Protein AF-A0A7R8XAL0-F1 (afdb_monomer)

Secondary structure (DSSP, 8-state):
------SSS--S-TT---------SS---S--EEEEE----SSGGGSSEEEEEEEEE-TTT--EEEEEEEEEESSSSTT--SEEEEEPPPHHHHT-HHHHHHHHHHHIIIII-HHHHHHS--TT-SS-HHHHHHHHHHHHHHHHHHHHHHTTTS-SS--TT-EEETTEEE-HHHHHHHHHHHHHHHHHHHHHHHHHHHBPPSSPBPPHHHHHHHHTT----------PPP------PPP-B-TTHHHHHHHHHHHHHHHHHHHHHHHHHHHHHHHHHHHHHHHHHHHHHIIIIIHHHHHHHHHHIIIIII-------TTSTTBPPP---TT---------------PPPHHHHHHHHHHHHHHHHHHHHHHHHHHHHHHHHHHHHHHHHT--THHHHHHHHHIIIII--S-TTT-GGG--SHHHHHHHIIIIIHHHHSPPPPTTS---TTTTTB-TTSSEEEEEEEEEEEEESS--SS-PBPHHHHTPPPEE-SS-EEPS-BEEEEE-S-HHHHHHHHHHHHHTT-S-TTEEEEEEEEEEEETTTTEEEEEEEEEEEPTTS-EEEEEEEEEE-S-GGGSHHHHHHHHHHHHHHHHHHHHHHHHHHHHHHHTTGGGG-HHHHHHHHHHHHHHHHHHHHHHHHHHHHHHHHHHHHTTT-S----HHHHHHHHHHHHHHHHHHHHHHHHHHHHHTTSHHHHHHHHHHHHHHHHHHHHHHHHHHHHHHHHHHHHHHHTTT-GGGSSHHHHHHHHHHHHTT---HHHHHHH-HHHHHHHHHHHHIIIIIIHHHHHHHHHHHHHHHHHHTTTS--STHHHHHHHHHHHHHTT--------------S---S------HHHHHHHHHHHHHHHHHHHHHHHHSTT-S-TT-GGGGTTS--PPP----------

pLDDT: mean 76.75, std 17.16, range [25.2, 95.88]

Solvent-accessible surface area (backbone atoms only — not comparable to full-atom values): 52637 Å² total; per-residue (Å²): 141,87,83,96,79,60,97,90,55,96,71,86,49,90,80,49,87,82,87,83,84,83,89,61,95,58,88,80,72,86,78,58,70,48,75,53,67,66,89,62,64,70,65,74,84,61,31,48,41,74,44,56,66,47,78,50,64,45,82,87,82,64,49,77,48,43,31,69,61,73,43,52,34,16,71,86,39,88,86,38,44,44,62,49,78,39,53,57,56,50,78,65,66,70,65,31,46,67,62,43,26,54,53,44,36,52,49,42,46,26,69,63,35,64,74,54,20,47,81,52,49,44,83,69,54,78,59,44,56,68,58,38,49,49,49,52,50,28,50,51,34,44,49,52,32,45,50,59,72,49,60,81,76,54,65,95,69,70,64,88,73,34,41,41,60,80,82,30,62,51,30,68,66,56,52,51,48,41,52,52,37,52,60,66,48,41,61,63,52,49,49,42,50,49,33,44,58,37,32,41,73,90,65,67,39,77,17,68,60,50,54,52,48,57,72,68,71,62,83,82,82,83,70,93,70,81,94,76,80,63,81,77,79,90,70,89,82,77,92,63,41,61,46,67,42,44,57,55,29,52,51,50,42,52,50,46,35,53,54,20,51,53,51,43,52,55,49,57,70,72,48,43,73,71,51,46,55,46,50,53,31,44,47,52,53,40,50,52,49,41,66,72,47,53,53,54,51,52,47,53,51,51,21,48,48,42,21,74,72,64,63,62,72,86,70,79,64,77,56,64,76,46,34,41,80,62,89,57,76,97,77,75,82,69,76,74,78,81,74,87,70,88,73,67,95,67,77,78,54,69,68,60,53,46,55,51,42,53,57,47,53,50,54,51,53,50,49,54,51,51,50,52,51,53,51,50,52,52,52,49,52,44,48,53,49,50,60,51,70,76,51,66,77,62,32,58,57,54,33,51,51,50,44,38,63,71,35,50,72,82,48,84,93,59,24,43,86,69,33,40,46,70,66,48,47,53,50,28,46,68,48,48,47,57,52,43,67,26,38,54,60,42,98,86,67,46,74,47,80,94,35,70,55,12,20,48,82,70,59,40,30,46,36,30,45,39,34,42,36,34,36,58,76,70,85,83,88,64,78,72,45,54,24,79,81,67,65,44,65,68,44,80,58,97,88,53,75,42,69,40,36,30,39,71,45,74,57,64,81,53,72,68,58,40,52,53,50,51,53,49,39,61,75,65,49,70,80,46,94,54,42,40,35,41,35,42,40,38,34,31,37,28,78,92,79,56,35,36,37,44,39,38,39,35,36,36,43,46,96,89,65,42,42,48,61,50,76,49,65,46,57,42,66,88,68,64,65,81,45,38,48,24,57,53,50,49,53,43,53,53,50,50,52,52,47,53,51,51,51,50,51,52,50,51,54,47,38,71,72,45,50,75,65,42,76,74,41,71,70,50,52,57,53,50,52,49,48,53,46,50,54,50,40,53,52,46,50,55,50,48,52,53,58,49,51,60,51,47,50,54,38,62,77,47,74,32,61,51,78,67,82,56,66,64,59,52,52,50,52,49,51,43,50,51,44,49,50,51,48,48,49,52,48,57,58,51,49,54,66,67,44,51,47,37,63,72,48,40,50,55,53,49,25,52,63,68,29,41,66,60,50,52,57,48,46,53,56,49,50,56,56,50,49,52,51,33,52,51,50,22,73,69,32,38,89,83,36,78,62,20,55,42,74,68,46,16,44,52,46,52,53,37,40,76,75,69,54,70,68,61,68,64,44,41,73,75,33,59,67,56,44,54,48,47,54,54,49,52,48,47,49,60,64,48,52,50,48,53,54,49,50,52,52,52,53,30,42,53,56,48,62,64,50,61,80,73,60,80,79,76,42,51,56,52,56,49,50,51,55,47,50,33,53,73,74,65,71,55,75,88,73,75,91,76,76,85,77,86,77,76,99,81,77,94,75,89,79,91,78,90,53,81,66,52,57,56,52,48,53,49,50,52,51,49,52,50,48,52,53,49,46,28,49,72,76,48,73,58,73,65,76,80,85,68,67,67,81,73,70,72,66,82,80,82,75,90,86,81,88,82,79,92,80,88,86,134

Mean predicted aligned error: 17.05 Å

Radius of gyration: 42.06 Å; Cα contacts (8 Å, |Δi|>4): 896; chains: 1; bounding box: 100×104×112 Å

Sequence (906 aa):
MRTFGKPKRPIFRKGAVDAFVMTTSRSLGPLNYMRIWHDNSGIGTRQSWFLNFVIVKDIQTGEKYEFIANRWFAVEEDDGQVDRLLPVAGLEQKKDPNFLFNTHSQRNLYDEHLWFSVFMRPPRSRFTRVQRVSCCMAFLYLSMLTNAMWYGTVPQHPTSNALRFGPFILSTAQIGVGMMANLIIFPPSFLIVFLFRKSRPRKLRPSRIDRALDLDGRPQYISSGGVEQSKKMRRKKRFSLPWWFVVLAWLLVIVCIAVSVFFVWAYGIQFGNEKTCKWATSLVTSFFSSVLIVEPLKILLMALLFSCIFKVEPSDDDADEDEEDPRLRYDQEWIPERRNEGVGYRPMNQTALQAIREKRLQEVRMWEIIKEIALYIFYLWVILILSYGNRNPNAFYLKDAFDNAFLRIGNPDVDFTKVVTTSDYWSWLNGVVMDQLRAQNWYNGDAPWGFKGFLDDRVNRLLGYGTLRQVRVRPQTCLYTDASEMGTLPIVGNLDVYSGGGYVVELKGLESEIRDRLVTLQGLDWIDRYTRAVFLEFFTYNAQVNLFGVCRVMVEMIPGGGMVPSSRFDGITLLPYQTTFGVFILICELLFLLFILYFTYQCFRACCREKRQYFHQYWNYVDMTTLLLGWTAVGLYAYRYVVTRDILEKIFESYGNEYVNLQHVALIDEIFGYMIAFLTFIGMVSFIRLLRFNRRMGVLAATMRQCWNDLLGFGFVFFTFFIAFCLMFNLFFYTDLEEWRNFVTAFETCFSMLLGKFKFDSMRQTNIVGAVFFFFFALSMSLVMINILMTIIIRAFEVIKTDLFKQPNEYEVMEFLWARAKSYFGLSGRRGRVAPTSQDPQNHDKGNGKNQGDDKAWEVNQKVDMLIHHINTVYFHGNLDLSNKDWMKEIPQRRNITGRNRNQFH

Structure (mmCIF, N/CA/C/O backbone):
data_AF-A0A7R8XAL0-F1
#
_entry.id   A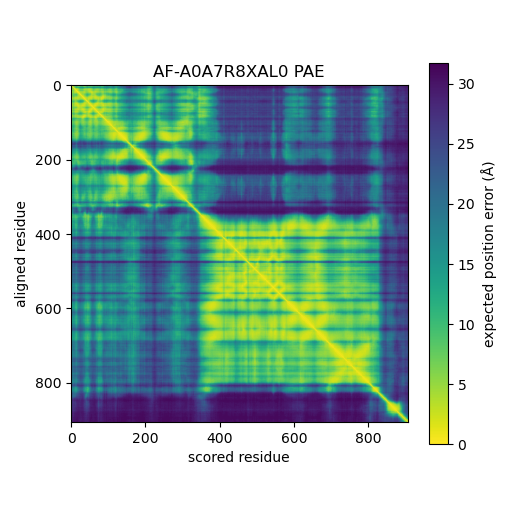F-A0A7R8XAL0-F1
#
loop_
_atom_site.group_PDB
_atom_site.id
_atom_site.type_symbol
_atom_site.label_atom_id
_atom_site.label_alt_id
_atom_site.label_comp_id
_atom_site.label_asym_id
_atom_site.label_entity_id
_atom_site.label_seq_id
_atom_site.pdbx_PDB_ins_code
_atom_site.Cartn_x
_atom_site.Cartn_y
_atom_site.Cartn_z
_atom_site.occupancy
_atom_site.B_iso_or_equiv
_atom_site.auth_seq_id
_atom_site.auth_comp_id
_atom_site.auth_asym_id
_atom_site.auth_atom_id
_atom_site.pdbx_PDB_model_num
ATOM 1 N N . MET A 1 1 ? -26.974 -7.050 57.999 1.00 53.53 1 MET A N 1
ATOM 2 C CA . MET A 1 1 ? -26.797 -7.059 56.532 1.00 53.53 1 MET A CA 1
ATOM 3 C C . MET A 1 1 ? -27.945 -6.289 55.895 1.00 53.53 1 MET A C 1
ATOM 5 O O . MET A 1 1 ? -29.070 -6.446 56.351 1.00 53.53 1 MET A O 1
ATOM 9 N N . ARG A 1 2 ? -27.680 -5.421 54.915 1.00 62.03 2 ARG A N 1
ATOM 10 C CA . ARG A 1 2 ? -28.708 -4.635 54.213 1.00 62.03 2 ARG A CA 1
ATOM 11 C C . ARG A 1 2 ? -28.473 -4.744 52.708 1.00 62.03 2 ARG A C 1
ATOM 13 O O . ARG A 1 2 ? -27.325 -4.715 52.278 1.00 62.03 2 ARG A O 1
ATOM 20 N N . THR A 1 3 ? -29.542 -4.892 51.934 1.00 63.28 3 THR A N 1
ATOM 21 C CA . THR A 1 3 ? -29.501 -4.993 50.472 1.00 63.28 3 THR A CA 1
ATOM 22 C C . THR A 1 3 ? -29.882 -3.652 49.848 1.00 63.28 3 THR A C 1
ATOM 24 O O . THR A 1 3 ? -30.868 -3.021 50.227 1.00 63.28 3 THR A O 1
ATOM 27 N N . PHE A 1 4 ? -29.094 -3.195 48.876 1.00 68.19 4 PHE A N 1
ATOM 28 C CA . PHE A 1 4 ? -29.346 -1.944 48.161 1.00 68.19 4 PHE A CA 1
ATOM 29 C C . PHE A 1 4 ? -29.999 -2.242 46.808 1.00 68.19 4 PHE A C 1
ATOM 31 O O . PHE A 1 4 ? -29.346 -2.233 45.770 1.00 68.19 4 PHE A O 1
ATOM 38 N N . GLY A 1 5 ? -31.305 -2.522 46.815 1.00 58.16 5 GLY A N 1
ATOM 39 C CA . GLY A 1 5 ? -32.085 -2.777 45.603 1.00 58.16 5 GLY A CA 1
ATOM 40 C C . GLY A 1 5 ? -33.452 -2.106 45.674 1.00 58.16 5 GLY A C 1
ATOM 41 O O . GLY A 1 5 ? -34.299 -2.516 46.455 1.00 58.16 5 GLY A O 1
ATOM 42 N N . LYS A 1 6 ? -33.698 -1.072 44.856 1.00 54.75 6 LYS A N 1
ATOM 43 C CA . LYS A 1 6 ? -35.042 -0.480 44.708 1.00 54.75 6 LYS A CA 1
ATOM 44 C C . LYS A 1 6 ? -35.529 -0.611 43.255 1.00 54.75 6 LYS A C 1
ATOM 46 O O . LYS A 1 6 ? -34.797 -0.240 42.334 1.00 54.75 6 LYS A O 1
ATOM 51 N N . PRO A 1 7 ? -36.765 -1.085 43.001 1.00 52.53 7 PRO A N 1
ATOM 52 C CA . PRO A 1 7 ? -37.294 -1.227 41.642 1.00 52.53 7 PRO A CA 1
ATOM 53 C C . PRO A 1 7 ? -37.566 0.121 40.954 1.00 52.53 7 PRO A C 1
ATOM 55 O O . PRO A 1 7 ? -37.443 0.216 39.737 1.00 52.53 7 PRO A O 1
ATOM 58 N N . LYS A 1 8 ? -37.868 1.177 41.723 1.00 53.81 8 LYS A N 1
ATOM 59 C CA . LYS A 1 8 ? -38.293 2.487 41.195 1.00 53.81 8 LYS A CA 1
ATOM 60 C C . LYS A 1 8 ? -37.148 3.470 40.887 1.00 53.81 8 LYS A C 1
ATOM 62 O O . LYS A 1 8 ? -37.382 4.452 40.188 1.00 53.81 8 LYS A O 1
ATOM 67 N N . ARG A 1 9 ? -35.915 3.234 41.371 1.00 61.31 9 ARG A N 1
ATOM 68 C CA . ARG A 1 9 ? -34.755 4.128 41.156 1.00 61.31 9 ARG A CA 1
ATOM 69 C C . ARG A 1 9 ? -33.622 3.401 40.419 1.00 61.31 9 ARG A C 1
ATOM 71 O O . ARG A 1 9 ? -33.176 2.359 40.890 1.00 61.31 9 ARG A O 1
ATOM 78 N N . PRO A 1 10 ? -33.102 3.953 39.309 1.00 64.25 10 PRO A N 1
ATOM 79 C CA . PRO A 1 10 ? -31.871 3.458 38.711 1.00 64.25 10 PRO A CA 1
ATOM 80 C C . PRO A 1 10 ? -30.681 3.853 39.600 1.00 64.25 10 PRO A C 1
ATOM 82 O O . PRO A 1 10 ? -30.380 5.039 39.729 1.00 64.25 10 PRO A O 1
ATOM 85 N N . ILE A 1 11 ? -30.050 2.855 40.213 1.00 74.44 11 ILE A N 1
ATOM 86 C CA . ILE A 1 11 ? -28.896 2.955 41.125 1.00 74.44 11 ILE A CA 1
ATOM 87 C C . ILE A 1 11 ? -27.643 2.355 40.465 1.00 74.44 11 ILE A C 1
ATOM 89 O O . ILE A 1 11 ? -27.770 1.611 39.492 1.00 74.44 11 ILE A O 1
ATOM 93 N N . PHE A 1 12 ? -26.459 2.704 40.968 1.00 75.94 12 PHE A N 1
ATOM 94 C CA . PHE A 1 12 ? -25.138 2.212 40.559 1.00 75.94 12 PHE A CA 1
ATOM 95 C C . PHE A 1 12 ? -24.848 2.375 39.059 1.00 75.94 12 PHE A C 1
ATOM 97 O O . PHE A 1 12 ? -24.367 1.474 38.374 1.00 75.94 12 PHE A O 1
ATOM 104 N N . ARG A 1 13 ? -25.166 3.552 38.503 1.00 72.88 13 ARG A N 1
ATOM 105 C CA . ARG A 1 13 ? -24.788 3.888 37.118 1.00 72.88 13 ARG A CA 1
ATOM 106 C C . ARG A 1 13 ? -23.278 4.149 37.024 1.00 72.88 13 ARG A C 1
ATOM 108 O O . ARG A 1 13 ? -22.670 4.627 37.975 1.00 72.88 13 ARG A O 1
ATOM 115 N N . LYS A 1 14 ? -22.683 3.922 35.847 1.00 70.12 14 LYS A N 1
ATOM 116 C CA . LYS A 1 14 ? -21.265 4.240 35.592 1.00 70.12 14 LYS A CA 1
ATOM 117 C C . LYS A 1 14 ? -20.970 5.710 35.931 1.00 70.12 14 LYS A C 1
ATOM 119 O O . LYS A 1 14 ? -21.678 6.595 35.452 1.00 70.12 14 LYS A O 1
ATOM 124 N N . GLY A 1 15 ? -19.945 5.943 36.755 1.00 69.00 15 GLY A N 1
ATOM 125 C CA . GLY A 1 15 ? -19.544 7.281 37.212 1.00 69.00 15 GLY A CA 1
ATOM 126 C C . GLY A 1 15 ? -20.545 7.966 38.152 1.00 69.00 15 GLY A C 1
ATOM 127 O O . GLY A 1 15 ? -20.461 9.175 38.355 1.00 69.00 15 GLY A O 1
ATOM 128 N N . ALA A 1 16 ? -21.531 7.237 38.686 1.00 71.38 16 ALA A N 1
ATOM 129 C CA . ALA A 1 16 ? -22.498 7.771 39.636 1.00 71.38 16 ALA A CA 1
ATOM 130 C C . ALA A 1 16 ? -22.042 7.564 41.080 1.00 71.38 16 ALA A C 1
ATOM 132 O O . ALA A 1 16 ? -21.505 6.519 41.429 1.00 71.38 16 ALA A O 1
ATOM 133 N N . VAL A 1 17 ? -22.366 8.539 41.927 1.00 74.62 17 VAL A N 1
ATOM 134 C CA . VAL A 1 17 ? -22.347 8.387 43.381 1.00 74.62 17 VAL A CA 1
ATOM 135 C C . VAL A 1 17 ? -23.796 8.244 43.831 1.00 74.62 17 VAL A C 1
ATOM 137 O O . VAL A 1 17 ? -24.629 9.118 43.569 1.00 74.62 17 VAL A O 1
ATOM 140 N N . ASP A 1 18 ? -24.123 7.147 44.503 1.00 74.38 18 ASP A N 1
ATOM 141 C CA . ASP A 1 18 ? -25.440 6.926 45.094 1.00 74.38 18 ASP A CA 1
ATOM 142 C C . ASP A 1 18 ? -25.357 7.040 46.614 1.00 74.38 18 ASP A C 1
ATOM 144 O O . ASP A 1 18 ? -24.425 6.555 47.242 1.00 74.38 18 ASP A O 1
ATOM 148 N N . ALA A 1 19 ? -26.324 7.751 47.191 1.00 71.81 19 ALA A N 1
ATOM 149 C CA . ALA A 1 19 ? -26.443 7.941 48.628 1.00 71.81 19 ALA A CA 1
ATOM 150 C C . ALA A 1 19 ? -27.658 7.162 49.128 1.00 71.81 19 ALA A C 1
ATOM 152 O O . ALA A 1 19 ? -28.730 7.215 48.507 1.00 71.81 19 ALA A O 1
ATOM 153 N N . PHE A 1 20 ? -27.472 6.475 50.250 1.00 72.62 20 PHE A N 1
ATOM 154 C CA . PHE A 1 20 ? -28.484 5.677 50.924 1.00 72.62 20 PHE A CA 1
ATOM 155 C C . PHE A 1 20 ? -28.547 6.112 52.386 1.00 72.62 20 PHE A C 1
ATOM 157 O O . PHE A 1 20 ? -27.509 6.342 53.003 1.00 72.62 20 PHE A O 1
ATOM 164 N N . VAL A 1 21 ? -29.758 6.228 52.928 1.00 69.75 21 VAL A N 1
ATOM 165 C CA . VAL A 1 21 ? -29.972 6.412 54.367 1.00 69.75 21 VAL A CA 1
ATOM 166 C C . VAL A 1 21 ? -30.295 5.049 54.948 1.00 69.75 21 VAL A C 1
ATOM 168 O O . VAL A 1 21 ? -31.127 4.327 54.401 1.00 69.75 21 VAL A O 1
ATOM 171 N N . MET A 1 22 ? -29.611 4.686 56.026 1.00 70.56 22 MET A N 1
ATOM 172 C CA . MET A 1 22 ? -29.836 3.428 56.723 1.00 70.56 22 MET A CA 1
ATOM 173 C C . MET A 1 22 ? -30.087 3.692 58.200 1.00 70.56 22 MET A C 1
ATOM 175 O O . MET A 1 22 ? -29.383 4.483 58.817 1.00 70.56 22 MET A O 1
ATOM 179 N N . THR A 1 23 ? -31.080 3.003 58.756 1.00 68.19 23 THR A N 1
ATOM 180 C CA . THR A 1 23 ? -31.334 2.969 60.195 1.00 68.19 23 THR A CA 1
ATOM 181 C C . THR A 1 23 ? -30.838 1.646 60.772 1.00 68.19 23 THR A C 1
ATOM 183 O O . THR A 1 23 ? -31.053 0.558 60.207 1.00 68.19 23 THR A O 1
ATOM 186 N N . THR A 1 24 ? -30.142 1.738 61.900 1.00 66.81 24 THR A N 1
ATOM 187 C CA . THR A 1 24 ? -29.660 0.597 62.678 1.00 66.81 24 THR A CA 1
ATOM 188 C C . THR A 1 24 ? -30.470 0.478 63.960 1.00 66.81 24 THR A C 1
ATOM 190 O O . THR A 1 24 ? -30.911 1.471 64.522 1.00 66.81 24 THR A O 1
ATOM 193 N N . SER A 1 25 ? -30.696 -0.751 64.424 1.00 65.25 25 SER A N 1
ATOM 194 C CA . SER A 1 25 ? -31.458 -1.011 65.655 1.00 65.25 25 SER A CA 1
ATOM 195 C C . SER A 1 25 ? -30.701 -0.630 66.932 1.00 65.25 25 SER A C 1
ATOM 197 O O . SER A 1 25 ? -31.288 -0.618 68.005 1.00 65.25 25 SER A O 1
ATOM 199 N N . ARG A 1 26 ? -29.387 -0.401 66.828 1.00 71.31 26 ARG A N 1
ATOM 200 C CA . ARG A 1 26 ? -28.481 0.053 67.890 1.00 71.31 26 ARG A CA 1
ATOM 201 C C . ARG A 1 26 ? -27.432 0.978 67.270 1.00 71.31 26 ARG A C 1
ATOM 203 O O . ARG A 1 26 ? -27.160 0.858 66.068 1.00 71.31 26 ARG A O 1
ATOM 210 N N . SER A 1 27 ? -26.842 1.865 68.069 1.00 71.88 27 SER A N 1
ATOM 211 C CA . SER A 1 27 ? -25.686 2.659 67.634 1.00 71.88 27 SER A CA 1
ATOM 212 C C . SER A 1 27 ? -24.515 1.732 67.288 1.00 71.88 27 SER A C 1
ATOM 214 O O . SER A 1 27 ? -24.250 0.773 68.013 1.00 71.88 27 SER A O 1
ATOM 216 N N . LEU A 1 28 ? -23.854 1.986 66.155 1.00 76.31 28 LEU A N 1
ATOM 217 C CA . LEU A 1 28 ? -22.719 1.186 65.679 1.00 76.31 28 LEU A CA 1
ATOM 218 C C . LEU A 1 28 ? -21.387 1.582 66.340 1.00 76.31 28 LEU A C 1
ATOM 220 O O . LEU A 1 28 ? -20.415 0.845 66.196 1.00 76.31 28 LEU A O 1
ATOM 224 N N . GLY A 1 29 ? -21.341 2.713 67.056 1.00 82.38 29 GLY A N 1
ATOM 225 C CA . GLY A 1 29 ? -20.095 3.273 67.585 1.00 82.38 29 GLY A CA 1
ATOM 226 C C . GLY A 1 29 ? -19.107 3.691 66.479 1.00 82.38 29 GLY A C 1
ATOM 227 O O . GLY A 1 29 ? -19.518 3.854 65.324 1.00 82.38 29 GLY A O 1
ATOM 228 N N . PRO A 1 30 ? -17.811 3.870 66.807 1.00 82.69 30 PRO A N 1
ATOM 229 C CA . PRO A 1 30 ? -16.791 4.193 65.817 1.00 82.69 30 PRO A CA 1
ATOM 230 C C . PRO A 1 30 ? -16.577 3.019 64.857 1.00 82.69 30 PRO A C 1
ATOM 232 O O . PRO A 1 30 ? -16.333 1.881 65.265 1.00 82.69 30 PRO A O 1
ATOM 235 N N . LEU A 1 31 ? -16.686 3.293 63.558 1.00 86.50 31 LEU A N 1
ATOM 236 C CA . LEU A 1 31 ? -16.550 2.274 62.522 1.00 86.50 31 LEU A CA 1
ATOM 237 C C . LEU A 1 31 ? -15.071 1.944 62.294 1.00 86.50 31 LEU A C 1
ATOM 239 O O . LEU A 1 31 ? -14.259 2.848 62.150 1.00 86.50 31 LEU A O 1
ATOM 243 N N . ASN A 1 32 ? -14.743 0.652 62.189 1.00 87.00 32 ASN A N 1
ATOM 244 C CA . ASN A 1 32 ? -13.382 0.184 61.883 1.00 87.00 32 ASN A CA 1
ATOM 245 C C . ASN A 1 32 ? -13.279 -0.458 60.492 1.00 87.00 32 ASN A C 1
ATOM 247 O O . ASN A 1 32 ? -12.336 -0.194 59.751 1.00 87.00 32 ASN A O 1
ATOM 251 N N . TYR A 1 33 ? -14.265 -1.282 60.121 1.00 87.62 33 TYR A N 1
ATOM 252 C CA . TYR A 1 33 ? -14.289 -2.020 58.858 1.00 87.62 33 TYR A CA 1
ATOM 253 C C . TYR A 1 33 ? -15.679 -1.996 58.224 1.00 87.62 33 TYR A C 1
ATOM 255 O O . TYR A 1 33 ? -16.697 -1.986 58.916 1.00 87.62 33 TYR A O 1
ATOM 263 N N . MET A 1 34 ? -15.720 -2.064 56.897 1.00 87.69 34 MET A N 1
ATOM 264 C CA . MET A 1 34 ? -16.936 -2.185 56.105 1.00 87.69 34 MET A CA 1
ATOM 265 C C . MET A 1 34 ? -16.778 -3.317 55.090 1.00 87.69 34 MET A C 1
ATOM 267 O O . MET A 1 34 ? -15.880 -3.284 54.254 1.00 87.69 34 MET A O 1
ATOM 271 N N . ARG A 1 35 ? -17.672 -4.310 55.128 1.00 87.19 35 ARG A N 1
ATOM 272 C CA . ARG A 1 35 ? -17.748 -5.359 54.101 1.00 87.19 35 ARG A CA 1
ATOM 273 C C . ARG A 1 35 ? -18.743 -4.966 53.014 1.00 87.19 35 ARG A C 1
ATOM 275 O O . ARG A 1 35 ? -19.883 -4.630 53.337 1.00 87.19 35 ARG A O 1
ATOM 282 N N . ILE A 1 36 ? -18.342 -5.036 51.750 1.00 86.94 36 ILE A N 1
ATOM 283 C CA . ILE A 1 36 ? -19.185 -4.704 50.598 1.00 86.94 36 ILE A CA 1
ATOM 284 C C . ILE A 1 36 ? -19.054 -5.774 49.513 1.00 86.94 36 ILE A C 1
ATOM 286 O O . ILE A 1 36 ? -17.956 -6.242 49.225 1.00 86.94 36 ILE A O 1
ATOM 290 N N . TRP A 1 37 ? -20.185 -6.153 48.917 1.00 83.06 37 TRP A N 1
ATOM 291 C CA . TRP A 1 37 ? -20.256 -7.143 47.845 1.00 83.06 37 TRP A CA 1
ATOM 292 C C . TRP A 1 37 ? -21.391 -6.818 46.865 1.00 83.06 37 TRP A C 1
ATOM 294 O O . TRP A 1 37 ? -22.297 -6.049 47.204 1.00 83.06 37 TRP A O 1
ATOM 304 N N . HIS A 1 38 ? -21.353 -7.399 45.663 1.00 80.31 38 HIS A N 1
ATOM 305 C CA . HIS A 1 38 ? -22.419 -7.271 44.662 1.00 80.31 38 HIS A CA 1
ATOM 306 C C . HIS A 1 38 ? -22.787 -8.619 44.025 1.00 80.31 38 HIS A C 1
ATOM 308 O O . HIS A 1 38 ? -22.015 -9.574 44.033 1.00 80.31 38 HIS A O 1
ATOM 314 N N . ASP A 1 39 ? -23.987 -8.693 43.454 1.00 75.44 39 ASP A N 1
ATOM 315 C CA . ASP A 1 39 ? -24.572 -9.896 42.843 1.00 75.44 39 ASP A CA 1
ATOM 316 C C . ASP A 1 39 ? -24.115 -10.145 41.391 1.00 75.44 39 ASP A C 1
ATOM 318 O O . ASP A 1 39 ? -24.672 -10.997 40.700 1.00 75.44 39 ASP A O 1
ATOM 322 N N . ASN A 1 40 ? -23.131 -9.373 40.910 1.00 72.44 40 ASN A N 1
ATOM 323 C CA . ASN A 1 40 ? -22.648 -9.359 39.524 1.00 72.44 40 ASN A CA 1
ATOM 324 C C . ASN A 1 40 ? -23.764 -9.194 38.465 1.00 72.44 40 ASN A C 1
ATOM 326 O O . ASN A 1 40 ? -23.620 -9.605 37.310 1.00 72.44 40 ASN A O 1
ATOM 330 N N . SER A 1 41 ? -24.894 -8.586 38.842 1.00 69.25 41 SER A N 1
ATOM 331 C CA . SER A 1 41 ? -26.012 -8.353 37.930 1.00 69.25 41 SER A CA 1
ATOM 332 C C . SER A 1 41 ? -25.700 -7.237 36.922 1.00 69.25 41 SER A C 1
ATOM 334 O O . SER A 1 41 ? -25.074 -6.225 37.233 1.00 69.25 41 SER A O 1
ATOM 336 N N . GLY A 1 42 ? -26.131 -7.407 35.667 1.00 64.88 42 GLY A N 1
ATOM 337 C CA . GLY A 1 42 ? -25.885 -6.437 34.591 1.00 64.88 42 GLY A CA 1
ATOM 338 C C . GLY A 1 42 ? -25.541 -7.087 33.251 1.00 64.88 42 GLY A C 1
ATOM 339 O O . GLY A 1 42 ? -25.634 -8.300 33.097 1.00 64.88 42 GLY A O 1
ATOM 340 N N . ILE A 1 43 ? -25.148 -6.280 32.260 1.00 62.81 43 ILE A N 1
ATOM 341 C CA . ILE A 1 43 ? -24.778 -6.736 30.906 1.00 62.81 43 ILE A CA 1
ATOM 342 C C . ILE A 1 43 ? -23.380 -6.217 30.572 1.00 62.81 43 ILE A C 1
ATOM 344 O O . ILE A 1 43 ? -23.147 -5.005 30.658 1.00 62.81 43 ILE A O 1
ATOM 348 N N . GLY A 1 44 ? -22.478 -7.093 30.122 1.00 66.69 44 GLY A N 1
ATOM 349 C CA . GLY A 1 44 ? -21.148 -6.685 29.673 1.00 66.69 44 GLY A CA 1
ATOM 350 C C . GLY A 1 44 ? -20.346 -6.019 30.798 1.00 66.69 44 GLY A C 1
ATOM 351 O O . GLY A 1 44 ? -20.555 -6.282 31.978 1.00 66.69 44 GLY A O 1
ATOM 352 N N . THR A 1 45 ? -19.499 -5.048 30.463 1.00 62.78 45 THR A N 1
ATOM 353 C CA . THR A 1 45 ? -18.691 -4.252 31.418 1.00 62.78 45 THR A CA 1
ATOM 354 C C . THR A 1 45 ? -19.484 -3.442 32.463 1.00 62.78 45 THR A C 1
ATOM 356 O O . THR A 1 45 ? -18.906 -2.645 33.192 1.00 62.78 45 THR A O 1
ATOM 359 N N . ARG A 1 46 ? -20.818 -3.576 32.524 1.00 66.25 46 ARG A N 1
ATOM 360 C CA . ARG A 1 46 ? -21.678 -2.950 33.545 1.00 66.25 46 ARG A CA 1
ATOM 361 C C . ARG A 1 46 ? -21.890 -3.822 34.789 1.00 66.25 46 ARG A C 1
ATOM 363 O O . ARG A 1 46 ? -22.520 -3.341 35.722 1.00 66.25 46 ARG A O 1
ATOM 370 N N . GLN A 1 47 ? -21.443 -5.079 34.772 1.00 72.38 47 GLN A N 1
ATOM 371 C CA . GLN A 1 47 ? -21.491 -5.968 35.943 1.00 72.38 47 GLN A CA 1
ATOM 372 C C . GLN A 1 47 ? -20.334 -5.683 36.915 1.00 72.38 47 GLN A C 1
ATOM 374 O O . GLN A 1 47 ? -20.509 -5.743 38.126 1.00 72.38 47 GLN A O 1
ATOM 379 N N . SER A 1 48 ? -19.181 -5.322 36.354 1.00 78.56 48 SER A N 1
ATOM 380 C CA . SER A 1 48 ? -17.910 -5.048 37.020 1.00 78.56 48 SER A CA 1
ATOM 381 C C . SER A 1 48 ? -17.937 -3.667 37.672 1.00 78.56 48 SER A C 1
ATOM 383 O O . SER A 1 48 ? -18.282 -2.672 37.023 1.00 78.56 48 SER A O 1
ATOM 385 N N . TRP A 1 49 ? -17.602 -3.586 38.958 1.00 82.88 49 TRP A N 1
ATOM 386 C CA . TRP A 1 49 ? -17.631 -2.333 39.709 1.00 82.88 49 TRP A CA 1
ATOM 387 C C . TRP A 1 49 ? -16.212 -1.880 40.016 1.00 82.88 49 TRP A C 1
ATOM 389 O O . TRP A 1 49 ? -15.480 -2.559 40.721 1.00 82.88 49 TRP A O 1
ATOM 399 N N . PHE A 1 50 ? -15.827 -0.695 39.548 1.00 83.75 50 PHE A N 1
ATOM 400 C CA . PHE A 1 50 ? -14.682 -0.009 40.136 1.00 83.75 50 PHE A CA 1
ATOM 401 C C . PHE A 1 50 ? -15.171 0.813 41.323 1.00 83.75 50 PHE A C 1
ATOM 403 O O . PHE A 1 50 ? -15.859 1.823 41.140 1.00 83.75 50 PHE A O 1
ATOM 410 N N . LEU A 1 51 ? -14.853 0.371 42.538 1.00 85.50 51 LEU A N 1
ATOM 411 C CA . LEU A 1 51 ? -15.222 1.095 43.746 1.00 85.50 51 LEU A CA 1
ATOM 412 C C . LEU A 1 51 ? -14.093 2.063 44.097 1.00 85.50 51 LEU A C 1
ATOM 414 O O . LEU A 1 51 ? -13.013 1.640 44.499 1.00 85.50 51 LEU A O 1
ATOM 418 N N . ASN A 1 52 ? -14.343 3.366 43.945 1.00 78.81 52 ASN A N 1
ATOM 419 C CA . ASN A 1 52 ? -13.347 4.382 44.284 1.00 78.81 52 ASN A CA 1
ATOM 420 C C . ASN A 1 52 ? -13.263 4.567 45.812 1.00 78.81 52 ASN A C 1
ATOM 422 O O . ASN A 1 52 ? -12.261 4.226 46.438 1.00 78.81 52 ASN A O 1
ATOM 426 N N . PHE A 1 53 ? -14.357 5.015 46.433 1.00 84.12 53 PHE A N 1
ATOM 427 C CA . PHE A 1 53 ? -14.466 5.181 47.883 1.00 84.12 53 PHE A CA 1
ATOM 428 C C . PHE A 1 53 ? -15.927 5.082 48.347 1.00 84.12 53 PHE A C 1
ATOM 430 O O . PHE A 1 53 ? -16.857 5.231 47.551 1.00 84.12 53 PHE A O 1
ATOM 437 N N . VAL A 1 54 ? -16.131 4.871 49.647 1.00 85.94 54 VAL A N 1
ATOM 438 C CA . VAL A 1 54 ? -17.436 4.932 50.319 1.00 85.94 54 VAL A CA 1
ATOM 439 C C . VAL A 1 54 ? -17.340 5.868 51.514 1.00 85.94 54 VAL A C 1
ATOM 441 O O . VAL A 1 54 ? -16.373 5.830 52.267 1.00 85.94 54 VAL A O 1
ATOM 444 N N . ILE A 1 55 ? -18.355 6.709 51.692 1.00 82.94 55 ILE A N 1
ATOM 445 C CA . ILE A 1 55 ? -18.447 7.639 52.815 1.00 82.94 55 ILE A CA 1
ATOM 446 C C . ILE A 1 55 ? -19.643 7.232 53.663 1.00 82.94 55 ILE A C 1
ATOM 448 O O . ILE A 1 55 ? -20.774 7.219 53.174 1.00 82.94 55 ILE A O 1
ATOM 452 N N . VAL A 1 56 ? -19.396 6.945 54.936 1.00 84.12 56 VAL A N 1
ATOM 453 C CA . VAL A 1 56 ? -20.434 6.752 55.944 1.00 84.12 56 VAL A CA 1
ATOM 454 C C . VAL A 1 56 ? -20.436 7.978 56.838 1.00 84.12 56 VAL A C 1
ATOM 456 O O . VAL A 1 56 ? -19.452 8.273 57.509 1.00 84.12 56 VAL A O 1
ATOM 459 N N . LYS A 1 57 ? -21.538 8.722 56.814 1.00 79.00 57 LYS A N 1
ATOM 460 C CA . LYS A 1 57 ? -21.733 9.881 57.677 1.00 79.00 57 LYS A CA 1
ATOM 461 C C . LYS A 1 57 ? -22.802 9.549 58.702 1.00 79.00 57 LYS A C 1
ATOM 463 O O . LYS A 1 57 ? -23.923 9.220 58.315 1.00 79.00 57 LYS A O 1
ATOM 468 N N . ASP A 1 58 ? -22.457 9.657 59.975 1.00 77.62 58 ASP A N 1
ATOM 469 C CA . ASP A 1 58 ? -23.448 9.612 61.036 1.00 77.62 58 ASP A CA 1
ATOM 470 C C . ASP A 1 58 ? -24.226 10.934 61.031 1.00 77.62 58 ASP A C 1
ATOM 472 O O . ASP A 1 58 ? -23.669 12.034 61.058 1.00 77.62 58 ASP A O 1
ATOM 476 N N . ILE A 1 59 ? -25.542 10.817 60.900 1.00 69.62 59 ILE A N 1
ATOM 477 C CA . ILE A 1 59 ? -26.452 11.949 60.776 1.00 69.62 59 ILE A CA 1
ATOM 478 C C . ILE A 1 59 ? -26.667 12.619 62.144 1.00 69.62 59 ILE A C 1
ATOM 480 O O . ILE A 1 59 ? -26.886 13.829 62.185 1.00 69.62 59 ILE A O 1
ATOM 484 N N . GLN A 1 60 ? -26.578 11.863 63.245 1.00 68.56 60 GLN A N 1
ATOM 485 C CA . GLN A 1 60 ? -26.812 12.356 64.606 1.00 68.56 60 GLN A CA 1
ATOM 486 C C . GLN A 1 60 ? -25.578 13.072 65.167 1.00 68.56 60 GLN A C 1
ATOM 488 O O . GLN A 1 60 ? -25.687 14.188 65.673 1.00 68.56 60 GLN A O 1
ATOM 493 N N . THR A 1 61 ? -24.400 12.456 65.038 1.00 72.06 61 THR A N 1
ATOM 494 C CA . THR A 1 61 ? -23.131 13.010 65.549 1.00 72.06 61 THR A CA 1
ATOM 495 C C . THR A 1 61 ? -22.425 13.917 64.537 1.00 72.06 61 THR A C 1
ATOM 497 O O . THR A 1 61 ? -21.641 14.786 64.912 1.00 72.06 61 THR A O 1
ATOM 500 N N . GLY A 1 62 ? -22.717 13.760 63.242 1.00 70.12 62 GLY A N 1
ATOM 501 C CA . GLY A 1 62 ? -22.061 14.491 62.160 1.00 70.12 62 GLY A CA 1
ATOM 502 C C . GLY A 1 62 ? -20.697 13.926 61.751 1.00 70.12 62 GLY A C 1
ATOM 503 O O . GLY A 1 62 ? -20.100 14.462 60.812 1.00 70.12 62 GLY A O 1
ATOM 504 N N . GLU A 1 63 ? -20.218 12.863 62.404 1.00 76.00 63 GLU A N 1
ATOM 505 C CA . GLU A 1 63 ? -18.936 12.222 62.103 1.00 76.00 63 GLU A CA 1
ATOM 506 C C . GLU A 1 63 ? -18.928 11.558 60.720 1.00 76.00 63 GLU A C 1
ATOM 508 O O . GLU A 1 63 ? -19.928 10.996 60.263 1.00 76.00 63 GLU A O 1
ATOM 513 N N . LYS A 1 64 ? -17.782 11.626 60.032 1.00 80.38 64 LYS A N 1
ATOM 514 C CA . LYS A 1 64 ? -17.599 11.131 58.662 1.00 80.38 64 LYS A CA 1
ATOM 515 C C . LYS A 1 64 ? -16.481 10.089 58.625 1.00 80.38 64 LYS A C 1
ATOM 517 O O . LYS A 1 64 ? -15.310 10.420 58.793 1.00 80.38 64 LYS A O 1
ATOM 522 N N . TYR A 1 65 ? -16.850 8.851 58.329 1.00 85.50 65 TYR A N 1
ATOM 523 C CA . TYR A 1 65 ? -15.947 7.726 58.120 1.00 85.50 65 TYR A CA 1
ATOM 524 C C . TYR A 1 65 ? -15.793 7.488 56.618 1.00 85.50 65 TYR A C 1
ATOM 526 O O . TYR A 1 65 ? -16.779 7.333 55.896 1.00 85.50 65 TYR A O 1
ATOM 534 N N . GLU A 1 66 ? -14.559 7.483 56.124 1.00 84.56 66 GLU A N 1
ATOM 535 C CA . GLU A 1 66 ? -14.262 7.302 54.701 1.00 84.56 66 GLU A CA 1
ATOM 536 C C . GLU A 1 66 ? -13.521 5.983 54.506 1.00 84.56 66 GLU A C 1
ATOM 538 O O . GLU A 1 66 ? -12.565 5.696 55.217 1.00 84.56 66 GLU A O 1
ATOM 543 N N . PHE A 1 67 ? -13.962 5.184 53.542 1.00 88.38 67 PHE A N 1
ATOM 544 C CA . PHE A 1 67 ? -13.371 3.904 53.169 1.00 88.38 67 PHE A CA 1
ATOM 545 C C . PHE A 1 67 ? -12.853 4.032 51.738 1.00 88.38 67 PHE A C 1
ATOM 547 O O . PHE A 1 67 ? -13.648 4.117 50.799 1.00 88.38 67 PHE A O 1
ATOM 554 N N . ILE A 1 68 ? -11.533 4.084 51.560 1.00 84.81 68 ILE A N 1
ATOM 555 C CA . ILE A 1 68 ? -10.901 4.171 50.237 1.00 84.81 68 ILE A CA 1
ATOM 556 C C . ILE A 1 68 ? -10.672 2.745 49.731 1.00 84.81 68 ILE A C 1
ATOM 558 O O . ILE A 1 68 ? -10.018 1.949 50.399 1.00 84.81 68 ILE A O 1
ATOM 562 N N . ALA A 1 69 ? -11.228 2.416 48.564 1.00 83.56 69 ALA A N 1
ATOM 563 C CA . ALA A 1 69 ? -11.081 1.098 47.948 1.00 83.56 69 ALA A CA 1
ATOM 564 C C . ALA A 1 69 ? -10.111 1.143 46.760 1.00 83.56 69 ALA A C 1
ATOM 566 O O . ALA A 1 69 ? -9.146 0.385 46.746 1.00 83.56 69 ALA A O 1
ATOM 567 N N . ASN A 1 70 ? -10.356 2.041 45.795 1.00 80.69 70 ASN A N 1
ATOM 568 C CA . ASN A 1 70 ? -9.584 2.244 44.559 1.00 80.69 70 ASN A CA 1
ATOM 569 C C . ASN A 1 70 ? -9.239 0.934 43.813 1.00 80.69 70 ASN A C 1
ATOM 571 O O . ASN A 1 70 ? -8.122 0.764 43.323 1.00 80.69 70 ASN A O 1
ATOM 575 N N . ARG A 1 71 ? -10.184 -0.015 43.767 1.00 82.38 71 ARG A N 1
ATOM 576 C CA . ARG A 1 71 ? -9.990 -1.367 43.210 1.00 82.38 71 ARG A CA 1
ATOM 577 C C . ARG A 1 71 ? -11.221 -1.874 42.465 1.00 82.38 71 ARG A C 1
ATOM 579 O O . ARG A 1 71 ? -12.337 -1.383 42.665 1.00 82.38 71 ARG A O 1
ATOM 586 N N . TRP A 1 72 ? -11.007 -2.880 41.619 1.00 84.06 72 TRP A N 1
ATOM 587 C CA . TRP A 1 72 ? -12.064 -3.562 40.876 1.00 84.06 72 TRP A CA 1
ATOM 588 C C . TRP A 1 72 ? -12.707 -4.674 41.705 1.00 84.06 72 TRP A C 1
ATOM 590 O O . TRP A 1 72 ? -12.042 -5.510 42.305 1.00 84.06 72 TRP A O 1
ATOM 600 N N . PHE A 1 73 ? -14.031 -4.662 41.737 1.00 85.44 73 PHE A N 1
ATOM 601 C CA . PHE A 1 73 ? -14.899 -5.686 42.294 1.00 85.44 73 PHE A CA 1
ATOM 602 C C . PHE A 1 73 ? -15.525 -6.351 41.071 1.00 85.44 73 PHE A C 1
ATOM 604 O O . PHE A 1 73 ? -16.518 -5.877 40.514 1.00 85.44 73 PHE A O 1
ATOM 611 N N . ALA A 1 74 ? -14.813 -7.336 40.535 1.00 78.94 74 ALA A N 1
ATOM 612 C CA . ALA A 1 74 ? -15.091 -7.940 39.242 1.00 78.94 74 ALA A CA 1
ATOM 613 C C . ALA A 1 74 ? -14.565 -9.373 39.234 1.00 78.94 74 ALA A C 1
ATOM 615 O O . ALA A 1 74 ? -13.618 -9.687 39.944 1.00 78.94 74 ALA A O 1
ATOM 616 N N . VAL A 1 75 ? -15.162 -10.243 38.422 1.00 74.31 75 VAL A N 1
ATOM 617 C CA . VAL A 1 75 ? -14.735 -11.650 38.302 1.00 74.31 75 VAL A CA 1
ATOM 618 C C . VAL A 1 75 ? -13.511 -11.778 37.377 1.00 74.31 75 VAL A C 1
ATOM 620 O O . VAL A 1 75 ? -12.764 -12.757 37.430 1.00 74.31 75 VAL A O 1
ATOM 623 N N . GLU A 1 76 ? -13.319 -10.782 36.514 1.00 65.75 76 GLU A N 1
ATOM 624 C CA . GLU A 1 76 ? -12.360 -10.751 35.413 1.00 65.75 76 GLU A CA 1
ATOM 625 C C . GLU A 1 76 ? -11.168 -9.801 35.615 1.00 65.75 76 GLU A C 1
ATOM 627 O O . GLU A 1 76 ? -10.156 -9.972 34.941 1.00 65.75 76 GLU A O 1
ATOM 632 N N . GLU A 1 77 ? -11.272 -8.819 36.515 1.00 70.00 77 GLU A N 1
ATOM 633 C CA . GLU A 1 77 ? -10.251 -7.786 36.746 1.00 70.00 77 GLU A CA 1
ATOM 634 C C . GLU A 1 77 ? -9.740 -7.818 38.198 1.00 70.00 77 GLU A C 1
ATOM 636 O O . GLU A 1 77 ? -10.470 -8.191 39.116 1.00 70.00 77 GLU A O 1
ATOM 641 N N . ASP A 1 78 ? -8.484 -7.401 38.395 1.00 76.81 78 ASP A N 1
ATOM 642 C CA . ASP A 1 78 ? -7.758 -7.425 39.677 1.00 76.81 78 ASP A CA 1
ATOM 643 C C . ASP A 1 78 ? -7.627 -8.847 40.271 1.00 76.81 78 ASP A C 1
ATOM 645 O O . ASP A 1 78 ? -7.022 -9.717 39.644 1.00 76.81 78 ASP A O 1
ATOM 649 N N . ASP A 1 79 ? -8.181 -9.113 41.456 1.00 77.12 79 ASP A N 1
ATOM 650 C CA . ASP A 1 79 ? -8.088 -10.404 42.157 1.00 77.12 79 ASP A CA 1
ATOM 651 C C . ASP A 1 79 ? -9.296 -11.331 41.920 1.00 77.12 79 ASP A C 1
ATOM 653 O O . ASP A 1 79 ? -9.367 -12.429 42.482 1.00 77.12 79 ASP A O 1
ATOM 657 N N . GLY A 1 80 ? -10.245 -10.923 41.070 1.00 73.31 80 GLY A N 1
ATOM 658 C CA . GLY A 1 80 ? -11.422 -11.723 40.732 1.00 73.31 80 GLY A CA 1
ATOM 659 C C . GLY A 1 80 ? -12.482 -11.796 41.839 1.00 73.31 80 GLY A C 1
ATOM 660 O O . GLY A 1 80 ? -13.405 -12.613 41.738 1.00 73.31 80 GLY A O 1
ATOM 661 N N . GLN A 1 81 ? -12.355 -11.002 42.910 1.00 79.06 81 GLN A N 1
ATOM 662 C CA . GLN A 1 81 ? -13.278 -11.020 44.044 1.00 79.06 81 GLN A CA 1
ATOM 663 C C . GLN A 1 81 ? -14.357 -9.935 43.926 1.00 79.06 81 GLN A C 1
ATOM 665 O O . GLN A 1 81 ? -14.083 -8.757 43.699 1.00 79.06 81 GLN A O 1
ATOM 670 N N . VAL A 1 82 ? -15.611 -10.336 44.153 1.00 80.19 82 VAL A N 1
ATOM 671 C CA . VAL A 1 82 ? -16.794 -9.451 44.157 1.00 80.19 82 VAL A CA 1
ATOM 672 C C . VAL A 1 82 ? -17.263 -9.069 45.568 1.00 80.19 82 VAL A C 1
ATOM 674 O O . VAL A 1 82 ? -18.247 -8.346 45.710 1.00 80.19 82 VAL A O 1
ATOM 677 N N . ASP A 1 83 ? -16.571 -9.544 46.608 1.00 85.19 83 ASP A N 1
ATOM 678 C CA . ASP A 1 83 ? -16.854 -9.330 48.034 1.00 85.19 83 ASP A CA 1
ATOM 679 C C . ASP A 1 83 ? -15.557 -8.977 48.767 1.00 85.19 83 ASP A C 1
ATOM 681 O O . ASP A 1 83 ? -14.581 -9.718 48.668 1.00 85.19 83 ASP A O 1
ATOM 685 N N . ARG A 1 84 ? -15.528 -7.844 49.481 1.00 83.69 84 ARG A N 1
ATOM 686 C CA . ARG A 1 84 ? -14.325 -7.362 50.176 1.00 83.69 84 ARG A CA 1
ATOM 687 C C . ARG A 1 84 ? -14.628 -6.695 51.511 1.00 83.69 84 ARG A C 1
ATOM 689 O O . ARG A 1 84 ? -15.675 -6.075 51.691 1.00 83.69 84 ARG A O 1
ATOM 696 N N . LEU A 1 85 ? -13.649 -6.753 52.416 1.00 88.06 85 LEU A N 1
ATOM 697 C CA . LEU A 1 85 ? -13.605 -6.021 53.684 1.00 88.06 85 LEU A CA 1
ATOM 698 C C . LEU A 1 85 ? -12.654 -4.816 53.553 1.00 88.06 85 LEU A C 1
ATOM 700 O O . LEU A 1 85 ? -11.479 -4.992 53.249 1.00 88.06 85 LEU A O 1
ATOM 704 N N . LEU A 1 86 ? -13.156 -3.603 53.782 1.00 87.81 86 LEU A N 1
ATOM 705 C CA . LEU A 1 86 ? -12.413 -2.344 53.678 1.00 87.81 86 LEU A CA 1
ATOM 706 C C . LEU A 1 86 ? -12.208 -1.722 55.071 1.00 87.81 86 LEU A C 1
ATOM 708 O O . LEU A 1 86 ? -13.199 -1.557 55.785 1.00 87.81 86 LEU A O 1
ATOM 712 N N . PRO A 1 87 ? -10.979 -1.356 55.475 1.00 88.56 87 PRO A N 1
ATOM 713 C CA . PRO A 1 87 ? -10.732 -0.594 56.702 1.00 88.56 87 PRO A CA 1
ATOM 714 C C . PRO A 1 87 ? -11.071 0.897 56.535 1.00 88.56 87 PRO A C 1
ATOM 716 O O . PRO A 1 87 ? -11.088 1.415 55.415 1.00 88.56 87 PRO A O 1
ATOM 719 N N . VAL A 1 88 ? -11.319 1.603 57.643 1.00 87.31 88 VAL A N 1
ATOM 720 C CA . VAL A 1 88 ? -11.444 3.072 57.637 1.00 87.31 88 VAL A CA 1
ATOM 721 C C . VAL A 1 88 ? -10.120 3.718 57.221 1.00 87.31 88 VAL A C 1
ATOM 723 O O . VAL A 1 88 ? -9.057 3.366 57.728 1.00 87.31 88 VAL A O 1
ATOM 726 N N . ALA A 1 89 ? -10.191 4.678 56.298 1.00 83.31 89 ALA A N 1
ATOM 727 C CA . ALA A 1 89 ? -9.031 5.367 55.754 1.00 83.31 89 ALA A CA 1
ATOM 728 C C . ALA A 1 89 ? -8.414 6.343 56.768 1.00 83.31 89 ALA A C 1
ATOM 730 O O . ALA A 1 89 ? -9.085 7.250 57.272 1.00 83.31 89 ALA A O 1
ATOM 731 N N . GLY A 1 90 ? -7.109 6.193 57.009 1.00 80.25 90 GLY A N 1
ATOM 732 C CA . GLY A 1 90 ? -6.316 7.124 57.817 1.00 80.25 90 GLY A CA 1
ATOM 733 C C . GLY A 1 90 ? -6.046 8.457 57.104 1.00 80.25 90 GLY A C 1
ATOM 734 O O . GLY A 1 90 ? -6.177 8.563 55.884 1.00 80.25 90 GLY A O 1
ATOM 735 N N . LEU A 1 91 ? -5.626 9.487 57.851 1.00 73.69 91 LEU A N 1
ATOM 736 C CA . LEU A 1 91 ? -5.329 10.825 57.304 1.00 73.69 91 LEU A CA 1
ATOM 737 C C . LEU A 1 91 ? -4.243 10.816 56.212 1.00 73.69 91 LEU A C 1
ATOM 739 O O . LEU A 1 91 ? -4.299 11.631 55.293 1.00 73.69 91 LEU A O 1
ATOM 743 N N . GLU A 1 92 ? -3.283 9.892 56.282 1.00 72.69 92 GLU A N 1
ATOM 744 C CA . GLU A 1 92 ? -2.227 9.744 55.271 1.00 72.69 92 GLU A CA 1
ATOM 745 C C . GLU A 1 92 ? -2.757 9.173 53.952 1.00 72.69 92 GLU A C 1
ATOM 747 O O . GLU A 1 92 ? -2.462 9.713 52.889 1.00 72.69 92 GLU A O 1
ATOM 752 N N . GLN A 1 93 ? -3.621 8.154 54.011 1.00 75.00 93 GLN A N 1
ATOM 753 C CA . GLN A 1 93 ? -4.249 7.561 52.822 1.00 75.00 93 GLN A CA 1
ATOM 754 C C . GLN A 1 93 ? -5.161 8.557 52.094 1.00 75.00 93 GLN A C 1
ATOM 756 O O . GLN A 1 93 ? -5.257 8.529 50.871 1.00 75.00 93 GLN A O 1
ATOM 761 N N . LYS A 1 94 ? -5.796 9.481 52.826 1.00 71.12 94 LYS A N 1
ATOM 762 C CA . LYS A 1 94 ? -6.612 10.556 52.235 1.00 71.12 94 LYS A CA 1
ATOM 763 C C . LYS A 1 94 ? -5.787 11.578 51.449 1.00 71.12 94 LYS A C 1
ATOM 765 O O . LYS A 1 94 ? -6.303 12.180 50.510 1.00 71.12 94 LYS A O 1
ATOM 770 N N . LYS A 1 95 ? -4.520 11.773 51.827 1.00 76.31 95 LYS A N 1
ATOM 771 C CA . LYS A 1 95 ? -3.585 12.721 51.198 1.00 76.31 95 LYS A CA 1
ATOM 772 C C . LYS A 1 95 ? -2.633 12.058 50.201 1.00 76.31 95 LYS A C 1
ATOM 774 O O . LYS A 1 95 ? -1.707 12.720 49.729 1.00 76.31 95 LYS A O 1
ATOM 779 N N . ASP A 1 96 ? -2.849 10.782 49.884 1.00 81.44 96 ASP A N 1
ATOM 780 C CA . ASP A 1 96 ? -2.035 10.054 48.917 1.00 81.44 96 ASP A CA 1
ATOM 781 C C . ASP A 1 96 ? -2.133 10.729 47.530 1.00 81.44 96 ASP A C 1
ATOM 783 O O . ASP A 1 96 ? -3.234 10.836 46.971 1.00 81.44 96 ASP A O 1
ATOM 787 N N . PRO A 1 97 ? -1.009 11.199 46.953 1.00 76.69 97 PRO A N 1
ATOM 788 C CA . PRO A 1 97 ? -1.003 11.870 45.656 1.00 76.69 97 PRO A CA 1
ATOM 789 C C . PRO A 1 97 ? -1.519 10.981 44.520 1.00 76.69 97 PRO A C 1
ATOM 791 O O . PRO A 1 97 ? -2.096 11.500 43.567 1.00 76.69 97 PRO A O 1
ATOM 794 N N . ASN A 1 98 ? -1.381 9.654 44.596 1.00 79.50 98 ASN A N 1
ATOM 795 C CA . ASN A 1 98 ? -1.893 8.765 43.548 1.00 79.50 98 ASN A CA 1
ATOM 796 C C . ASN A 1 98 ? -3.424 8.697 43.568 1.00 79.50 98 ASN A C 1
ATOM 798 O O . ASN A 1 98 ? -4.079 8.791 42.524 1.00 79.50 98 ASN A O 1
ATOM 802 N N . PHE A 1 99 ? -4.002 8.588 44.765 1.00 78.00 99 PHE A N 1
ATOM 803 C CA . PHE A 1 99 ? -5.448 8.617 44.972 1.00 78.00 99 PHE A CA 1
ATOM 804 C C . PHE A 1 99 ? -6.051 9.969 44.568 1.00 78.00 99 PHE A C 1
ATOM 806 O O . PHE A 1 99 ? -7.043 10.016 43.828 1.00 78.00 99 PHE A O 1
ATOM 813 N N . LEU A 1 100 ? -5.425 11.068 45.003 1.00 77.69 100 LEU A N 1
ATOM 814 C CA . LEU A 1 100 ? -5.843 12.424 44.652 1.00 77.69 100 LEU A CA 1
ATOM 815 C C . LEU A 1 100 ? -5.726 12.670 43.143 1.00 77.69 100 LEU A C 1
ATOM 817 O O . LEU A 1 100 ? -6.670 13.183 42.544 1.00 77.69 100 LEU A O 1
ATOM 821 N N . PHE A 1 101 ? -4.631 12.247 42.507 1.00 80.94 101 PHE A N 1
ATOM 822 C CA . PHE A 1 101 ? -4.420 12.411 41.068 1.00 80.94 101 PHE A CA 1
ATOM 823 C C . PHE A 1 101 ? -5.472 11.661 40.252 1.00 80.94 101 PHE A C 1
ATOM 825 O O . PHE A 1 101 ? -6.101 12.259 39.381 1.00 80.94 101 PHE A O 1
ATOM 832 N N . ASN A 1 102 ? -5.713 10.379 40.551 1.00 78.31 102 ASN A N 1
ATOM 833 C CA . ASN A 1 102 ? -6.703 9.579 39.826 1.00 78.31 102 ASN A CA 1
ATOM 834 C C . ASN A 1 102 ? -8.118 10.160 39.998 1.00 78.31 102 ASN A C 1
ATOM 836 O O . ASN A 1 102 ? -8.860 10.310 39.027 1.00 78.31 102 ASN A O 1
ATOM 840 N N . THR A 1 103 ? -8.475 10.564 41.220 1.00 74.50 103 THR A N 1
ATOM 841 C CA . THR A 1 103 ? -9.800 11.125 41.521 1.00 74.50 103 THR A CA 1
ATOM 842 C C . THR A 1 103 ? -10.019 12.487 40.851 1.00 74.50 103 THR A C 1
ATOM 844 O O . THR A 1 103 ? -11.065 12.698 40.232 1.00 74.50 103 THR A O 1
ATOM 847 N N . HIS A 1 104 ? -9.038 13.396 40.915 1.00 75.94 104 HIS A N 1
ATOM 848 C CA . HIS A 1 104 ? -9.105 14.708 40.255 1.00 75.94 104 HIS A CA 1
ATOM 849 C C . HIS A 1 104 ? -9.066 14.586 38.731 1.00 75.94 104 HIS A C 1
ATOM 851 O O . HIS A 1 104 ? -9.879 15.209 38.055 1.00 75.94 104 HIS A O 1
ATOM 857 N N . SER A 1 105 ? -8.193 13.739 38.178 1.00 77.25 105 SER A N 1
ATOM 858 C CA . SER A 1 105 ? -8.100 13.493 36.734 1.00 77.25 105 SER A CA 1
ATOM 859 C C . SER A 1 105 ? -9.416 12.951 36.171 1.00 77.25 105 SER A C 1
ATOM 861 O O . SER A 1 105 ? -9.957 13.510 35.217 1.00 77.25 105 SER A O 1
ATOM 863 N N . GLN A 1 106 ? -10.013 11.938 36.812 1.00 74.50 106 GLN A N 1
ATOM 864 C CA . GLN A 1 106 ? -11.314 11.412 36.392 1.00 74.50 106 GLN A CA 1
ATOM 865 C C . GLN A 1 106 ? -12.424 12.464 36.507 1.00 74.50 106 GLN A C 1
ATOM 867 O O . GLN A 1 106 ? -13.195 12.639 35.563 1.00 74.50 106 GLN A O 1
ATOM 872 N N . ARG A 1 107 ? -12.508 13.198 37.625 1.00 74.06 107 ARG A N 1
ATOM 873 C CA . ARG A 1 107 ? -13.512 14.262 37.806 1.00 74.06 107 ARG A CA 1
ATOM 874 C C . ARG A 1 107 ? -13.370 15.355 36.742 1.00 74.06 107 ARG A C 1
ATOM 876 O O . ARG A 1 107 ? -14.377 15.741 36.145 1.00 74.06 107 ARG A O 1
ATOM 883 N N . ASN A 1 108 ? -12.148 15.797 36.454 1.00 74.00 108 ASN A N 1
ATOM 884 C CA . ASN A 1 108 ? -11.872 16.840 35.467 1.00 74.00 108 ASN A CA 1
ATOM 885 C C . ASN A 1 108 ? -12.126 16.345 34.032 1.00 74.00 108 ASN A C 1
ATOM 887 O O . ASN A 1 108 ? -12.718 17.059 33.226 1.00 74.00 108 ASN A O 1
ATOM 891 N N . LEU A 1 109 ? -11.816 15.090 33.706 1.00 73.06 109 LEU A N 1
ATOM 892 C CA . LEU A 1 109 ? -12.183 14.507 32.410 1.00 73.06 109 LEU A CA 1
ATOM 893 C C . LEU A 1 109 ? -13.706 14.399 32.226 1.00 73.06 109 LEU A C 1
ATOM 895 O O . LEU A 1 109 ? -14.224 14.707 31.152 1.00 73.06 109 LEU A O 1
ATOM 899 N N . TYR A 1 110 ? -14.442 13.979 33.259 1.00 70.75 110 TYR A N 1
ATOM 900 C CA . TYR A 1 110 ? -15.889 13.766 33.164 1.00 70.75 110 TYR A CA 1
ATOM 901 C C . TYR A 1 110 ? -16.720 15.047 33.229 1.00 70.75 110 TYR A C 1
ATOM 903 O O . TYR A 1 110 ? -17.772 15.119 32.589 1.00 70.75 110 TYR A O 1
ATOM 911 N N . ASP A 1 111 ? -16.295 16.043 34.006 1.00 71.00 111 ASP A N 1
ATOM 912 C CA . ASP A 1 111 ? -17.069 17.263 34.242 1.00 71.00 111 ASP A CA 1
ATOM 913 C C . ASP A 1 111 ? -16.455 18.495 33.561 1.00 71.00 111 ASP A C 1
ATOM 915 O O . ASP A 1 111 ? -17.214 19.340 33.063 1.00 71.00 111 ASP A O 1
ATOM 919 N N . GLU A 1 112 ? -15.117 18.577 33.475 1.00 71.88 112 GLU A N 1
ATOM 920 C CA . GLU A 1 112 ? -14.383 19.730 32.936 1.00 71.88 112 GLU A CA 1
ATOM 921 C C . GLU A 1 112 ? -14.118 19.674 31.430 1.00 71.88 112 G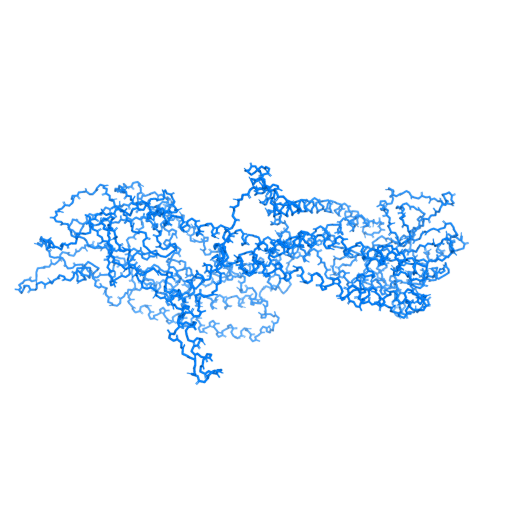LU A C 1
ATOM 923 O O . GLU A 1 112 ? -14.289 20.707 30.779 1.00 71.88 112 GLU A O 1
ATOM 928 N N . HIS A 1 113 ? -13.798 18.502 30.867 1.00 80.31 113 HIS A N 1
ATOM 929 C CA . HIS A 1 113 ? -13.579 18.337 29.426 1.00 80.31 113 HIS A CA 1
ATOM 930 C C . HIS A 1 113 ? -14.883 18.508 28.645 1.00 80.31 113 HIS A C 1
ATOM 932 O O . HIS A 1 113 ? -15.775 17.659 28.703 1.00 80.31 113 HIS A O 1
ATOM 938 N N . LEU A 1 114 ? -15.003 19.581 27.862 1.00 76.56 114 LEU A N 1
ATOM 939 C CA . LEU A 1 114 ? -16.272 19.955 27.234 1.00 76.56 114 LEU A CA 1
ATOM 940 C C . LEU A 1 114 ? -16.845 18.823 26.359 1.00 76.56 114 LEU A C 1
ATOM 942 O O . LEU A 1 114 ? -17.979 18.402 26.585 1.00 76.56 114 LEU A O 1
ATOM 946 N N . TRP A 1 115 ? -16.027 18.245 25.476 1.00 78.94 115 TRP A N 1
ATOM 947 C CA . TRP A 1 115 ? -16.424 17.163 24.565 1.00 78.94 115 TRP A CA 1
ATOM 948 C C . TRP A 1 115 ? -16.726 15.821 25.251 1.00 78.94 115 TRP A C 1
ATOM 950 O O . TRP A 1 115 ? -17.826 15.287 25.085 1.00 78.94 115 TRP A O 1
ATOM 960 N N . PHE A 1 116 ? -15.817 15.275 26.072 1.00 76.00 116 PHE A N 1
ATOM 961 C CA . PHE A 1 116 ? -16.068 13.997 26.764 1.00 76.00 116 PHE A CA 1
ATOM 962 C C . PHE A 1 116 ? -17.207 14.083 27.783 1.00 76.00 116 PHE A C 1
ATOM 964 O O . PHE A 1 116 ? -17.957 13.116 27.969 1.00 76.00 116 PHE A O 1
ATOM 971 N N . SER A 1 117 ? -17.400 15.250 28.396 1.00 78.69 117 SER A N 1
ATOM 972 C CA . SER A 1 117 ? -18.453 15.451 29.384 1.00 78.69 117 SER A CA 1
ATOM 973 C C . SER A 1 117 ? -19.876 15.388 28.818 1.00 78.69 117 SER A C 1
ATOM 975 O O . SER A 1 117 ? -20.828 15.190 29.577 1.00 78.69 117 SER A O 1
ATOM 977 N N . VAL A 1 118 ? -20.058 15.496 27.495 1.00 81.88 118 VAL A N 1
ATOM 978 C CA . VAL A 1 118 ? -21.354 15.255 26.836 1.00 81.88 118 VAL A CA 1
ATOM 979 C C . VAL A 1 118 ? -21.784 13.798 27.026 1.00 81.88 118 VAL A C 1
ATOM 981 O O . VAL A 1 118 ? -22.915 13.519 27.445 1.00 81.88 118 VAL A O 1
ATOM 984 N N . PHE A 1 119 ? -20.864 12.867 26.767 1.00 77.00 119 PHE A N 1
ATOM 985 C CA . PHE A 1 119 ? -21.121 11.428 26.812 1.00 77.00 119 PHE A CA 1
ATOM 986 C C . PHE A 1 119 ? -21.073 10.883 28.238 1.00 77.00 119 PHE A C 1
ATOM 988 O O . PHE A 1 119 ? -21.944 10.106 28.643 1.00 77.00 119 PHE A O 1
ATOM 995 N N . MET A 1 120 ? -20.095 11.339 29.019 1.00 72.31 120 MET A N 1
ATOM 996 C CA . MET A 1 120 ? -19.778 10.791 30.337 1.00 72.31 120 MET A CA 1
ATOM 997 C C . MET A 1 120 ? -20.189 11.712 31.497 1.00 72.31 120 MET A C 1
ATOM 999 O O . MET A 1 120 ? -19.615 11.649 32.580 1.00 72.31 120 MET A O 1
ATOM 1003 N N . ARG A 1 121 ? -21.210 12.557 31.284 1.00 78.31 121 ARG A N 1
ATOM 1004 C CA . ARG A 1 121 ? -21.737 13.487 32.297 1.00 78.31 121 ARG A CA 1
ATOM 1005 C C . ARG A 1 121 ? -21.981 12.788 33.649 1.00 78.31 121 ARG A C 1
ATOM 1007 O O . ARG A 1 121 ? -22.810 11.866 33.684 1.00 78.31 121 ARG A O 1
ATOM 1014 N N . PRO A 1 122 ? -21.428 13.305 34.765 1.00 70.25 122 PRO A N 1
ATOM 1015 C CA . PRO A 1 122 ? -21.776 12.821 36.092 1.00 70.25 122 PRO A CA 1
ATOM 1016 C C . PRO A 1 122 ? -23.266 13.086 36.373 1.00 70.25 122 PRO A C 1
ATOM 1018 O O . PRO A 1 122 ? -23.739 14.209 36.158 1.00 70.25 122 PRO A O 1
ATOM 1021 N N . PRO A 1 123 ? -24.044 12.109 36.878 1.00 67.81 123 PRO A N 1
ATOM 1022 C CA . PRO A 1 123 ? -25.492 12.260 37.071 1.00 67.81 123 PRO A CA 1
ATOM 1023 C C . PRO A 1 123 ? -25.902 13.4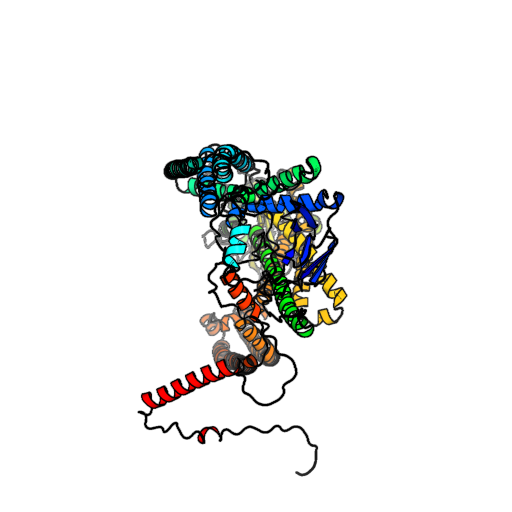54 37.943 1.00 67.81 123 PRO A C 1
ATOM 1025 O O . PRO A 1 123 ? -27.016 13.961 37.802 1.00 67.81 123 PRO A O 1
ATOM 1028 N N . ARG A 1 124 ? -25.002 13.893 38.831 1.00 68.12 124 ARG A N 1
ATOM 1029 C CA . ARG A 1 124 ? -25.218 14.964 39.809 1.00 68.12 124 ARG A CA 1
ATOM 1030 C C . ARG A 1 124 ? -24.808 16.364 39.338 1.00 68.12 124 ARG A C 1
ATOM 1032 O O . ARG A 1 124 ? -25.183 17.328 39.993 1.00 68.12 124 ARG A O 1
ATOM 1039 N N . SER A 1 125 ? -24.118 16.498 38.203 1.00 75.62 125 SER A N 1
ATOM 1040 C CA . SER A 1 125 ? -23.624 17.797 37.715 1.00 75.62 125 SER A CA 1
ATOM 1041 C C . SER A 1 125 ? -24.767 18.764 37.361 1.00 75.62 125 SER A C 1
ATOM 1043 O O . SER A 1 125 ? -25.724 18.370 36.685 1.00 75.62 125 SER A O 1
ATOM 1045 N N . ARG A 1 126 ? -24.669 20.040 37.769 1.00 74.38 126 ARG A N 1
ATOM 1046 C CA . ARG A 1 126 ? -25.637 21.111 37.422 1.00 74.38 126 ARG A CA 1
ATOM 1047 C C . ARG A 1 126 ? -25.669 21.395 35.916 1.00 74.38 126 ARG A C 1
ATOM 1049 O O . ARG A 1 126 ? -26.721 21.704 35.365 1.00 74.38 126 ARG A O 1
ATOM 1056 N N . PHE A 1 127 ? -24.535 21.200 35.245 1.00 81.12 127 PHE A N 1
ATOM 1057 C CA . PHE A 1 127 ? -24.359 21.440 33.817 1.00 81.12 127 PHE A CA 1
ATOM 1058 C C . PHE A 1 127 ? -24.935 20.269 32.999 1.00 81.12 127 PHE A C 1
ATOM 1060 O O . PHE A 1 127 ? -24.412 19.143 32.994 1.00 81.12 127 PHE A O 1
ATOM 1067 N N . THR A 1 128 ? -26.086 20.511 32.368 1.00 84.69 128 THR A N 1
ATOM 1068 C CA . THR A 1 128 ? -26.895 19.506 31.657 1.00 84.69 128 THR A CA 1
ATOM 1069 C C . THR A 1 128 ? -26.260 19.073 30.333 1.00 84.69 128 THR A C 1
ATOM 1071 O O . THR A 1 128 ? -25.411 19.766 29.780 1.00 84.69 128 THR A O 1
ATOM 1074 N N . ARG A 1 129 ? -26.685 17.921 29.784 1.00 84.31 129 ARG A N 1
ATOM 1075 C CA . ARG A 1 129 ? -26.193 17.453 28.473 1.00 84.31 129 ARG A CA 1
ATOM 1076 C C . ARG A 1 129 ? -26.543 18.422 27.346 1.00 84.31 129 ARG A C 1
ATOM 1078 O O . ARG A 1 129 ? -25.700 18.662 26.497 1.00 84.31 129 ARG A O 1
ATOM 1085 N N . VAL A 1 130 ? -27.743 19.004 27.372 1.00 88.31 130 VAL A N 1
ATOM 1086 C CA . VAL A 1 130 ? -28.183 19.969 26.351 1.00 88.31 130 VAL A CA 1
ATOM 1087 C C . VAL A 1 130 ? -27.319 21.229 26.399 1.00 88.31 130 VAL A C 1
ATOM 1089 O O . VAL A 1 130 ? -26.843 21.675 25.361 1.00 88.31 130 VAL A O 1
ATOM 1092 N N . GLN A 1 131 ? -27.030 21.751 27.597 1.00 89.88 131 GLN A N 1
ATOM 1093 C CA . GLN A 1 131 ? -26.127 22.897 27.754 1.00 89.88 131 GLN A CA 1
ATOM 1094 C C . GLN A 1 131 ? -24.706 22.566 27.270 1.00 89.88 131 GLN A C 1
ATOM 1096 O O . GLN A 1 131 ? -24.127 23.352 26.535 1.00 89.88 131 GLN A O 1
ATOM 1101 N N . ARG A 1 132 ? -24.166 21.379 27.592 1.00 88.44 132 ARG A N 1
ATOM 1102 C CA . ARG A 1 132 ? -22.846 20.932 27.102 1.00 88.44 132 ARG A CA 1
ATOM 1103 C C . ARG A 1 132 ? -22.786 20.834 25.584 1.00 88.44 132 ARG A C 1
ATOM 1105 O O . ARG A 1 132 ? -21.863 21.373 24.994 1.00 88.44 132 ARG A O 1
ATOM 1112 N N . VAL A 1 133 ? -23.780 20.196 24.962 1.00 89.38 133 VAL A N 1
ATOM 1113 C CA . VAL A 1 133 ? -23.879 20.091 23.497 1.00 89.38 133 VAL A CA 1
ATOM 1114 C C . VAL A 1 133 ? -23.956 21.478 22.866 1.00 89.38 133 VAL A C 1
ATOM 1116 O O . VAL A 1 133 ? -23.260 21.739 21.892 1.00 89.38 133 VAL A O 1
ATOM 1119 N N . SER A 1 134 ? -24.731 22.386 23.459 1.00 90.38 134 SER A N 1
ATOM 1120 C CA . SER A 1 134 ? -24.858 23.761 22.966 1.00 90.38 134 SER A CA 1
ATOM 1121 C C . SER A 1 134 ? -23.537 24.532 23.086 1.00 90.38 134 SER A C 1
ATOM 1123 O O . SER A 1 134 ? -23.158 25.245 22.163 1.00 90.38 134 SER A O 1
ATOM 1125 N N . CYS A 1 135 ? -22.780 24.331 24.170 1.00 88.88 135 CYS A N 1
ATOM 1126 C CA . CYS A 1 135 ? -21.430 24.878 24.315 1.00 88.88 135 CYS A CA 1
ATOM 1127 C C . CYS A 1 135 ? -20.435 24.270 23.314 1.00 88.88 135 CYS A C 1
ATOM 1129 O O . CYS A 1 135 ? -19.637 25.012 22.752 1.00 88.88 135 CYS A O 1
ATOM 1131 N N . CYS A 1 136 ? -20.479 22.954 23.066 1.00 87.94 136 CYS A N 1
ATOM 1132 C CA . CYS A 1 136 ? -19.655 22.312 22.034 1.00 87.94 136 CYS A CA 1
ATOM 1133 C C . CYS A 1 136 ? -19.967 22.885 20.650 1.00 87.94 136 CYS A C 1
ATOM 1135 O O . CYS A 1 136 ? -19.058 23.149 19.872 1.00 87.94 136 CYS A O 1
ATOM 1137 N N . MET A 1 137 ? -21.250 23.103 20.358 1.00 88.12 137 MET A N 1
ATOM 1138 C CA . MET A 1 137 ? -21.704 23.683 19.098 1.00 88.12 137 MET A CA 1
ATOM 1139 C C . MET A 1 137 ? -21.219 25.129 18.952 1.00 88.12 137 MET A C 1
ATOM 1141 O O . MET A 1 137 ? -20.638 25.468 17.926 1.00 88.12 137 MET A O 1
ATOM 1145 N N . ALA A 1 138 ? -21.353 25.955 19.995 1.00 89.50 138 ALA A N 1
ATOM 1146 C CA . ALA A 1 138 ? -20.806 27.312 20.009 1.00 89.50 138 ALA A CA 1
ATOM 1147 C C . ALA A 1 138 ? -19.276 27.329 19.831 1.00 89.50 138 ALA A C 1
ATOM 1149 O O . ALA A 1 138 ? -18.764 28.122 19.046 1.00 89.50 138 ALA A O 1
ATOM 1150 N N . PHE A 1 139 ? -18.547 26.429 20.502 1.00 86.94 139 PHE A N 1
ATOM 1151 C CA . PHE A 1 139 ? -17.095 26.290 20.348 1.00 86.94 139 PHE A CA 1
ATOM 1152 C C . PHE A 1 139 ? -16.708 25.888 18.919 1.00 86.94 139 PHE A C 1
ATOM 1154 O O . PHE A 1 139 ? -15.789 26.472 18.353 1.00 86.94 139 PHE A O 1
ATOM 1161 N N . LEU A 1 140 ? -17.425 24.933 18.316 1.00 86.81 140 LEU A N 1
ATOM 1162 C CA . LEU A 1 140 ? -17.185 24.484 16.945 1.00 86.81 140 LEU A CA 1
ATOM 1163 C C . LEU A 1 140 ? -17.388 25.635 15.954 1.00 86.81 140 LEU A C 1
ATOM 1165 O O . LEU A 1 140 ? -16.499 25.903 15.153 1.00 86.81 140 LEU A O 1
ATOM 1169 N N . TYR A 1 141 ? -18.503 26.363 16.037 1.00 88.69 141 TYR A N 1
ATOM 1170 C CA . TYR A 1 141 ? -18.761 27.484 15.128 1.00 88.69 141 TYR A CA 1
ATOM 1171 C C . TYR A 1 141 ? -17.782 28.652 15.319 1.00 88.69 141 TYR A C 1
ATOM 1173 O O . TYR A 1 141 ? -17.323 29.227 14.333 1.00 88.69 141 TYR A O 1
ATOM 1181 N N . LEU A 1 142 ? -17.393 28.968 16.558 1.00 87.69 142 LEU A N 1
ATOM 1182 C CA . LEU A 1 142 ? -16.350 29.965 16.831 1.00 87.69 142 LEU A CA 1
ATOM 1183 C C . LEU A 1 142 ? -14.976 29.514 16.313 1.00 87.69 142 LEU A C 1
ATOM 1185 O O . LEU A 1 142 ? -14.213 30.332 15.800 1.00 87.69 142 LEU A O 1
ATOM 1189 N N . SER A 1 143 ? -14.670 28.218 16.395 1.00 83.56 143 SER A N 1
ATOM 1190 C CA . SER A 1 143 ? -13.471 27.621 15.798 1.00 83.56 143 SER A CA 1
ATOM 1191 C C . SER A 1 143 ? -13.491 27.707 14.273 1.00 83.56 143 SER A C 1
ATOM 1193 O O . SER A 1 143 ? -12.491 28.094 13.674 1.00 83.56 143 SER A O 1
ATOM 1195 N N . MET A 1 144 ? -14.642 27.459 13.644 1.00 84.69 144 MET A N 1
ATOM 1196 C CA . MET A 1 144 ? -14.810 27.634 12.199 1.00 84.69 144 MET A CA 1
ATOM 1197 C C . MET A 1 144 ? -14.587 29.077 11.763 1.00 84.69 144 MET A C 1
ATOM 1199 O O . MET A 1 144 ? -13.857 29.321 10.804 1.00 84.69 144 MET A O 1
ATOM 1203 N N . LEU A 1 145 ? -15.178 30.026 12.488 1.00 86.31 145 LEU A N 1
ATOM 1204 C CA . LEU A 1 145 ? -15.031 31.448 12.206 1.00 86.31 145 LEU A CA 1
ATOM 1205 C C . LEU A 1 145 ? -13.577 31.917 12.358 1.00 86.31 145 LEU A C 1
ATOM 1207 O O . LEU A 1 145 ? -13.032 32.535 11.449 1.00 86.31 145 LEU A O 1
ATOM 1211 N N . THR A 1 146 ? -12.936 31.620 13.488 1.00 83.19 146 THR A N 1
ATOM 1212 C CA . THR A 1 146 ? -11.554 32.058 13.757 1.00 83.19 146 THR A CA 1
ATOM 1213 C C . THR A 1 146 ? -10.549 31.416 12.799 1.00 83.19 146 THR A C 1
ATOM 1215 O O . THR A 1 146 ? -9.623 32.089 12.350 1.00 83.19 146 THR A O 1
ATOM 1218 N N . ASN A 1 147 ? -10.760 30.153 12.406 1.00 79.56 147 ASN A N 1
ATOM 1219 C CA . ASN A 1 147 ? -9.952 29.494 11.377 1.00 79.56 147 ASN A CA 1
ATOM 1220 C C . ASN A 1 147 ? -10.129 30.171 10.003 1.00 79.56 147 ASN A C 1
ATOM 1222 O O . ASN A 1 147 ? -9.144 30.419 9.312 1.00 79.56 147 ASN A O 1
ATOM 1226 N N . ALA A 1 148 ? -11.364 30.546 9.638 1.00 79.06 148 ALA A N 1
ATOM 1227 C CA . ALA A 1 148 ? -11.647 31.276 8.399 1.00 79.06 148 ALA A CA 1
ATOM 1228 C C . ALA A 1 148 ? -10.994 32.669 8.365 1.00 79.06 148 ALA A C 1
ATOM 1230 O O . ALA A 1 148 ? -10.434 33.047 7.338 1.00 79.06 148 ALA A O 1
ATOM 1231 N N . MET A 1 149 ? -10.987 33.403 9.487 1.00 80.25 149 MET A N 1
ATOM 1232 C CA . MET A 1 149 ? -10.347 34.726 9.579 1.00 80.25 149 MET A CA 1
ATOM 1233 C C . MET A 1 149 ? -8.851 34.692 9.249 1.00 80.25 149 MET A C 1
ATOM 1235 O O . MET A 1 149 ? -8.325 35.636 8.666 1.00 80.25 149 MET A O 1
ATOM 1239 N N . TRP A 1 150 ? -8.158 33.612 9.611 1.00 73.50 150 TRP A N 1
ATOM 1240 C CA . TRP A 1 150 ? -6.709 33.509 9.434 1.00 73.50 150 TRP A CA 1
ATOM 1241 C C . TRP A 1 150 ? -6.297 32.813 8.131 1.00 73.50 150 TRP A C 1
ATOM 1243 O O . TRP A 1 150 ? -5.115 32.805 7.788 1.00 73.50 150 TRP A O 1
ATOM 1253 N N . TYR A 1 151 ? -7.249 32.265 7.374 1.00 66.06 151 TYR A N 1
ATOM 1254 C CA . TYR A 1 151 ? -6.979 31.455 6.187 1.00 66.06 151 TYR A CA 1
ATOM 1255 C C . TYR A 1 151 ? -6.239 32.225 5.070 1.00 66.06 151 TYR A C 1
ATOM 1257 O O . TYR A 1 151 ? -5.458 31.640 4.325 1.00 66.06 151 TYR A O 1
ATOM 1265 N N . GLY A 1 152 ? -6.406 33.552 4.996 1.00 62.81 152 GLY A N 1
ATOM 1266 C CA . GLY A 1 152 ? -5.692 34.423 4.050 1.00 62.81 152 GLY A CA 1
ATOM 1267 C C . GLY A 1 152 ? -4.291 34.879 4.485 1.00 62.81 152 GLY A C 1
ATOM 1268 O O . GLY A 1 152 ? -3.569 35.444 3.671 1.00 62.81 152 GLY A O 1
ATOM 1269 N N . THR A 1 153 ? -3.896 34.654 5.743 1.00 62.38 153 THR A N 1
ATOM 1270 C CA . THR A 1 153 ? -2.584 35.089 6.276 1.00 62.38 153 THR A CA 1
ATOM 1271 C C . THR A 1 153 ? -1.485 34.036 6.132 1.00 62.38 153 THR A C 1
ATOM 1273 O O . THR A 1 153 ? -0.311 34.333 6.347 1.00 62.38 153 THR A O 1
ATOM 1276 N N . VAL A 1 154 ? -1.846 32.806 5.754 1.00 56.31 154 VAL A N 1
ATOM 1277 C CA . VAL A 1 154 ? -0.888 31.735 5.470 1.00 56.31 154 VAL A CA 1
ATOM 1278 C C . VAL A 1 154 ? -0.539 31.794 3.975 1.00 56.31 154 VAL A C 1
ATOM 1280 O O . VAL A 1 154 ? -1.456 31.788 3.150 1.00 56.31 154 VAL A O 1
ATOM 1283 N N . PRO A 1 155 ? 0.748 31.871 3.586 1.00 55.06 155 PRO A N 1
ATOM 1284 C CA . PRO A 1 155 ? 1.139 31.983 2.181 1.00 55.06 155 PRO A CA 1
ATOM 1285 C C . PRO A 1 155 ? 0.609 30.804 1.348 1.00 55.06 155 PRO A C 1
ATOM 1287 O O . PRO A 1 155 ? 0.674 29.651 1.774 1.00 55.06 155 PRO A O 1
ATOM 1290 N N . GLN A 1 156 ? 0.097 31.092 0.141 1.00 51.31 156 GLN A N 1
ATOM 1291 C CA . GLN A 1 156 ? -0.496 30.089 -0.766 1.00 51.31 156 GLN A CA 1
ATOM 1292 C C . GLN A 1 156 ? 0.500 28.997 -1.191 1.00 51.31 156 GLN A C 1
ATOM 1294 O O . GLN A 1 156 ? 0.103 27.869 -1.493 1.00 51.31 156 GLN A O 1
ATOM 1299 N N . HIS A 1 157 ? 1.793 29.321 -1.158 1.00 54.09 157 HIS A N 1
ATOM 1300 C CA . HIS A 1 157 ? 2.890 28.380 -1.305 1.00 54.09 157 HIS A CA 1
ATOM 1301 C C . HIS A 1 157 ? 3.505 28.148 0.079 1.00 54.09 157 HIS A C 1
ATOM 1303 O O . HIS A 1 157 ? 4.227 29.018 0.571 1.00 54.09 157 HIS A O 1
ATOM 1309 N N . PRO A 1 158 ? 3.204 27.024 0.754 1.00 49.94 158 PRO A N 1
ATOM 1310 C CA . PRO A 1 158 ? 3.876 26.715 2.001 1.00 49.94 158 PRO A CA 1
ATOM 1311 C C . PRO A 1 158 ? 5.378 26.589 1.731 1.00 49.94 158 PRO A C 1
ATOM 1313 O O . PRO A 1 158 ? 5.787 25.928 0.776 1.00 49.94 158 PRO A O 1
ATOM 1316 N N . THR A 1 159 ? 6.193 27.204 2.585 1.00 49.84 159 THR A N 1
ATOM 1317 C CA . THR A 1 159 ? 7.622 26.894 2.683 1.00 49.84 159 THR A CA 1
ATOM 1318 C C . THR A 1 159 ? 7.811 25.385 2.888 1.00 49.84 159 THR A C 1
ATOM 1320 O O . THR A 1 159 ? 6.901 24.698 3.361 1.00 49.84 159 THR A O 1
ATOM 1323 N N . SER A 1 160 ? 8.983 24.865 2.519 1.00 51.81 160 SER A N 1
ATOM 1324 C CA . SER A 1 160 ? 9.355 23.440 2.380 1.00 51.81 160 SER A CA 1
ATOM 1325 C C . SER A 1 160 ? 8.979 22.473 3.527 1.00 51.81 160 SER A C 1
ATOM 1327 O O . SER A 1 160 ? 9.062 21.262 3.340 1.00 51.81 160 SER A O 1
ATOM 1329 N N . ASN A 1 161 ? 8.488 22.959 4.672 1.00 52.09 161 ASN A N 1
ATOM 1330 C CA . ASN A 1 161 ? 8.233 22.196 5.900 1.00 52.09 161 ASN A CA 1
ATOM 1331 C C . ASN A 1 161 ? 6.739 21.903 6.208 1.00 52.09 161 ASN A C 1
ATOM 1333 O O . ASN A 1 161 ? 6.406 21.601 7.354 1.00 52.09 161 ASN A O 1
ATOM 1337 N N . ALA A 1 162 ? 5.805 22.006 5.251 1.00 53.22 162 ALA A N 1
ATOM 1338 C CA . ALA A 1 162 ? 4.374 21.722 5.493 1.00 53.22 162 ALA A CA 1
ATOM 1339 C C . ALA A 1 162 ? 3.941 20.279 5.148 1.00 53.22 162 ALA A C 1
ATOM 1341 O O . ALA A 1 162 ? 3.724 19.964 3.979 1.00 53.22 162 ALA A O 1
ATOM 1342 N N . LEU A 1 163 ? 3.768 19.412 6.154 1.00 50.59 163 LEU A N 1
ATOM 1343 C CA . LEU A 1 163 ? 3.343 18.006 6.017 1.00 50.59 163 LEU A CA 1
ATOM 1344 C C . LEU A 1 163 ? 2.025 17.879 5.233 1.00 50.59 163 LEU A C 1
ATOM 1346 O O . LEU A 1 163 ? 0.968 18.249 5.733 1.00 50.59 163 LEU A O 1
ATOM 1350 N N . ARG A 1 164 ? 2.055 17.349 4.004 1.00 51.22 164 ARG A N 1
ATOM 1351 C CA . ARG A 1 164 ? 0.843 17.114 3.196 1.00 51.22 164 ARG A CA 1
ATOM 1352 C C . ARG A 1 164 ? 0.361 15.668 3.351 1.00 51.22 164 ARG A C 1
ATOM 1354 O O . ARG A 1 164 ? 1.013 14.745 2.881 1.00 51.22 164 ARG A O 1
ATOM 1361 N N . PHE A 1 165 ? -0.797 15.483 3.972 1.00 46.66 165 PHE A N 1
ATOM 1362 C CA . PHE A 1 165 ? -1.537 14.229 4.101 1.00 46.66 165 PHE A CA 1
ATOM 1363 C C . PHE A 1 165 ? -2.723 14.226 3.119 1.00 46.66 165 PHE A C 1
ATOM 1365 O O . PHE A 1 165 ? -3.843 14.594 3.474 1.00 46.66 165 PHE A O 1
ATOM 1372 N N . GLY A 1 166 ? -2.507 13.844 1.858 1.00 52.25 166 GLY A N 1
ATOM 1373 C CA . GLY A 1 166 ? -3.568 13.911 0.841 1.00 52.25 166 GLY A CA 1
ATOM 1374 C C . GLY A 1 166 ? -4.116 15.345 0.685 1.00 52.25 166 GLY A C 1
ATOM 1375 O O . GLY A 1 166 ? -3.314 16.271 0.562 1.00 52.25 166 GLY A O 1
ATOM 1376 N N . PRO A 1 167 ? -5.443 15.585 0.712 1.00 44.75 167 PRO A N 1
ATOM 1377 C CA . PRO A 1 167 ? -5.990 16.944 0.659 1.00 44.75 167 PRO A CA 1
ATOM 1378 C C . PRO A 1 167 ? -5.680 17.778 1.918 1.00 44.75 167 PRO A C 1
ATOM 1380 O O . PRO A 1 167 ? -5.893 18.986 1.909 1.00 44.75 167 PRO A O 1
ATOM 1383 N N . PHE A 1 168 ? -5.175 17.167 2.996 1.00 49.53 168 PHE A N 1
ATOM 1384 C CA . PHE A 1 168 ? -4.859 17.846 4.248 1.00 49.53 168 PHE A CA 1
ATOM 1385 C C . PHE A 1 168 ? -3.413 18.346 4.247 1.00 49.53 168 PHE A C 1
ATOM 1387 O O . PHE A 1 168 ? -2.482 17.589 4.005 1.00 49.53 168 PHE A O 1
ATOM 1394 N N . ILE A 1 169 ? -3.200 19.620 4.558 1.00 53.84 169 ILE A N 1
ATOM 1395 C CA . ILE A 1 169 ? -1.865 20.203 4.744 1.00 53.84 169 ILE A CA 1
ATOM 1396 C C . ILE A 1 169 ? -1.727 20.529 6.237 1.00 53.84 169 ILE A C 1
ATOM 1398 O O . ILE A 1 169 ? -2.670 21.038 6.839 1.00 53.84 169 ILE A O 1
ATOM 1402 N N . LEU A 1 170 ? -0.591 20.171 6.833 1.00 54.81 170 LEU A N 1
ATOM 1403 C CA . LEU A 1 170 ? -0.183 20.399 8.219 1.00 54.81 170 LEU A CA 1
ATOM 1404 C C . LEU A 1 170 ? 1.123 21.208 8.203 1.00 54.81 170 LEU A C 1
ATOM 1406 O O . LEU A 1 170 ? 2.230 20.680 8.253 1.00 54.81 170 LEU A O 1
ATOM 1410 N N . SER A 1 171 ? 0.988 22.524 8.081 1.00 61.91 171 SER A N 1
ATOM 1411 C CA . SER A 1 171 ? 2.083 23.485 8.225 1.00 61.91 171 SER A CA 1
ATOM 1412 C C . SER A 1 171 ? 2.269 23.887 9.691 1.00 61.91 171 SER A C 1
ATOM 1414 O O . SER A 1 171 ? 1.294 24.021 10.432 1.00 61.91 171 SER A O 1
ATOM 1416 N N . THR A 1 172 ? 3.505 24.177 10.103 1.00 63.44 172 THR A N 1
ATOM 1417 C CA . THR A 1 172 ? 3.793 24.830 11.395 1.00 63.44 172 THR A CA 1
ATOM 1418 C C . THR A 1 172 ? 3.021 26.143 11.549 1.00 63.44 172 THR A C 1
ATOM 1420 O O . THR A 1 172 ? 2.518 26.438 12.632 1.00 63.44 172 THR A O 1
ATOM 1423 N N . ALA A 1 173 ? 2.822 26.878 10.450 1.00 61.94 173 ALA A N 1
ATOM 1424 C CA . ALA A 1 173 ? 1.980 28.068 10.424 1.00 61.94 173 ALA A CA 1
ATOM 1425 C C . ALA A 1 173 ? 0.514 27.733 10.748 1.00 61.94 173 ALA A C 1
ATOM 1427 O O . ALA A 1 173 ? -0.101 28.434 11.542 1.00 61.94 173 ALA A O 1
ATOM 1428 N N . GLN A 1 174 ? -0.032 26.631 10.216 1.00 65.00 174 GLN A N 1
ATOM 1429 C CA . GLN A 1 174 ? -1.408 26.187 10.493 1.00 65.00 174 GLN A CA 1
ATOM 1430 C C . GLN A 1 174 ? -1.597 25.697 11.934 1.00 65.00 174 GLN A C 1
ATOM 1432 O O . GLN A 1 174 ? -2.655 25.926 12.518 1.00 65.00 174 GLN A O 1
ATOM 1437 N N . ILE A 1 175 ? -0.576 25.078 12.537 1.00 65.69 175 ILE A N 1
ATOM 1438 C CA . ILE A 1 175 ? -0.584 24.753 13.971 1.00 65.69 175 ILE A CA 1
ATOM 1439 C C . ILE A 1 175 ? -0.591 26.048 14.796 1.00 65.69 175 ILE A C 1
ATOM 1441 O O . ILE A 1 175 ? -1.389 26.174 15.723 1.00 65.69 175 ILE A O 1
ATOM 1445 N N . GLY A 1 176 ? 0.216 27.044 14.412 1.00 67.69 176 GLY A N 1
ATOM 1446 C CA . GLY A 1 176 ? 0.205 28.382 15.014 1.00 67.69 176 GLY A CA 1
ATOM 1447 C C . GLY A 1 176 ? -1.156 29.080 14.905 1.00 67.69 176 GLY A C 1
ATOM 1448 O O . GLY A 1 176 ? -1.648 29.617 15.898 1.00 67.69 176 GLY A O 1
ATOM 1449 N N . VAL A 1 177 ? -1.820 28.993 13.745 1.00 69.44 177 VAL A N 1
ATOM 1450 C CA . VAL A 1 177 ? -3.208 29.455 13.561 1.00 69.44 177 VAL A CA 1
ATOM 1451 C C . VAL A 1 177 ? -4.159 28.726 14.509 1.00 69.44 177 VAL A C 1
ATOM 1453 O O . VAL A 1 177 ? -4.966 29.369 15.174 1.00 69.44 177 VAL A O 1
ATOM 1456 N N . GLY A 1 178 ? -4.055 27.397 14.615 1.00 69.31 178 GLY A N 1
ATOM 1457 C CA . GLY A 1 178 ? -4.879 26.593 15.521 1.00 69.31 178 GLY A CA 1
ATOM 1458 C C . GLY A 1 178 ? -4.686 26.961 16.997 1.00 69.31 178 GLY A C 1
ATOM 1459 O O . GLY A 1 178 ? -5.657 27.027 17.752 1.00 69.31 178 GLY A O 1
ATOM 1460 N N . MET A 1 179 ? -3.453 27.268 17.411 1.00 70.44 179 MET A N 1
ATOM 1461 C CA . MET A 1 179 ? -3.147 27.740 18.766 1.00 70.44 179 MET A CA 1
ATOM 1462 C C . MET A 1 179 ? -3.719 29.137 19.034 1.00 70.44 179 MET A C 1
ATOM 1464 O O . MET A 1 179 ? -4.349 29.341 20.072 1.00 70.44 179 MET A O 1
ATOM 1468 N N . MET A 1 180 ? -3.561 30.077 18.097 1.00 74.69 180 MET A N 1
ATOM 1469 C CA . MET A 1 180 ? -4.126 31.426 18.218 1.00 74.69 180 MET A CA 1
ATOM 1470 C C . MET A 1 180 ? -5.657 31.409 18.212 1.00 74.69 180 MET A C 1
ATOM 1472 O O . MET A 1 180 ? -6.283 32.074 19.036 1.00 74.69 180 MET A O 1
ATOM 1476 N N . ALA A 1 181 ? -6.272 30.589 17.357 1.00 77.00 181 ALA A N 1
ATOM 1477 C CA . ALA A 1 181 ? -7.716 30.379 17.341 1.00 77.00 181 ALA A CA 1
ATOM 1478 C C . ALA A 1 181 ? -8.210 29.864 18.701 1.00 77.00 181 ALA A C 1
ATOM 1480 O O . ALA A 1 181 ? -9.130 30.438 19.279 1.00 77.00 181 ALA A O 1
ATOM 1481 N N . ASN A 1 182 ? -7.550 28.854 19.278 1.00 74.81 182 ASN A N 1
ATOM 1482 C CA . ASN A 1 182 ? -7.886 28.351 20.613 1.00 74.81 182 ASN A CA 1
ATOM 1483 C C . ASN A 1 182 ? -7.755 29.424 21.711 1.00 74.81 182 ASN A C 1
ATOM 1485 O O . ASN A 1 182 ? -8.590 29.467 22.616 1.00 74.81 182 ASN A O 1
ATOM 1489 N N . LEU A 1 183 ? -6.755 30.309 21.631 1.00 80.38 183 LEU A N 1
ATOM 1490 C CA . LEU A 1 183 ? -6.584 31.418 22.575 1.00 80.38 183 LEU A CA 1
ATOM 1491 C C . LEU A 1 183 ? -7.735 32.436 22.480 1.00 80.38 183 LEU A C 1
ATOM 1493 O O . LEU A 1 183 ? -8.240 32.880 23.507 1.00 80.38 183 LEU A O 1
ATOM 1497 N N . ILE A 1 184 ? -8.188 32.759 21.264 1.00 82.69 184 ILE A N 1
ATOM 1498 C CA . ILE A 1 184 ? -9.303 33.691 21.012 1.00 82.69 184 ILE A CA 1
ATOM 1499 C C . ILE A 1 184 ? -10.648 33.089 21.444 1.00 82.69 184 ILE A C 1
ATOM 1501 O O . ILE A 1 184 ? -11.506 33.788 21.982 1.00 82.69 184 ILE A O 1
ATOM 1505 N N . ILE A 1 185 ? -10.842 31.783 21.243 1.00 83.50 185 ILE A N 1
ATOM 1506 C CA . ILE A 1 185 ? -12.081 31.079 21.614 1.00 83.50 185 ILE A CA 1
ATOM 1507 C C . ILE A 1 185 ? -12.161 30.847 23.131 1.00 83.50 185 ILE A C 1
ATOM 1509 O O . ILE A 1 185 ? -13.257 30.689 23.683 1.00 83.50 185 ILE A O 1
ATOM 1513 N N . PHE A 1 186 ? -11.027 30.827 23.836 1.00 82.31 186 PHE A N 1
ATOM 1514 C CA . PHE A 1 186 ? -10.984 30.500 25.259 1.00 82.31 186 PHE A CA 1
ATOM 1515 C C . PHE A 1 186 ? -11.833 31.440 26.142 1.00 82.31 186 PHE A C 1
ATOM 1517 O O . PHE A 1 186 ? -12.669 30.916 26.875 1.00 82.31 186 PHE A O 1
ATOM 1524 N N . PRO A 1 187 ? -11.730 32.784 26.076 1.00 85.44 187 PRO A N 1
ATOM 1525 C CA . PRO A 1 187 ? -12.544 33.677 26.905 1.00 85.44 187 PRO A CA 1
ATOM 1526 C C . PRO A 1 187 ? -14.068 33.512 26.738 1.00 85.44 187 PRO A C 1
ATOM 1528 O O . PRO A 1 187 ? -14.739 33.321 27.757 1.00 85.44 187 PRO A O 1
ATOM 1531 N N . PRO A 1 188 ? -14.652 33.527 25.515 1.00 86.44 188 PRO A N 1
ATOM 1532 C CA . PRO A 1 188 ? -16.097 33.361 25.360 1.00 86.44 188 PRO A CA 1
ATOM 1533 C C . PRO A 1 188 ? -16.560 31.954 25.753 1.00 86.44 188 PRO A C 1
ATOM 1535 O O . PRO A 1 188 ? -17.571 31.812 26.441 1.00 86.44 188 PRO A O 1
ATOM 1538 N N . SER A 1 189 ? -15.810 30.904 25.399 1.00 83.31 189 SER A N 1
ATOM 1539 C CA . SER A 1 189 ? -16.171 29.528 25.770 1.00 83.31 189 SER A CA 1
ATOM 1540 C C . SER A 1 189 ? -16.080 29.285 27.282 1.00 83.31 189 SER A C 1
ATOM 1542 O O . SER A 1 189 ? -16.986 28.685 27.867 1.00 83.31 189 SER A O 1
ATOM 1544 N N . PHE A 1 190 ? -15.043 29.810 27.941 1.00 84.94 190 PHE A N 1
ATOM 1545 C CA . PHE A 1 190 ? -14.897 29.765 29.392 1.00 84.94 190 PHE A CA 1
ATOM 1546 C C . PHE A 1 190 ? -16.034 30.509 30.088 1.00 84.94 190 PHE A C 1
ATOM 1548 O O . PHE A 1 190 ? -16.620 29.969 31.024 1.00 84.94 190 PHE A O 1
ATOM 1555 N N . LEU A 1 191 ? -16.392 31.706 29.613 1.00 86.50 191 LEU A N 1
ATOM 1556 C CA . LEU A 1 191 ? -17.475 32.501 30.185 1.00 86.50 191 LEU A CA 1
ATOM 1557 C C . LEU A 1 191 ? -18.818 31.760 30.112 1.00 86.50 191 LEU A C 1
ATOM 1559 O O . LEU A 1 191 ? -19.507 31.650 31.125 1.00 86.50 191 LEU A O 1
ATOM 1563 N N . ILE A 1 192 ? -19.163 31.180 28.957 1.00 87.06 192 ILE A N 1
ATOM 1564 C CA . ILE A 1 192 ? -20.398 30.396 28.790 1.00 87.06 192 ILE A CA 1
ATOM 1565 C C . ILE A 1 192 ? -20.425 29.212 29.769 1.00 87.06 192 ILE A C 1
ATOM 1567 O O . ILE A 1 192 ? -21.417 28.993 30.472 1.00 87.06 192 ILE A O 1
ATOM 1571 N N . VAL A 1 193 ? -19.330 28.448 29.844 1.00 85.50 193 VAL A N 1
ATOM 1572 C CA . VAL A 1 193 ? -19.226 27.285 30.740 1.00 85.50 193 VAL A CA 1
ATOM 1573 C C . VAL A 1 193 ? -19.282 27.711 32.209 1.00 85.50 193 VAL A C 1
ATOM 1575 O O . VAL A 1 193 ? -19.961 27.066 33.010 1.00 85.50 193 VAL A O 1
ATOM 1578 N N . PHE A 1 194 ? -18.616 28.806 32.571 1.00 84.94 194 PHE A N 1
ATOM 1579 C CA . PHE A 1 194 ? -18.616 29.363 33.920 1.00 84.94 194 PHE A CA 1
ATOM 1580 C C . PHE A 1 194 ? -20.027 29.761 34.362 1.00 84.94 194 PHE A C 1
ATOM 1582 O O . PHE A 1 194 ? -20.465 29.360 35.445 1.00 84.94 194 PHE A O 1
ATOM 1589 N N . LEU A 1 195 ? -20.766 30.473 33.505 1.00 88.25 195 LEU A N 1
ATOM 1590 C CA . LEU A 1 195 ? -22.138 30.892 33.780 1.00 88.25 195 LEU A CA 1
ATOM 1591 C C . LEU A 1 195 ? -23.067 29.690 34.006 1.00 88.25 195 LEU A C 1
ATOM 1593 O O . LEU A 1 195 ? -23.761 29.647 35.023 1.00 88.25 195 LEU A O 1
ATOM 1597 N N . PHE A 1 196 ? -23.032 28.680 33.126 1.00 88.00 196 PHE A N 1
ATOM 1598 C CA . PHE A 1 196 ? -23.858 27.475 33.284 1.00 88.00 196 PHE A CA 1
ATOM 1599 C C . PHE A 1 196 ? -23.475 26.618 34.497 1.00 88.00 196 PHE A C 1
ATOM 1601 O O . PHE A 1 196 ? -24.346 25.995 35.106 1.00 88.00 196 PHE A O 1
ATOM 1608 N N . ARG A 1 197 ? -22.187 26.549 34.860 1.00 80.69 197 ARG A N 1
ATOM 1609 C CA . ARG A 1 197 ? -21.734 25.756 36.016 1.00 80.69 197 ARG A CA 1
ATOM 1610 C C . ARG A 1 197 ? -22.054 26.428 37.347 1.00 80.69 197 ARG A C 1
ATOM 1612 O O . ARG A 1 197 ? -22.425 25.739 38.296 1.00 80.69 197 ARG A O 1
ATOM 1619 N N . LYS A 1 198 ? -21.891 27.752 37.445 1.00 82.38 198 LYS A N 1
ATOM 1620 C CA . LYS A 1 198 ? -22.028 28.487 38.713 1.00 82.38 198 LYS A CA 1
ATOM 1621 C C . LYS A 1 198 ? -23.434 29.010 38.989 1.00 82.38 198 LYS A C 1
ATOM 1623 O O . LYS A 1 198 ? -23.687 29.403 40.126 1.00 82.38 198 LYS A O 1
ATOM 1628 N N . SER A 1 199 ? -24.352 28.988 38.025 1.00 84.69 199 SER A N 1
ATOM 1629 C CA . SER A 1 199 ? -25.752 29.369 38.242 1.00 84.69 199 SER A CA 1
ATOM 1630 C C . SER A 1 199 ? -26.490 28.424 39.200 1.00 84.69 199 SER A C 1
ATOM 1632 O O . SER A 1 199 ? -26.463 27.205 39.012 1.00 84.69 199 SER A O 1
ATOM 1634 N N . ARG A 1 200 ? -27.183 28.975 40.206 1.00 79.44 200 ARG A N 1
ATOM 1635 C CA . ARG A 1 200 ? -28.016 28.204 41.147 1.00 79.44 200 ARG A CA 1
ATOM 1636 C C . ARG A 1 200 ? -29.369 27.792 40.545 1.00 79.44 200 ARG A C 1
ATOM 1638 O O . ARG A 1 200 ? -29.942 28.547 39.759 1.00 79.44 200 ARG A O 1
ATOM 1645 N N . PRO A 1 201 ? -29.937 26.643 40.955 1.00 73.88 201 PRO A N 1
ATOM 1646 C CA . PRO A 1 201 ? -31.310 26.288 40.611 1.00 73.88 201 PRO A CA 1
ATOM 1647 C C . PRO A 1 201 ? -32.318 27.237 41.287 1.00 73.88 201 PRO A C 1
ATOM 1649 O O . PRO A 1 201 ? -32.121 27.671 42.418 1.00 73.88 201 PRO A O 1
ATOM 1652 N N . ARG A 1 202 ? -33.427 27.547 40.598 1.00 77.38 202 ARG A N 1
ATOM 1653 C CA . ARG A 1 202 ? -34.486 28.450 41.103 1.00 77.38 202 ARG A CA 1
ATOM 1654 C C . ARG A 1 202 ? -35.210 27.903 42.342 1.00 77.38 202 ARG A C 1
ATOM 1656 O O . ARG A 1 202 ? -35.708 28.680 43.148 1.00 77.38 202 ARG A O 1
ATOM 1663 N N . LYS A 1 203 ? -35.290 26.579 42.475 1.00 78.50 203 LYS A N 1
ATOM 1664 C CA . LYS A 1 203 ? -35.822 25.873 43.646 1.00 78.50 203 LYS A CA 1
ATOM 1665 C C . LYS A 1 203 ? -34.795 24.835 44.084 1.00 78.50 203 LYS A C 1
ATOM 1667 O O . LYS A 1 203 ? -34.263 24.122 43.228 1.00 78.50 203 LYS A O 1
ATOM 1672 N N . LEU A 1 204 ? -34.523 24.773 45.387 1.00 75.94 204 LEU A N 1
ATOM 1673 C CA . LEU A 1 204 ? -33.724 23.701 45.976 1.00 75.94 204 LEU A CA 1
ATOM 1674 C C . LEU A 1 204 ? -34.449 22.368 45.768 1.00 75.94 204 LEU A C 1
ATOM 1676 O O . LEU A 1 204 ? -35.676 22.309 45.653 1.00 75.94 204 LEU A O 1
ATOM 1680 N N . ARG A 1 205 ? -33.681 21.292 45.645 1.00 71.94 205 ARG A N 1
ATOM 1681 C CA . ARG A 1 205 ? -34.227 19.939 45.588 1.00 71.94 205 ARG A CA 1
ATOM 1682 C C . ARG A 1 205 ? -34.623 19.521 47.008 1.00 71.94 205 ARG A C 1
ATOM 1684 O O . ARG A 1 205 ? -33.904 19.871 47.940 1.00 71.94 205 ARG A O 1
ATOM 1691 N N . PRO A 1 206 ? -35.706 18.748 47.190 1.00 70.69 206 PRO A N 1
ATOM 1692 C CA . PRO A 1 206 ? -36.005 18.175 48.499 1.00 70.69 206 PRO A CA 1
ATOM 1693 C C . PRO A 1 206 ? -34.817 17.330 48.975 1.00 70.69 206 PRO A C 1
ATOM 1695 O O . PRO A 1 206 ? -34.163 16.676 48.149 1.00 70.69 206 PRO A O 1
ATOM 1698 N N . SER A 1 207 ? -34.549 17.352 50.284 1.00 69.50 207 SER A N 1
ATOM 1699 C CA . SER A 1 207 ? -33.451 16.602 50.897 1.00 69.50 207 SER A CA 1
ATOM 1700 C C . SER A 1 207 ? -33.478 15.143 50.447 1.00 69.50 207 SER A C 1
ATOM 1702 O O . SER A 1 207 ? -34.521 14.483 50.469 1.00 69.50 207 SER A O 1
ATOM 1704 N N . ARG A 1 208 ? -32.326 14.600 50.036 1.00 67.06 208 ARG A N 1
ATOM 1705 C CA . ARG A 1 208 ? -32.210 13.167 49.714 1.00 67.06 208 ARG A CA 1
ATOM 1706 C C . ARG A 1 208 ? -32.573 12.276 50.887 1.00 67.06 208 ARG A C 1
ATOM 1708 O O . ARG A 1 208 ? -33.014 11.158 50.644 1.00 67.06 208 ARG A O 1
ATOM 1715 N N . ILE A 1 209 ? -32.339 12.750 52.108 1.00 64.75 209 ILE A N 1
ATOM 1716 C CA . ILE A 1 209 ? -32.654 12.015 53.328 1.00 64.75 209 ILE A CA 1
ATOM 1717 C C . ILE A 1 209 ? -34.171 11.919 53.449 1.00 64.75 209 ILE A C 1
ATOM 1719 O O . ILE A 1 209 ? -34.694 10.811 53.467 1.00 64.75 209 ILE A O 1
ATOM 1723 N N . ASP A 1 210 ? -34.872 13.048 53.353 1.00 63.94 210 ASP A N 1
ATOM 1724 C CA . ASP A 1 210 ? -36.338 13.098 53.407 1.00 63.94 210 ASP A CA 1
ATOM 1725 C C . ASP A 1 210 ? -36.962 12.281 52.266 1.00 63.94 210 ASP A C 1
ATOM 1727 O O . ASP A 1 210 ? -37.817 11.431 52.485 1.00 63.94 210 ASP A O 1
ATOM 1731 N N . ARG A 1 211 ? -36.439 12.413 51.042 1.00 64.31 211 ARG A N 1
ATOM 1732 C CA . ARG A 1 211 ? -36.920 11.643 49.887 1.00 64.31 211 ARG A CA 1
ATOM 1733 C C . ARG A 1 211 ? -36.614 10.144 49.991 1.00 64.31 211 ARG A C 1
ATOM 1735 O O . ARG A 1 211 ? -37.358 9.330 49.444 1.00 64.31 211 ARG A O 1
ATOM 1742 N N . ALA A 1 212 ? -35.499 9.758 50.613 1.00 60.00 212 ALA A N 1
ATOM 1743 C CA . ALA A 1 212 ? -35.183 8.354 50.869 1.00 60.00 212 ALA A CA 1
ATOM 1744 C C . ALA A 1 212 ? -36.154 7.753 51.893 1.00 60.00 212 ALA A C 1
ATOM 1746 O O . ALA A 1 212 ? -36.593 6.624 51.677 1.00 60.00 212 ALA A O 1
ATOM 1747 N N . LEU A 1 213 ? -36.519 8.531 52.919 1.00 60.38 213 LEU A N 1
ATOM 1748 C CA . LEU A 1 213 ? -37.498 8.174 53.946 1.00 60.38 213 LEU A CA 1
ATOM 1749 C C . LEU A 1 213 ? -38.917 8.064 53.358 1.00 60.38 213 LEU A C 1
ATOM 1751 O O . LEU A 1 213 ? -39.574 7.045 53.562 1.00 60.38 213 LEU A O 1
ATOM 1755 N N . ASP A 1 214 ? -39.344 9.028 52.533 1.00 60.31 214 ASP A N 1
ATOM 1756 C CA . ASP A 1 214 ? -40.650 9.014 51.847 1.00 60.31 214 ASP A CA 1
ATOM 1757 C C . ASP A 1 214 ? -40.810 7.791 50.928 1.00 60.31 214 ASP A C 1
ATOM 1759 O O . ASP A 1 214 ? -41.862 7.154 50.859 1.00 60.31 214 ASP A O 1
ATOM 1763 N N . LEU A 1 215 ? -39.743 7.427 50.208 1.00 53.25 215 LEU A N 1
ATOM 1764 C CA . LEU A 1 215 ? -39.736 6.285 49.289 1.00 53.25 215 LEU A CA 1
ATOM 1765 C C . LEU A 1 215 ? -39.730 4.922 49.996 1.00 53.25 215 LEU A C 1
ATOM 1767 O O . LEU A 1 215 ? -40.004 3.920 49.333 1.00 53.25 215 LEU A O 1
ATOM 1771 N N . ASP A 1 216 ? -39.396 4.865 51.288 1.00 52.62 216 ASP A N 1
ATOM 1772 C CA . ASP A 1 216 ? -39.505 3.652 52.112 1.00 52.62 216 ASP A CA 1
ATOM 1773 C C . ASP A 1 216 ? -40.926 3.426 52.662 1.00 52.62 216 ASP A C 1
ATOM 1775 O O . ASP A 1 216 ? -41.176 2.403 53.301 1.00 52.62 216 ASP A O 1
ATOM 1779 N N . GLY A 1 217 ? -41.883 4.309 52.338 1.00 47.06 217 GLY A N 1
ATOM 1780 C CA . GLY A 1 217 ? -43.317 4.078 52.540 1.00 47.06 217 GLY A CA 1
ATOM 1781 C C . GLY A 1 217 ? -43.778 4.116 53.997 1.00 47.06 217 GLY A C 1
ATOM 1782 O O . GLY A 1 217 ? -44.789 3.497 54.320 1.00 47.06 217 GLY A O 1
ATOM 1783 N N . ARG A 1 218 ? -43.053 4.805 54.886 1.00 47.50 218 ARG A N 1
ATOM 1784 C CA . ARG A 1 218 ? -43.415 4.912 56.307 1.00 47.50 218 ARG A CA 1
ATOM 1785 C C . ARG A 1 218 ? -44.123 6.247 56.574 1.00 47.50 218 ARG A C 1
ATOM 1787 O O . ARG A 1 218 ? -43.554 7.283 56.236 1.00 47.50 218 ARG A O 1
ATOM 1794 N N . PRO A 1 219 ? -45.346 6.254 57.137 1.00 38.09 219 PRO A N 1
ATOM 1795 C CA . PRO A 1 219 ? -46.117 7.480 57.308 1.00 38.09 219 PRO A CA 1
ATOM 1796 C C . PRO A 1 219 ? -45.465 8.419 58.331 1.00 38.09 219 PRO A C 1
ATOM 1798 O O . PRO A 1 219 ? -45.144 8.017 59.448 1.00 38.09 219 PRO A O 1
ATOM 1801 N N . GLN A 1 220 ? -45.321 9.695 57.962 1.00 42.94 220 GLN A N 1
ATOM 1802 C CA . GLN A 1 220 ? -45.140 10.782 58.923 1.00 42.94 220 GLN A CA 1
ATOM 1803 C C . GLN A 1 220 ? -46.463 10.973 59.676 1.00 42.94 220 GLN A C 1
ATOM 1805 O O . GLN A 1 220 ? -47.402 11.556 59.137 1.00 42.94 220 GLN A O 1
ATOM 1810 N N . TYR A 1 221 ? -46.560 10.489 60.915 1.00 38.53 221 TYR A N 1
ATOM 1811 C CA . TYR A 1 221 ? -47.654 10.894 61.798 1.00 38.53 221 TYR A CA 1
ATOM 1812 C C . TYR A 1 221 ? -47.458 12.364 62.185 1.00 38.53 221 TYR A C 1
ATOM 1814 O O . TYR A 1 221 ? -46.558 12.716 62.949 1.00 38.53 221 TYR A O 1
ATOM 1822 N N . ILE A 1 222 ? -48.303 13.231 61.626 1.00 38.22 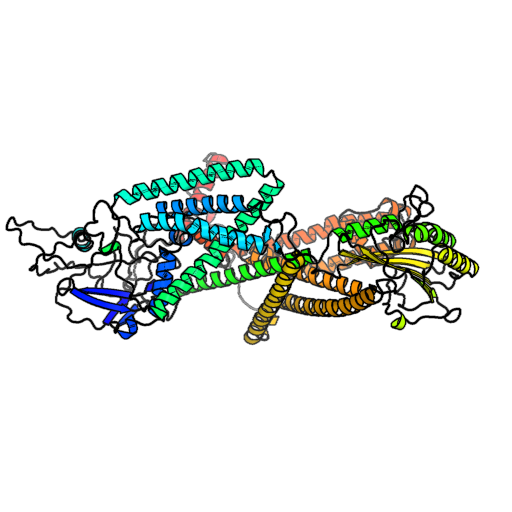222 ILE A N 1
ATOM 1823 C CA . ILE A 1 222 ? -48.429 14.630 62.029 1.00 38.22 222 ILE A CA 1
ATOM 1824 C C . ILE A 1 222 ? -49.225 14.645 63.338 1.00 38.22 222 ILE A C 1
ATOM 1826 O O . ILE A 1 222 ? -50.450 14.609 63.328 1.00 38.22 222 ILE A O 1
ATOM 1830 N N . SER A 1 223 ? -48.526 14.681 64.472 1.00 34.97 223 SER A N 1
ATOM 1831 C CA . SER A 1 223 ? -49.114 15.124 65.737 1.00 34.97 223 SER A CA 1
ATOM 1832 C C . SER A 1 223 ? -49.093 16.649 65.753 1.00 34.97 223 SER A C 1
ATOM 1834 O O . SER A 1 223 ? -48.024 17.263 65.788 1.00 34.97 223 SER A O 1
ATOM 1836 N N . SER A 1 224 ? -50.275 17.254 65.710 1.00 36.22 224 SER A N 1
ATOM 1837 C CA . SER A 1 224 ? -50.520 18.672 65.958 1.00 36.22 224 SER A CA 1
ATOM 1838 C C . SER A 1 224 ? -49.980 19.073 67.334 1.00 36.22 224 SER A C 1
ATOM 1840 O O . SER A 1 224 ? -50.564 18.747 68.360 1.00 36.22 224 SER A O 1
ATOM 1842 N N . GLY A 1 225 ? -48.841 19.765 67.343 1.00 33.53 225 GLY A N 1
ATOM 1843 C CA . GLY A 1 225 ? -48.231 20.336 68.541 1.00 33.53 225 GLY A CA 1
ATOM 1844 C C . GLY A 1 225 ? -46.821 20.859 68.263 1.00 33.53 225 GLY A C 1
ATOM 1845 O O . GLY A 1 225 ? -45.962 20.094 67.830 1.00 33.53 225 GLY A O 1
ATOM 1846 N N . GLY A 1 226 ? -46.623 22.164 68.492 1.00 36.19 226 GLY A N 1
ATOM 1847 C CA . GLY A 1 226 ? -45.332 22.832 68.719 1.00 36.19 226 GLY A CA 1
ATOM 1848 C C . GLY A 1 226 ? -44.263 22.710 67.625 1.00 36.19 226 GLY A C 1
ATOM 1849 O O . GLY A 1 226 ? -43.611 21.680 67.465 1.00 36.19 226 GLY A O 1
ATOM 1850 N N . VAL A 1 227 ? -44.010 23.804 66.903 1.00 37.00 227 VAL A N 1
ATOM 1851 C CA . VAL A 1 227 ? -42.856 23.936 65.999 1.00 37.00 227 VAL A CA 1
ATOM 1852 C C . VAL A 1 227 ? -41.590 24.153 66.836 1.00 37.00 227 VAL A C 1
ATOM 1854 O O . VAL A 1 227 ? -41.187 25.289 67.066 1.00 37.00 227 VAL A O 1
ATOM 1857 N N . GLU A 1 228 ? -40.947 23.076 67.284 1.00 41.06 228 GLU A N 1
ATOM 1858 C CA . GLU A 1 228 ? -39.551 23.145 67.730 1.00 41.06 228 GLU A CA 1
ATOM 1859 C C . GLU A 1 228 ? -38.598 23.016 66.536 1.00 41.06 228 GLU A C 1
ATOM 1861 O O . GLU A 1 228 ? -38.741 22.159 65.657 1.00 41.06 228 GLU A O 1
ATOM 1866 N N . GLN A 1 229 ? -37.662 23.963 66.471 1.00 41.56 229 GLN A N 1
ATOM 1867 C CA . GLN A 1 229 ? -36.801 24.221 65.326 1.00 41.56 229 GLN A CA 1
ATOM 1868 C C . GLN A 1 229 ? -35.759 23.109 65.133 1.00 41.56 229 GLN A C 1
ATOM 1870 O O . GLN A 1 229 ? -34.891 22.891 65.974 1.00 41.56 229 GLN A O 1
ATOM 1875 N N . SER A 1 230 ? -35.791 22.470 63.961 1.00 45.03 230 SER A N 1
ATOM 1876 C CA . SER A 1 230 ? -34.712 21.617 63.444 1.00 45.03 230 SER A CA 1
ATOM 1877 C C . SER A 1 230 ? -33.360 22.341 63.520 1.00 45.03 230 SER A C 1
ATOM 1879 O O . SER A 1 230 ? -33.204 23.437 62.972 1.00 45.03 230 SER A O 1
ATOM 1881 N N . LYS A 1 231 ? -32.355 21.718 64.149 1.00 43.81 231 LYS A N 1
ATOM 1882 C CA . LYS A 1 231 ? -30.980 22.240 64.207 1.00 43.81 231 LYS A CA 1
ATOM 1883 C C . LYS A 1 231 ? -30.419 22.309 62.778 1.00 43.81 231 LYS A C 1
ATOM 1885 O O . LYS A 1 231 ? -30.196 21.281 62.144 1.00 43.81 231 LYS A O 1
ATOM 1890 N N . LYS A 1 232 ? -30.199 23.517 62.243 1.00 48.94 232 LYS A N 1
ATOM 1891 C CA . LYS A 1 232 ? -29.565 23.701 60.924 1.00 48.94 232 LYS A CA 1
ATOM 1892 C C . LYS A 1 232 ? -28.127 23.194 60.977 1.00 48.94 232 LYS A C 1
ATOM 1894 O O . LYS A 1 232 ? -27.315 23.709 61.747 1.00 48.94 232 LYS A O 1
ATOM 1899 N N . MET A 1 233 ? -27.787 22.227 60.130 1.00 52.81 233 MET A N 1
ATOM 1900 C CA . MET A 1 233 ? -26.400 21.804 59.959 1.00 52.81 233 MET A CA 1
ATOM 1901 C C . MET A 1 233 ? -25.620 22.973 59.329 1.00 52.81 233 MET A C 1
ATOM 1903 O O . MET A 1 233 ? -25.938 23.416 58.226 1.00 52.81 233 MET A O 1
ATOM 1907 N N . ARG A 1 234 ? -24.618 23.534 60.023 1.00 49.81 234 ARG A N 1
ATOM 1908 C CA . ARG A 1 234 ? -23.807 24.638 59.470 1.00 49.81 234 ARG A CA 1
ATOM 1909 C C . ARG A 1 234 ? -22.977 24.114 58.293 1.00 49.81 234 ARG A C 1
ATOM 1911 O O . ARG A 1 234 ? -21.969 23.447 58.495 1.00 49.81 234 ARG A O 1
ATOM 1918 N N . ARG A 1 235 ? -23.386 24.433 57.062 1.00 57.66 235 ARG A N 1
ATOM 1919 C CA . ARG A 1 235 ? -22.614 24.177 55.834 1.00 57.66 235 ARG A CA 1
ATOM 1920 C C . ARG A 1 235 ? -21.871 25.435 55.381 1.00 57.66 235 ARG A C 1
ATOM 1922 O O . ARG A 1 235 ? -22.396 26.547 55.457 1.00 57.66 235 ARG A O 1
ATOM 1929 N N . LYS A 1 236 ? -20.647 25.258 54.879 1.00 55.50 236 LYS A N 1
ATOM 1930 C CA . LYS A 1 236 ? -19.828 26.329 54.293 1.00 55.50 236 LYS A CA 1
ATOM 1931 C C . LYS A 1 236 ? -20.416 26.678 52.917 1.00 55.50 236 LYS A C 1
ATOM 1933 O O . LYS A 1 236 ? -20.341 25.863 52.009 1.00 55.50 236 LYS A O 1
ATOM 1938 N N . LYS A 1 237 ? -21.052 27.847 52.767 1.00 56.16 237 LYS A N 1
ATOM 1939 C CA . LYS A 1 237 ? -21.669 28.266 51.492 1.00 56.16 237 LYS A CA 1
ATOM 1940 C C . LYS A 1 237 ? -20.592 28.653 50.477 1.00 56.16 237 LYS A C 1
ATOM 1942 O O . LYS A 1 237 ? -19.809 29.561 50.755 1.00 56.16 237 LYS A O 1
ATOM 1947 N N . ARG A 1 238 ? -20.576 28.029 49.295 1.00 63.28 238 ARG A N 1
ATOM 1948 C CA . ARG A 1 238 ? -19.714 28.461 48.183 1.00 63.28 238 ARG A CA 1
ATOM 1949 C C . ARG A 1 238 ? -20.286 29.641 47.404 1.00 63.28 238 ARG A C 1
ATOM 1951 O O . ARG A 1 238 ? -21.489 29.924 47.407 1.00 63.28 238 ARG A O 1
ATOM 1958 N N . PHE A 1 239 ? -19.380 30.296 46.682 1.00 72.06 239 PHE A N 1
ATOM 1959 C CA . PHE A 1 239 ? -19.696 31.307 45.683 1.00 72.06 239 PHE A CA 1
ATOM 1960 C C . PHE A 1 239 ? -20.442 30.691 44.489 1.00 72.06 239 PHE A C 1
ATOM 1962 O O . PHE A 1 239 ? -19.991 29.712 43.886 1.00 72.06 239 PHE A O 1
ATOM 1969 N N . SER A 1 240 ? -21.580 31.279 44.132 1.00 73.62 240 SER A N 1
ATOM 1970 C CA . SER A 1 240 ? -22.446 30.815 43.042 1.00 73.62 240 SER A CA 1
ATOM 1971 C C . SER A 1 240 ? -23.400 31.927 42.619 1.00 73.62 240 SER A C 1
ATOM 1973 O O . SER A 1 240 ? -23.827 32.722 43.457 1.00 73.62 240 SER A O 1
ATOM 1975 N N . LEU A 1 241 ? -23.755 31.938 41.342 1.00 83.88 241 LEU A N 1
ATOM 1976 C CA . LEU A 1 241 ? -24.504 33.005 40.696 1.00 83.88 241 LEU A CA 1
ATOM 1977 C C . LEU A 1 241 ? -26.026 32.837 40.876 1.00 83.88 241 LEU A C 1
ATOM 1979 O O . LEU A 1 241 ? -26.515 31.705 40.995 1.00 83.88 241 LEU A O 1
ATOM 1983 N N . PRO A 1 242 ? -26.796 33.940 40.860 1.00 87.50 242 PRO A N 1
ATOM 1984 C CA . PRO A 1 242 ? -28.255 33.908 40.803 1.00 87.50 242 PRO A CA 1
ATOM 1985 C C . PRO A 1 242 ? -28.808 33.071 39.637 1.00 87.50 242 PRO A C 1
ATOM 1987 O O . PRO A 1 242 ? -28.187 32.955 38.582 1.00 87.50 242 PRO A O 1
ATOM 1990 N N . TRP A 1 243 ? -30.016 32.525 39.801 1.00 85.00 243 TRP A N 1
ATOM 1991 C CA . TRP A 1 243 ? -30.639 31.611 38.829 1.00 85.00 243 TRP A CA 1
ATOM 1992 C C . TRP A 1 243 ? -30.873 32.222 37.434 1.00 85.00 243 TRP A C 1
ATOM 1994 O O . TRP A 1 243 ? -30.880 31.499 36.440 1.00 85.00 243 TRP A O 1
ATOM 2004 N N . TRP A 1 244 ? -31.035 33.546 37.339 1.00 86.50 244 TRP A N 1
ATOM 2005 C CA . TRP A 1 244 ? -31.286 34.244 36.075 1.00 86.50 244 TRP A CA 1
ATOM 2006 C C . TRP A 1 244 ? -30.057 34.302 35.149 1.00 86.50 244 TRP A C 1
ATOM 2008 O O . TRP A 1 244 ? -30.224 34.441 33.940 1.00 86.50 244 TRP A O 1
ATOM 2018 N N . PHE A 1 245 ? -28.835 34.091 35.661 1.00 88.00 245 PHE A N 1
ATOM 2019 C CA . PHE A 1 245 ? -27.617 34.019 34.836 1.00 88.00 245 PHE A CA 1
ATOM 2020 C C . PHE A 1 245 ? -27.635 32.861 33.821 1.00 88.00 245 PHE A C 1
ATOM 2022 O O . PHE A 1 245 ? -26.910 32.905 32.830 1.00 88.00 245 PHE A O 1
ATOM 2029 N N . VAL A 1 246 ? -28.497 31.851 34.010 1.00 86.56 246 VAL A N 1
ATOM 2030 C CA . VAL A 1 246 ? -28.732 30.798 33.004 1.00 86.56 246 VAL A CA 1
ATOM 2031 C C . VAL A 1 246 ? -29.306 31.380 31.711 1.00 86.56 246 VAL A C 1
ATOM 2033 O O . VAL A 1 246 ? -28.950 30.922 30.629 1.00 86.56 246 VAL A O 1
ATOM 2036 N N . VAL A 1 247 ? -30.180 32.388 31.807 1.00 89.12 247 VAL A N 1
ATOM 2037 C CA . VAL A 1 247 ? -30.782 33.051 30.639 1.00 89.12 247 VAL A CA 1
ATOM 2038 C C . VAL A 1 247 ? -29.714 33.823 29.869 1.00 89.12 247 VAL A C 1
ATOM 2040 O O . VAL A 1 247 ? -29.635 33.705 28.649 1.00 89.12 247 VAL A O 1
ATOM 2043 N N . LEU A 1 248 ? -28.838 34.532 30.588 1.00 89.88 248 LEU A N 1
ATOM 2044 C CA . LEU A 1 248 ? -27.697 35.234 30.000 1.00 89.88 248 LEU A CA 1
ATOM 2045 C C . LEU A 1 248 ? -26.758 34.267 29.261 1.00 89.88 248 LEU A C 1
ATOM 2047 O O . LEU A 1 248 ? -26.329 34.559 28.150 1.00 89.88 248 LEU A O 1
ATOM 2051 N N . ALA A 1 249 ? -26.483 33.096 29.844 1.00 89.19 249 ALA A N 1
ATOM 2052 C CA . ALA A 1 249 ? -25.654 32.072 29.212 1.00 89.19 249 ALA A CA 1
ATOM 2053 C C . ALA A 1 249 ? -26.268 31.542 27.905 1.00 89.19 249 ALA A C 1
ATOM 2055 O O . ALA A 1 249 ? -25.563 31.401 26.909 1.00 89.19 249 ALA A O 1
ATOM 2056 N N . TRP A 1 250 ? -27.582 31.288 27.883 1.00 93.00 250 TRP A N 1
ATOM 2057 C CA . TRP A 1 250 ? -28.289 30.875 26.666 1.00 93.00 250 TRP A CA 1
ATOM 2058 C C . TRP A 1 250 ? -28.287 31.953 25.584 1.00 93.00 250 TRP A C 1
ATOM 2060 O O . TRP A 1 250 ? -28.062 31.633 24.418 1.00 93.00 250 TRP A O 1
ATOM 2070 N N . LEU A 1 251 ? -28.485 33.217 25.963 1.00 92.69 251 LEU A N 1
ATOM 2071 C CA . LEU A 1 251 ? -28.404 34.341 25.034 1.00 92.69 251 LEU A CA 1
ATOM 2072 C C . LEU A 1 251 ? -27.008 34.425 24.404 1.00 92.69 251 LEU A C 1
ATOM 2074 O O . LEU A 1 251 ? -26.895 34.540 23.187 1.00 92.69 251 LEU A O 1
ATOM 2078 N N . LEU A 1 252 ? -25.951 34.274 25.207 1.00 91.75 252 LEU A N 1
ATOM 2079 C CA . LEU A 1 252 ? -24.565 34.296 24.730 1.00 91.75 252 LEU A CA 1
ATOM 2080 C C . LEU A 1 252 ? -24.281 33.144 23.751 1.00 91.75 252 LEU A C 1
ATOM 2082 O O . LEU A 1 252 ? -23.693 33.368 22.697 1.00 91.75 252 LEU A O 1
ATOM 2086 N N . VAL A 1 253 ? -24.763 31.930 24.042 1.00 93.62 253 VAL A N 1
ATOM 2087 C CA . VAL A 1 253 ? -24.657 30.780 23.123 1.00 93.62 253 VAL A CA 1
ATOM 2088 C C . VAL A 1 253 ? -25.315 31.075 21.776 1.00 93.62 253 VAL A C 1
ATOM 2090 O O . VAL A 1 253 ? -24.698 30.844 20.737 1.00 93.62 253 VAL A O 1
ATOM 2093 N N . ILE A 1 254 ? -26.549 31.588 21.784 1.00 93.75 254 ILE A N 1
ATOM 2094 C CA . ILE A 1 254 ? -27.297 31.889 20.555 1.00 93.75 254 ILE A CA 1
ATOM 2095 C C . ILE A 1 254 ? -26.574 32.964 19.742 1.00 93.75 254 ILE A C 1
ATOM 2097 O O . ILE A 1 254 ? -26.396 32.791 18.538 1.00 93.75 254 ILE A O 1
ATOM 2101 N N . VAL A 1 255 ? -26.109 34.034 20.394 1.00 93.25 255 VAL A N 1
ATOM 2102 C CA . VAL A 1 255 ? -25.370 35.120 19.736 1.00 93.25 255 VAL A CA 1
ATOM 2103 C C . VAL A 1 255 ? -24.073 34.602 19.116 1.00 93.25 255 VAL A C 1
ATOM 2105 O O . VAL A 1 255 ? -23.825 34.865 17.943 1.00 93.25 255 VAL A O 1
ATOM 2108 N N . CYS A 1 256 ? -23.273 33.819 19.849 1.00 91.81 256 CYS A N 1
ATOM 2109 C CA . CYS A 1 256 ? -22.039 33.244 19.309 1.00 91.81 256 CYS A CA 1
ATOM 2110 C C . CYS A 1 256 ? -22.305 32.366 18.082 1.00 91.81 256 CYS A C 1
ATOM 2112 O O . CYS A 1 256 ? -21.616 32.509 17.077 1.00 91.81 256 CYS A O 1
ATOM 2114 N N . ILE A 1 257 ? -23.317 31.494 18.135 1.00 94.00 257 ILE A N 1
ATOM 2115 C CA . ILE A 1 257 ? -23.656 30.621 17.004 1.00 94.00 257 ILE A CA 1
ATOM 2116 C C . ILE A 1 257 ? -24.145 31.449 15.810 1.00 94.00 257 ILE A C 1
ATOM 2118 O O . ILE A 1 257 ? -23.652 31.252 14.704 1.00 94.00 257 ILE A O 1
ATOM 2122 N N . ALA A 1 258 ? -25.073 32.387 16.015 1.00 93.06 258 ALA A N 1
ATOM 2123 C CA . ALA A 1 258 ? -25.647 33.190 14.936 1.00 93.06 258 ALA A CA 1
ATOM 2124 C C . ALA A 1 258 ? -24.588 34.046 14.222 1.00 93.06 258 ALA A C 1
ATOM 2126 O O . ALA A 1 258 ? -24.521 34.040 12.992 1.00 93.06 258 ALA A O 1
ATOM 2127 N N . VAL A 1 259 ? -23.721 34.721 14.988 1.00 92.12 259 VAL A N 1
ATOM 2128 C CA . VAL A 1 259 ? -22.613 35.521 14.445 1.00 92.12 259 VAL A CA 1
ATOM 2129 C C . VAL A 1 259 ? -21.654 34.630 13.658 1.00 92.12 259 VAL A C 1
ATOM 2131 O O . VAL A 1 259 ? -21.334 34.928 12.509 1.00 92.12 259 VAL A O 1
ATOM 2134 N N . SER A 1 260 ? -21.229 33.503 14.229 1.00 91.56 260 SER A N 1
ATOM 2135 C CA . SER A 1 260 ? -20.310 32.594 13.546 1.00 91.56 260 SER A CA 1
ATOM 2136 C C . SER A 1 260 ? -20.893 31.989 12.271 1.00 91.56 260 SER A C 1
ATOM 2138 O O . SER A 1 260 ? -20.190 31.941 11.267 1.00 91.56 260 SER A O 1
ATOM 2140 N N . VAL A 1 261 ? -22.163 31.576 12.268 1.00 92.06 261 VAL A N 1
ATOM 2141 C CA . VAL A 1 261 ? -22.826 31.032 11.071 1.00 92.06 261 VAL A CA 1
ATOM 2142 C C . VAL A 1 261 ? -22.891 32.076 9.957 1.00 92.06 261 VAL A C 1
ATOM 2144 O O . VAL A 1 261 ? -22.539 31.763 8.821 1.00 92.06 261 VAL A O 1
ATOM 2147 N N . PHE A 1 262 ? -23.280 33.312 10.279 1.00 92.06 262 PHE A N 1
ATOM 2148 C CA . PHE A 1 262 ? -23.358 34.399 9.303 1.00 92.06 262 PHE A CA 1
ATOM 2149 C C . PHE A 1 262 ? -22.002 34.672 8.636 1.00 92.06 262 PHE A C 1
ATOM 2151 O O . PHE A 1 262 ? -21.905 34.691 7.409 1.00 92.06 262 PHE A O 1
ATOM 2158 N N . PHE A 1 263 ? -20.939 34.824 9.429 1.00 89.31 263 PHE A N 1
ATOM 2159 C CA . PHE A 1 263 ? -19.614 35.124 8.886 1.00 89.31 263 PHE A CA 1
ATOM 2160 C C . PHE A 1 263 ? -18.978 33.933 8.163 1.00 89.31 263 PHE A C 1
ATOM 2162 O O . PHE A 1 263 ? -18.345 34.131 7.132 1.00 89.31 263 PHE A O 1
ATOM 2169 N N . VAL A 1 264 ? -19.158 32.696 8.641 1.00 87.31 264 VAL A N 1
ATOM 2170 C CA . VAL A 1 264 ? -18.671 31.500 7.927 1.00 87.31 264 VAL A CA 1
ATOM 2171 C C . VAL A 1 264 ? -19.349 31.367 6.563 1.00 87.31 264 VAL A C 1
ATOM 2173 O O . VAL A 1 264 ? -18.679 31.071 5.576 1.00 87.31 264 VAL A O 1
ATOM 2176 N N . TRP A 1 265 ? -20.655 31.631 6.485 1.00 87.50 265 TRP A N 1
ATOM 2177 C CA . TRP A 1 265 ? -21.377 31.670 5.215 1.00 87.50 265 TRP A CA 1
ATOM 2178 C C . TRP A 1 265 ? -20.839 32.769 4.283 1.00 87.50 265 TRP A C 1
ATOM 2180 O O . TRP A 1 265 ? -20.549 32.489 3.120 1.00 87.50 265 TRP A O 1
ATOM 2190 N N . ALA A 1 266 ? -20.618 33.982 4.801 1.00 87.06 266 ALA A N 1
ATOM 2191 C CA . ALA A 1 266 ? -20.061 35.093 4.027 1.00 87.06 266 ALA A CA 1
ATOM 2192 C C . ALA A 1 266 ? -18.650 34.789 3.481 1.00 87.06 266 ALA A C 1
ATOM 2194 O O . ALA A 1 266 ? -18.391 34.981 2.292 1.00 87.06 266 ALA A O 1
ATOM 2195 N N . TYR A 1 267 ? -17.754 34.244 4.314 1.00 84.88 267 TYR A N 1
ATOM 2196 C CA . TYR A 1 267 ? -16.421 33.809 3.879 1.00 84.88 267 TYR A CA 1
ATOM 2197 C C . TYR A 1 267 ? -16.487 32.661 2.864 1.00 84.88 267 TYR A C 1
ATOM 2199 O O . TYR A 1 267 ? -15.713 32.640 1.907 1.00 84.88 267 TYR A O 1
ATOM 2207 N N . GLY A 1 268 ? -17.439 31.736 3.024 1.00 80.44 268 GLY A N 1
ATOM 2208 C CA . GLY A 1 268 ? -17.656 30.632 2.088 1.00 80.44 268 GLY A CA 1
ATOM 2209 C C . GLY A 1 268 ? -17.988 31.098 0.667 1.00 80.44 268 GLY A C 1
ATOM 2210 O O . GLY A 1 268 ? -17.487 30.513 -0.292 1.00 80.44 268 GLY A O 1
ATOM 2211 N N . ILE A 1 269 ? -18.762 32.181 0.524 1.00 83.44 269 ILE A N 1
ATOM 2212 C CA . ILE A 1 269 ? -19.052 32.796 -0.782 1.00 83.44 269 ILE A CA 1
ATOM 2213 C C . ILE A 1 269 ? -17.792 33.443 -1.379 1.00 83.44 269 ILE A C 1
ATOM 2215 O O . ILE A 1 269 ? -17.563 33.354 -2.583 1.00 83.44 269 ILE A O 1
ATOM 2219 N N . GLN A 1 270 ? -16.948 34.060 -0.549 1.00 82.88 270 GLN A N 1
ATOM 2220 C CA . GLN A 1 270 ? -15.753 34.776 -1.003 1.00 82.88 270 GLN A CA 1
ATOM 2221 C C . GLN A 1 270 ? -14.603 33.849 -1.445 1.00 82.88 270 GLN A C 1
ATOM 2223 O O . GLN A 1 270 ? -13.797 34.224 -2.298 1.00 82.88 270 GLN A O 1
ATOM 2228 N N . PHE A 1 271 ? -14.475 32.656 -0.855 1.00 78.25 271 PHE A N 1
ATOM 2229 C CA . PHE A 1 271 ? -13.299 31.798 -1.043 1.00 78.25 271 PHE A CA 1
ATOM 2230 C C . PHE A 1 271 ? -13.280 31.027 -2.376 1.00 78.25 271 PHE A C 1
ATOM 2232 O O . PHE A 1 271 ? -12.199 30.803 -2.924 1.00 78.25 271 PHE A O 1
ATOM 2239 N N . GLY A 1 272 ? -14.428 30.677 -2.959 1.00 75.69 272 GLY A N 1
ATOM 2240 C CA . GLY A 1 272 ? -14.478 29.822 -4.154 1.00 75.69 272 GLY A CA 1
ATOM 2241 C C . GLY A 1 272 ? -14.011 28.376 -3.887 1.00 75.69 272 GLY A C 1
ATOM 2242 O O . GLY A 1 272 ? -13.467 28.064 -2.830 1.00 75.69 272 GLY A O 1
ATOM 2243 N N . ASN A 1 273 ? -14.228 27.457 -4.836 1.00 71.44 273 ASN A N 1
ATOM 2244 C CA . ASN A 1 273 ? -14.145 26.006 -4.579 1.00 71.44 273 ASN A CA 1
ATOM 2245 C C . ASN A 1 273 ? -12.782 25.522 -4.050 1.00 71.44 273 ASN A C 1
ATOM 2247 O O . ASN A 1 273 ? -12.728 24.795 -3.058 1.00 71.44 273 ASN A O 1
ATOM 2251 N N . GLU A 1 274 ? -11.673 25.935 -4.666 1.00 65.44 274 GLU A N 1
ATOM 2252 C CA . GLU A 1 274 ? -10.348 25.416 -4.303 1.00 65.44 274 GLU A CA 1
ATOM 2253 C C . GLU A 1 274 ? -9.892 25.887 -2.911 1.00 65.44 274 GLU A C 1
ATOM 2255 O O . GLU A 1 274 ? -9.354 25.107 -2.119 1.00 65.44 274 GLU A O 1
ATOM 2260 N N . LYS A 1 275 ? -10.143 27.160 -2.574 1.00 69.38 275 LYS A N 1
ATOM 2261 C CA . LYS A 1 275 ? -9.806 27.711 -1.255 1.00 69.38 275 LYS A CA 1
ATOM 2262 C C . LYS A 1 275 ? -10.741 27.171 -0.178 1.00 69.38 275 LYS A C 1
ATOM 2264 O O . LYS A 1 275 ? -10.263 26.877 0.911 1.00 69.38 275 LYS A O 1
ATOM 2269 N N . THR A 1 276 ? -12.024 26.974 -0.483 1.00 72.31 276 THR A N 1
ATOM 2270 C CA . THR A 1 276 ? -12.992 26.376 0.447 1.00 72.31 276 THR A CA 1
ATOM 2271 C C . THR A 1 276 ? -12.630 24.931 0.789 1.00 72.31 276 THR A C 1
ATOM 2273 O O . THR A 1 276 ? -12.650 24.575 1.966 1.00 72.31 276 THR A O 1
ATOM 2276 N N . CYS A 1 277 ? -12.220 24.110 -0.187 1.00 63.94 277 CYS A N 1
ATOM 2277 C CA . CYS A 1 277 ? -11.742 22.748 0.083 1.00 63.94 277 CYS A CA 1
ATOM 2278 C C . CYS A 1 277 ? -10.509 22.746 0.997 1.00 63.94 277 CYS A C 1
ATOM 2280 O O . CYS A 1 277 ? -10.477 22.031 1.998 1.00 63.94 277 CYS A O 1
ATOM 2282 N N . LYS A 1 278 ? -9.514 23.586 0.701 1.00 65.56 278 LYS A N 1
ATOM 2283 C CA . LYS A 1 278 ? -8.296 23.694 1.513 1.00 65.56 278 LYS A CA 1
ATOM 2284 C C . LYS A 1 278 ? -8.584 24.250 2.924 1.00 65.56 278 LYS A C 1
ATOM 2286 O O . LYS A 1 278 ? -8.077 23.702 3.901 1.00 65.56 278 LYS A O 1
ATOM 2291 N N . TRP A 1 279 ? -9.466 25.238 3.072 1.00 76.06 279 TRP A N 1
ATOM 2292 C CA . TRP A 1 279 ? -9.925 25.735 4.378 1.00 76.06 279 TRP A CA 1
ATOM 2293 C C . TRP A 1 279 ? -10.669 24.665 5.189 1.00 76.06 279 TRP A C 1
ATOM 2295 O O . TRP A 1 279 ? -10.392 24.469 6.373 1.00 76.06 279 TRP A O 1
ATOM 2305 N N . ALA A 1 280 ? -11.564 23.904 4.554 1.00 71.81 280 ALA A N 1
ATOM 2306 C CA . ALA A 1 280 ? -12.268 22.808 5.213 1.00 71.81 280 ALA A CA 1
ATOM 2307 C C . ALA A 1 280 ? -11.290 21.733 5.719 1.00 71.81 280 ALA A C 1
ATOM 2309 O O . ALA A 1 280 ? -11.456 21.201 6.817 1.00 71.81 280 ALA A O 1
ATOM 2310 N N . THR A 1 281 ? -10.222 21.453 4.967 1.00 65.38 281 THR A N 1
ATOM 2311 C CA . THR A 1 281 ? -9.187 20.508 5.409 1.00 65.38 281 THR A CA 1
ATOM 2312 C C . THR A 1 281 ? -8.379 21.036 6.600 1.00 65.38 281 THR A C 1
ATOM 2314 O O . THR A 1 281 ? -8.147 20.276 7.540 1.00 65.38 281 THR A O 1
ATOM 2317 N N . SER A 1 282 ? -8.022 22.330 6.635 1.00 69.94 282 SER A N 1
ATOM 2318 C CA . SER A 1 282 ? -7.321 22.939 7.781 1.00 69.94 282 SER A CA 1
ATOM 2319 C C . SER A 1 282 ? -8.200 23.062 9.027 1.00 69.94 282 SER A C 1
ATOM 2321 O O . SER A 1 282 ? -7.716 22.995 10.160 1.00 69.94 282 SER A O 1
ATOM 2323 N N . LEU A 1 283 ? -9.509 23.223 8.837 1.00 74.81 283 LEU A N 1
ATOM 2324 C CA . LEU A 1 283 ? -10.482 23.186 9.920 1.00 74.81 283 LEU A CA 1
ATOM 2325 C C . LEU A 1 283 ? -10.495 21.811 10.592 1.00 74.81 283 LEU A C 1
ATOM 2327 O O . LEU A 1 283 ? -10.352 21.720 11.810 1.00 74.81 283 LEU A O 1
ATOM 2331 N N . VAL A 1 284 ? -10.641 20.747 9.800 1.00 72.44 284 VAL A N 1
ATOM 2332 C CA . VAL A 1 284 ? -10.733 19.375 10.311 1.00 72.44 284 VAL A CA 1
ATOM 2333 C C . VAL A 1 284 ? -9.461 19.001 11.077 1.00 72.44 284 VAL A C 1
ATOM 2335 O O . VAL A 1 284 ? -9.548 18.498 12.198 1.00 72.44 284 VAL A O 1
ATOM 2338 N N . THR A 1 285 ? -8.279 19.308 10.538 1.00 67.62 285 THR A N 1
ATOM 2339 C CA . THR A 1 285 ? -7.004 19.000 11.207 1.00 67.62 285 THR A CA 1
ATOM 2340 C C . THR A 1 285 ? -6.818 19.780 12.511 1.00 67.62 285 THR A C 1
ATOM 2342 O O . THR A 1 285 ? -6.463 19.184 13.531 1.00 67.62 285 THR A O 1
ATOM 2345 N N . SER A 1 286 ? -7.109 21.087 12.520 1.00 70.50 286 SER A N 1
ATOM 2346 C CA . SER A 1 286 ? -7.002 21.919 13.731 1.00 70.50 286 SER A CA 1
ATOM 2347 C C . SER A 1 286 ? -7.987 21.494 14.827 1.00 70.50 286 SER A C 1
ATOM 2349 O O . SER A 1 286 ? -7.613 21.434 16.001 1.00 70.50 286 SER A O 1
ATOM 2351 N N . PHE A 1 287 ? -9.210 21.104 14.453 1.00 74.75 287 PHE A N 1
ATOM 2352 C CA . PHE A 1 287 ? -10.221 20.599 15.378 1.00 74.75 287 PHE A CA 1
ATOM 2353 C C . PHE A 1 287 ? -9.766 19.308 16.071 1.00 74.75 287 PHE A C 1
ATOM 2355 O O . PHE A 1 287 ? -9.742 19.240 17.302 1.00 74.75 287 PHE A O 1
ATOM 2362 N N . PHE A 1 288 ? -9.352 18.296 15.300 1.00 71.56 288 PHE A N 1
ATOM 2363 C CA . PHE A 1 288 ? -8.935 17.012 15.871 1.00 71.56 288 PHE A CA 1
ATOM 2364 C C . PHE A 1 288 ? -7.646 17.125 16.689 1.00 71.56 288 PHE A C 1
ATOM 2366 O O . PHE A 1 288 ? -7.545 16.496 17.741 1.00 71.56 288 PHE A O 1
ATOM 2373 N N . SER A 1 289 ? -6.698 17.972 16.274 1.00 66.69 289 SER A N 1
ATOM 2374 C CA . SER A 1 289 ? -5.502 18.260 17.074 1.00 66.69 289 SER A CA 1
ATOM 2375 C C . SER A 1 289 ? -5.855 18.901 18.422 1.00 66.69 289 SER A C 1
ATOM 2377 O O . SER A 1 289 ? -5.247 18.575 19.440 1.00 66.69 289 SER A O 1
ATOM 2379 N N . SER A 1 290 ? -6.839 19.804 18.453 1.00 71.25 290 SER A N 1
ATOM 2380 C CA . SER A 1 290 ? -7.278 20.462 19.688 1.00 71.25 290 SER A CA 1
ATOM 2381 C C . SER A 1 290 ? -7.923 19.464 20.660 1.00 71.25 290 SER A C 1
ATOM 2383 O O . SER A 1 290 ? -7.515 19.371 21.819 1.00 71.25 290 SER A O 1
ATOM 2385 N N . VAL A 1 291 ? -8.863 18.653 20.162 1.00 74.44 291 VAL A N 1
ATOM 2386 C CA . VAL A 1 291 ? -9.645 17.701 20.971 1.00 74.44 291 VAL A CA 1
ATOM 2387 C C . VAL A 1 291 ? -8.808 16.516 21.464 1.00 74.44 291 VAL A C 1
ATOM 2389 O O . VAL A 1 291 ? -8.982 16.073 22.595 1.00 74.44 291 VAL A O 1
ATOM 2392 N N . LEU A 1 292 ? -7.912 15.971 20.632 1.00 68.56 292 LEU A N 1
ATOM 2393 C CA . LEU A 1 292 ? -7.165 14.751 20.972 1.00 68.56 292 LEU A CA 1
ATOM 2394 C C . LEU A 1 292 ? -5.842 15.019 21.697 1.00 68.56 292 LEU A C 1
ATOM 2396 O O . LEU A 1 292 ? -5.378 14.140 22.420 1.00 68.56 292 LEU A O 1
ATOM 2400 N N . ILE A 1 293 ? -5.231 16.195 21.512 1.00 67.62 293 ILE A N 1
ATOM 2401 C CA . ILE A 1 293 ? -3.892 16.494 22.048 1.00 67.62 293 ILE A CA 1
ATOM 2402 C C . ILE A 1 293 ? -3.954 17.609 23.096 1.00 67.62 293 ILE A C 1
ATOM 2404 O O . ILE A 1 293 ? -3.559 17.399 24.243 1.00 67.62 293 ILE A O 1
ATOM 2408 N N . VAL A 1 294 ? -4.462 18.791 22.730 1.00 69.75 294 VAL A N 1
ATOM 2409 C CA . VAL A 1 294 ? -4.359 20.000 23.571 1.00 69.75 294 VAL A CA 1
ATOM 2410 C C . VAL A 1 294 ? -5.245 19.914 24.818 1.00 69.75 294 VAL A C 1
ATOM 2412 O O . VAL A 1 294 ? -4.787 20.212 25.925 1.00 69.75 294 VAL A O 1
ATOM 2415 N N . GLU A 1 295 ? -6.503 19.489 24.674 1.00 74.75 295 GLU A N 1
ATOM 2416 C CA . GLU A 1 295 ? -7.436 19.390 25.804 1.00 74.75 295 GLU A CA 1
ATOM 2417 C C . GLU A 1 295 ? -7.039 18.311 26.836 1.00 74.75 295 GLU A C 1
ATOM 2419 O O . GLU A 1 295 ? -7.017 18.632 28.032 1.00 74.75 295 GLU A O 1
ATOM 2424 N N . PRO A 1 296 ? -6.648 17.076 26.447 1.00 75.12 296 PRO A N 1
ATOM 2425 C CA . PRO A 1 296 ? -6.175 16.071 27.401 1.00 75.12 296 PRO A CA 1
ATOM 2426 C C . PRO A 1 296 ? -4.885 16.479 28.116 1.00 75.12 296 PRO A C 1
ATOM 2428 O O . PRO A 1 296 ? -4.779 16.289 29.329 1.00 75.12 296 PRO A O 1
ATOM 2431 N N . LEU A 1 297 ? -3.934 17.096 27.402 1.00 74.31 297 LEU A N 1
ATOM 2432 C CA . LEU A 1 297 ? -2.683 17.585 27.989 1.00 74.31 297 LEU A CA 1
ATOM 2433 C C . LEU A 1 297 ? -2.950 18.637 29.074 1.00 74.31 297 LEU A C 1
ATOM 2435 O O . LEU A 1 297 ? -2.395 18.555 30.169 1.00 74.31 297 LEU A O 1
ATOM 2439 N N . LYS A 1 298 ? -3.854 19.589 28.812 1.00 75.19 298 LYS A N 1
ATOM 2440 C CA . LYS A 1 298 ? -4.269 20.605 29.791 1.00 75.19 298 LYS A CA 1
ATOM 2441 C C . LYS A 1 298 ? -4.854 19.978 31.057 1.00 75.19 298 LYS A C 1
ATOM 2443 O O . LYS A 1 298 ? -4.554 20.428 32.161 1.00 75.19 298 LYS A O 1
ATOM 2448 N N . ILE A 1 299 ? -5.700 18.961 30.908 1.00 75.88 299 ILE A N 1
ATOM 2449 C CA . ILE A 1 299 ? -6.355 18.302 32.046 1.00 75.88 299 ILE A CA 1
ATOM 2450 C C . ILE A 1 299 ? -5.346 17.510 32.869 1.00 75.88 299 ILE A C 1
ATOM 2452 O O . ILE A 1 299 ? -5.389 17.572 34.096 1.00 75.88 299 ILE A O 1
ATOM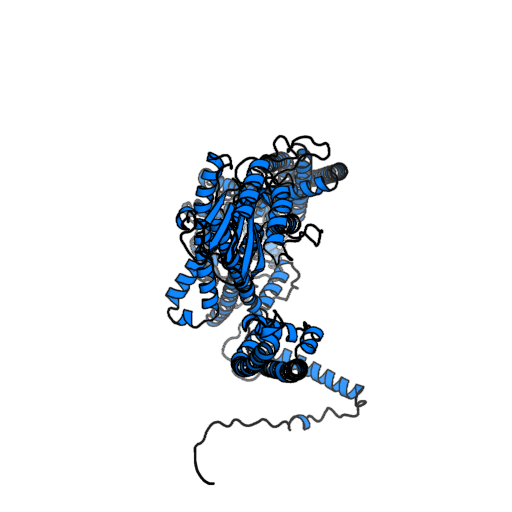 2456 N N . LEU A 1 300 ? -4.416 16.821 32.208 1.00 74.94 300 LEU A N 1
ATOM 2457 C CA . LEU A 1 300 ? -3.347 16.085 32.872 1.00 74.94 300 LEU A CA 1
ATOM 2458 C C . LEU A 1 300 ? -2.414 17.031 33.642 1.00 74.94 300 LEU A C 1
ATOM 2460 O O . LEU A 1 300 ? -2.097 16.756 34.798 1.00 74.94 300 LEU A O 1
ATOM 2464 N N . LEU A 1 301 ? -2.062 18.183 33.059 1.00 76.00 301 LEU A N 1
ATOM 2465 C CA . LEU A 1 301 ? -1.289 19.232 33.732 1.00 76.00 301 LEU A CA 1
ATOM 2466 C C . LEU A 1 301 ? -2.034 19.813 34.941 1.00 76.00 301 LEU A C 1
ATOM 2468 O O . LEU A 1 301 ? -1.457 19.908 36.019 1.00 76.00 301 LEU A O 1
ATOM 2472 N N . MET A 1 302 ? -3.323 20.144 34.813 1.00 71.19 302 MET A N 1
ATOM 2473 C CA . MET A 1 302 ? -4.120 20.645 35.943 1.00 71.19 302 MET A CA 1
ATOM 2474 C C . MET A 1 302 ? -4.261 19.596 37.054 1.00 71.19 302 MET A C 1
ATOM 2476 O O . MET A 1 302 ? -4.095 19.921 38.227 1.00 71.19 302 MET A O 1
ATOM 2480 N N . ALA A 1 303 ? -4.514 18.331 36.708 1.00 71.75 303 ALA A N 1
ATOM 2481 C CA . ALA A 1 303 ? -4.601 17.242 37.679 1.00 71.75 303 ALA A CA 1
ATOM 2482 C C . ALA A 1 303 ? -3.262 16.998 38.401 1.00 71.75 303 ALA A C 1
ATOM 2484 O O . ALA A 1 303 ? -3.261 16.785 39.614 1.00 71.75 303 ALA A O 1
ATOM 2485 N N . LEU A 1 304 ? -2.128 17.089 37.691 1.00 77.75 304 LEU A N 1
ATOM 2486 C CA . LEU A 1 304 ? -0.787 17.032 38.285 1.00 77.75 304 LEU A CA 1
ATOM 2487 C C . LEU A 1 304 ? -0.539 18.208 39.237 1.00 77.75 304 LEU A C 1
ATOM 2489 O O . LEU A 1 304 ? -0.081 17.994 40.355 1.00 77.75 304 LEU A O 1
ATOM 2493 N N . LEU A 1 305 ? -0.885 19.437 38.837 1.00 77.19 305 LEU A N 1
ATOM 2494 C CA . LEU A 1 305 ? -0.730 20.627 39.680 1.00 77.19 305 LEU A CA 1
ATOM 2495 C C . LEU A 1 305 ? -1.543 20.508 40.979 1.00 77.19 305 LEU A C 1
ATOM 2497 O O . LEU A 1 305 ? -1.011 20.722 42.067 1.00 77.19 305 LEU A O 1
ATOM 2501 N N . PHE A 1 306 ? -2.819 20.120 40.899 1.00 72.12 306 PHE A N 1
ATOM 2502 C CA . PHE A 1 306 ? -3.663 19.987 42.091 1.00 72.12 306 PHE A CA 1
ATOM 2503 C C . PHE A 1 306 ? -3.279 18.803 42.983 1.00 72.12 306 PHE A C 1
ATOM 2505 O O . PHE A 1 306 ? -3.362 18.928 44.207 1.00 72.12 306 PHE A O 1
ATOM 2512 N N . SER A 1 307 ? -2.832 17.687 42.398 1.00 73.31 307 SER A N 1
ATOM 2513 C CA . SER A 1 307 ? -2.436 16.506 43.167 1.00 73.31 307 SER A CA 1
ATOM 2514 C C . SER A 1 307 ? -1.062 16.650 43.830 1.00 73.31 307 SER A C 1
ATOM 2516 O O . SER A 1 307 ? -0.914 16.354 45.015 1.00 73.31 307 SER A O 1
ATOM 2518 N N . CYS A 1 308 ? -0.058 17.147 43.100 1.00 74.88 308 CYS A N 1
ATOM 2519 C CA . CYS A 1 308 ? 1.318 17.216 43.595 1.00 74.88 308 CYS A CA 1
ATOM 2520 C C . CYS A 1 308 ? 1.588 18.468 44.440 1.00 74.88 308 CYS A C 1
ATOM 2522 O O . CYS A 1 308 ? 2.289 18.374 45.447 1.00 74.88 308 CYS A O 1
ATOM 2524 N N . ILE A 1 309 ? 1.045 19.629 44.044 1.00 74.44 309 ILE A N 1
ATOM 2525 C CA . ILE A 1 309 ? 1.397 20.926 44.648 1.00 74.44 309 ILE A CA 1
ATOM 2526 C C . ILE A 1 309 ? 0.387 21.327 45.718 1.00 74.44 309 ILE A C 1
ATOM 2528 O O . ILE A 1 309 ? 0.761 21.594 46.857 1.00 74.44 309 ILE A O 1
ATOM 2532 N N . PHE A 1 310 ? -0.899 21.368 45.370 1.00 71.75 310 PHE A N 1
ATOM 2533 C CA . PHE A 1 310 ? -1.908 21.917 46.275 1.00 71.75 310 PHE A CA 1
ATOM 2534 C C . PHE A 1 310 ? -2.421 20.899 47.305 1.00 71.75 310 PHE A C 1
ATOM 2536 O O . PHE A 1 310 ? -2.921 21.319 48.347 1.00 71.75 310 PHE A O 1
ATOM 2543 N N . LYS A 1 311 ? -2.303 19.584 47.036 1.00 70.25 311 LYS A N 1
ATOM 2544 C CA . LYS A 1 311 ? -2.822 18.479 47.879 1.00 70.25 311 LYS A CA 1
ATOM 2545 C C . LYS A 1 311 ? -4.227 18.769 48.427 1.00 70.25 311 LYS A C 1
ATOM 2547 O O . LYS A 1 311 ? -4.549 18.461 49.575 1.00 70.25 311 LYS A O 1
ATOM 2552 N N . VAL A 1 312 ? -5.054 19.421 47.609 1.00 65.00 312 VAL A N 1
ATOM 2553 C CA . VAL A 1 312 ? -6.396 19.853 48.003 1.00 65.00 312 VAL A CA 1
ATOM 2554 C C . VAL A 1 312 ? -7.301 18.633 47.984 1.00 65.00 312 VAL A C 1
ATOM 2556 O O . VAL A 1 312 ? -7.463 17.979 46.948 1.00 65.00 312 VAL A O 1
ATOM 2559 N N . GLU A 1 313 ? -7.897 18.344 49.139 1.00 59.62 313 GLU A N 1
ATOM 2560 C CA . GLU A 1 313 ? -8.895 17.290 49.274 1.00 59.62 313 GLU A CA 1
ATOM 2561 C C . GLU A 1 313 ? -10.034 17.516 48.264 1.00 59.62 313 GLU A C 1
ATOM 2563 O O . GLU A 1 313 ? -10.469 18.661 48.067 1.00 59.62 313 GLU A O 1
ATOM 2568 N N . PRO A 1 314 ? -10.534 16.456 47.598 1.00 57.22 314 PRO A N 1
ATOM 2569 C CA . PRO A 1 314 ? -11.641 16.576 46.667 1.00 57.22 314 PRO A CA 1
ATOM 2570 C C . PRO A 1 314 ? -12.852 17.102 47.435 1.00 57.22 314 PRO A C 1
ATOM 2572 O O . PRO A 1 314 ? -13.476 16.407 48.229 1.00 57.22 314 PRO A O 1
ATOM 2575 N N . SER A 1 315 ? -13.145 18.378 47.225 1.00 53.66 315 SER A N 1
ATOM 2576 C CA . SER A 1 315 ? -14.171 19.073 47.986 1.00 53.66 315 SER A CA 1
ATOM 2577 C C . SER A 1 315 ? -15.562 18.462 47.731 1.00 53.66 315 SER A C 1
ATOM 2579 O O . SER A 1 315 ? -15.844 18.064 46.591 1.00 53.66 315 SER A O 1
ATOM 2581 N N . ASP A 1 316 ? -16.401 18.422 48.779 1.00 54.16 316 ASP A N 1
ATOM 2582 C CA . ASP A 1 316 ? -17.751 17.829 48.787 1.00 54.16 316 ASP A CA 1
ATOM 2583 C C . ASP A 1 316 ? -18.582 18.195 47.535 1.00 54.16 316 ASP A C 1
ATOM 2585 O O . ASP A 1 316 ? -18.452 19.291 46.976 1.00 54.16 316 ASP A O 1
ATOM 2589 N N . ASP A 1 317 ? -19.412 17.241 47.093 1.00 58.34 317 ASP A N 1
ATOM 2590 C CA . ASP A 1 317 ? -20.264 17.286 45.895 1.00 58.34 317 ASP A CA 1
ATOM 2591 C C . ASP A 1 317 ? -21.072 18.605 45.843 1.00 58.34 317 ASP A C 1
ATOM 2593 O O . ASP A 1 317 ? -21.842 18.898 46.756 1.00 58.34 317 ASP A O 1
ATOM 2597 N N . ASP A 1 318 ? -20.998 19.370 44.739 1.00 57.56 318 ASP A N 1
ATOM 2598 C CA . ASP A 1 318 ? -21.794 20.607 44.546 1.00 57.56 318 ASP A CA 1
ATOM 2599 C C . ASP A 1 318 ? -23.315 20.355 44.677 1.00 57.56 318 ASP A C 1
ATOM 2601 O O . ASP A 1 318 ? -24.115 21.275 44.846 1.00 57.56 318 ASP A O 1
ATOM 2605 N N . ALA A 1 319 ? -23.727 19.091 44.600 1.00 56.91 319 ALA A N 1
ATOM 2606 C CA . ALA A 1 319 ? -25.101 18.646 44.730 1.00 56.91 319 ALA A CA 1
ATOM 2607 C C . ALA A 1 319 ? -25.640 18.671 46.172 1.00 56.91 319 ALA A C 1
ATOM 2609 O O . ALA A 1 319 ? -26.854 18.610 46.338 1.00 56.91 319 ALA A O 1
ATOM 2610 N N . ASP A 1 320 ? -24.778 18.754 47.188 1.00 61.56 320 ASP A N 1
ATOM 2611 C CA . ASP A 1 320 ? -25.205 18.852 48.587 1.00 61.56 320 ASP A CA 1
ATOM 2612 C C . ASP A 1 320 ? -25.705 20.265 48.931 1.00 61.56 320 ASP A C 1
ATOM 2614 O O . ASP A 1 320 ? -26.565 20.417 49.795 1.00 61.56 320 ASP A O 1
ATOM 2618 N N . GLU A 1 321 ? -25.216 21.296 48.231 1.00 62.78 321 GLU A N 1
ATOM 2619 C CA . GLU A 1 321 ? -25.659 22.693 48.381 1.00 62.78 321 GLU A CA 1
ATOM 2620 C C . GLU A 1 321 ? -27.009 22.986 47.707 1.00 62.78 321 GLU A C 1
ATOM 2622 O O . GLU A 1 321 ? -27.675 23.959 48.059 1.00 62.78 321 GLU A O 1
ATOM 2627 N N . ASP A 1 322 ? -27.392 22.171 46.722 1.00 67.56 322 ASP A N 1
ATOM 2628 C CA . ASP A 1 322 ? -28.629 22.328 45.946 1.00 67.56 322 ASP A CA 1
ATOM 2629 C C . ASP A 1 322 ? -29.834 21.634 46.604 1.00 67.56 322 ASP A C 1
ATOM 2631 O O . ASP A 1 322 ? -30.908 21.561 45.999 1.00 67.56 322 ASP A O 1
ATOM 2635 N N . GLU A 1 323 ? -29.656 21.088 47.806 1.00 71.06 323 GLU A N 1
ATOM 2636 C CA . GLU A 1 323 ? -30.666 20.344 48.557 1.00 71.06 323 GLU A CA 1
ATOM 2637 C C . GLU A 1 323 ? -31.134 21.123 49.783 1.00 71.06 323 GLU A C 1
ATOM 2639 O O . GLU A 1 323 ? -30.354 21.816 50.435 1.00 71.06 323 GLU A O 1
ATOM 2644 N N . GLU A 1 324 ? -32.426 21.012 50.085 1.00 72.12 324 GLU A N 1
ATOM 2645 C CA . GLU A 1 324 ? -32.977 21.457 51.361 1.00 72.12 324 GLU A CA 1
ATOM 2646 C C . GLU A 1 324 ? -32.313 20.690 52.513 1.00 72.12 324 GLU A C 1
ATOM 2648 O O . GLU A 1 324 ? -31.931 19.524 52.367 1.00 72.12 324 GLU A O 1
ATOM 2653 N N . ASP A 1 325 ? -32.174 21.344 53.667 1.00 66.88 325 ASP A N 1
ATOM 2654 C CA . ASP A 1 325 ? -31.686 20.671 54.868 1.00 66.88 325 ASP A CA 1
ATOM 2655 C C . ASP A 1 325 ? -32.684 19.565 55.278 1.00 66.88 325 ASP A C 1
ATOM 2657 O O . ASP A 1 325 ? -33.896 19.792 55.220 1.00 66.88 325 ASP A O 1
ATOM 2661 N N . PRO A 1 326 ? -32.208 18.370 55.680 1.00 63.66 326 PRO A N 1
ATOM 2662 C CA . PRO A 1 326 ? -33.080 17.286 56.128 1.00 63.66 326 PRO A CA 1
ATOM 2663 C C . PRO A 1 326 ? -33.900 17.706 57.352 1.00 63.66 326 PRO A C 1
ATOM 2665 O O . PRO A 1 326 ? -33.360 18.292 58.293 1.00 63.66 326 PRO A O 1
ATOM 2668 N N . ARG A 1 327 ? -35.195 17.374 57.368 1.00 61.66 327 ARG A N 1
ATOM 2669 C CA . ARG A 1 327 ? -36.084 17.658 58.505 1.00 61.66 327 ARG A CA 1
ATOM 2670 C C . ARG A 1 327 ? -35.989 16.535 59.537 1.00 61.66 327 ARG A C 1
ATOM 2672 O O . ARG A 1 327 ? -36.782 15.599 59.516 1.00 61.66 327 ARG A O 1
ATOM 2679 N N . LEU A 1 328 ? -35.024 16.620 60.450 1.00 55.06 328 LEU A N 1
ATOM 2680 C CA . LEU A 1 328 ? -34.834 15.622 61.511 1.00 55.06 328 LEU A CA 1
ATOM 2681 C C . LEU A 1 328 ? -35.236 16.211 62.874 1.00 55.06 328 LEU A C 1
ATOM 2683 O O . LEU A 1 328 ? -34.716 17.254 63.268 1.00 55.06 328 LEU A O 1
ATOM 2687 N N . ARG A 1 329 ? -36.169 15.561 63.591 1.00 52.84 329 ARG A N 1
ATOM 2688 C CA . ARG A 1 329 ? -36.468 15.848 65.014 1.00 52.84 329 ARG A CA 1
ATOM 2689 C C . ARG A 1 329 ? -35.480 15.099 65.917 1.00 52.84 329 ARG A C 1
ATOM 2691 O O . ARG A 1 329 ? -34.979 14.048 65.524 1.00 52.84 329 ARG A O 1
ATOM 2698 N N . TYR A 1 330 ? -35.210 15.650 67.102 1.00 46.81 330 TYR A N 1
ATOM 2699 C CA . TYR A 1 330 ? -34.119 15.226 67.989 1.00 46.81 330 TYR A CA 1
ATOM 2700 C C . TYR A 1 330 ? -34.361 13.844 68.652 1.00 46.81 330 TYR A C 1
ATOM 2702 O O . TYR A 1 330 ? -33.395 13.189 69.028 1.00 46.81 330 TYR A O 1
ATOM 2710 N N . ASP A 1 331 ? -35.608 13.336 68.678 1.00 44.62 331 ASP A N 1
ATOM 2711 C CA . ASP A 1 331 ? -35.992 12.308 69.673 1.00 44.62 331 ASP A CA 1
ATOM 2712 C C . ASP A 1 331 ? -36.725 11.059 69.142 1.00 44.62 331 ASP A C 1
ATOM 2714 O O . ASP A 1 331 ? -37.345 10.337 69.918 1.00 44.62 331 ASP A O 1
ATOM 2718 N N . GLN A 1 332 ? -36.700 10.749 67.842 1.00 45.34 332 GLN A N 1
ATOM 2719 C CA . GLN A 1 332 ? -37.275 9.469 67.395 1.00 45.34 332 GLN A CA 1
ATOM 2720 C C . GLN A 1 332 ? -36.226 8.351 67.405 1.00 45.34 332 GLN A C 1
ATOM 2722 O O . GLN A 1 332 ? -35.440 8.216 66.466 1.00 45.34 332 GLN A O 1
ATOM 2727 N N . GLU A 1 333 ? -36.273 7.489 68.424 1.00 43.31 333 GLU A N 1
ATOM 2728 C CA . GLU A 1 333 ? -35.778 6.115 68.311 1.00 43.31 333 GLU A CA 1
ATOM 2729 C C . GLU A 1 333 ? -36.596 5.395 67.229 1.00 43.31 333 GLU A C 1
ATOM 2731 O O . GLU A 1 333 ? -37.737 4.976 67.423 1.00 43.31 333 GLU A O 1
ATOM 2736 N N . TRP A 1 334 ? -36.023 5.295 66.031 1.00 48.62 334 TRP A N 1
ATOM 2737 C CA . TRP A 1 334 ? -36.616 4.563 64.918 1.00 48.62 334 TRP A CA 1
ATOM 2738 C C . TRP A 1 334 ? -36.534 3.057 65.188 1.00 48.62 334 TRP A C 1
ATOM 2740 O O . TRP A 1 334 ? -35.586 2.397 64.764 1.00 48.62 334 TRP A O 1
ATOM 2750 N N . ILE A 1 335 ? -37.539 2.487 65.854 1.00 40.91 335 ILE A N 1
ATOM 2751 C CA . ILE A 1 335 ? -37.699 1.032 65.948 1.00 40.91 335 ILE A CA 1
ATOM 2752 C C . ILE A 1 335 ? -38.154 0.530 64.568 1.00 40.91 335 ILE A C 1
ATOM 2754 O O . ILE A 1 335 ? -39.237 0.891 64.099 1.00 40.91 335 ILE A O 1
ATOM 2758 N N . PRO A 1 336 ? -37.359 -0.276 63.842 1.00 43.06 336 PRO A N 1
ATOM 2759 C CA . PRO A 1 336 ? -37.842 -0.863 62.609 1.00 43.06 336 PRO A CA 1
ATOM 2760 C C . PRO A 1 336 ? -38.869 -1.946 62.951 1.00 43.06 336 PRO A C 1
ATOM 2762 O O . PRO A 1 336 ? -38.514 -2.957 63.552 1.00 43.06 336 PRO A O 1
ATOM 2765 N N . GLU A 1 337 ? -40.116 -1.787 62.500 1.00 41.44 337 GLU A N 1
ATOM 2766 C CA . GLU A 1 337 ? -41.004 -2.941 62.342 1.00 41.44 337 GLU A CA 1
ATOM 2767 C C . GLU A 1 337 ? -40.282 -3.984 61.482 1.00 41.44 337 GLU A C 1
ATOM 2769 O O . GLU A 1 337 ? -39.771 -3.680 60.392 1.00 41.44 337 GLU A O 1
ATOM 2774 N N . ARG A 1 338 ? -40.178 -5.204 62.022 1.00 41.91 338 ARG A N 1
ATOM 2775 C CA . ARG A 1 338 ? -39.593 -6.362 61.347 1.00 41.91 338 ARG A CA 1
ATOM 2776 C C . ARG A 1 338 ? -40.372 -6.614 60.059 1.00 41.91 338 ARG A C 1
ATOM 2778 O O . ARG A 1 338 ? -41.376 -7.317 60.059 1.00 41.91 338 ARG A O 1
ATOM 2785 N N . ARG A 1 339 ? -39.859 -6.130 58.929 1.00 41.31 339 ARG A N 1
ATOM 2786 C CA . ARG A 1 339 ? -40.116 -6.818 57.667 1.00 41.31 339 ARG A CA 1
ATOM 2787 C C . ARG A 1 339 ? -39.330 -8.119 57.715 1.00 41.31 339 ARG A C 1
ATOM 2789 O O . ARG A 1 339 ? -38.101 -8.102 57.653 1.00 41.31 339 ARG A O 1
ATOM 2796 N N . ASN A 1 340 ? -40.052 -9.225 57.867 1.00 43.97 340 ASN A N 1
ATOM 2797 C CA . ASN A 1 340 ? -39.564 -10.554 57.527 1.00 43.97 340 ASN A CA 1
ATOM 2798 C C . ASN A 1 340 ? -39.213 -10.565 56.031 1.00 43.97 340 ASN A C 1
ATOM 2800 O O . ASN A 1 340 ? -40.008 -10.976 55.197 1.00 43.97 340 ASN A O 1
ATOM 2804 N N . GLU A 1 341 ? -38.025 -10.089 55.679 1.00 43.53 341 GLU A N 1
ATOM 2805 C CA . GLU A 1 341 ? -37.387 -10.412 54.409 1.00 43.53 341 GLU A CA 1
ATOM 2806 C C . GLU A 1 341 ? -36.242 -11.365 54.740 1.00 43.53 341 GLU A C 1
ATOM 2808 O O . GLU A 1 341 ? -35.101 -10.971 54.976 1.00 43.53 341 GLU A O 1
ATOM 2813 N N . GLY A 1 342 ? -36.591 -12.649 54.827 1.00 42.12 342 GLY A N 1
ATOM 2814 C CA . GLY A 1 342 ? -35.661 -13.764 54.947 1.00 42.12 342 GLY A CA 1
ATOM 2815 C C . GLY A 1 342 ? -34.854 -13.979 53.667 1.00 42.12 342 GLY A C 1
ATOM 2816 O O . GLY A 1 342 ? -34.850 -15.075 53.123 1.00 42.12 342 GLY A O 1
ATOM 2817 N N . VAL A 1 343 ? -34.159 -12.953 53.174 1.00 47.19 343 VAL A N 1
ATOM 2818 C CA . VAL A 1 343 ? -33.088 -13.141 52.191 1.00 47.19 343 VAL A CA 1
ATOM 2819 C C . VAL A 1 343 ? -31.782 -13.109 52.968 1.00 47.19 343 VAL A C 1
ATOM 2821 O O . VAL A 1 343 ? -31.141 -12.071 53.134 1.00 47.19 343 VAL A O 1
ATOM 2824 N N . GLY A 1 344 ? -31.446 -14.266 53.536 1.00 50.44 344 GLY A N 1
ATOM 2825 C CA . GLY A 1 344 ? -30.155 -14.487 54.168 1.00 50.44 344 GLY A CA 1
ATOM 2826 C C . GLY A 1 344 ? -29.012 -14.197 53.194 1.00 50.44 344 GLY A C 1
ATOM 2827 O O . GLY A 1 344 ? -29.153 -14.337 51.979 1.00 50.44 344 GLY A O 1
ATOM 2828 N N . TYR A 1 345 ? -27.869 -13.803 53.752 1.00 51.94 345 TYR A N 1
ATOM 2829 C CA . TYR A 1 345 ? -26.589 -13.774 53.056 1.00 51.94 345 TYR A CA 1
ATOM 2830 C C . TYR A 1 345 ? -26.368 -15.104 52.325 1.00 51.94 345 TYR A C 1
ATOM 2832 O O . TYR A 1 345 ? -26.064 -16.111 52.960 1.00 51.94 345 TYR A O 1
ATOM 2840 N N . ARG A 1 346 ? -26.531 -15.126 51.001 1.00 56.59 346 ARG A N 1
ATOM 2841 C CA . ARG A 1 346 ? -26.032 -16.216 50.164 1.00 56.59 346 ARG A CA 1
ATOM 2842 C C . ARG A 1 346 ? -25.006 -15.610 49.212 1.00 56.59 346 ARG A C 1
ATOM 2844 O O . ARG A 1 346 ? -25.413 -14.977 48.236 1.00 56.59 346 ARG A O 1
ATOM 2851 N N . PRO A 1 347 ? -23.696 -15.734 49.495 1.00 58.88 347 PRO A N 1
ATOM 2852 C CA . PRO A 1 347 ? -22.701 -15.451 48.474 1.00 58.88 347 PRO A CA 1
ATOM 2853 C C . PRO A 1 347 ? -23.030 -16.336 47.267 1.00 58.88 347 PRO A C 1
ATOM 2855 O O . PRO A 1 347 ? -23.501 -17.466 47.430 1.00 58.88 347 PRO A O 1
ATOM 2858 N N . MET A 1 348 ? -22.880 -15.791 46.060 1.00 63.72 348 MET A N 1
ATOM 2859 C CA . MET A 1 348 ? -23.249 -16.499 44.835 1.00 63.72 348 MET A CA 1
ATOM 2860 C C . MET A 1 348 ? -22.555 -17.870 44.804 1.00 63.72 348 MET A C 1
ATOM 2862 O O . MET A 1 348 ? -21.374 -17.971 45.135 1.00 63.72 348 MET A O 1
ATOM 2866 N N . ASN A 1 349 ? -23.303 -18.924 44.459 1.00 68.81 349 ASN A N 1
ATOM 2867 C CA . ASN A 1 349 ? -22.785 -20.292 44.459 1.00 68.81 349 ASN A CA 1
ATOM 2868 C C . ASN A 1 349 ? -21.518 -20.372 43.585 1.00 68.81 349 ASN A C 1
ATOM 2870 O O . ASN A 1 349 ? -21.504 -19.823 42.480 1.00 68.81 349 ASN A O 1
ATOM 2874 N N . GLN A 1 350 ? -20.461 -21.035 44.062 1.00 71.50 350 GLN A N 1
ATOM 2875 C CA . GLN A 1 350 ? -19.152 -21.040 43.393 1.00 71.50 350 GLN A CA 1
ATOM 2876 C C . GLN A 1 350 ? -19.237 -21.570 41.953 1.00 71.50 350 GLN A C 1
ATOM 2878 O O . GLN A 1 350 ? -18.563 -21.049 41.068 1.00 71.50 350 GLN A O 1
ATOM 2883 N N . THR A 1 351 ? -20.126 -22.531 41.692 1.00 73.94 351 THR A N 1
ATOM 2884 C CA . THR A 1 351 ? -20.374 -23.093 40.354 1.00 73.94 351 THR A CA 1
ATOM 2885 C C . THR A 1 351 ? -21.030 -22.090 39.400 1.00 73.94 351 THR A C 1
ATOM 2887 O O . THR A 1 351 ? -20.645 -21.986 38.238 1.00 73.94 351 THR A O 1
ATOM 2890 N N . ALA A 1 352 ? -21.974 -21.281 39.888 1.00 71.44 352 ALA A N 1
ATOM 2891 C CA . ALA A 1 352 ? -22.579 -20.204 39.108 1.00 71.44 352 ALA A CA 1
ATOM 2892 C C . ALA A 1 352 ? -21.563 -19.088 38.818 1.00 71.44 352 ALA A C 1
ATOM 2894 O O . ALA A 1 352 ? -21.527 -18.555 37.709 1.00 71.44 352 ALA A O 1
ATOM 2895 N N . LEU A 1 353 ? -20.696 -18.773 39.788 1.00 71.19 353 LEU A N 1
ATOM 2896 C CA . LEU A 1 353 ? -19.615 -17.804 39.612 1.00 71.19 353 LEU A CA 1
ATOM 2897 C C . LEU A 1 353 ? -18.604 -18.280 38.553 1.00 71.19 353 LEU A C 1
ATOM 2899 O O . LEU A 1 353 ? -18.164 -17.480 37.730 1.00 71.19 353 LEU A O 1
ATOM 2903 N N . GLN A 1 354 ? -18.288 -19.580 38.528 1.00 74.62 354 GLN A N 1
ATOM 2904 C CA . GLN A 1 354 ? -17.439 -20.204 37.507 1.00 74.62 354 GLN A CA 1
ATOM 2905 C C . GLN A 1 354 ? -18.077 -20.155 36.113 1.00 74.62 354 GLN A C 1
ATOM 2907 O O . GLN A 1 354 ? -17.424 -19.706 35.177 1.00 74.62 354 GLN A O 1
ATOM 2912 N N . ALA A 1 355 ? -19.360 -20.496 35.971 1.00 74.19 355 ALA A N 1
ATOM 2913 C CA . ALA A 1 355 ? -20.057 -20.408 34.683 1.00 74.19 355 ALA A CA 1
ATOM 2914 C C . ALA A 1 355 ? -20.118 -18.962 34.146 1.00 74.19 355 ALA A C 1
ATOM 2916 O O . ALA A 1 355 ? -19.920 -18.708 32.955 1.00 74.19 355 ALA A O 1
ATOM 2917 N N . ILE A 1 356 ? -20.340 -17.980 35.031 1.00 70.06 356 ILE A N 1
ATOM 2918 C CA . ILE A 1 356 ? -20.267 -16.557 34.671 1.00 70.06 356 ILE A CA 1
ATOM 2919 C C . ILE A 1 356 ? -18.837 -16.195 34.250 1.00 70.06 356 ILE A C 1
ATOM 2921 O O . ILE A 1 356 ? -18.655 -15.523 33.234 1.00 70.06 356 ILE A O 1
ATOM 2925 N N . ARG A 1 357 ? -17.822 -16.674 34.980 1.00 75.25 357 ARG A N 1
ATOM 2926 C CA . ARG A 1 357 ? -16.405 -16.454 34.665 1.00 75.25 357 ARG A CA 1
ATOM 2927 C C . ARG A 1 357 ? -16.026 -17.010 33.299 1.00 75.25 357 ARG A C 1
ATOM 2929 O O . ARG A 1 357 ? -15.357 -16.318 32.542 1.00 75.25 357 ARG A O 1
ATOM 2936 N N . GLU A 1 358 ? -16.478 -18.209 32.953 1.00 74.44 358 GLU A N 1
ATOM 2937 C CA . GLU A 1 358 ? -16.229 -18.830 31.648 1.00 74.44 358 GLU A CA 1
ATOM 2938 C C . GLU A 1 358 ? -16.818 -18.005 30.505 1.00 74.44 358 GLU A C 1
ATOM 2940 O O . GLU A 1 358 ? -16.119 -17.699 29.536 1.00 74.44 358 GLU A O 1
ATOM 2945 N N . LYS A 1 359 ? -18.069 -17.554 30.654 1.00 71.94 359 LYS A N 1
ATOM 2946 C CA . LYS A 1 359 ? -18.717 -16.673 29.677 1.00 71.94 359 LYS A CA 1
ATOM 2947 C C . LYS A 1 359 ? -17.980 -15.341 29.533 1.00 71.94 359 LYS A C 1
ATOM 2949 O O . LYS A 1 359 ? -17.813 -14.832 28.428 1.00 71.94 359 LYS A O 1
ATOM 2954 N N . ARG A 1 360 ? -17.485 -14.775 30.636 1.00 70.62 360 ARG A N 1
ATOM 2955 C CA . ARG A 1 360 ? -16.678 -13.547 30.595 1.00 70.62 360 ARG A CA 1
ATOM 2956 C C . ARG A 1 360 ? -15.306 -13.754 29.970 1.00 70.62 360 ARG A C 1
ATOM 2958 O O . ARG A 1 360 ? -14.885 -12.926 29.171 1.00 70.62 360 ARG A O 1
ATOM 2965 N N . LEU A 1 361 ? -14.634 -14.864 30.257 1.00 74.50 361 LEU A N 1
ATOM 2966 C CA . LEU A 1 361 ? -13.373 -15.241 29.614 1.00 74.50 361 LEU A CA 1
ATOM 2967 C C . LEU A 1 361 ? -13.533 -15.409 28.099 1.00 74.50 361 LEU A C 1
ATOM 2969 O O . LEU A 1 361 ? -12.595 -15.137 27.354 1.00 74.50 361 LEU A O 1
ATOM 2973 N N . GLN A 1 362 ? -14.703 -15.844 27.623 1.00 73.56 362 GLN A N 1
ATOM 2974 C CA . GLN A 1 362 ? -15.021 -15.819 26.193 1.00 73.56 362 GLN A CA 1
ATOM 2975 C C . GLN A 1 362 ? -15.103 -14.377 25.668 1.00 73.56 362 GLN A C 1
ATOM 2977 O O . GLN A 1 362 ? -14.470 -14.072 24.663 1.00 73.56 362 GLN A O 1
ATOM 2982 N N . GLU A 1 363 ? -15.787 -13.461 26.365 1.00 73.38 363 GLU A N 1
ATOM 2983 C CA . GLU A 1 363 ? -15.843 -12.039 25.976 1.00 73.38 363 GLU A CA 1
ATOM 2984 C C . GLU A 1 363 ? -14.467 -11.359 25.945 1.00 73.38 363 GLU A C 1
ATOM 2986 O O . GLU A 1 363 ? -14.183 -10.592 25.024 1.00 73.38 363 GLU A O 1
ATOM 2991 N N . VAL A 1 364 ? -13.600 -11.649 26.919 1.00 72.94 364 VAL A N 1
ATOM 2992 C CA . VAL A 1 364 ? -12.228 -11.120 26.957 1.00 72.94 364 VAL A CA 1
ATOM 2993 C C . VAL A 1 364 ? -11.416 -11.650 25.776 1.00 72.94 364 VAL A C 1
ATOM 2995 O O . VAL A 1 364 ? -10.818 -10.853 25.054 1.00 72.94 364 VAL A O 1
ATOM 2998 N N . ARG A 1 365 ? -11.479 -12.961 25.504 1.00 77.31 365 ARG A N 1
ATOM 2999 C CA . ARG A 1 365 ? -10.841 -13.566 24.322 1.00 77.31 365 ARG A CA 1
ATOM 3000 C C . ARG A 1 365 ? -11.342 -12.946 23.017 1.00 77.31 365 ARG A C 1
ATOM 3002 O O . ARG A 1 365 ? -10.545 -12.661 22.129 1.00 77.31 365 ARG A O 1
ATOM 3009 N N . MET A 1 366 ? -12.642 -12.667 22.905 1.00 74.75 366 MET A N 1
ATOM 3010 C CA . MET A 1 366 ? -13.192 -11.964 21.740 1.00 74.75 366 MET A CA 1
ATOM 3011 C C . MET A 1 366 ? -12.597 -10.557 21.582 1.00 74.75 366 MET A C 1
ATOM 3013 O O . MET A 1 366 ? -12.291 -10.148 20.465 1.00 74.75 366 MET A O 1
ATOM 3017 N N . TRP A 1 367 ? -12.389 -9.816 22.673 1.00 77.38 367 TRP A N 1
ATOM 3018 C CA . TRP A 1 367 ? -11.746 -8.498 22.627 1.00 77.38 367 TRP A CA 1
ATOM 3019 C C . TRP A 1 367 ? -10.264 -8.548 22.263 1.00 77.38 367 TRP A C 1
ATOM 3021 O O . TRP A 1 367 ? -9.797 -7.660 21.552 1.00 77.38 367 TRP A O 1
ATOM 3031 N N . GLU A 1 368 ? -9.527 -9.552 22.732 1.00 79.06 368 GLU A N 1
ATOM 3032 C CA . GLU A 1 368 ? -8.139 -9.784 22.314 1.00 79.06 368 GLU A CA 1
ATOM 3033 C C . GLU A 1 368 ? -8.066 -10.016 20.804 1.00 79.06 368 GLU A C 1
ATOM 3035 O O . GLU A 1 368 ? -7.323 -9.323 20.113 1.00 79.06 368 GLU A O 1
ATOM 3040 N N . ILE A 1 369 ? -8.946 -10.871 20.278 1.00 79.44 369 ILE A N 1
ATOM 3041 C CA . ILE A 1 369 ? -9.087 -11.111 18.840 1.00 79.44 369 ILE A CA 1
ATOM 3042 C C . ILE A 1 369 ? -9.410 -9.812 18.084 1.00 79.44 369 ILE A C 1
ATOM 3044 O O . ILE A 1 369 ? -8.801 -9.527 17.057 1.00 79.44 369 ILE A O 1
ATOM 3048 N N . ILE A 1 370 ? -10.338 -8.986 18.579 1.00 79.19 370 ILE A N 1
ATOM 3049 C CA . ILE A 1 370 ? -10.684 -7.704 17.939 1.00 79.19 370 ILE A CA 1
ATOM 3050 C C . ILE A 1 370 ? -9.483 -6.749 17.908 1.00 79.19 370 ILE A C 1
ATOM 3052 O O . ILE A 1 370 ? -9.278 -6.062 16.907 1.00 79.19 370 ILE A O 1
ATOM 3056 N N . LYS A 1 371 ? -8.681 -6.700 18.979 1.00 82.44 371 LYS A N 1
ATOM 3057 C CA . LYS A 1 371 ? -7.457 -5.886 19.019 1.00 82.44 371 LYS A CA 1
ATOM 3058 C C . LYS A 1 371 ? -6.430 -6.375 18.002 1.00 82.44 371 LYS A C 1
ATOM 3060 O O . LYS A 1 371 ? -5.857 -5.545 17.303 1.00 82.44 371 LYS A O 1
ATOM 3065 N N . GLU A 1 372 ? -6.239 -7.689 17.880 1.00 83.12 372 GLU A N 1
ATOM 3066 C CA . GLU A 1 372 ? -5.378 -8.269 16.842 1.00 83.12 372 GLU A CA 1
ATOM 3067 C C . GLU A 1 372 ? -5.870 -7.885 15.442 1.00 83.12 372 GLU A C 1
ATOM 3069 O O . GLU A 1 372 ? -5.084 -7.398 14.635 1.00 83.12 372 GLU A O 1
ATOM 3074 N N . ILE A 1 373 ? -7.174 -8.011 15.166 1.00 83.44 373 ILE A N 1
ATOM 3075 C CA . ILE A 1 373 ? -7.768 -7.610 13.880 1.00 83.44 373 ILE A CA 1
ATOM 3076 C C . ILE A 1 373 ? -7.498 -6.130 13.587 1.00 83.44 373 ILE A C 1
ATOM 3078 O O . ILE A 1 373 ? -7.074 -5.789 12.485 1.00 83.44 373 ILE A O 1
ATOM 3082 N N . ALA A 1 374 ? -7.726 -5.249 14.563 1.00 85.19 374 ALA A N 1
ATOM 3083 C CA . ALA A 1 374 ? -7.490 -3.817 14.403 1.00 85.19 374 ALA A CA 1
ATOM 3084 C C . ALA A 1 374 ? -6.010 -3.505 14.118 1.00 85.19 374 ALA A C 1
ATOM 3086 O O . ALA A 1 374 ? -5.716 -2.679 13.255 1.00 85.19 374 ALA A O 1
ATOM 3087 N N . LEU A 1 375 ? -5.088 -4.197 14.796 1.00 88.88 375 LEU A N 1
ATOM 3088 C CA . LEU A 1 375 ? -3.648 -4.062 14.578 1.00 88.88 375 LEU A CA 1
ATOM 3089 C C . LEU A 1 375 ? -3.244 -4.531 13.173 1.00 88.88 375 LEU A C 1
ATOM 3091 O O . LEU A 1 375 ? -2.510 -3.822 12.489 1.00 88.88 375 LEU A O 1
ATOM 3095 N N . TYR A 1 376 ? -3.772 -5.665 12.706 1.00 88.00 376 TYR A N 1
ATOM 3096 C CA . TYR A 1 376 ? -3.530 -6.159 11.347 1.00 88.00 376 TYR A CA 1
ATOM 3097 C C . TYR A 1 376 ? -4.089 -5.229 10.266 1.00 88.00 376 TYR A C 1
ATOM 3099 O O . TYR A 1 376 ? -3.419 -5.003 9.262 1.00 88.00 376 TYR A O 1
ATOM 3107 N N . ILE A 1 377 ? -5.285 -4.660 10.459 1.00 88.88 377 ILE A N 1
ATOM 3108 C CA . ILE A 1 377 ? -5.855 -3.673 9.526 1.00 88.88 377 ILE A CA 1
ATOM 3109 C C . ILE A 1 377 ? -4.962 -2.432 9.454 1.00 88.88 377 ILE A C 1
ATOM 3111 O O . ILE A 1 377 ? -4.722 -1.912 8.367 1.00 88.88 377 ILE A O 1
ATOM 3115 N N . PHE A 1 378 ? -4.444 -1.971 10.594 1.00 91.38 378 PHE A N 1
ATOM 3116 C CA . PHE A 1 378 ? -3.551 -0.819 10.628 1.00 91.38 378 PHE A CA 1
ATOM 3117 C C . PHE A 1 378 ? -2.197 -1.116 9.960 1.00 91.38 378 PHE A C 1
ATOM 3119 O O . PHE A 1 378 ? -1.728 -0.312 9.160 1.00 91.38 378 PHE A O 1
ATOM 3126 N N . TYR A 1 379 ? -1.618 -2.297 10.187 1.00 92.06 379 TYR A N 1
ATOM 3127 C CA . TYR A 1 379 ? -0.433 -2.769 9.463 1.00 92.06 379 TYR A CA 1
ATOM 3128 C C . TYR A 1 379 ? -0.662 -2.839 7.944 1.00 92.06 379 TYR A C 1
ATOM 3130 O O . TYR A 1 379 ? 0.149 -2.333 7.170 1.00 92.06 379 TYR A O 1
ATOM 3138 N N . LEU A 1 380 ? -1.788 -3.414 7.513 1.00 91.31 380 LEU A N 1
ATOM 3139 C CA . LEU A 1 380 ? -2.151 -3.517 6.099 1.00 91.31 380 LEU A CA 1
ATOM 3140 C C . LEU A 1 380 ? -2.331 -2.131 5.468 1.00 91.31 380 LEU A C 1
ATOM 3142 O O . LEU A 1 380 ? -1.871 -1.898 4.355 1.00 91.31 380 LEU A O 1
ATOM 3146 N N . TRP A 1 381 ? -2.929 -1.187 6.196 1.00 90.75 381 TRP A N 1
ATOM 3147 C CA . TRP A 1 381 ? -3.030 0.207 5.769 1.00 90.75 381 TRP A CA 1
ATOM 3148 C C . TRP A 1 381 ? -1.653 0.862 5.580 1.00 90.75 381 TRP A C 1
ATOM 3150 O O . TRP A 1 381 ? -1.434 1.517 4.563 1.00 90.75 381 TRP A O 1
ATOM 3160 N N . VAL A 1 382 ? -0.703 0.635 6.499 1.00 91.50 382 VAL A N 1
ATOM 3161 C CA . VAL A 1 382 ? 0.681 1.127 6.362 1.00 91.50 382 VAL A CA 1
ATOM 3162 C C . VAL A 1 382 ? 1.366 0.524 5.132 1.00 91.50 382 VAL A C 1
ATOM 3164 O O . VAL A 1 382 ? 1.947 1.268 4.345 1.00 91.50 382 VAL A O 1
ATOM 3167 N N . ILE A 1 383 ? 1.262 -0.791 4.912 1.00 92.31 383 ILE A N 1
ATOM 3168 C CA . ILE A 1 383 ? 1.845 -1.443 3.727 1.00 92.31 383 ILE A CA 1
ATOM 3169 C C . ILE A 1 383 ? 1.252 -0.900 2.432 1.00 92.31 383 ILE A C 1
ATOM 3171 O O . ILE A 1 383 ? 1.998 -0.629 1.495 1.00 92.31 383 ILE A O 1
ATOM 3175 N N . LEU A 1 384 ? -0.068 -0.719 2.364 1.00 91.06 384 LEU A N 1
ATOM 3176 C CA . LEU A 1 384 ? -0.716 -0.178 1.170 1.00 91.06 384 LEU A CA 1
ATOM 3177 C C . LEU A 1 384 ? -0.233 1.245 0.865 1.00 91.06 384 LEU A C 1
ATOM 3179 O O . LEU A 1 384 ? 0.008 1.569 -0.297 1.00 91.06 384 LEU A O 1
ATOM 3183 N N . ILE A 1 385 ? -0.031 2.072 1.896 1.00 88.75 385 ILE A N 1
ATOM 3184 C CA . ILE A 1 385 ? 0.550 3.409 1.735 1.00 88.75 385 ILE A CA 1
ATOM 3185 C C . ILE A 1 385 ? 1.988 3.330 1.233 1.00 88.75 385 ILE A C 1
ATOM 3187 O O . ILE A 1 385 ? 2.333 4.076 0.325 1.00 88.75 385 ILE A O 1
ATOM 3191 N N . LEU A 1 386 ? 2.815 2.436 1.776 1.00 88.56 386 LEU A N 1
ATOM 3192 C CA . LEU A 1 386 ? 4.200 2.274 1.325 1.00 88.56 386 LEU A CA 1
ATOM 3193 C C . LEU A 1 386 ? 4.281 1.749 -0.111 1.00 88.56 386 LEU A C 1
ATOM 3195 O O . LEU A 1 386 ? 5.056 2.264 -0.914 1.00 88.56 386 LEU A O 1
ATOM 3199 N N . SER A 1 387 ? 3.439 0.777 -0.464 1.00 89.00 387 SER A N 1
ATOM 3200 C CA . SER A 1 387 ? 3.362 0.238 -1.822 1.00 89.00 387 SER A CA 1
ATOM 3201 C C . SER A 1 387 ? 2.930 1.299 -2.833 1.00 89.00 387 SER A C 1
ATOM 3203 O O . SER A 1 387 ? 3.453 1.314 -3.945 1.00 89.00 387 SER A O 1
ATOM 3205 N N . TYR A 1 388 ? 1.987 2.172 -2.469 1.00 85.62 388 TYR A N 1
ATOM 3206 C CA . TYR A 1 388 ? 1.558 3.277 -3.325 1.00 85.62 388 TYR A CA 1
ATOM 3207 C C . TYR A 1 388 ? 2.601 4.403 -3.367 1.00 85.62 388 TYR A C 1
ATOM 3209 O O . TYR A 1 388 ? 2.934 4.895 -4.438 1.00 85.62 388 TYR A O 1
ATOM 3217 N N . GLY A 1 389 ? 3.150 4.791 -2.214 1.00 79.88 389 GLY A N 1
ATOM 3218 C CA . GLY A 1 389 ? 4.087 5.906 -2.079 1.00 79.88 389 GLY A CA 1
ATOM 3219 C C . GLY A 1 389 ? 5.437 5.672 -2.755 1.00 79.88 389 GLY A C 1
ATOM 3220 O O . GLY A 1 389 ? 6.034 6.623 -3.245 1.00 79.88 389 GLY A O 1
ATOM 3221 N N . ASN A 1 390 ? 5.899 4.420 -2.833 1.00 79.94 390 ASN A N 1
ATOM 3222 C CA . ASN A 1 390 ? 7.156 4.072 -3.501 1.00 79.94 390 ASN A CA 1
ATOM 3223 C C . ASN A 1 390 ? 7.041 4.045 -5.042 1.00 79.94 390 ASN A C 1
ATOM 3225 O O . ASN A 1 390 ? 8.051 3.908 -5.726 1.00 79.94 390 ASN A O 1
ATOM 3229 N N . ARG A 1 391 ? 5.835 4.160 -5.620 1.00 83.12 391 ARG A N 1
ATOM 3230 C CA . ARG A 1 391 ? 5.634 4.197 -7.077 1.00 83.12 391 ARG A CA 1
ATOM 3231 C C . ARG A 1 391 ? 5.178 5.582 -7.517 1.00 83.12 391 ARG A C 1
ATOM 3233 O O . ARG A 1 391 ? 4.121 6.061 -7.120 1.00 83.12 391 ARG A O 1
ATOM 3240 N N . ASN A 1 392 ? 5.956 6.211 -8.393 1.00 83.19 392 ASN A N 1
ATOM 3241 C CA . ASN A 1 392 ? 5.572 7.475 -9.007 1.00 83.19 392 ASN A CA 1
ATOM 3242 C C . ASN A 1 392 ? 4.734 7.202 -10.274 1.00 83.19 392 ASN A C 1
ATOM 3244 O O . ASN A 1 392 ? 5.249 6.574 -11.202 1.00 83.19 392 ASN A O 1
ATOM 3248 N N . PRO A 1 393 ? 3.475 7.670 -10.367 1.00 85.88 393 PRO A N 1
ATOM 3249 C CA . PRO A 1 393 ? 2.641 7.456 -11.553 1.00 85.88 393 PRO A CA 1
ATOM 3250 C C . PRO A 1 393 ? 3.238 8.083 -12.823 1.00 85.88 393 PRO A C 1
ATOM 3252 O O . PRO A 1 393 ? 3.005 7.582 -13.921 1.00 85.88 393 PRO A O 1
ATOM 3255 N N . ASN A 1 394 ? 4.062 9.128 -12.685 1.00 89.31 394 ASN A N 1
ATOM 3256 C CA . ASN A 1 394 ? 4.706 9.788 -13.820 1.00 89.31 394 ASN A CA 1
ATOM 3257 C C . ASN A 1 394 ? 5.788 8.931 -14.488 1.00 89.31 394 ASN A C 1
ATOM 3259 O O . ASN A 1 394 ? 6.177 9.230 -15.613 1.00 89.31 394 ASN A O 1
ATOM 3263 N N . ALA A 1 395 ? 6.240 7.847 -13.846 1.00 89.62 395 ALA A N 1
ATOM 3264 C CA . ALA A 1 395 ? 7.194 6.922 -14.451 1.00 89.62 395 ALA A CA 1
ATOM 3265 C C . ALA A 1 395 ? 6.618 6.229 -15.700 1.00 89.62 395 ALA A C 1
ATOM 3267 O O . ALA A 1 395 ? 7.354 5.989 -16.652 1.00 89.62 395 ALA A O 1
ATOM 3268 N N . PHE A 1 396 ? 5.304 5.965 -15.731 1.00 91.88 396 PHE A N 1
ATOM 3269 C CA . PHE A 1 396 ? 4.642 5.411 -16.916 1.00 91.88 396 PHE A CA 1
ATOM 3270 C C . PHE A 1 396 ? 4.678 6.394 -18.092 1.00 91.88 396 PHE A C 1
ATOM 3272 O O . PHE A 1 396 ? 5.082 6.019 -19.186 1.00 91.88 396 PHE A O 1
ATOM 3279 N N . TYR A 1 397 ? 4.315 7.658 -17.853 1.00 92.81 397 TYR A N 1
ATOM 3280 C CA . TYR A 1 397 ? 4.327 8.690 -18.893 1.00 92.81 397 TYR A CA 1
ATOM 3281 C C . TYR A 1 397 ? 5.742 9.017 -19.375 1.00 92.81 397 TYR A C 1
ATOM 3283 O O . TYR A 1 397 ? 5.935 9.268 -20.557 1.00 92.81 397 TYR A O 1
ATOM 3291 N N . LEU A 1 398 ? 6.736 8.974 -18.482 1.00 92.06 398 LEU A N 1
ATOM 3292 C CA . LEU A 1 398 ? 8.141 9.127 -18.859 1.00 92.06 398 LEU A CA 1
ATOM 3293 C C . LEU A 1 398 ? 8.586 8.002 -19.804 1.00 92.06 398 LEU A C 1
ATOM 3295 O O . LEU A 1 398 ? 9.219 8.268 -20.821 1.00 92.06 398 LEU A O 1
ATOM 3299 N N . LYS A 1 399 ? 8.223 6.752 -19.490 1.00 93.19 399 LYS A N 1
ATOM 3300 C CA . LYS A 1 399 ? 8.494 5.608 -20.364 1.00 93.19 399 LYS A CA 1
ATOM 3301 C C . LYS A 1 399 ? 7.809 5.762 -21.723 1.00 93.19 399 LYS A C 1
ATOM 3303 O O . LYS A 1 399 ? 8.468 5.592 -22.739 1.00 93.19 399 LYS A O 1
ATOM 3308 N N . ASP A 1 400 ? 6.522 6.097 -21.737 1.00 92.88 400 ASP A N 1
ATOM 3309 C CA . ASP A 1 400 ? 5.758 6.276 -22.978 1.00 92.88 400 ASP A CA 1
ATOM 3310 C C . ASP A 1 400 ? 6.344 7.401 -23.850 1.00 92.88 400 ASP A C 1
ATOM 3312 O O . ASP A 1 400 ? 6.474 7.254 -25.063 1.00 92.88 400 ASP A O 1
ATOM 3316 N N . ALA A 1 401 ? 6.801 8.494 -23.231 1.00 91.69 401 ALA A N 1
ATOM 3317 C CA . ALA A 1 401 ? 7.510 9.561 -23.931 1.00 91.69 401 ALA A CA 1
ATOM 3318 C C . ALA A 1 401 ? 8.813 9.064 -24.582 1.00 91.69 401 ALA A C 1
ATOM 3320 O O . ALA A 1 401 ? 9.073 9.396 -25.736 1.00 91.69 401 ALA A O 1
ATOM 3321 N N . PHE A 1 402 ? 9.605 8.235 -23.892 1.00 92.56 402 PHE A N 1
ATOM 3322 C CA . PHE A 1 402 ? 10.815 7.642 -24.475 1.00 92.56 402 PHE A CA 1
ATOM 3323 C C . PHE A 1 402 ? 10.518 6.610 -25.565 1.00 92.56 402 PHE A C 1
ATOM 3325 O O . PHE A 1 402 ? 11.208 6.601 -26.584 1.00 92.56 402 PHE A O 1
ATOM 3332 N N . ASP A 1 403 ? 9.481 5.787 -25.399 1.00 92.50 403 ASP A N 1
ATOM 3333 C CA . ASP A 1 403 ? 9.044 4.839 -26.428 1.00 92.50 403 ASP A CA 1
ATOM 3334 C C . ASP A 1 403 ? 8.644 5.583 -27.716 1.00 92.50 403 ASP A C 1
ATOM 3336 O O . ASP A 1 403 ? 9.066 5.204 -28.812 1.00 92.50 403 ASP A O 1
ATOM 3340 N N . ASN A 1 404 ? 7.895 6.682 -27.598 1.00 90.75 404 ASN A N 1
ATOM 3341 C CA . ASN A 1 404 ? 7.494 7.500 -28.745 1.00 90.75 404 ASN A CA 1
ATOM 3342 C C . ASN A 1 404 ? 8.670 8.291 -29.352 1.00 90.75 404 ASN A C 1
ATOM 3344 O O . ASN A 1 404 ? 8.743 8.424 -30.570 1.00 90.75 404 ASN A O 1
ATOM 3348 N N . ALA A 1 405 ? 9.617 8.768 -28.537 1.00 89.50 405 ALA A N 1
ATOM 3349 C CA . ALA A 1 405 ? 10.771 9.530 -29.021 1.00 89.50 405 ALA A CA 1
ATOM 3350 C C . ALA A 1 405 ? 11.815 8.659 -29.743 1.00 89.50 405 ALA A C 1
ATOM 3352 O O . ALA A 1 405 ? 12.318 9.045 -30.794 1.00 89.50 405 ALA A O 1
ATOM 3353 N N . PHE A 1 406 ? 12.148 7.481 -29.200 1.00 90.56 406 PHE A N 1
ATOM 3354 C CA . PHE A 1 406 ? 13.256 6.660 -29.709 1.00 90.56 406 PHE A CA 1
ATOM 3355 C C . PHE A 1 406 ? 12.817 5.454 -30.547 1.00 90.56 406 PHE A C 1
ATOM 3357 O O . PHE A 1 406 ? 13.604 4.984 -31.372 1.00 90.56 406 PHE A O 1
ATOM 3364 N N . LEU A 1 407 ? 11.605 4.918 -30.340 1.00 90.12 407 LEU A N 1
ATOM 3365 C CA . LEU A 1 407 ? 11.176 3.665 -30.981 1.00 90.12 407 LEU A CA 1
ATOM 3366 C C . LEU A 1 407 ? 10.086 3.847 -32.043 1.00 90.12 407 LEU A C 1
ATOM 3368 O O . LEU A 1 407 ? 10.111 3.118 -33.036 1.00 90.12 407 LEU A O 1
ATOM 3372 N N . ARG A 1 408 ? 9.116 4.745 -31.812 1.00 84.31 408 ARG A N 1
ATOM 3373 C CA . ARG A 1 408 ? 7.886 4.892 -32.617 1.00 84.31 408 ARG A CA 1
ATOM 3374 C C . ARG A 1 408 ? 7.643 6.341 -33.032 1.00 84.31 408 ARG A C 1
ATOM 3376 O O . ARG A 1 408 ? 6.756 7.012 -32.513 1.00 84.31 408 ARG A O 1
ATOM 3383 N N . ILE A 1 409 ? 8.403 6.801 -34.014 1.00 78.12 409 ILE A N 1
ATOM 3384 C CA . ILE A 1 409 ? 8.411 8.213 -34.442 1.00 78.12 409 ILE A CA 1
ATOM 3385 C C . ILE A 1 409 ? 7.280 8.495 -35.440 1.00 78.12 409 ILE A C 1
ATOM 3387 O O . ILE A 1 409 ? 7.023 9.637 -35.814 1.00 78.12 409 ILE A O 1
ATOM 3391 N N . GLY A 1 410 ? 6.569 7.447 -35.871 1.00 66.19 410 GLY A N 1
ATOM 3392 C CA . GLY A 1 410 ? 5.461 7.545 -36.818 1.00 66.19 410 GLY A CA 1
ATOM 3393 C C . GLY A 1 410 ? 5.905 7.540 -38.281 1.00 66.19 410 GLY A C 1
ATOM 3394 O O . GLY A 1 410 ? 5.044 7.561 -39.159 1.00 66.19 410 GLY A O 1
ATOM 3395 N N . ASN A 1 411 ? 7.215 7.462 -38.547 1.00 73.62 411 ASN A N 1
ATOM 3396 C CA . ASN A 1 411 ? 7.759 7.169 -39.869 1.00 73.62 411 ASN A CA 1
ATOM 3397 C C . ASN A 1 411 ? 8.138 5.674 -39.957 1.00 73.62 411 ASN A C 1
ATOM 3399 O O . ASN A 1 411 ? 9.125 5.270 -39.337 1.00 73.62 411 ASN A O 1
ATOM 3403 N N . PRO A 1 412 ? 7.404 4.860 -40.745 1.00 65.75 412 PRO A N 1
ATOM 3404 C CA . PRO A 1 412 ? 7.624 3.418 -40.849 1.00 65.75 412 PRO A CA 1
ATOM 3405 C C . PRO A 1 412 ? 9.044 3.007 -41.243 1.00 65.75 412 PRO A C 1
ATOM 3407 O O . PRO A 1 412 ? 9.446 1.901 -40.885 1.00 65.75 412 PRO A O 1
ATOM 3410 N N . ASP A 1 413 ? 9.765 3.865 -41.970 1.00 68.44 413 ASP A N 1
ATOM 3411 C CA . ASP A 1 413 ? 11.088 3.569 -42.534 1.00 68.44 413 ASP A CA 1
ATOM 3412 C C . ASP A 1 413 ? 12.228 3.739 -41.515 1.00 68.44 413 ASP A C 1
ATOM 3414 O O . ASP A 1 413 ? 13.352 3.311 -41.766 1.00 68.44 413 ASP A O 1
ATOM 3418 N N . VAL A 1 414 ? 11.953 4.361 -40.361 1.00 73.50 414 VAL A N 1
ATOM 3419 C CA . VAL A 1 414 ? 12.958 4.668 -39.323 1.00 73.50 414 VAL A CA 1
ATOM 3420 C C . VAL A 1 414 ? 12.548 4.136 -37.939 1.00 73.50 414 VAL A C 1
ATOM 3422 O O . VAL A 1 414 ? 13.227 4.377 -36.942 1.00 73.50 414 VAL A O 1
ATOM 3425 N N . ASP A 1 415 ? 11.440 3.395 -37.853 1.00 84.94 415 ASP A N 1
ATOM 3426 C CA . ASP A 1 415 ? 10.966 2.805 -36.600 1.00 84.94 415 ASP A CA 1
ATOM 3427 C C . ASP A 1 415 ? 11.928 1.710 -36.106 1.00 84.94 415 ASP A C 1
ATOM 3429 O O . ASP A 1 415 ? 12.157 0.702 -36.780 1.00 84.94 415 ASP A O 1
ATOM 3433 N N . PHE A 1 416 ? 12.406 1.836 -34.863 1.00 87.69 416 PHE A N 1
ATOM 3434 C CA . PHE A 1 416 ? 13.360 0.885 -34.275 1.00 87.69 416 PHE A CA 1
ATOM 3435 C C . PHE A 1 416 ? 12.819 -0.552 -34.226 1.00 87.69 416 PHE A C 1
ATOM 3437 O O . PHE A 1 416 ? 13.553 -1.522 -34.385 1.00 87.69 416 PHE A O 1
ATOM 3444 N N . THR A 1 417 ? 11.505 -0.699 -34.038 1.00 87.19 417 THR A N 1
ATOM 3445 C CA . THR A 1 417 ? 10.844 -2.014 -33.954 1.00 87.19 417 THR A CA 1
ATOM 3446 C C . THR A 1 417 ? 10.897 -2.823 -35.254 1.00 87.19 417 THR A C 1
ATOM 3448 O O . THR A 1 417 ? 10.655 -4.026 -35.220 1.00 87.19 417 THR A O 1
ATOM 3451 N N . LYS A 1 418 ? 11.215 -2.181 -36.385 1.00 86.44 418 LYS A N 1
ATOM 3452 C CA . LYS A 1 418 ? 11.314 -2.805 -37.711 1.00 86.44 418 LYS A CA 1
ATOM 3453 C C . LYS A 1 418 ? 12.754 -2.940 -38.206 1.00 86.44 418 LYS A C 1
ATOM 3455 O O . LYS A 1 418 ? 12.959 -3.317 -39.354 1.00 86.44 418 LYS A O 1
ATOM 3460 N N . VAL A 1 419 ? 13.745 -2.643 -37.367 1.00 88.81 419 VAL A N 1
ATOM 3461 C CA . VAL A 1 419 ? 15.161 -2.772 -37.726 1.00 88.81 419 VAL A CA 1
ATOM 3462 C C . VAL A 1 419 ? 15.506 -4.249 -37.911 1.00 88.81 419 VAL A C 1
ATOM 3464 O O . VAL A 1 419 ? 15.468 -5.020 -36.954 1.00 88.81 419 VAL A O 1
ATOM 3467 N N . VAL A 1 420 ? 15.856 -4.632 -39.144 1.00 89.88 420 VAL A N 1
ATOM 3468 C CA . VAL A 1 420 ? 16.258 -6.008 -39.494 1.00 89.88 420 VAL A CA 1
ATOM 3469 C C . VAL A 1 420 ? 17.697 -6.059 -40.004 1.00 89.88 420 VAL A C 1
ATOM 3471 O O . VAL A 1 420 ? 18.392 -7.047 -39.755 1.00 89.88 420 VAL A O 1
ATOM 3474 N N . THR A 1 421 ? 18.168 -5.018 -40.695 1.00 91.19 421 THR A N 1
ATOM 3475 C CA . THR A 1 421 ? 19.511 -4.980 -41.288 1.00 91.19 421 THR A CA 1
ATOM 3476 C C . THR A 1 421 ? 20.438 -3.979 -40.598 1.00 91.19 421 THR A C 1
ATOM 3478 O O . THR A 1 421 ? 20.004 -3.036 -39.935 1.00 91.19 421 THR A O 1
ATOM 3481 N N . THR A 1 422 ? 21.749 -4.155 -40.790 1.00 90.62 422 THR A N 1
ATOM 3482 C CA . THR A 1 422 ? 22.771 -3.233 -40.270 1.00 90.62 422 THR A CA 1
ATOM 3483 C C . THR A 1 422 ? 22.607 -1.813 -40.803 1.00 90.62 422 THR A C 1
ATOM 3485 O O . THR A 1 422 ? 22.814 -0.863 -40.051 1.00 90.62 422 THR A O 1
ATOM 3488 N N . SER A 1 423 ? 22.209 -1.650 -42.068 1.00 89.69 423 SER A N 1
ATOM 3489 C CA . SER A 1 423 ? 21.926 -0.337 -42.654 1.00 89.69 423 SER A CA 1
ATOM 3490 C C . SER A 1 423 ? 20.746 0.354 -41.980 1.00 89.69 423 SER A C 1
ATOM 3492 O O . SER A 1 423 ? 20.832 1.553 -41.719 1.00 89.69 423 SER A O 1
ATOM 3494 N N . ASP A 1 424 ? 19.691 -0.392 -41.636 1.00 90.25 424 ASP A N 1
ATOM 3495 C CA . ASP A 1 424 ? 18.523 0.166 -40.943 1.00 90.25 424 ASP A CA 1
ATOM 3496 C C . ASP A 1 424 ? 18.926 0.682 -39.559 1.00 90.25 424 ASP A C 1
ATOM 3498 O O . ASP A 1 424 ? 18.546 1.784 -39.165 1.00 90.25 424 ASP A O 1
ATOM 3502 N N . TYR A 1 425 ? 19.768 -0.074 -38.844 1.00 91.50 425 TYR A N 1
ATOM 3503 C CA . TYR A 1 425 ? 20.279 0.338 -37.539 1.00 91.50 425 TYR A CA 1
ATOM 3504 C C . TYR A 1 425 ? 21.143 1.602 -37.617 1.00 91.50 425 TYR A C 1
ATOM 3506 O O . TYR A 1 425 ? 20.967 2.513 -36.811 1.00 91.50 425 TYR A O 1
ATOM 3514 N N . TRP A 1 426 ? 22.052 1.695 -38.595 1.00 91.75 426 TRP A N 1
ATOM 3515 C CA . TRP A 1 426 ? 22.860 2.904 -38.799 1.00 91.75 426 TRP A CA 1
ATOM 3516 C C . TRP A 1 426 ? 22.010 4.113 -39.210 1.00 91.75 426 TRP A C 1
ATOM 3518 O O . TRP A 1 426 ? 22.275 5.222 -38.746 1.00 91.75 426 TRP A O 1
ATOM 3528 N N . SER A 1 427 ? 20.973 3.907 -40.030 1.00 90.06 427 SER A N 1
ATOM 3529 C CA . SER A 1 427 ? 20.002 4.948 -40.396 1.00 90.06 427 SER A CA 1
ATOM 3530 C C . SER A 1 427 ? 19.242 5.457 -39.167 1.00 90.06 427 SER A C 1
ATOM 3532 O O . SER A 1 427 ? 19.173 6.664 -38.931 1.00 90.06 427 SER A O 1
ATOM 3534 N N . TRP A 1 428 ? 18.760 4.543 -38.320 1.00 91.50 428 TRP A N 1
ATOM 3535 C CA . TRP A 1 428 ? 18.120 4.883 -37.049 1.00 91.50 428 TRP A CA 1
ATOM 3536 C C . TRP A 1 428 ? 19.073 5.629 -36.104 1.00 91.50 428 TRP A C 1
ATOM 3538 O O . TRP A 1 428 ? 18.699 6.648 -35.526 1.00 91.50 428 TRP A O 1
ATOM 3548 N N . LEU A 1 429 ? 20.325 5.183 -35.979 1.00 91.31 429 LEU A N 1
ATOM 3549 C CA . LEU A 1 429 ? 21.311 5.809 -35.100 1.00 91.31 429 LEU A CA 1
ATOM 3550 C C . LEU A 1 429 ? 21.653 7.244 -35.543 1.00 91.31 429 LEU A C 1
ATOM 3552 O O . LEU A 1 429 ? 21.671 8.150 -34.714 1.00 91.31 429 LEU A O 1
ATOM 3556 N N . ASN A 1 430 ? 21.905 7.462 -36.838 1.00 89.69 430 ASN A N 1
ATOM 3557 C CA . ASN A 1 430 ? 22.289 8.772 -37.376 1.00 89.69 430 ASN A CA 1
ATOM 3558 C C . ASN A 1 430 ? 21.115 9.748 -37.540 1.00 89.69 430 ASN A C 1
ATOM 3560 O O . ASN A 1 430 ? 21.340 10.958 -37.516 1.00 89.69 430 ASN A O 1
ATOM 3564 N N . GLY A 1 431 ? 19.896 9.244 -37.736 1.00 87.12 431 GLY A N 1
ATOM 3565 C CA . GLY A 1 431 ? 18.684 10.059 -37.781 1.00 87.12 431 GLY A CA 1
ATOM 3566 C C . GLY A 1 431 ? 18.117 10.270 -36.383 1.00 87.12 431 GLY A C 1
ATOM 3567 O O . GLY A 1 431 ? 18.316 11.303 -35.760 1.00 87.12 431 GLY A O 1
ATOM 3568 N N . VAL A 1 432 ? 17.452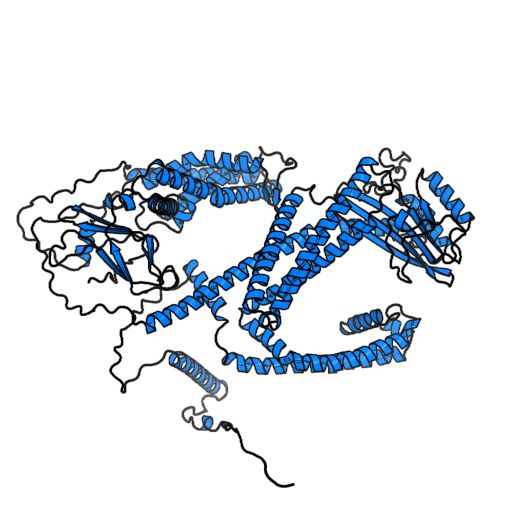 9.246 -35.854 1.00 89.88 432 VAL A N 1
ATOM 3569 C CA . VAL A 1 432 ? 16.667 9.326 -34.615 1.00 89.88 432 VAL A CA 1
ATOM 3570 C C . VAL A 1 432 ? 17.522 9.647 -33.404 1.00 89.88 432 VAL A C 1
ATOM 3572 O O . VAL A 1 432 ? 17.228 10.586 -32.669 1.00 89.88 432 VAL A O 1
ATOM 3575 N N . VAL A 1 433 ? 18.551 8.837 -33.146 1.00 90.62 433 VAL A N 1
ATOM 3576 C CA . VAL A 1 433 ? 19.278 8.929 -31.875 1.00 90.62 433 VAL A CA 1
ATOM 3577 C C . VAL A 1 433 ? 20.043 10.242 -31.799 1.00 90.62 433 VAL A C 1
ATOM 3579 O O . VAL A 1 433 ? 20.008 10.883 -30.756 1.00 90.62 433 VAL A O 1
ATOM 3582 N N . MET A 1 434 ? 20.695 10.672 -32.881 1.00 88.69 434 MET A N 1
ATOM 3583 C CA . MET A 1 434 ? 21.394 11.961 -32.897 1.00 88.69 434 MET A CA 1
ATOM 3584 C C . MET A 1 434 ? 20.439 13.139 -32.701 1.00 88.69 434 MET A C 1
ATOM 3586 O O . MET A 1 434 ? 20.750 14.030 -31.910 1.00 88.69 434 MET A O 1
ATOM 3590 N N . ASP A 1 435 ? 19.272 13.106 -33.349 1.00 88.81 435 ASP A N 1
ATOM 3591 C CA . ASP A 1 435 ? 18.301 14.194 -33.263 1.00 88.81 435 ASP A CA 1
ATOM 3592 C C . ASP A 1 435 ? 17.651 14.264 -31.870 1.00 88.81 435 ASP A C 1
ATOM 3594 O O . ASP A 1 435 ? 17.435 15.353 -31.354 1.00 88.81 435 ASP A O 1
ATOM 3598 N N . GLN A 1 436 ? 17.382 13.117 -31.231 1.00 90.12 436 GLN A N 1
ATOM 3599 C CA . GLN A 1 436 ? 16.662 13.039 -29.951 1.00 90.12 436 GLN A CA 1
ATOM 3600 C C . GLN A 1 436 ? 17.562 13.093 -28.708 1.00 90.12 436 GLN A C 1
ATOM 3602 O O . GLN A 1 436 ? 17.136 13.576 -27.654 1.00 90.12 436 GLN A O 1
ATOM 3607 N N . LEU A 1 437 ? 18.809 12.605 -28.788 1.00 89.94 437 LEU A N 1
ATOM 3608 C CA . LEU A 1 437 ? 19.729 12.544 -27.641 1.00 89.94 437 LEU A CA 1
ATOM 3609 C C . LEU A 1 437 ? 20.163 13.942 -27.165 1.00 89.94 437 LEU A C 1
ATOM 3611 O O . LEU A 1 437 ? 20.653 14.084 -26.042 1.00 89.94 437 LEU A O 1
ATOM 3615 N N . ARG A 1 438 ? 20.001 14.974 -28.003 1.00 88.69 438 ARG A N 1
ATOM 3616 C CA . ARG A 1 438 ? 20.350 16.363 -27.690 1.00 88.69 438 ARG A CA 1
ATOM 3617 C C . ARG A 1 438 ? 19.320 17.342 -28.227 1.00 88.69 438 ARG A C 1
ATOM 3619 O O . ARG A 1 438 ? 18.767 17.135 -29.294 1.00 88.69 438 ARG A O 1
ATOM 3626 N N . ALA A 1 439 ? 19.132 18.441 -27.502 1.00 89.19 439 ALA A N 1
ATOM 3627 C CA . ALA A 1 439 ? 18.264 19.530 -27.922 1.00 89.19 439 ALA A CA 1
ATOM 3628 C C . ALA A 1 439 ? 18.679 20.108 -29.279 1.00 89.19 439 ALA A C 1
ATOM 3630 O O . ALA A 1 439 ? 19.796 20.619 -29.416 1.00 89.19 439 ALA A O 1
ATOM 3631 N N . GLN A 1 440 ? 17.753 20.073 -30.238 1.00 88.25 440 GLN A N 1
ATOM 3632 C CA . GLN A 1 440 ? 17.938 20.670 -31.553 1.00 88.25 440 GLN A CA 1
ATOM 3633 C C . GLN A 1 440 ? 17.755 22.190 -31.520 1.00 88.25 440 GLN A C 1
ATOM 3635 O O . GLN A 1 440 ? 17.252 22.777 -30.550 1.00 88.25 440 GLN A O 1
ATOM 3640 N N . ASN A 1 441 ? 18.172 22.842 -32.607 1.00 88.44 441 ASN A N 1
ATOM 3641 C CA . ASN A 1 441 ? 17.920 24.265 -32.810 1.00 88.44 441 ASN A CA 1
ATOM 3642 C C . ASN A 1 441 ? 16.417 24.568 -32.775 1.00 88.44 441 ASN A C 1
ATOM 3644 O O . ASN A 1 441 ? 15.561 23.737 -33.084 1.00 88.44 441 ASN A O 1
ATOM 3648 N N . TRP A 1 442 ? 16.091 25.794 -32.385 1.00 84.88 442 TRP A N 1
ATOM 3649 C CA . TRP A 1 442 ? 14.718 26.269 -32.383 1.00 84.88 442 TRP A CA 1
ATOM 3650 C C . TRP A 1 442 ? 14.149 26.321 -33.807 1.00 84.88 442 TRP A C 1
ATOM 3652 O O . TRP A 1 442 ? 14.881 26.353 -34.794 1.00 84.88 442 TRP A O 1
ATOM 3662 N N . TYR A 1 443 ? 12.820 26.395 -33.920 1.00 83.88 443 TYR A N 1
ATOM 3663 C CA . TYR A 1 443 ? 12.118 26.497 -35.210 1.00 83.88 443 TYR A CA 1
ATOM 3664 C C . TYR A 1 443 ? 12.562 27.706 -36.056 1.00 83.88 443 TYR A C 1
ATOM 3666 O O . TYR A 1 443 ? 12.364 27.723 -37.266 1.00 83.88 443 TYR A O 1
ATOM 3674 N N . ASN A 1 444 ? 13.138 28.726 -35.417 1.00 89.12 444 ASN A N 1
ATOM 3675 C CA . ASN A 1 444 ? 13.683 29.928 -36.041 1.00 89.12 444 ASN A CA 1
ATOM 3676 C C . ASN A 1 444 ? 15.188 29.817 -36.371 1.00 89.12 444 ASN A C 1
ATOM 3678 O O . ASN A 1 444 ? 15.775 30.791 -36.831 1.00 89.12 444 ASN A O 1
ATOM 3682 N N . GLY A 1 445 ? 15.812 28.659 -36.139 1.00 85.62 445 GLY A N 1
ATOM 3683 C CA . GLY A 1 445 ? 17.233 28.406 -36.381 1.00 85.62 445 GLY A CA 1
ATOM 3684 C C . GLY A 1 445 ? 18.169 28.832 -35.247 1.00 85.62 445 GLY A C 1
ATOM 3685 O O . GLY A 1 445 ? 19.371 28.586 -35.344 1.00 85.62 445 GLY A O 1
ATOM 3686 N N . ASP A 1 446 ? 17.653 29.425 -34.165 1.00 87.06 446 ASP A N 1
ATOM 3687 C CA . ASP A 1 446 ? 18.483 29.829 -33.031 1.00 87.06 446 ASP A CA 1
ATOM 3688 C C . ASP A 1 446 ? 19.009 28.618 -32.254 1.00 87.06 446 ASP A C 1
ATOM 3690 O O . ASP A 1 446 ? 18.318 27.612 -32.064 1.00 87.06 446 ASP A O 1
ATOM 3694 N N . ALA A 1 447 ? 20.229 28.741 -31.730 1.00 83.62 447 ALA A N 1
ATOM 3695 C CA . ALA A 1 447 ? 20.821 27.709 -30.890 1.00 83.62 447 ALA A CA 1
ATOM 3696 C C . ALA A 1 447 ? 20.053 27.554 -29.556 1.00 83.62 447 ALA A C 1
ATOM 3698 O O . ALA A 1 447 ? 19.622 28.552 -28.963 1.00 83.62 447 ALA A O 1
ATOM 3699 N N . PRO A 1 448 ? 19.938 26.330 -29.009 1.00 84.00 448 PRO A N 1
ATOM 3700 C CA . PRO A 1 448 ? 19.229 26.061 -27.761 1.00 84.00 448 PRO A CA 1
ATOM 3701 C C . PRO A 1 448 ? 20.104 26.422 -26.545 1.00 84.00 448 PRO A C 1
ATOM 3703 O O . PRO A 1 448 ? 20.619 25.567 -25.817 1.00 84.00 448 PRO A O 1
ATOM 3706 N N . TRP A 1 449 ? 20.323 27.723 -26.330 1.00 80.94 449 TRP A N 1
ATOM 3707 C CA . TRP A 1 449 ? 21.117 28.247 -25.214 1.00 80.94 449 TRP A CA 1
ATOM 3708 C C . TRP A 1 449 ? 20.573 27.757 -23.864 1.00 80.94 449 TRP A C 1
ATOM 3710 O O . TRP A 1 449 ? 19.386 27.877 -23.581 1.00 80.94 449 TRP A O 1
ATOM 3720 N N . GLY A 1 450 ? 21.447 27.181 -23.033 1.00 81.69 450 GLY A N 1
ATOM 3721 C CA . GLY A 1 450 ? 21.079 26.594 -21.736 1.00 81.69 450 GLY A CA 1
ATOM 3722 C C . GLY A 1 450 ? 20.511 25.167 -21.795 1.00 81.69 450 GLY A C 1
ATOM 3723 O O . GLY A 1 450 ? 20.489 24.501 -20.764 1.00 81.69 450 GLY A O 1
ATOM 3724 N N . PHE A 1 451 ? 20.146 24.659 -22.980 1.00 83.56 451 PHE A N 1
ATOM 3725 C CA . PHE A 1 451 ? 19.534 23.333 -23.156 1.00 83.56 451 PHE A CA 1
ATOM 3726 C C . PHE A 1 451 ? 20.449 22.293 -23.822 1.00 83.56 451 PHE A C 1
ATOM 3728 O O . PHE A 1 451 ? 20.031 21.170 -24.063 1.00 83.56 451 PHE A O 1
ATOM 3735 N N . LYS A 1 452 ? 21.727 22.610 -24.065 1.00 79.56 452 LYS A N 1
ATOM 3736 C CA . LYS A 1 452 ? 22.686 21.700 -24.733 1.00 79.56 452 LYS A CA 1
ATOM 3737 C C . LYS A 1 452 ? 22.883 20.336 -24.046 1.00 79.56 452 LYS A C 1
ATOM 3739 O O . LYS A 1 452 ? 23.358 19.407 -24.689 1.00 79.56 452 LYS A O 1
ATOM 3744 N N . GLY A 1 453 ? 22.578 20.236 -22.750 1.00 84.12 453 GLY A N 1
ATOM 3745 C CA . GLY A 1 453 ? 22.625 18.991 -21.971 1.00 84.12 453 GLY A CA 1
ATOM 3746 C C . GLY A 1 453 ? 21.260 18.325 -21.776 1.00 84.12 453 GLY A C 1
ATOM 3747 O O . GLY A 1 453 ? 21.137 17.453 -20.924 1.00 84.12 453 GLY A O 1
ATOM 3748 N N . PHE A 1 454 ? 20.227 18.772 -22.486 1.00 90.50 454 PHE A N 1
ATOM 3749 C CA . PHE A 1 454 ? 18.888 18.190 -22.460 1.00 90.50 454 PHE A CA 1
ATOM 3750 C C . PHE A 1 454 ? 18.647 17.381 -23.731 1.00 90.50 454 PHE A C 1
ATOM 3752 O O . PHE A 1 454 ? 19.293 17.626 -24.751 1.00 90.50 454 PHE A O 1
ATOM 3759 N N . LEU A 1 455 ? 17.715 16.435 -23.653 1.00 91.69 455 LEU A N 1
ATOM 3760 C CA . LEU A 1 455 ? 17.146 15.788 -24.831 1.00 91.69 455 LEU A CA 1
ATOM 3761 C C . LEU A 1 455 ? 16.351 16.804 -25.668 1.00 91.69 455 LEU A C 1
ATOM 3763 O O . LEU A 1 455 ? 16.087 17.926 -25.221 1.00 91.69 455 LEU A O 1
ATOM 3767 N N . ASP A 1 456 ? 15.926 16.401 -26.865 1.00 90.31 456 ASP A N 1
ATOM 3768 C CA . ASP A 1 456 ? 15.109 17.253 -27.742 1.00 90.31 456 ASP A CA 1
ATOM 3769 C C . ASP A 1 456 ? 13.745 17.644 -27.152 1.00 90.31 456 ASP A C 1
ATOM 3771 O O . ASP A 1 456 ? 13.183 18.690 -27.478 1.00 90.31 456 ASP A O 1
ATOM 3775 N N . ASP A 1 457 ? 13.270 16.897 -26.155 1.00 88.44 457 ASP A N 1
ATOM 3776 C CA . ASP A 1 457 ? 12.093 17.268 -25.370 1.00 88.44 457 ASP A CA 1
ATOM 3777 C C . ASP A 1 457 ? 12.282 18.532 -24.505 1.00 88.44 457 ASP A C 1
ATOM 3779 O O . ASP A 1 457 ? 11.299 19.093 -24.019 1.00 88.44 457 ASP A O 1
ATOM 3783 N N . ARG A 1 458 ? 13.528 18.997 -24.310 1.00 89.25 458 ARG A N 1
ATOM 3784 C CA . ARG A 1 458 ? 13.929 20.167 -23.499 1.00 89.25 458 ARG A CA 1
ATOM 3785 C C . ARG A 1 458 ? 13.523 20.089 -22.022 1.00 89.25 458 ARG A C 1
ATOM 3787 O O . ARG A 1 458 ? 13.600 21.091 -21.308 1.00 89.25 458 ARG A O 1
ATOM 3794 N N . VAL A 1 459 ? 13.114 18.917 -21.541 1.00 90.56 459 VAL A N 1
ATOM 3795 C CA . VAL A 1 459 ? 12.681 18.689 -20.154 1.00 90.56 459 VAL A CA 1
ATOM 3796 C C . VAL A 1 459 ? 13.614 17.705 -19.461 1.00 90.56 459 VAL A C 1
ATOM 3798 O O . VAL A 1 459 ? 14.029 17.944 -18.323 1.00 90.56 459 VAL A O 1
ATOM 3801 N N . ASN A 1 460 ? 13.973 16.616 -20.138 1.00 92.75 460 ASN A N 1
ATOM 3802 C CA . ASN A 1 460 ? 14.844 15.588 -19.595 1.00 92.75 460 ASN A CA 1
ATOM 3803 C C . ASN 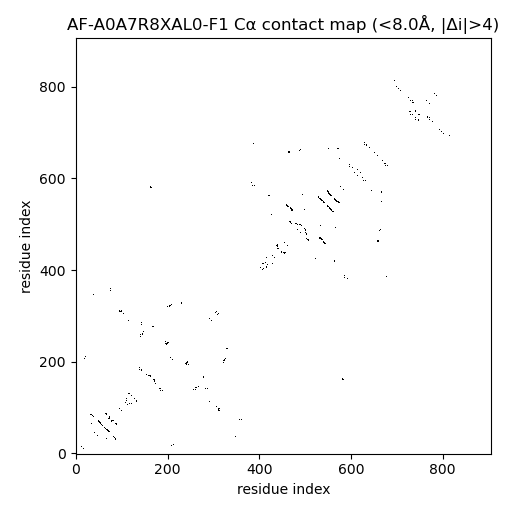A 1 460 ? 16.306 15.985 -19.805 1.00 92.75 460 ASN A C 1
ATOM 3805 O O . ASN A 1 460 ? 16.778 16.143 -20.929 1.00 92.75 460 ASN A O 1
ATOM 3809 N N . ARG A 1 461 ? 17.045 16.141 -18.705 1.00 91.75 461 ARG A N 1
ATOM 3810 C CA . ARG A 1 461 ? 18.481 16.422 -18.745 1.00 91.75 461 ARG A CA 1
ATOM 3811 C C . ARG A 1 461 ? 19.257 15.120 -18.905 1.00 91.75 461 ARG A C 1
ATOM 3813 O O . ARG A 1 461 ? 19.048 14.204 -18.118 1.00 91.75 461 ARG A O 1
ATOM 3820 N N . LEU A 1 462 ? 20.168 15.047 -19.866 1.00 91.62 462 LEU A N 1
ATOM 3821 C CA . LEU A 1 462 ? 21.111 13.942 -20.010 1.00 91.62 462 LEU A CA 1
ATOM 3822 C C . LEU A 1 462 ? 22.140 13.993 -18.867 1.00 91.62 462 LEU A C 1
ATOM 3824 O O . LEU A 1 462 ? 22.705 15.050 -18.576 1.00 91.62 462 LEU A O 1
ATOM 3828 N N . LEU A 1 463 ? 22.362 12.863 -18.200 1.00 91.56 463 LEU A N 1
ATOM 3829 C CA . LEU A 1 463 ? 23.379 12.699 -17.162 1.00 91.56 463 LEU A CA 1
ATOM 3830 C C . LEU A 1 463 ? 24.637 12.105 -17.802 1.00 91.56 463 LEU A C 1
ATOM 3832 O O . LEU A 1 463 ? 24.635 10.954 -18.237 1.00 91.56 463 LEU A O 1
ATOM 3836 N N . GLY A 1 464 ? 25.702 12.898 -17.877 1.00 89.69 464 GLY A N 1
ATOM 3837 C CA . GLY A 1 464 ? 26.937 12.530 -18.557 1.00 89.69 464 GLY A CA 1
ATOM 3838 C C . GLY A 1 464 ? 26.774 12.531 -20.075 1.00 89.69 464 GLY A C 1
ATOM 3839 O O . GLY A 1 464 ? 26.600 13.578 -20.699 1.00 89.69 464 GLY A O 1
ATOM 3840 N N . TYR A 1 465 ? 26.868 11.350 -20.675 1.00 90.75 465 TYR A N 1
ATOM 3841 C CA . TYR A 1 465 ? 26.768 11.125 -22.115 1.00 90.75 465 TYR A CA 1
ATOM 3842 C C . TYR A 1 465 ? 26.241 9.708 -22.389 1.00 90.75 465 TYR A C 1
ATOM 3844 O O . TYR A 1 465 ? 26.268 8.851 -21.507 1.00 90.75 465 TYR A O 1
ATOM 3852 N N . GLY A 1 466 ? 25.750 9.459 -23.605 1.00 91.69 466 GLY A N 1
ATOM 3853 C CA . GLY A 1 466 ? 25.361 8.111 -24.029 1.00 91.69 466 GLY A CA 1
ATOM 3854 C C . GLY A 1 466 ? 26.570 7.262 -24.424 1.00 91.69 466 GLY A C 1
ATOM 3855 O O . GLY A 1 466 ? 27.578 7.791 -24.893 1.00 91.69 466 GLY A O 1
ATOM 3856 N N . THR A 1 467 ? 26.477 5.949 -24.264 1.00 92.38 467 THR A N 1
ATOM 3857 C CA . THR A 1 467 ? 27.523 4.998 -24.652 1.00 92.38 467 THR A CA 1
ATOM 3858 C C . THR A 1 467 ? 26.968 3.963 -25.623 1.00 92.38 467 THR A C 1
ATOM 3860 O O . THR A 1 467 ? 25.847 3.476 -25.476 1.00 92.38 467 THR A O 1
ATOM 3863 N N . LEU A 1 468 ? 27.762 3.639 -26.642 1.00 93.44 468 LEU A N 1
ATOM 3864 C CA . LEU A 1 468 ? 27.534 2.500 -27.521 1.00 93.44 468 LEU A CA 1
ATOM 3865 C C . LEU A 1 468 ? 28.457 1.374 -27.088 1.00 93.44 468 LEU A C 1
ATOM 3867 O O . LEU A 1 468 ? 29.673 1.503 -27.181 1.00 93.44 468 LEU A O 1
ATOM 3871 N N . ARG A 1 469 ? 27.891 0.266 -26.627 1.00 92.38 469 ARG A N 1
ATOM 3872 C CA . ARG A 1 469 ? 28.642 -0.915 -26.205 1.00 92.38 469 ARG A CA 1
ATOM 3873 C C . ARG A 1 469 ? 28.367 -2.071 -27.147 1.00 92.38 469 ARG A C 1
ATOM 3875 O O . ARG A 1 469 ? 27.223 -2.355 -27.477 1.00 92.38 469 ARG A O 1
ATOM 3882 N N . GLN A 1 470 ? 29.413 -2.767 -27.557 1.00 92.12 470 GLN A N 1
ATOM 3883 C CA . GLN A 1 470 ? 29.336 -3.897 -28.472 1.00 92.12 470 GLN A CA 1
ATOM 3884 C C . GLN A 1 470 ? 29.917 -5.156 -27.838 1.00 92.12 470 GLN A C 1
ATOM 3886 O O . GLN A 1 470 ? 30.986 -5.135 -27.226 1.00 92.12 470 GLN A O 1
ATOM 3891 N N . VAL A 1 471 ? 29.236 -6.279 -28.063 1.00 91.06 471 VAL A N 1
ATOM 3892 C CA . VAL A 1 471 ? 29.695 -7.618 -27.689 1.00 91.06 471 VAL A CA 1
ATOM 3893 C C . VAL A 1 471 ? 29.983 -8.430 -28.951 1.00 91.06 471 VAL A C 1
ATOM 3895 O O . VAL A 1 471 ? 29.156 -8.509 -29.866 1.00 91.06 471 VAL A O 1
ATOM 3898 N N . ARG A 1 472 ? 31.169 -9.045 -29.000 1.00 87.88 472 ARG A N 1
ATOM 3899 C CA . ARG A 1 472 ? 31.665 -9.840 -30.135 1.00 87.88 472 ARG A CA 1
ATOM 3900 C C . ARG A 1 472 ? 32.094 -11.233 -29.688 1.00 87.88 472 ARG A C 1
ATOM 3902 O O . ARG A 1 472 ? 32.517 -11.420 -28.553 1.00 87.88 472 ARG A O 1
ATOM 3909 N N . VAL A 1 473 ? 32.044 -12.193 -30.613 1.00 83.50 473 VAL A N 1
ATOM 3910 C CA . VAL A 1 473 ? 32.473 -13.585 -30.363 1.00 83.50 473 VAL A CA 1
ATOM 3911 C C . VAL A 1 473 ? 33.997 -13.725 -30.301 1.00 83.50 473 VAL A C 1
ATOM 3913 O O . VAL A 1 473 ? 34.511 -14.488 -29.489 1.00 83.50 473 VAL A O 1
ATOM 3916 N N . ARG A 1 474 ? 34.736 -13.026 -31.175 1.00 78.00 474 ARG A N 1
ATOM 3917 C CA . ARG A 1 474 ? 36.206 -13.071 -31.192 1.00 78.00 474 ARG A CA 1
ATOM 3918 C C . ARG A 1 474 ? 36.775 -11.894 -30.397 1.00 78.00 474 ARG A C 1
ATOM 3920 O O . ARG A 1 474 ? 36.580 -10.759 -30.836 1.00 78.00 474 ARG A O 1
ATOM 3927 N N . PRO A 1 475 ? 37.486 -12.133 -29.282 1.00 64.06 475 PRO A N 1
ATOM 3928 C CA . PRO A 1 475 ? 38.258 -11.081 -28.637 1.00 64.06 475 PRO A CA 1
ATOM 3929 C C . PRO A 1 475 ? 39.458 -10.692 -29.526 1.00 64.06 475 PRO A C 1
ATOM 3931 O O . PRO A 1 475 ? 39.932 -11.523 -30.298 1.00 64.06 475 PRO A O 1
ATOM 3934 N N . GLN A 1 476 ? 39.976 -9.464 -29.365 1.00 60.59 476 GLN A N 1
ATOM 3935 C CA . GLN A 1 476 ? 41.263 -8.938 -29.892 1.00 60.59 476 GLN A CA 1
ATOM 3936 C C . GLN A 1 476 ? 41.286 -8.079 -31.181 1.00 60.59 476 GLN A C 1
ATOM 3938 O O . GLN A 1 476 ? 42.364 -7.858 -31.725 1.00 60.59 476 GLN A O 1
ATOM 3943 N N . THR A 1 477 ? 40.173 -7.512 -31.660 1.00 62.66 477 THR A N 1
ATOM 3944 C CA . THR A 1 477 ? 40.223 -6.514 -32.764 1.00 62.66 477 THR A CA 1
ATOM 3945 C C . THR A 1 477 ? 40.196 -5.051 -32.300 1.00 62.66 477 THR A C 1
ATOM 3947 O O . THR A 1 477 ? 40.521 -4.162 -33.077 1.00 62.66 477 THR A O 1
ATOM 3950 N N . CYS A 1 478 ? 39.801 -4.787 -31.052 1.00 67.44 478 CYS A N 1
ATOM 3951 C CA . CYS A 1 478 ? 39.685 -3.450 -30.457 1.00 67.44 478 CYS A CA 1
ATOM 3952 C C . CYS A 1 478 ? 40.038 -3.515 -28.952 1.00 67.44 478 CYS A C 1
ATOM 3954 O O . CYS A 1 478 ? 40.258 -4.610 -28.423 1.00 67.44 478 CYS A O 1
ATOM 3956 N N . LEU A 1 479 ? 40.117 -2.369 -28.267 1.00 80.19 479 LEU A N 1
ATOM 3957 C CA . LEU A 1 479 ? 40.340 -2.300 -26.820 1.00 80.19 479 LEU A CA 1
ATOM 3958 C C . LEU A 1 479 ? 39.071 -2.760 -26.090 1.00 80.19 479 LEU A C 1
ATOM 3960 O O . LEU A 1 479 ? 38.015 -2.149 -26.224 1.00 80.19 479 LEU A O 1
ATOM 3964 N N . TYR A 1 480 ? 39.170 -3.877 -25.376 1.00 85.25 480 TYR A N 1
ATOM 3965 C CA . TYR A 1 480 ? 38.062 -4.457 -24.623 1.00 85.25 480 TYR A CA 1
ATOM 3966 C C . TYR A 1 480 ? 38.054 -3.894 -23.203 1.00 85.25 480 TYR A C 1
ATOM 3968 O O . TYR A 1 480 ? 39.080 -3.948 -22.528 1.00 85.25 480 TYR A O 1
ATOM 3976 N N . THR A 1 481 ? 36.908 -3.386 -22.755 1.00 86.19 481 THR A N 1
ATOM 3977 C CA . THR A 1 481 ? 36.728 -2.879 -21.392 1.00 86.19 481 THR A CA 1
ATOM 3978 C C . THR A 1 481 ? 36.030 -3.932 -20.537 1.00 86.19 481 THR A C 1
ATOM 3980 O O . THR A 1 481 ? 34.984 -4.477 -20.916 1.00 86.19 481 THR A O 1
ATOM 3983 N N . ASP A 1 482 ? 36.602 -4.217 -19.367 1.00 87.88 482 ASP A N 1
ATOM 3984 C CA . ASP A 1 482 ? 36.062 -5.202 -18.435 1.00 87.88 482 ASP A CA 1
ATOM 3985 C C . ASP A 1 482 ? 34.795 -4.698 -17.725 1.00 87.88 482 ASP A C 1
ATOM 3987 O O . ASP A 1 482 ? 34.609 -3.508 -17.462 1.00 87.88 482 ASP A O 1
ATOM 3991 N N . ALA A 1 483 ? 33.912 -5.633 -17.356 1.00 87.38 483 ALA A N 1
ATOM 3992 C CA . ALA A 1 483 ? 32.647 -5.317 -16.685 1.00 87.38 483 ALA A CA 1
ATOM 3993 C C . ALA A 1 483 ? 32.844 -4.601 -15.334 1.00 87.38 483 ALA A C 1
ATOM 3995 O O . ALA A 1 483 ? 32.040 -3.750 -14.958 1.00 87.38 483 ALA A O 1
ATOM 3996 N N . SER A 1 484 ? 33.916 -4.932 -14.603 1.00 86.94 484 SER A N 1
ATOM 3997 C CA . SER A 1 484 ? 34.245 -4.307 -13.317 1.00 86.94 484 SER A CA 1
ATOM 3998 C C . SER A 1 484 ? 34.661 -2.846 -13.459 1.00 86.94 484 SER A C 1
ATOM 4000 O O . SER A 1 484 ? 34.362 -2.052 -12.573 1.00 86.94 484 SER A O 1
ATOM 4002 N N . GLU A 1 485 ? 35.320 -2.492 -14.563 1.00 86.44 485 GLU A N 1
ATOM 4003 C CA . GLU A 1 485 ? 35.749 -1.120 -14.845 1.00 86.44 485 GLU A CA 1
ATOM 4004 C C . GLU A 1 485 ? 34.551 -0.237 -15.225 1.00 86.44 485 GLU A C 1
ATOM 4006 O O . GLU A 1 485 ? 34.434 0.890 -14.753 1.00 86.44 485 GLU A O 1
ATOM 4011 N N . MET A 1 486 ? 33.591 -0.782 -15.981 1.00 82.56 486 MET A N 1
ATOM 4012 C CA . MET A 1 486 ? 32.340 -0.088 -16.327 1.00 82.56 486 MET A CA 1
ATOM 4013 C C . MET A 1 486 ? 31.267 -0.107 -15.226 1.00 82.56 486 MET A C 1
ATOM 4015 O O . MET A 1 486 ? 30.257 0.601 -15.318 1.00 82.56 486 MET A O 1
ATOM 4019 N N . GLY A 1 487 ? 31.428 -0.956 -14.208 1.00 83.56 487 GLY A N 1
ATOM 4020 C CA . GLY A 1 487 ? 30.417 -1.176 -13.171 1.00 83.56 487 GLY A CA 1
ATOM 4021 C C . GLY A 1 487 ? 29.083 -1.712 -13.711 1.00 83.56 487 GLY A C 1
ATOM 4022 O O . GLY A 1 487 ? 28.031 -1.443 -13.132 1.00 83.56 487 GLY A O 1
ATOM 4023 N N . THR A 1 488 ? 29.099 -2.418 -14.844 1.00 86.00 488 THR A N 1
ATOM 4024 C CA . THR A 1 488 ? 27.910 -2.948 -15.529 1.00 86.00 488 THR A CA 1
ATOM 4025 C C . THR A 1 488 ? 27.594 -4.377 -15.089 1.00 86.00 488 THR A C 1
ATOM 4027 O O . THR A 1 488 ? 28.471 -5.169 -14.744 1.00 86.00 488 THR A O 1
ATOM 4030 N N . LEU A 1 489 ? 26.307 -4.728 -15.118 1.00 86.06 489 LEU A N 1
ATOM 4031 C CA . LEU A 1 489 ? 25.824 -6.074 -14.797 1.00 86.06 489 LEU A CA 1
ATOM 4032 C C . LEU A 1 489 ? 25.530 -6.859 -16.084 1.00 86.06 489 LEU A C 1
ATOM 4034 O O . LEU A 1 489 ? 25.203 -6.233 -17.095 1.00 86.06 489 LEU A O 1
ATOM 4038 N N . PRO A 1 490 ? 25.585 -8.206 -16.055 1.00 91.38 490 PRO A N 1
ATOM 4039 C CA . PRO A 1 490 ? 25.130 -9.031 -17.169 1.00 91.38 490 PRO A CA 1
ATOM 4040 C C . PRO A 1 490 ? 23.688 -8.697 -17.570 1.00 91.38 490 PRO A C 1
ATOM 4042 O O . PRO A 1 490 ? 22.833 -8.462 -16.713 1.00 91.38 490 PRO A O 1
ATOM 4045 N N . ILE A 1 491 ? 23.422 -8.671 -18.873 1.00 90.56 491 ILE A N 1
ATOM 4046 C CA . ILE A 1 491 ? 22.132 -8.283 -19.447 1.00 90.56 491 ILE A CA 1
ATOM 4047 C C . ILE A 1 491 ? 21.517 -9.491 -20.136 1.00 90.56 491 ILE A C 1
ATOM 4049 O O . ILE A 1 491 ? 22.138 -10.105 -20.998 1.00 90.56 491 ILE A O 1
ATOM 4053 N N . VAL A 1 492 ? 20.278 -9.801 -19.769 1.00 90.50 492 VAL A N 1
ATOM 4054 C CA . VAL A 1 492 ? 19.474 -10.839 -20.417 1.00 90.50 492 VAL A CA 1
ATOM 4055 C C . VAL A 1 492 ? 18.772 -10.220 -21.629 1.00 90.50 492 VAL A C 1
ATOM 4057 O O . VAL A 1 492 ? 17.980 -9.293 -21.452 1.00 90.50 492 VAL A O 1
ATOM 4060 N N . GLY A 1 493 ? 19.101 -10.694 -22.832 1.00 88.75 493 GLY A N 1
ATOM 4061 C CA . GLY A 1 493 ? 18.409 -10.369 -24.082 1.00 88.75 493 GLY A CA 1
ATOM 4062 C C . GLY A 1 493 ? 17.328 -11.398 -24.434 1.00 88.75 493 GLY A C 1
ATOM 4063 O O . GLY A 1 493 ? 17.026 -12.291 -23.639 1.00 88.75 493 GLY A O 1
ATOM 4064 N N . ASN A 1 494 ? 16.731 -11.284 -25.624 1.00 86.31 494 ASN A N 1
ATOM 4065 C CA . ASN A 1 494 ? 15.741 -12.248 -26.108 1.00 86.31 494 ASN A CA 1
ATOM 4066 C C . ASN A 1 494 ? 16.393 -13.543 -26.613 1.00 86.31 494 ASN A C 1
ATOM 4068 O O . ASN A 1 494 ? 15.734 -14.588 -26.597 1.00 86.31 494 ASN A O 1
ATOM 4072 N N . LEU A 1 495 ? 17.642 -13.475 -27.091 1.00 87.38 495 LEU A N 1
ATOM 4073 C CA . LEU A 1 495 ? 18.378 -14.614 -27.645 1.00 87.38 495 LEU A CA 1
ATOM 4074 C C . LEU A 1 495 ? 19.370 -15.216 -26.646 1.00 87.38 495 LEU A C 1
ATOM 4076 O O . LEU A 1 495 ? 19.455 -16.440 -26.560 1.00 87.38 495 LEU A O 1
ATOM 4080 N N . ASP A 1 496 ? 20.122 -14.385 -25.916 1.00 89.56 496 ASP A N 1
ATOM 4081 C CA . ASP A 1 496 ? 21.181 -14.852 -25.008 1.00 89.56 496 ASP A CA 1
ATOM 4082 C C . ASP A 1 496 ? 21.423 -13.894 -23.820 1.00 89.56 496 ASP A C 1
ATOM 4084 O O . ASP A 1 496 ? 20.844 -12.809 -23.727 1.00 89.56 496 ASP A O 1
ATOM 4088 N N . VAL A 1 497 ? 22.290 -14.296 -22.887 1.00 92.00 497 VAL A N 1
ATOM 4089 C CA . VAL A 1 497 ? 22.756 -13.475 -21.762 1.00 92.00 497 VAL A CA 1
ATOM 4090 C C . VAL A 1 497 ? 24.144 -12.920 -22.068 1.00 92.00 497 VAL A C 1
ATOM 4092 O O . VAL A 1 497 ? 25.119 -13.656 -22.206 1.00 92.00 497 VAL A O 1
ATOM 4095 N N . TYR A 1 498 ? 24.254 -11.596 -22.115 1.00 92.06 498 TYR A N 1
ATOM 4096 C CA . TYR A 1 498 ? 25.492 -10.891 -22.433 1.00 92.06 498 TYR A CA 1
ATOM 4097 C C . TYR A 1 498 ? 26.204 -10.419 -21.166 1.00 92.06 498 TYR A C 1
ATOM 4099 O O . TYR A 1 498 ? 25.574 -9.935 -20.223 1.00 92.06 498 TYR A O 1
ATOM 4107 N N . SER A 1 499 ? 27.534 -10.522 -21.138 1.00 89.50 499 SER A N 1
ATOM 4108 C CA . SER A 1 499 ? 28.343 -9.967 -20.051 1.00 89.50 499 SER A CA 1
ATOM 4109 C C . SER A 1 499 ? 28.286 -8.430 -20.042 1.00 89.50 499 SER A C 1
ATOM 4111 O O . SER A 1 499 ? 27.969 -7.790 -21.045 1.00 89.50 499 SER A O 1
ATOM 4113 N N . GLY A 1 500 ? 28.589 -7.821 -18.890 1.00 85.94 500 GLY A N 1
ATOM 4114 C CA . GLY A 1 500 ? 28.628 -6.357 -18.760 1.00 85.94 500 GLY A CA 1
ATOM 4115 C C . GLY A 1 500 ? 29.791 -5.693 -19.515 1.00 85.94 500 GLY A C 1
ATOM 4116 O O . GLY A 1 500 ? 29.724 -4.502 -19.809 1.00 85.94 500 GLY A O 1
ATOM 4117 N N . GLY A 1 501 ? 30.838 -6.458 -19.842 1.00 88.62 501 GLY A N 1
ATOM 4118 C CA . GLY A 1 501 ? 32.016 -5.999 -20.580 1.00 88.62 501 GLY A CA 1
ATOM 4119 C C . GLY A 1 501 ? 31.739 -5.799 -22.071 1.00 88.62 501 GLY A C 1
ATOM 4120 O O . GLY A 1 501 ? 30.703 -6.220 -22.590 1.00 88.62 501 GLY A O 1
ATOM 4121 N N . GLY A 1 502 ? 32.662 -5.158 -22.783 1.00 89.88 502 GLY A N 1
ATOM 4122 C CA . GLY A 1 502 ? 32.521 -4.982 -24.225 1.00 89.88 502 GLY A CA 1
ATOM 4123 C C . GLY A 1 502 ? 33.441 -3.930 -24.822 1.00 89.88 502 GLY A C 1
ATOM 4124 O O . GLY A 1 502 ? 34.300 -3.365 -24.153 1.00 89.88 502 GLY A O 1
ATOM 4125 N N . TYR A 1 503 ? 33.231 -3.675 -26.109 1.00 90.56 503 TYR A N 1
ATOM 4126 C CA . TYR A 1 503 ? 33.864 -2.586 -26.844 1.00 90.56 503 TYR A CA 1
ATOM 4127 C C . TYR A 1 503 ? 32.975 -1.356 -26.743 1.00 90.56 503 TYR A C 1
ATOM 4129 O O . TYR A 1 503 ? 31.837 -1.399 -27.210 1.00 90.56 503 TYR A O 1
ATOM 4137 N N . VAL A 1 504 ? 33.459 -0.292 -26.106 1.00 90.19 504 VAL A N 1
ATOM 4138 C CA . VAL A 1 504 ? 32.640 0.884 -25.791 1.00 90.19 504 VAL A CA 1
ATOM 4139 C C . VAL A 1 504 ? 33.098 2.103 -26.570 1.00 90.19 504 VAL A C 1
ATOM 4141 O O . VAL A 1 504 ? 34.287 2.390 -26.666 1.00 90.19 504 VAL A O 1
ATOM 4144 N N . VAL A 1 505 ? 32.127 2.833 -27.106 1.00 91.44 505 VAL A N 1
ATOM 4145 C CA . VAL A 1 505 ? 32.302 4.143 -27.720 1.00 91.44 505 VAL A CA 1
ATOM 4146 C C . VAL A 1 505 ? 31.473 5.157 -26.943 1.00 91.44 505 VAL A C 1
ATOM 4148 O O . VAL A 1 505 ? 30.264 5.006 -26.775 1.00 91.44 505 VAL A O 1
ATOM 4151 N N . GLU A 1 506 ? 32.127 6.218 -26.491 1.00 91.38 506 GLU A N 1
ATOM 4152 C CA . GLU A 1 506 ? 31.495 7.312 -25.758 1.00 91.38 506 GLU A CA 1
ATOM 4153 C C . GLU A 1 506 ? 30.939 8.374 -26.722 1.00 91.38 506 GLU A C 1
ATOM 4155 O O . GLU A 1 506 ? 31.682 8.963 -27.516 1.00 91.38 506 GLU A O 1
ATOM 4160 N N . LEU A 1 507 ? 29.644 8.689 -26.616 1.00 90.25 507 LEU A N 1
ATOM 4161 C CA . LEU A 1 507 ? 28.967 9.752 -27.378 1.00 90.25 507 LEU A CA 1
ATOM 4162 C C . LEU A 1 507 ? 29.145 11.121 -26.693 1.00 90.25 507 LEU A C 1
ATOM 4164 O O . LEU A 1 507 ? 28.190 11.852 -26.405 1.00 90.25 507 LEU A O 1
ATOM 4168 N N . LYS A 1 508 ? 30.401 11.460 -26.394 1.00 89.25 508 LYS A N 1
ATOM 4169 C CA . LYS A 1 508 ? 30.822 12.714 -25.756 1.00 89.25 508 LYS A CA 1
ATOM 4170 C C . LYS A 1 508 ? 31.321 13.703 -26.813 1.00 89.25 508 LYS A C 1
ATOM 4172 O O . LYS A 1 508 ? 32.022 13.302 -27.734 1.00 89.25 508 LYS A O 1
ATOM 4177 N N . GLY A 1 509 ? 31.016 14.991 -26.644 1.00 85.25 509 GLY A N 1
ATOM 4178 C CA . GLY A 1 509 ? 31.475 16.058 -27.551 1.00 85.25 509 GLY A CA 1
ATOM 4179 C C . GLY A 1 509 ? 30.340 16.902 -28.128 1.00 85.25 509 GLY A C 1
ATOM 4180 O O . GLY A 1 509 ? 29.259 16.964 -27.539 1.00 85.25 509 GLY A O 1
ATOM 4181 N N . LEU A 1 510 ? 30.595 17.587 -29.243 1.00 85.38 510 LEU A N 1
ATOM 4182 C CA . LEU A 1 510 ? 29.575 18.274 -30.052 1.00 85.38 510 LEU A CA 1
ATOM 4183 C C . LEU A 1 510 ? 28.833 17.267 -30.943 1.00 85.38 510 LEU A C 1
ATOM 4185 O O . LEU A 1 510 ? 29.368 16.210 -31.256 1.00 85.38 510 LEU A O 1
ATOM 4189 N N . GLU A 1 511 ? 27.613 17.593 -31.376 1.00 85.12 511 GLU A N 1
ATOM 4190 C CA . GLU A 1 511 ? 26.826 16.690 -32.232 1.00 85.12 511 GLU A CA 1
ATOM 4191 C C . GLU A 1 511 ? 27.547 16.355 -33.548 1.00 85.12 511 GLU A C 1
ATOM 4193 O O . GLU A 1 511 ? 27.592 15.193 -33.938 1.00 85.12 511 GLU A O 1
ATOM 4198 N N . SER A 1 512 ? 28.187 17.343 -34.183 1.00 87.31 512 SER A N 1
ATOM 4199 C CA . SER A 1 512 ? 28.972 17.135 -35.407 1.00 87.31 512 SER A CA 1
ATOM 4200 C C . SER A 1 512 ? 30.123 16.149 -35.196 1.00 87.31 512 SER A C 1
ATOM 4202 O O . SER A 1 512 ? 30.313 15.246 -35.997 1.00 87.31 512 SER A O 1
ATOM 4204 N N . GLU A 1 513 ? 30.833 16.262 -34.071 1.00 90.75 513 GLU A N 1
ATOM 4205 C CA . GLU A 1 513 ? 31.936 15.362 -33.724 1.00 90.75 513 GLU A CA 1
ATOM 4206 C C . GLU A 1 513 ? 31.442 13.926 -33.500 1.00 90.75 513 GLU A C 1
ATOM 4208 O O . GLU A 1 513 ? 32.099 12.965 -33.895 1.00 90.75 513 GLU A O 1
ATOM 4213 N N . ILE A 1 514 ? 30.266 13.766 -32.886 1.00 90.25 514 ILE A N 1
ATOM 4214 C CA . ILE A 1 514 ? 29.657 12.450 -32.682 1.00 90.25 514 ILE A CA 1
ATOM 4215 C C . ILE A 1 514 ? 29.227 11.857 -34.028 1.00 90.25 514 ILE A C 1
ATOM 4217 O O . ILE A 1 514 ? 29.547 10.699 -34.289 1.00 90.25 514 ILE A O 1
ATOM 4221 N N . ARG A 1 515 ? 28.577 12.638 -34.903 1.00 91.06 515 ARG A N 1
ATOM 4222 C CA . ARG A 1 515 ? 28.213 12.194 -36.261 1.00 91.06 515 ARG A CA 1
ATOM 4223 C C . ARG A 1 515 ? 29.450 11.763 -37.056 1.00 91.06 515 ARG A C 1
ATOM 4225 O O . ARG A 1 515 ? 29.438 10.679 -37.632 1.00 91.06 515 ARG A O 1
ATOM 4232 N N . ASP A 1 516 ? 30.541 12.527 -37.007 1.00 92.31 516 ASP A N 1
ATOM 4233 C CA . ASP A 1 516 ? 31.802 12.177 -37.677 1.00 92.31 516 ASP A CA 1
ATOM 4234 C C . ASP A 1 516 ? 32.399 10.864 -37.135 1.00 92.31 516 ASP A C 1
ATOM 4236 O O . ASP A 1 516 ? 32.856 10.008 -37.903 1.00 92.31 516 ASP A O 1
ATOM 4240 N N . ARG A 1 517 ? 32.345 10.648 -35.811 1.00 91.50 517 ARG A N 1
ATOM 4241 C CA . ARG A 1 517 ? 32.750 9.374 -35.189 1.00 91.50 517 ARG A CA 1
ATOM 4242 C C . ARG A 1 517 ? 31.863 8.215 -35.639 1.00 91.50 517 ARG A C 1
ATOM 4244 O O . ARG A 1 517 ? 32.395 7.153 -35.945 1.00 91.50 517 ARG A O 1
ATOM 4251 N N . LEU A 1 518 ? 30.544 8.394 -35.713 1.00 91.69 518 LEU A N 1
ATOM 4252 C CA . LEU A 1 518 ? 29.621 7.349 -36.173 1.00 91.69 518 LEU A CA 1
ATOM 4253 C C . LEU A 1 518 ? 29.843 6.990 -37.645 1.00 91.69 518 LEU A C 1
ATOM 4255 O O . LEU A 1 518 ? 29.892 5.807 -37.971 1.00 91.69 518 LEU A O 1
ATOM 4259 N N . VAL A 1 519 ? 30.062 7.981 -38.515 1.00 92.38 519 VAL A N 1
ATOM 4260 C CA . VAL A 1 519 ? 30.422 7.756 -39.927 1.00 92.38 519 VAL A CA 1
ATOM 4261 C C . VAL A 1 519 ? 31.747 7.000 -40.033 1.00 92.38 519 VAL A C 1
ATOM 4263 O O . VAL A 1 519 ? 31.869 6.066 -40.825 1.00 92.38 519 VAL A O 1
ATOM 4266 N N . THR A 1 520 ? 32.724 7.340 -39.189 1.00 92.94 520 THR A N 1
ATOM 4267 C CA . THR A 1 520 ? 34.001 6.616 -39.118 1.00 92.94 520 THR A CA 1
ATOM 4268 C C . THR A 1 520 ? 33.796 5.162 -38.681 1.00 92.94 520 THR A C 1
ATOM 4270 O O . THR A 1 520 ? 34.351 4.256 -39.296 1.00 92.94 520 THR A O 1
ATOM 4273 N N . LEU A 1 521 ? 32.966 4.905 -37.664 1.00 91.19 521 LEU A N 1
ATOM 4274 C CA . LEU A 1 521 ? 32.653 3.544 -37.204 1.00 91.19 521 LEU A CA 1
ATOM 4275 C C . LEU A 1 521 ? 31.914 2.722 -38.259 1.00 91.19 521 LEU A C 1
ATOM 4277 O O . LEU A 1 521 ? 32.175 1.526 -38.392 1.00 91.19 521 LEU A O 1
ATOM 4281 N N . GLN A 1 522 ? 31.017 3.361 -39.010 1.00 91.56 522 GLN A N 1
ATOM 4282 C CA . GLN A 1 522 ? 30.329 2.734 -40.130 1.00 91.56 522 GLN A CA 1
ATOM 4283 C C . GLN A 1 522 ? 31.319 2.375 -41.247 1.00 91.56 522 GLN A C 1
ATOM 4285 O O . GLN A 1 522 ? 31.265 1.265 -41.761 1.00 91.56 522 GLN A O 1
ATOM 4290 N N . GLY A 1 523 ? 32.264 3.263 -41.579 1.00 91.88 523 GLY A N 1
ATOM 4291 C CA . GLY A 1 523 ? 33.312 2.994 -42.572 1.00 91.88 523 GLY A CA 1
ATOM 4292 C C . GLY A 1 523 ? 34.339 1.937 -42.142 1.00 91.88 523 GLY A C 1
ATOM 4293 O O . GLY A 1 523 ? 34.965 1.311 -42.993 1.00 91.88 523 GLY A O 1
ATOM 4294 N N . LEU A 1 524 ? 34.504 1.722 -40.833 1.00 89.50 524 LEU A N 1
ATOM 4295 C CA . LEU A 1 524 ? 35.375 0.692 -40.255 1.00 89.50 524 LEU A CA 1
ATOM 4296 C C . LEU A 1 524 ? 34.683 -0.671 -40.075 1.00 89.50 524 LEU A C 1
ATOM 4298 O O . LEU A 1 524 ? 35.289 -1.565 -39.482 1.00 89.50 524 LEU A O 1
ATOM 4302 N N . ASP A 1 525 ? 33.432 -0.828 -40.526 1.00 89.00 525 ASP A N 1
ATOM 4303 C CA . ASP A 1 525 ? 32.605 -2.017 -40.276 1.00 89.00 525 ASP A CA 1
ATOM 4304 C C . ASP A 1 525 ? 32.631 -2.433 -38.796 1.00 89.00 525 ASP A C 1
ATOM 4306 O O . ASP A 1 525 ? 32.808 -3.603 -38.441 1.00 89.00 525 ASP A O 1
ATOM 4310 N N . TRP A 1 526 ? 32.474 -1.450 -37.896 1.00 89.25 526 TRP A N 1
ATOM 4311 C CA . TRP A 1 526 ? 32.515 -1.708 -36.457 1.00 89.25 526 TRP A CA 1
ATOM 4312 C C . TRP A 1 526 ? 31.526 -2.819 -36.081 1.00 89.25 526 TRP A C 1
ATOM 4314 O O . TRP A 1 526 ? 31.899 -3.763 -35.376 1.00 89.25 526 TRP A O 1
ATOM 4324 N N . ILE A 1 527 ? 30.313 -2.764 -36.646 1.00 90.44 527 ILE A N 1
ATOM 4325 C CA . ILE A 1 527 ? 29.307 -3.832 -36.609 1.00 90.44 527 ILE A CA 1
ATOM 4326 C C . ILE A 1 527 ? 29.546 -4.787 -37.782 1.00 90.44 527 ILE A C 1
ATOM 4328 O O . ILE A 1 527 ? 29.246 -4.467 -38.928 1.00 90.44 527 ILE A O 1
ATOM 4332 N N . ASP A 1 528 ? 30.031 -5.985 -37.472 1.00 88.25 528 ASP A N 1
ATOM 4333 C CA . ASP A 1 528 ? 30.345 -7.031 -38.445 1.00 88.25 528 ASP A CA 1
ATOM 4334 C C . ASP A 1 528 ? 29.621 -8.356 -38.143 1.00 88.25 528 ASP A C 1
ATOM 4336 O O . ASP A 1 528 ? 28.881 -8.500 -37.167 1.00 88.25 528 ASP A O 1
ATOM 4340 N N . ARG A 1 529 ? 29.907 -9.388 -38.946 1.00 87.12 529 ARG A N 1
ATOM 4341 C CA . ARG A 1 529 ? 29.366 -10.751 -38.774 1.00 87.12 529 ARG A CA 1
ATOM 4342 C C . ARG A 1 529 ? 29.701 -11.432 -37.434 1.00 87.12 529 ARG A C 1
ATOM 4344 O O . ARG A 1 529 ? 29.090 -12.449 -37.103 1.00 87.12 529 ARG A O 1
ATOM 4351 N N . TYR A 1 530 ? 30.701 -10.944 -36.697 1.00 88.38 530 TYR A N 1
ATOM 4352 C CA . TYR A 1 530 ? 31.101 -11.487 -35.393 1.00 88.38 530 TYR A CA 1
ATOM 4353 C C . TYR A 1 530 ? 30.447 -10.751 -34.224 1.00 88.38 530 TYR A C 1
ATOM 4355 O O . TYR A 1 530 ? 30.587 -11.180 -33.073 1.00 88.38 530 TYR A O 1
ATOM 4363 N N . THR A 1 531 ? 29.739 -9.664 -34.512 1.00 90.94 531 THR A N 1
ATOM 4364 C CA . THR A 1 531 ? 28.956 -8.912 -33.541 1.00 90.94 531 THR A CA 1
ATOM 4365 C C . THR A 1 531 ? 27.735 -9.725 -33.134 1.00 90.94 531 THR A C 1
ATOM 4367 O O . THR A 1 531 ? 27.089 -10.360 -33.968 1.00 90.94 531 THR A O 1
ATOM 4370 N N . ARG A 1 532 ? 27.440 -9.750 -31.833 1.00 91.38 532 ARG A N 1
ATOM 4371 C CA . ARG A 1 532 ? 26.298 -10.487 -31.273 1.00 91.38 532 ARG A CA 1
ATOM 4372 C C . ARG A 1 532 ? 25.268 -9.587 -30.632 1.00 91.38 532 ARG A C 1
ATOM 4374 O O . ARG A 1 532 ? 24.089 -9.888 -30.745 1.00 91.38 532 ARG A O 1
ATOM 4381 N N . ALA A 1 533 ? 25.699 -8.498 -30.013 1.00 94.00 533 ALA A N 1
ATOM 4382 C CA . ALA A 1 533 ? 24.788 -7.488 -29.509 1.00 94.00 533 ALA A CA 1
ATOM 4383 C C . ALA A 1 533 ? 25.439 -6.109 -29.532 1.00 94.00 533 ALA A C 1
ATOM 4385 O O . ALA A 1 533 ? 26.649 -5.980 -29.313 1.00 94.00 533 ALA A O 1
ATOM 4386 N N . VAL A 1 534 ? 24.617 -5.095 -29.775 1.00 94.25 534 VAL A N 1
ATOM 4387 C CA . VAL A 1 534 ? 24.967 -3.681 -29.632 1.00 94.25 534 VAL A CA 1
ATOM 4388 C C . VAL A 1 534 ? 23.973 -3.049 -28.668 1.00 94.25 534 VAL A C 1
ATOM 4390 O O . VAL A 1 534 ? 22.773 -3.287 -28.772 1.00 94.25 534 VAL A O 1
ATOM 4393 N N . PHE A 1 535 ? 24.478 -2.263 -27.726 1.00 94.38 535 PHE A N 1
ATOM 4394 C CA . PHE A 1 535 ? 23.719 -1.577 -26.690 1.00 94.38 535 PHE A CA 1
ATOM 4395 C C . PHE A 1 535 ? 23.953 -0.076 -26.819 1.00 94.38 535 PHE A C 1
ATOM 4397 O O . PHE A 1 535 ? 25.096 0.363 -26.906 1.00 94.38 535 PHE A O 1
ATOM 4404 N N . LEU A 1 536 ? 22.879 0.699 -26.793 1.00 94.06 536 LEU A N 1
ATOM 4405 C CA . LEU A 1 536 ? 22.878 2.135 -26.578 1.00 94.06 536 LEU A CA 1
ATOM 4406 C C . LEU A 1 536 ? 22.359 2.387 -25.161 1.00 94.06 536 LEU A C 1
ATOM 4408 O O . LEU A 1 536 ? 21.200 2.093 -24.855 1.00 94.06 536 LEU A O 1
ATOM 4412 N N . GLU A 1 537 ? 23.224 2.912 -24.300 1.00 93.00 537 GLU A N 1
ATOM 4413 C CA . GLU A 1 537 ? 22.942 3.135 -22.882 1.00 93.00 537 GLU A CA 1
ATOM 4414 C C . GLU A 1 537 ? 23.105 4.621 -22.556 1.00 93.00 537 GLU A C 1
ATOM 4416 O O . GLU A 1 537 ? 24.126 5.236 -22.856 1.00 93.00 537 GLU A O 1
ATOM 4421 N N . PHE A 1 538 ? 22.076 5.227 -21.967 1.00 93.38 538 PHE A N 1
ATOM 4422 C CA . PHE A 1 538 ? 22.132 6.609 -21.498 1.00 93.38 538 PHE A CA 1
ATOM 4423 C C . PHE A 1 538 ? 21.185 6.826 -20.320 1.00 93.38 538 PHE A C 1
ATOM 4425 O O . PHE A 1 538 ? 20.228 6.078 -20.106 1.00 93.38 538 PHE A O 1
ATOM 4432 N N . PHE A 1 539 ? 21.462 7.864 -19.538 1.00 93.81 539 PHE A N 1
ATOM 4433 C CA . PHE A 1 539 ? 20.733 8.154 -18.311 1.00 93.81 539 PHE A CA 1
ATOM 4434 C C . PHE A 1 539 ? 20.238 9.591 -18.323 1.00 93.81 539 PHE A C 1
ATOM 4436 O O . PHE A 1 539 ? 20.937 10.494 -18.780 1.00 93.81 539 PHE A O 1
ATOM 4443 N N . THR A 1 540 ? 19.036 9.818 -17.808 1.00 93.62 540 THR A N 1
ATOM 4444 C CA . THR A 1 540 ? 18.408 11.140 -17.809 1.00 93.62 540 THR A CA 1
ATOM 4445 C C . THR A 1 540 ? 17.878 11.503 -16.434 1.00 93.62 540 THR A C 1
ATOM 4447 O O . THR A 1 540 ? 17.591 10.636 -15.614 1.00 93.62 540 THR A O 1
ATOM 4450 N N . TYR A 1 541 ? 17.667 12.788 -16.187 1.00 93.06 541 TYR A N 1
ATOM 4451 C CA . TYR A 1 541 ? 16.988 13.287 -15.003 1.00 93.06 541 TYR A CA 1
ATOM 4452 C C . TYR A 1 541 ? 15.941 14.332 -15.378 1.00 93.06 541 TYR A C 1
ATOM 4454 O O . TYR A 1 541 ? 16.244 15.336 -16.025 1.00 93.06 541 TYR A O 1
ATOM 4462 N N . ASN A 1 542 ? 14.710 14.105 -14.931 1.00 92.94 542 ASN A N 1
ATOM 4463 C CA . ASN A 1 542 ? 13.609 15.042 -15.057 1.00 92.94 542 ASN A CA 1
ATOM 4464 C C . ASN A 1 542 ? 13.425 15.814 -13.747 1.00 92.94 542 ASN A C 1
ATOM 4466 O O . ASN A 1 542 ? 12.942 15.268 -12.750 1.00 92.94 542 ASN A O 1
ATOM 4470 N N . ALA A 1 543 ? 13.765 17.102 -13.757 1.00 88.25 543 ALA A N 1
ATOM 4471 C CA . ALA A 1 543 ? 13.676 17.949 -12.570 1.00 88.25 543 ALA A CA 1
ATOM 4472 C C . ALA A 1 543 ? 12.232 18.302 -12.166 1.00 88.25 543 ALA A C 1
ATOM 4474 O O . ALA A 1 543 ? 11.988 18.597 -10.999 1.00 88.25 543 ALA A O 1
ATOM 4475 N N . GLN A 1 544 ? 11.270 18.271 -13.097 1.00 87.31 544 GLN A N 1
ATOM 4476 C CA . GLN A 1 544 ? 9.881 18.660 -12.815 1.00 87.31 544 GLN A CA 1
ATOM 4477 C C . GLN A 1 544 ? 9.146 17.599 -11.993 1.00 87.31 544 GLN A C 1
ATOM 4479 O O . GLN A 1 544 ? 8.368 17.928 -11.098 1.00 87.31 544 GLN A O 1
ATOM 4484 N N . VAL A 1 545 ? 9.402 16.322 -12.291 1.00 86.31 545 VAL A N 1
ATOM 4485 C CA . VAL A 1 545 ? 8.758 15.177 -11.624 1.00 86.31 545 VAL A CA 1
ATOM 4486 C C . VAL A 1 545 ? 9.690 14.414 -10.679 1.00 86.31 545 VAL A C 1
ATOM 4488 O O . VAL A 1 545 ? 9.227 13.487 -10.014 1.00 86.31 545 VAL A O 1
ATOM 4491 N N . ASN A 1 546 ? 10.966 14.817 -10.589 1.00 88.81 546 ASN A N 1
ATOM 4492 C CA . ASN A 1 546 ? 12.011 14.181 -9.781 1.00 88.81 546 ASN A CA 1
ATOM 4493 C C . ASN A 1 546 ? 12.146 12.676 -10.093 1.00 88.81 546 ASN A C 1
ATOM 4495 O O . ASN A 1 546 ? 12.006 11.810 -9.223 1.00 88.81 546 ASN A O 1
ATOM 4499 N N . LEU A 1 547 ? 12.363 12.369 -11.375 1.00 91.31 547 LEU A N 1
ATOM 4500 C CA . LEU A 1 547 ? 12.553 11.007 -11.873 1.00 91.31 547 LEU A CA 1
ATOM 4501 C C . LEU A 1 547 ? 13.857 10.897 -12.651 1.00 91.31 547 LEU A C 1
ATOM 4503 O O . LEU A 1 547 ? 14.156 11.729 -13.504 1.00 91.31 547 LEU A O 1
ATOM 4507 N N . PHE A 1 548 ? 14.605 9.839 -12.370 1.00 93.06 548 PHE A N 1
ATOM 4508 C CA . PHE A 1 548 ? 15.764 9.433 -13.147 1.00 93.06 548 PHE A CA 1
ATOM 4509 C C . PHE A 1 548 ? 15.308 8.416 -14.192 1.00 93.06 548 PHE A C 1
ATOM 4511 O O . PHE A 1 548 ? 14.612 7.460 -13.857 1.00 93.06 548 PHE A O 1
ATOM 4518 N N . GLY A 1 549 ? 15.670 8.639 -15.450 1.00 93.62 549 GLY A N 1
ATOM 4519 C CA . GLY A 1 549 ? 15.430 7.719 -16.553 1.00 93.62 549 GLY A CA 1
ATOM 4520 C C . GLY A 1 549 ? 16.662 6.858 -16.790 1.00 93.62 549 GLY A C 1
ATOM 4521 O O . GLY A 1 549 ? 17.767 7.380 -16.943 1.00 93.62 549 GLY A O 1
ATOM 4522 N N . VAL A 1 550 ? 16.474 5.545 -16.808 1.00 94.19 550 VAL A N 1
ATOM 4523 C CA . VAL A 1 550 ? 17.480 4.568 -17.213 1.00 94.19 550 VAL A CA 1
ATOM 4524 C C . VAL A 1 550 ? 17.069 4.021 -18.566 1.00 94.19 550 VAL A C 1
ATOM 4526 O O . VAL A 1 550 ? 16.072 3.305 -18.669 1.00 94.19 550 VAL A O 1
ATOM 4529 N N . CYS A 1 551 ? 17.825 4.389 -19.597 1.00 93.88 551 CYS A N 1
ATOM 4530 C CA . CYS A 1 551 ? 17.496 4.084 -20.976 1.00 93.88 551 CYS A CA 1
ATOM 4531 C C . CYS A 1 551 ? 18.489 3.079 -21.547 1.00 93.88 551 CYS A C 1
ATOM 4533 O O . CYS A 1 551 ? 19.694 3.333 -21.602 1.00 93.88 551 CYS A O 1
ATOM 4535 N N . ARG A 1 552 ? 17.966 1.939 -21.996 1.00 93.44 552 ARG A N 1
ATOM 4536 C CA . ARG A 1 552 ? 18.719 0.926 -22.725 1.00 93.44 552 ARG A CA 1
ATOM 4537 C C . ARG A 1 552 ? 17.970 0.548 -23.985 1.00 93.44 552 ARG A C 1
ATOM 4539 O O . ARG A 1 552 ? 16.842 0.064 -23.929 1.00 93.44 552 ARG A O 1
ATOM 4546 N N . VAL A 1 553 ? 18.641 0.687 -25.112 1.00 94.56 553 VAL A N 1
ATOM 4547 C CA . VAL A 1 553 ? 18.181 0.169 -26.396 1.00 94.56 553 VAL A CA 1
ATOM 4548 C C . VAL A 1 553 ? 19.221 -0.832 -26.871 1.00 94.56 553 VAL A C 1
ATOM 4550 O O . VAL A 1 553 ? 20.412 -0.552 -26.793 1.00 94.56 553 VAL A O 1
ATOM 4553 N N . MET A 1 554 ? 18.811 -2.023 -27.295 1.00 93.94 554 MET A N 1
ATOM 4554 C CA . MET A 1 554 ? 19.745 -3.053 -27.734 1.00 93.94 554 MET A CA 1
ATOM 4555 C C . MET A 1 554 ? 19.269 -3.760 -28.995 1.00 93.94 554 MET A C 1
ATOM 4557 O O . MET A 1 554 ? 18.075 -3.911 -29.238 1.00 93.94 554 MET A O 1
ATOM 4561 N N . VAL A 1 555 ? 20.227 -4.211 -29.793 1.00 94.69 555 VAL A N 1
ATOM 4562 C CA . VAL A 1 555 ? 19.982 -5.025 -30.980 1.00 94.69 555 VAL A CA 1
ATOM 4563 C C . VAL A 1 555 ? 20.824 -6.283 -30.887 1.00 94.69 555 VAL A C 1
ATOM 4565 O O . VAL A 1 555 ? 22.044 -6.205 -30.735 1.00 94.69 555 VAL A O 1
ATOM 4568 N N . GLU A 1 556 ? 20.169 -7.436 -30.972 1.00 94.38 556 GLU A N 1
ATOM 4569 C CA . GLU A 1 556 ? 20.814 -8.747 -30.993 1.00 94.38 556 GLU A CA 1
ATOM 4570 C C . GLU A 1 556 ? 20.972 -9.234 -32.435 1.00 94.38 556 GLU A C 1
ATOM 4572 O O . GLU A 1 556 ? 20.059 -9.121 -33.251 1.00 94.38 556 GLU A O 1
ATOM 4577 N N . MET A 1 557 ? 22.134 -9.799 -32.754 1.00 92.56 557 MET A N 1
ATOM 4578 C CA . MET A 1 557 ? 22.454 -10.302 -34.088 1.00 92.56 557 MET A CA 1
ATOM 4579 C C . MET A 1 557 ? 22.293 -11.813 -34.147 1.00 92.56 557 MET A C 1
ATOM 4581 O O . MET A 1 557 ? 23.011 -12.561 -33.472 1.00 92.56 557 MET A O 1
ATOM 4585 N N . ILE A 1 558 ? 21.419 -12.273 -35.034 1.00 90.31 558 ILE A N 1
ATOM 4586 C CA . ILE A 1 558 ? 21.262 -13.692 -35.344 1.00 90.31 558 ILE A CA 1
ATOM 4587 C C . ILE A 1 558 ? 22.466 -14.140 -36.196 1.00 90.31 558 ILE A C 1
ATOM 4589 O O . ILE A 1 558 ? 22.927 -13.384 -37.054 1.00 90.31 558 ILE A O 1
ATOM 4593 N N . PRO A 1 559 ? 22.970 -15.383 -36.053 1.00 84.44 559 PRO A N 1
ATOM 4594 C CA . PRO A 1 559 ? 24.024 -15.914 -36.923 1.00 84.44 559 PRO A CA 1
ATOM 4595 C C . PRO A 1 559 ? 23.728 -15.828 -38.432 1.00 84.44 559 PRO A C 1
ATOM 4597 O O . PRO A 1 559 ? 24.664 -15.780 -39.223 1.00 84.44 559 PRO A O 1
ATOM 4600 N N . GLY A 1 560 ? 22.449 -15.779 -38.823 1.00 83.44 560 GLY A N 1
ATOM 4601 C CA . GLY A 1 560 ? 21.994 -15.589 -40.206 1.00 83.44 560 GLY A CA 1
ATOM 4602 C C . GLY A 1 560 ? 22.054 -14.146 -40.729 1.00 83.44 560 GLY A C 1
ATOM 4603 O O . GLY A 1 560 ? 21.675 -13.921 -41.872 1.00 83.44 560 GLY A O 1
ATOM 4604 N N . GLY A 1 561 ? 22.510 -13.176 -39.927 1.00 82.94 561 GLY A N 1
ATOM 4605 C CA . GLY A 1 561 ? 22.713 -11.779 -40.340 1.00 82.94 561 GLY A CA 1
ATOM 4606 C C . GLY A 1 561 ? 21.554 -10.819 -40.048 1.00 82.94 561 GLY A C 1
ATOM 4607 O O . GLY A 1 561 ? 21.712 -9.620 -40.256 1.00 82.94 561 GLY A O 1
ATOM 4608 N N . GLY A 1 562 ? 20.422 -11.314 -39.542 1.00 89.38 562 GLY A N 1
ATOM 4609 C CA . GLY A 1 562 ? 19.294 -10.481 -39.108 1.00 89.38 562 GLY A CA 1
ATOM 4610 C C . GLY A 1 562 ? 19.485 -9.862 -37.717 1.00 89.38 562 GLY A C 1
ATOM 4611 O O . GLY A 1 562 ? 20.201 -10.414 -36.876 1.00 89.38 562 GLY A O 1
ATOM 4612 N N . MET A 1 563 ? 18.812 -8.735 -37.487 1.00 91.12 563 MET A N 1
ATOM 4613 C CA . MET A 1 563 ? 18.750 -7.990 -36.226 1.00 91.12 563 MET A CA 1
ATOM 4614 C C . MET A 1 563 ? 17.442 -8.246 -35.476 1.00 91.12 563 MET A C 1
ATOM 4616 O O . MET A 1 563 ? 16.376 -8.293 -36.084 1.00 91.12 563 MET A O 1
ATOM 4620 N N . VAL A 1 564 ? 17.521 -8.371 -34.151 1.00 92.06 564 VAL A N 1
ATOM 4621 C CA . VAL A 1 564 ? 16.367 -8.440 -33.247 1.00 92.06 564 VAL A CA 1
ATOM 4622 C C . VAL A 1 564 ? 16.437 -7.256 -32.277 1.00 92.06 564 VAL A C 1
ATOM 4624 O O . VAL A 1 564 ? 17.290 -7.253 -31.384 1.00 92.06 564 VAL A O 1
ATOM 4627 N N . PRO A 1 565 ? 15.582 -6.233 -32.442 1.00 93.50 565 PRO A N 1
ATOM 4628 C CA . PRO A 1 565 ? 15.559 -5.074 -31.559 1.00 93.50 565 PRO A CA 1
ATOM 4629 C C . PRO A 1 565 ? 14.874 -5.395 -30.224 1.00 93.50 565 PRO A C 1
ATOM 4631 O O . PRO A 1 565 ? 13.837 -6.056 -30.173 1.00 93.50 565 PRO A O 1
ATOM 4634 N N . SER A 1 566 ? 15.416 -4.873 -29.126 1.00 93.25 566 SER A N 1
ATOM 4635 C CA . SER A 1 566 ? 14.750 -4.833 -27.822 1.00 93.25 566 SER A CA 1
ATOM 4636 C C . SER A 1 566 ? 15.109 -3.558 -27.056 1.00 93.25 566 SER A C 1
ATOM 4638 O O . SER A 1 566 ? 16.144 -2.931 -27.276 1.00 93.25 566 SER A O 1
ATOM 4640 N N . SER A 1 567 ? 14.217 -3.116 -26.175 1.00 92.56 567 SER A N 1
ATOM 4641 C CA . SER A 1 567 ? 14.366 -1.854 -25.450 1.00 92.56 567 SER A CA 1
ATOM 4642 C C . SER A 1 567 ? 13.878 -1.981 -24.015 1.00 92.56 567 SER A C 1
ATOM 4644 O O . SER A 1 567 ? 13.008 -2.791 -23.685 1.00 92.56 567 SER A O 1
ATOM 4646 N N . ARG A 1 568 ? 14.458 -1.162 -23.140 1.00 92.69 568 ARG A N 1
ATOM 4647 C CA . ARG A 1 568 ? 14.086 -1.060 -21.738 1.00 92.69 568 ARG A CA 1
ATOM 4648 C C . ARG A 1 568 ? 14.301 0.370 -21.249 1.00 92.69 568 ARG A C 1
ATOM 4650 O O . ARG A 1 568 ? 15.433 0.841 -21.163 1.00 92.69 568 ARG A O 1
ATOM 4657 N N . PHE A 1 569 ? 13.199 1.030 -20.907 1.00 93.56 569 PHE A N 1
ATOM 4658 C CA . PHE A 1 569 ? 13.182 2.350 -20.284 1.00 93.56 569 PHE A CA 1
ATOM 4659 C C . PHE A 1 569 ? 12.551 2.249 -18.898 1.00 93.56 569 PHE A C 1
ATOM 4661 O O . PHE A 1 569 ? 11.388 1.856 -18.778 1.00 93.56 569 PHE A O 1
ATOM 4668 N N . ASP A 1 570 ? 13.312 2.620 -17.871 1.00 91.56 570 ASP A N 1
ATOM 4669 C CA . ASP A 1 570 ? 12.879 2.576 -16.476 1.00 91.56 570 ASP A CA 1
ATOM 4670 C C . ASP A 1 570 ? 12.942 3.974 -15.846 1.00 91.56 570 ASP A C 1
ATOM 4672 O O . ASP A 1 570 ? 13.936 4.685 -15.976 1.00 91.56 570 ASP A O 1
ATOM 4676 N N . GLY A 1 571 ? 11.877 4.370 -15.144 1.00 91.75 571 GLY A N 1
ATOM 4677 C CA . GLY A 1 571 ? 11.822 5.607 -14.364 1.00 91.75 571 GLY A CA 1
ATOM 4678 C C . GLY A 1 571 ? 11.951 5.315 -12.871 1.00 91.75 571 GLY A C 1
ATOM 4679 O O . GLY A 1 571 ? 11.054 4.697 -12.296 1.00 91.75 571 GLY A O 1
ATOM 4680 N N . ILE A 1 572 ? 13.030 5.777 -12.237 1.00 91.12 572 ILE A N 1
ATOM 4681 C CA . ILE A 1 572 ? 13.337 5.518 -10.822 1.00 91.12 572 ILE A CA 1
ATOM 4682 C C . ILE A 1 572 ? 13.375 6.813 -10.001 1.00 91.12 572 ILE A C 1
ATOM 4684 O O . ILE A 1 572 ? 13.811 7.867 -10.468 1.00 91.12 572 ILE A O 1
ATOM 4688 N N . THR A 1 573 ? 12.926 6.749 -8.747 1.00 87.62 573 THR A N 1
ATOM 4689 C CA . THR A 1 573 ? 12.951 7.888 -7.816 1.00 87.62 573 THR A CA 1
ATOM 4690 C C . THR A 1 573 ? 14.089 7.719 -6.810 1.00 87.62 573 THR A C 1
ATOM 4692 O O . THR A 1 573 ? 13.920 7.088 -5.772 1.00 87.62 573 THR A O 1
ATOM 4695 N N . LEU A 1 574 ? 15.252 8.314 -7.094 1.00 86.31 574 LEU A N 1
ATOM 4696 C CA . LEU A 1 574 ? 16.420 8.262 -6.197 1.00 86.31 574 LEU A CA 1
ATOM 4697 C C . LEU A 1 574 ? 16.337 9.249 -5.022 1.00 86.31 574 LEU A C 1
ATOM 4699 O O . LEU A 1 574 ? 17.001 9.071 -4.005 1.00 86.31 574 LEU A O 1
ATOM 4703 N N . LEU A 1 575 ? 15.510 10.290 -5.150 1.00 83.19 575 LEU A N 1
ATOM 4704 C CA . LEU A 1 575 ? 15.383 11.393 -4.192 1.00 83.19 575 LEU A CA 1
ATOM 4705 C C . LEU A 1 575 ? 13.974 11.441 -3.565 1.00 83.19 575 LEU A C 1
ATOM 4707 O O . LEU A 1 575 ? 13.243 12.413 -3.772 1.00 83.19 575 LEU A O 1
ATOM 4711 N N . PRO A 1 576 ? 13.551 10.422 -2.792 1.00 72.75 576 PRO A N 1
ATOM 4712 C CA . PRO A 1 576 ? 12.163 10.295 -2.333 1.00 72.75 576 PRO A CA 1
ATOM 4713 C C . PRO A 1 576 ? 11.726 11.384 -1.331 1.00 72.75 576 PRO A C 1
ATOM 4715 O O . PRO A 1 576 ? 10.541 11.700 -1.231 1.00 72.75 576 PRO A O 1
ATOM 4718 N N . TYR A 1 577 ? 12.667 12.006 -0.612 1.00 74.44 577 TYR A N 1
ATOM 4719 C CA . TYR A 1 577 ? 12.378 12.909 0.513 1.00 74.44 577 TYR A CA 1
ATOM 4720 C C . TYR A 1 577 ? 12.291 14.399 0.180 1.00 74.44 577 TYR A C 1
ATOM 4722 O O . TYR A 1 577 ? 12.128 15.215 1.084 1.00 74.44 577 TYR A O 1
ATOM 4730 N N . GLN A 1 578 ? 12.392 14.784 -1.093 1.00 67.94 578 GLN A N 1
ATOM 4731 C CA . GLN A 1 578 ? 12.351 16.204 -1.465 1.00 67.94 578 GLN A CA 1
ATOM 4732 C C . GLN A 1 578 ? 10.956 16.824 -1.342 1.00 67.94 578 GLN A C 1
ATOM 4734 O O . GLN A 1 578 ? 10.820 18.031 -1.145 1.00 67.94 578 GLN A O 1
ATOM 4739 N N . THR A 1 579 ? 9.905 16.010 -1.448 1.00 63.59 579 THR A N 1
ATOM 4740 C CA . THR A 1 579 ? 8.528 16.478 -1.280 1.00 63.59 579 THR A CA 1
ATOM 4741 C C . THR A 1 579 ? 8.093 16.336 0.171 1.00 63.59 579 THR A C 1
ATOM 4743 O O . THR A 1 579 ? 8.532 15.439 0.887 1.00 63.59 579 THR A O 1
ATOM 4746 N N . THR A 1 580 ? 7.152 17.164 0.624 1.00 55.38 580 THR A N 1
ATOM 4747 C CA . THR A 1 580 ? 6.657 17.053 2.003 1.00 55.38 580 THR A CA 1
ATOM 4748 C C . THR A 1 580 ? 5.821 15.798 2.261 1.00 55.38 580 THR A C 1
ATOM 4750 O O . THR A 1 580 ? 5.622 15.415 3.412 1.00 55.38 580 THR A O 1
ATOM 4753 N N . PHE A 1 581 ? 5.381 15.121 1.197 1.00 66.88 581 PHE A N 1
ATOM 4754 C CA . PHE A 1 581 ? 4.839 13.766 1.272 1.00 66.88 581 PHE A CA 1
ATOM 4755 C C . PHE A 1 581 ? 5.932 12.730 1.597 1.00 66.88 581 PHE A C 1
ATOM 4757 O O . PHE A 1 581 ? 5.657 11.756 2.289 1.00 66.88 581 PHE A O 1
ATOM 4764 N N . GLY A 1 582 ? 7.188 12.980 1.214 1.00 68.31 582 GLY A N 1
ATOM 4765 C CA . GLY A 1 582 ? 8.335 12.138 1.557 1.00 68.31 582 GLY A CA 1
ATOM 4766 C C . GLY A 1 582 ? 8.567 12.001 3.067 1.00 68.31 582 GLY A C 1
ATOM 4767 O O . GLY A 1 582 ? 8.871 10.912 3.539 1.00 68.31 582 GLY A O 1
ATOM 4768 N N . VAL A 1 583 ? 8.332 13.057 3.859 1.00 71.94 583 VAL A N 1
ATOM 4769 C CA . VAL A 1 583 ? 8.406 12.978 5.337 1.00 71.94 583 VAL A CA 1
ATOM 4770 C C . VAL A 1 583 ? 7.312 12.068 5.904 1.00 71.94 583 VAL A C 1
ATOM 4772 O O . VAL A 1 583 ? 7.537 11.342 6.869 1.00 71.94 583 VAL A O 1
ATOM 4775 N N . PHE A 1 584 ? 6.119 12.078 5.309 1.00 74.81 584 PHE A N 1
ATOM 4776 C CA . PHE A 1 584 ? 5.050 11.165 5.710 1.00 74.81 584 PHE A CA 1
ATOM 4777 C C . PHE A 1 584 ? 5.386 9.712 5.356 1.00 74.81 584 PHE A C 1
ATOM 4779 O O . PHE A 1 584 ? 5.211 8.833 6.198 1.00 74.81 584 PHE A O 1
ATOM 4786 N N . ILE A 1 585 ? 5.929 9.471 4.158 1.00 80.62 585 ILE A N 1
ATOM 4787 C CA . ILE A 1 585 ? 6.442 8.152 3.767 1.00 80.62 585 ILE A CA 1
ATOM 4788 C C . ILE A 1 585 ? 7.502 7.686 4.772 1.00 80.62 585 ILE A C 1
ATOM 4790 O O . ILE A 1 585 ? 7.388 6.568 5.260 1.00 80.62 585 ILE A O 1
ATOM 4794 N N . LEU A 1 586 ? 8.437 8.550 5.186 1.00 82.81 586 LEU A N 1
ATOM 4795 C CA . LEU A 1 586 ? 9.433 8.229 6.218 1.00 82.81 586 LEU A CA 1
ATOM 4796 C C . LEU A 1 586 ? 8.780 7.780 7.539 1.00 82.81 586 LEU A C 1
ATOM 4798 O O . LEU A 1 586 ? 9.200 6.794 8.141 1.00 82.81 586 LEU A O 1
ATOM 4802 N N . ILE A 1 587 ? 7.725 8.466 7.997 1.00 84.00 587 ILE A N 1
ATOM 4803 C CA . ILE A 1 587 ? 6.974 8.055 9.198 1.00 84.00 587 ILE A CA 1
ATOM 4804 C C . ILE A 1 587 ? 6.335 6.676 8.988 1.00 84.00 587 ILE A C 1
ATOM 4806 O O . ILE A 1 587 ? 6.393 5.832 9.882 1.00 84.00 587 ILE A O 1
ATOM 4810 N N . CYS A 1 588 ? 5.738 6.423 7.822 1.00 87.44 588 CYS A N 1
ATOM 4811 C CA . CYS A 1 588 ? 5.175 5.117 7.483 1.00 87.44 588 CYS A CA 1
ATOM 4812 C C . CYS A 1 588 ? 6.246 4.016 7.407 1.00 87.44 588 CYS A C 1
ATOM 4814 O O . CYS A 1 588 ? 5.983 2.905 7.858 1.00 87.44 588 CYS A O 1
ATOM 4816 N N . GLU A 1 589 ? 7.447 4.314 6.908 1.00 89.25 589 GLU A N 1
ATOM 4817 C CA . GLU A 1 589 ? 8.586 3.388 6.875 1.00 89.25 589 GLU A CA 1
ATOM 4818 C C . GLU A 1 589 ? 9.059 3.043 8.295 1.00 89.25 589 GLU A C 1
ATOM 4820 O O . GLU A 1 589 ? 9.267 1.871 8.615 1.00 89.25 589 GLU A O 1
ATOM 4825 N N . LEU A 1 590 ? 9.130 4.034 9.192 1.00 91.06 590 LEU A N 1
ATOM 4826 C CA . LEU A 1 590 ? 9.433 3.816 10.612 1.00 91.06 590 LEU A CA 1
ATOM 4827 C C . LEU A 1 590 ? 8.342 2.995 11.316 1.00 91.06 590 LEU A C 1
ATOM 4829 O O . LEU A 1 590 ? 8.650 2.087 12.088 1.00 91.06 590 LEU A O 1
ATOM 4833 N N . LEU A 1 591 ? 7.064 3.273 11.042 1.00 92.06 591 LEU A N 1
ATOM 4834 C CA . LEU A 1 591 ? 5.948 2.475 11.562 1.00 92.06 591 LEU A CA 1
ATOM 4835 C C . LEU A 1 591 ? 6.007 1.034 11.050 1.00 92.06 591 LEU A C 1
ATOM 4837 O O . LEU A 1 591 ? 5.779 0.103 11.820 1.00 92.06 591 LEU A O 1
ATOM 4841 N N . PHE A 1 592 ? 6.340 0.836 9.777 1.00 94.44 592 PHE A N 1
ATOM 4842 C CA . PHE A 1 592 ? 6.521 -0.489 9.199 1.00 94.44 592 PHE A CA 1
ATOM 4843 C C . PHE A 1 592 ? 7.658 -1.258 9.884 1.00 94.44 592 PHE A C 1
ATOM 4845 O O . PHE A 1 592 ? 7.458 -2.411 10.266 1.00 94.44 592 PHE A O 1
ATOM 4852 N N . LEU A 1 593 ? 8.800 -0.613 10.147 1.00 94.69 593 LEU A N 1
ATOM 4853 C CA . LEU A 1 593 ? 9.890 -1.201 10.932 1.00 94.69 593 LEU A CA 1
ATOM 4854 C C . LEU A 1 593 ? 9.409 -1.631 12.331 1.00 94.69 593 LEU A C 1
ATOM 4856 O O . LEU A 1 593 ? 9.679 -2.753 12.762 1.00 94.69 593 LEU A O 1
ATOM 4860 N N . LEU A 1 594 ? 8.645 -0.777 13.024 1.00 95.19 594 LEU A N 1
ATOM 4861 C CA . LEU A 1 594 ? 8.062 -1.100 14.333 1.00 95.19 594 LEU A CA 1
ATOM 4862 C C . LEU A 1 594 ? 7.104 -2.299 14.264 1.00 95.19 594 LEU A C 1
ATOM 4864 O O . LEU A 1 594 ? 7.128 -3.143 15.161 1.00 95.19 594 LEU A O 1
ATOM 4868 N N . PHE A 1 595 ? 6.300 -2.420 13.202 1.00 95.00 595 PHE A N 1
ATOM 4869 C CA . PHE A 1 595 ? 5.439 -3.587 12.988 1.00 95.00 595 PHE A CA 1
ATOM 4870 C C . PHE A 1 595 ? 6.228 -4.870 12.763 1.00 95.00 595 PHE A C 1
ATOM 4872 O O . PHE A 1 595 ? 5.905 -5.887 13.373 1.00 95.00 595 PHE A O 1
ATOM 4879 N N . ILE A 1 596 ? 7.267 -4.835 11.927 1.00 94.62 596 ILE A N 1
ATOM 4880 C CA . ILE A 1 596 ? 8.113 -6.007 11.683 1.00 94.62 596 ILE A CA 1
ATOM 4881 C C . ILE A 1 596 ? 8.815 -6.441 12.974 1.00 94.62 596 ILE A C 1
ATOM 4883 O O . ILE A 1 596 ? 8.841 -7.634 13.280 1.00 94.62 596 ILE A O 1
ATOM 4887 N N . LEU A 1 597 ? 9.297 -5.501 13.790 1.00 95.12 597 LEU A N 1
ATOM 4888 C CA . LEU A 1 597 ? 9.855 -5.796 15.114 1.00 95.12 597 LEU A CA 1
ATOM 4889 C C . LEU A 1 597 ? 8.810 -6.410 16.059 1.00 95.12 597 LEU A C 1
ATOM 4891 O O . LEU A 1 597 ? 9.082 -7.426 16.703 1.00 95.12 597 LEU A O 1
ATOM 4895 N N . TYR A 1 598 ? 7.602 -5.842 16.111 1.00 94.44 598 TYR A N 1
ATOM 4896 C CA . TYR A 1 598 ? 6.499 -6.360 16.924 1.00 94.44 598 TYR A CA 1
ATOM 4897 C C . TYR A 1 598 ? 6.088 -7.781 16.509 1.00 94.44 598 TYR A C 1
ATOM 4899 O O . TYR A 1 598 ? 5.992 -8.667 17.361 1.00 94.44 598 TYR A O 1
ATOM 4907 N N . PHE A 1 599 ? 5.903 -8.034 15.211 1.00 92.31 599 PHE A N 1
ATOM 4908 C CA . PHE A 1 599 ? 5.572 -9.364 14.699 1.00 92.31 599 PHE A CA 1
ATOM 4909 C C . PHE A 1 599 ? 6.719 -10.356 14.881 1.00 92.31 599 PHE A C 1
ATOM 4911 O O . PHE A 1 599 ? 6.462 -11.520 15.183 1.00 92.31 599 PHE A O 1
ATOM 4918 N N . THR A 1 600 ? 7.976 -9.909 14.793 1.00 93.75 600 THR A N 1
ATOM 4919 C CA . THR A 1 600 ? 9.141 -10.748 15.112 1.00 93.75 600 THR A CA 1
ATOM 4920 C C . THR A 1 600 ? 9.097 -11.175 16.577 1.00 93.75 600 THR A C 1
ATOM 4922 O O . THR A 1 600 ? 9.234 -12.360 16.873 1.00 93.75 600 THR A O 1
ATOM 4925 N N . TYR A 1 601 ? 8.822 -10.246 17.499 1.00 94.06 601 TYR A N 1
ATOM 4926 C CA . TYR A 1 601 ? 8.660 -10.559 18.919 1.00 94.06 601 TYR A CA 1
ATOM 4927 C C . TYR A 1 601 ? 7.493 -11.526 19.171 1.00 94.06 601 TYR A C 1
ATOM 4929 O O . TYR A 1 601 ? 7.647 -12.508 19.901 1.00 94.06 601 TYR A O 1
ATOM 4937 N N . GLN A 1 602 ? 6.334 -11.283 18.551 1.00 90.19 602 GLN A N 1
ATOM 4938 C CA . GLN A 1 602 ? 5.156 -12.141 18.690 1.00 90.19 602 GLN A CA 1
ATOM 4939 C C . GLN A 1 602 ? 5.429 -13.559 18.173 1.00 90.19 602 GLN A C 1
ATOM 4941 O O . GLN A 1 602 ? 5.127 -14.534 18.863 1.00 90.19 602 GLN A O 1
ATOM 4946 N N . CYS A 1 603 ? 6.042 -13.670 16.996 1.00 90.38 603 CYS A N 1
ATOM 4947 C CA . CYS A 1 603 ? 6.400 -14.936 16.373 1.00 90.38 603 CYS A CA 1
ATOM 4948 C C . CYS A 1 603 ? 7.452 -15.691 17.193 1.00 90.38 603 CYS A C 1
ATOM 4950 O O . CYS A 1 603 ? 7.272 -16.870 17.492 1.00 90.38 603 CYS A O 1
ATOM 4952 N N . PHE A 1 604 ? 8.499 -15.004 17.655 1.00 90.31 604 PHE A N 1
ATOM 4953 C CA . PHE A 1 604 ? 9.524 -15.591 18.515 1.00 90.31 604 PHE A CA 1
ATOM 4954 C C . PHE A 1 604 ? 8.922 -16.130 19.818 1.00 90.31 604 PHE A C 1
ATOM 4956 O O . PHE A 1 604 ? 9.138 -17.287 20.173 1.00 90.31 604 PHE A O 1
ATOM 4963 N N . ARG A 1 605 ? 8.084 -15.336 20.497 1.00 91.19 605 ARG A N 1
ATOM 4964 C CA . ARG A 1 605 ? 7.389 -15.761 21.719 1.00 91.19 605 ARG A CA 1
ATOM 4965 C C . ARG A 1 605 ? 6.482 -16.972 21.473 1.00 91.19 605 ARG A C 1
ATOM 4967 O O . ARG A 1 605 ? 6.463 -17.886 22.299 1.00 91.19 605 ARG A O 1
ATOM 4974 N N . ALA A 1 606 ? 5.740 -16.987 20.365 1.00 87.69 606 ALA A N 1
ATOM 4975 C CA . ALA A 1 606 ? 4.883 -18.110 19.987 1.00 87.69 606 ALA A CA 1
ATOM 4976 C C . ALA A 1 606 ? 5.706 -19.377 19.701 1.00 87.69 606 ALA A C 1
ATOM 4978 O O . ALA A 1 606 ? 5.402 -20.443 20.239 1.00 87.69 606 ALA A O 1
ATOM 4979 N N . CYS A 1 607 ? 6.804 -19.241 18.957 1.00 88.44 607 CYS A N 1
ATOM 4980 C CA . CYS A 1 607 ? 7.733 -20.323 18.649 1.00 88.44 607 CYS A CA 1
ATOM 4981 C C . CYS A 1 607 ? 8.377 -20.904 19.921 1.00 88.44 607 CYS A C 1
ATOM 4983 O O . CYS A 1 607 ? 8.399 -22.121 20.102 1.00 88.44 607 CYS A O 1
ATOM 4985 N N . CYS A 1 608 ? 8.812 -20.065 20.870 1.00 90.00 608 CYS A N 1
ATOM 4986 C CA . CYS A 1 608 ? 9.351 -20.532 22.152 1.00 90.00 608 CYS A CA 1
ATOM 4987 C C . CYS A 1 608 ? 8.317 -21.297 22.994 1.00 90.00 608 CYS A C 1
ATOM 4989 O O . CYS A 1 608 ? 8.678 -22.256 23.681 1.00 90.00 608 CYS A O 1
ATOM 4991 N N . ARG A 1 609 ? 7.041 -20.887 22.951 1.00 91.00 609 ARG A N 1
ATOM 4992 C CA . ARG A 1 609 ? 5.964 -21.521 23.727 1.00 91.00 609 ARG A CA 1
ATOM 4993 C C . ARG A 1 609 ? 5.528 -22.860 23.131 1.00 91.00 609 ARG A C 1
ATOM 4995 O O . ARG A 1 609 ? 5.384 -23.830 23.867 1.00 91.00 609 ARG A O 1
ATOM 5002 N N . GLU A 1 610 ? 5.303 -22.905 21.821 1.00 88.31 610 GLU A N 1
ATOM 5003 C CA . GLU A 1 610 ? 4.676 -24.042 21.124 1.00 88.31 610 GLU A CA 1
ATOM 5004 C C . GLU A 1 610 ? 5.695 -24.984 20.458 1.00 88.31 610 GLU A C 1
ATOM 5006 O O . GLU A 1 610 ? 5.361 -26.112 20.087 1.00 88.31 610 GLU A O 1
ATOM 5011 N N . LYS A 1 611 ? 6.964 -24.567 20.357 1.00 88.75 611 LYS A N 1
ATOM 5012 C CA . LYS A 1 611 ? 8.092 -25.348 19.828 1.00 88.75 611 LYS A CA 1
ATOM 5013 C C . LYS A 1 611 ? 7.747 -25.997 18.481 1.00 88.75 611 LYS A C 1
ATOM 5015 O O . LYS A 1 611 ? 7.498 -25.307 17.501 1.00 88.75 611 LYS A O 1
ATOM 5020 N N . ARG A 1 612 ? 7.714 -27.335 18.414 1.00 83.69 612 ARG A N 1
ATOM 5021 C CA . ARG A 1 612 ? 7.436 -28.087 17.178 1.00 83.69 612 ARG A CA 1
ATOM 5022 C C . ARG A 1 612 ? 5.981 -27.987 16.726 1.00 83.69 612 ARG A C 1
ATOM 5024 O O . ARG A 1 612 ? 5.724 -28.061 15.531 1.00 83.69 612 ARG A O 1
ATOM 5031 N N . GLN A 1 613 ? 5.042 -27.790 17.651 1.00 86.81 613 GLN A N 1
ATOM 5032 C CA . GLN A 1 613 ? 3.623 -27.689 17.309 1.00 86.81 613 GLN A CA 1
ATOM 5033 C C . GLN A 1 613 ? 3.330 -26.433 16.479 1.00 86.81 613 GLN A C 1
ATOM 5035 O O . GLN A 1 613 ? 2.461 -26.466 15.610 1.00 86.81 613 GLN A O 1
ATOM 5040 N N . TYR A 1 614 ? 4.124 -25.375 16.671 1.00 85.62 614 TYR A N 1
ATOM 5041 C CA . TYR A 1 614 ? 4.034 -24.140 15.897 1.00 85.62 614 TYR A CA 1
ATOM 5042 C C . TYR A 1 614 ? 4.151 -24.392 14.383 1.00 85.62 614 TYR A C 1
ATOM 5044 O O . TYR A 1 614 ? 3.392 -23.827 13.600 1.00 85.62 614 TYR A O 1
ATOM 5052 N N . PHE A 1 615 ? 5.037 -25.295 13.959 1.00 86.50 615 PHE A N 1
ATOM 5053 C CA . PHE A 1 615 ? 5.282 -25.564 12.538 1.00 86.50 615 PHE A CA 1
ATOM 5054 C C . PHE A 1 615 ? 4.216 -26.446 11.871 1.00 86.50 615 PHE A C 1
ATOM 5056 O O . PHE A 1 615 ? 4.228 -26.592 10.658 1.00 86.50 615 PHE A O 1
ATOM 5063 N N . HIS A 1 616 ? 3.259 -27.013 12.611 1.00 84.56 616 HIS A N 1
ATOM 5064 C CA . HIS A 1 616 ? 2.176 -27.791 11.996 1.00 84.56 616 HIS A CA 1
ATOM 5065 C C . HIS A 1 616 ? 1.000 -26.933 11.508 1.00 84.56 616 HIS A C 1
ATOM 5067 O O . HIS A 1 616 ? 0.144 -27.417 10.764 1.00 84.56 616 HIS A O 1
ATOM 5073 N N . GLN A 1 617 ? 0.931 -25.662 11.904 1.00 85.06 617 GLN A N 1
ATOM 5074 C CA . GLN A 1 617 ? -0.176 -24.777 11.555 1.00 85.06 617 GLN A CA 1
ATOM 5075 C C . GLN A 1 617 ? 0.141 -23.950 10.301 1.00 85.06 617 GLN A C 1
ATOM 5077 O O . GLN A 1 617 ? 1.076 -23.159 10.285 1.00 85.06 617 GLN A O 1
ATOM 5082 N N . TYR A 1 618 ? -0.704 -24.064 9.269 1.00 83.19 618 TYR A N 1
ATOM 5083 C CA . TYR A 1 618 ? -0.551 -23.349 7.989 1.00 83.19 618 TYR A CA 1
ATOM 5084 C C . TYR A 1 618 ? -0.340 -21.832 8.145 1.00 83.19 618 TYR A C 1
ATOM 5086 O O . TYR A 1 618 ? 0.544 -21.250 7.527 1.00 83.19 618 TYR A O 1
ATOM 5094 N N . TRP A 1 619 ? -1.124 -21.185 9.011 1.00 84.56 619 TRP A N 1
ATOM 5095 C CA . TRP A 1 619 ? -1.050 -19.735 9.218 1.00 84.56 619 TRP A CA 1
ATOM 5096 C C . TRP A 1 619 ? 0.292 -19.261 9.781 1.00 84.56 619 TRP A C 1
ATOM 5098 O O . TRP A 1 619 ? 0.708 -18.144 9.492 1.00 84.56 619 TRP A O 1
ATOM 5108 N N . ASN A 1 620 ? 0.994 -20.126 10.511 1.00 88.50 620 ASN A N 1
ATOM 5109 C CA . ASN A 1 620 ? 2.296 -19.801 11.073 1.00 88.50 620 ASN A CA 1
ATOM 5110 C C . ASN A 1 620 ? 3.376 -19.743 9.981 1.00 88.50 620 ASN A C 1
ATOM 5112 O O . ASN A 1 620 ? 4.288 -18.926 10.068 1.00 88.50 620 ASN A O 1
ATOM 5116 N N . TYR A 1 621 ? 3.243 -20.532 8.905 1.00 89.44 621 TYR A N 1
ATOM 5117 C CA . TYR A 1 621 ? 4.103 -20.390 7.725 1.00 89.44 621 TYR A CA 1
ATOM 5118 C C . TYR A 1 621 ? 3.880 -19.056 7.018 1.00 89.44 621 TYR A C 1
ATOM 5120 O O . TYR A 1 621 ? 4.850 -18.401 6.660 1.00 89.44 621 TYR A O 1
ATOM 5128 N N . VAL A 1 622 ? 2.625 -18.619 6.873 1.00 88.94 622 VAL A N 1
ATOM 5129 C CA . VAL A 1 622 ? 2.307 -17.308 6.280 1.00 88.94 622 VAL A CA 1
ATOM 5130 C C . VAL A 1 622 ? 2.937 -16.173 7.096 1.00 88.94 622 VAL A C 1
ATOM 5132 O O . VAL A 1 622 ? 3.525 -15.256 6.520 1.00 88.94 622 VAL A O 1
ATOM 5135 N N . ASP A 1 623 ? 2.878 -16.256 8.427 1.00 89.06 623 ASP A N 1
ATOM 5136 C CA . ASP A 1 623 ? 3.482 -15.259 9.320 1.00 89.06 623 ASP A CA 1
ATOM 5137 C C . ASP A 1 623 ? 5.019 -15.261 9.203 1.00 89.06 623 ASP A C 1
ATOM 5139 O O . ASP A 1 623 ? 5.635 -14.201 9.087 1.00 89.06 623 ASP A O 1
ATOM 5143 N N . MET A 1 624 ? 5.646 -16.441 9.132 1.00 90.69 624 MET A N 1
ATOM 5144 C CA . MET A 1 624 ? 7.093 -16.586 8.915 1.00 90.69 624 MET A CA 1
ATOM 5145 C C . MET A 1 624 ? 7.547 -16.048 7.553 1.00 90.69 624 MET A C 1
ATOM 5147 O O . MET A 1 624 ? 8.549 -15.339 7.476 1.00 90.69 624 MET A O 1
ATOM 5151 N N . THR A 1 625 ? 6.807 -16.336 6.479 1.00 91.56 625 THR A N 1
ATOM 5152 C CA . THR A 1 625 ? 7.096 -15.797 5.144 1.00 91.56 625 THR A CA 1
ATOM 5153 C C . THR A 1 625 ? 6.957 -14.276 5.131 1.00 91.56 625 THR A C 1
ATOM 5155 O O . THR A 1 625 ? 7.819 -13.594 4.585 1.00 91.56 625 THR A O 1
ATOM 5158 N N . THR A 1 626 ? 5.932 -13.729 5.791 1.00 92.00 626 THR A N 1
ATOM 5159 C CA . THR A 1 626 ? 5.745 -12.274 5.930 1.00 92.00 626 THR A CA 1
ATOM 5160 C C . THR A 1 626 ? 6.935 -11.623 6.640 1.00 92.00 626 THR A C 1
ATOM 5162 O O . THR A 1 626 ? 7.420 -10.582 6.200 1.00 92.00 626 THR A O 1
ATOM 5165 N N . LEU A 1 627 ? 7.453 -12.248 7.702 1.00 93.38 627 LEU A N 1
ATOM 5166 C CA . LEU A 1 627 ? 8.632 -11.763 8.425 1.00 93.38 627 LEU A CA 1
ATOM 5167 C C . LEU A 1 627 ? 9.911 -11.835 7.591 1.00 93.38 627 LEU A C 1
ATOM 5169 O O . LEU A 1 627 ? 10.671 -10.870 7.570 1.00 93.38 627 LEU A O 1
ATOM 5173 N N . LEU A 1 628 ? 10.140 -12.947 6.890 1.00 94.31 628 LEU A N 1
ATOM 5174 C CA . LEU A 1 628 ? 11.304 -13.112 6.021 1.00 94.31 628 LEU A CA 1
ATOM 5175 C C . LEU A 1 628 ? 11.319 -12.036 4.929 1.00 94.31 628 LEU A C 1
ATOM 5177 O O . LEU A 1 628 ? 12.309 -11.322 4.778 1.00 94.31 628 LEU A O 1
ATOM 5181 N N . LEU A 1 629 ? 10.195 -11.850 4.236 1.00 94.44 629 LEU A N 1
ATOM 5182 C CA . LEU A 1 629 ? 10.051 -10.808 3.220 1.00 94.44 629 LEU A CA 1
ATOM 5183 C C . LEU A 1 629 ? 10.205 -9.407 3.813 1.00 94.44 629 LEU A C 1
ATOM 5185 O O . LEU A 1 629 ? 10.907 -8.579 3.241 1.00 94.44 629 LEU A O 1
ATOM 5189 N N . GLY A 1 630 ? 9.619 -9.153 4.985 1.00 94.81 630 GLY A N 1
ATOM 5190 C CA . GLY A 1 630 ? 9.745 -7.878 5.686 1.00 94.81 630 GLY A CA 1
ATOM 5191 C C . GLY A 1 630 ? 11.199 -7.518 5.997 1.00 94.81 630 GLY A C 1
ATOM 5192 O O . GLY A 1 630 ? 11.646 -6.427 5.651 1.00 94.81 630 GLY A O 1
ATOM 5193 N N . TRP A 1 631 ? 11.969 -8.442 6.577 1.00 95.88 631 TRP A N 1
ATOM 5194 C CA . TRP A 1 631 ? 13.385 -8.214 6.884 1.00 95.88 631 TRP A CA 1
ATOM 5195 C C . TRP A 1 631 ? 14.251 -8.075 5.631 1.00 95.88 631 TRP A C 1
ATOM 5197 O O . TRP A 1 631 ? 15.115 -7.200 5.583 1.00 95.88 631 TRP A O 1
ATOM 5207 N N . THR A 1 632 ? 13.997 -8.877 4.592 1.00 95.56 632 THR A N 1
ATOM 5208 C CA . THR A 1 632 ? 14.707 -8.725 3.310 1.00 95.56 632 THR A CA 1
ATOM 5209 C C . THR A 1 632 ? 14.412 -7.381 2.640 1.00 95.56 632 THR A C 1
ATOM 5211 O O . THR A 1 632 ? 15.336 -6.748 2.137 1.00 95.56 632 THR A O 1
ATOM 5214 N N . ALA A 1 633 ? 13.170 -6.887 2.697 1.00 94.00 633 ALA A N 1
ATOM 5215 C CA . ALA A 1 633 ? 12.811 -5.570 2.179 1.00 94.00 633 ALA A CA 1
ATOM 5216 C C . ALA A 1 633 ? 13.526 -4.443 2.943 1.00 94.00 633 ALA A C 1
ATOM 5218 O O . ALA A 1 633 ? 14.047 -3.526 2.315 1.00 94.00 633 ALA A O 1
ATOM 5219 N N . VAL A 1 634 ? 13.624 -4.534 4.277 1.00 94.44 634 VAL A N 1
ATOM 5220 C CA . VAL A 1 634 ? 14.390 -3.575 5.100 1.00 94.44 634 VAL A CA 1
ATOM 5221 C C . VAL A 1 634 ? 15.880 -3.594 4.736 1.00 94.44 634 VAL A C 1
ATOM 5223 O O . VAL A 1 634 ? 16.488 -2.535 4.582 1.00 94.44 634 VAL A O 1
ATOM 5226 N N . GLY A 1 635 ? 16.467 -4.780 4.547 1.00 94.88 635 GLY A N 1
ATOM 5227 C CA . GLY A 1 635 ? 17.863 -4.922 4.127 1.00 94.88 635 GLY A CA 1
ATOM 5228 C C . GLY A 1 635 ? 18.133 -4.316 2.745 1.00 94.88 635 GLY A C 1
ATOM 5229 O O . GLY A 1 635 ? 19.067 -3.532 2.586 1.00 94.88 635 GLY A O 1
ATOM 5230 N N . LEU A 1 636 ? 17.280 -4.618 1.761 1.00 93.75 636 LEU A N 1
ATOM 5231 C CA . LEU A 1 636 ? 17.375 -4.057 0.408 1.00 93.75 636 LEU A CA 1
ATOM 5232 C C . LEU A 1 636 ? 17.179 -2.544 0.393 1.00 93.75 636 LEU A C 1
ATOM 5234 O O . LEU A 1 636 ? 17.876 -1.849 -0.339 1.00 93.75 636 LEU A O 1
ATOM 5238 N N . TYR A 1 637 ? 16.274 -2.023 1.218 1.00 90.88 637 TYR A N 1
ATOM 5239 C CA . TYR A 1 637 ? 16.067 -0.589 1.360 1.00 90.88 637 TYR A CA 1
ATOM 5240 C C . TYR A 1 637 ? 17.331 0.120 1.866 1.00 90.88 637 TYR A C 1
ATOM 5242 O O . TYR A 1 637 ? 17.758 1.118 1.282 1.00 90.88 637 TYR A O 1
ATOM 5250 N N . ALA A 1 638 ? 17.956 -0.415 2.922 1.00 92.25 638 ALA A N 1
ATOM 5251 C CA . ALA A 1 638 ? 19.198 0.129 3.466 1.00 92.25 638 ALA A CA 1
ATOM 5252 C C . ALA A 1 638 ? 20.337 0.064 2.437 1.00 92.25 638 ALA A C 1
ATOM 5254 O O . ALA A 1 638 ? 21.074 1.033 2.263 1.00 92.25 638 ALA A O 1
ATOM 5255 N N . TYR A 1 639 ? 20.439 -1.046 1.703 1.00 93.38 639 TYR A N 1
ATOM 5256 C CA . TYR A 1 639 ? 21.426 -1.203 0.641 1.00 93.38 639 TYR A CA 1
ATOM 5257 C C . TYR A 1 639 ? 21.203 -0.213 -0.513 1.00 93.38 639 TYR A C 1
ATOM 5259 O O . TYR A 1 639 ? 22.134 0.491 -0.904 1.00 93.38 639 TYR A O 1
ATOM 5267 N N . ARG A 1 640 ? 19.957 -0.070 -0.991 1.00 91.25 640 ARG A N 1
ATOM 5268 C CA . ARG A 1 640 ? 19.562 0.929 -2.001 1.00 91.25 640 ARG A CA 1
ATOM 5269 C C . ARG A 1 640 ? 19.970 2.336 -1.572 1.00 91.25 640 ARG A C 1
ATOM 5271 O O . ARG A 1 640 ? 20.502 3.081 -2.389 1.00 91.25 640 ARG A O 1
ATOM 5278 N N . TYR A 1 641 ? 19.744 2.690 -0.305 1.00 89.88 641 TYR A N 1
ATOM 5279 C CA . TYR A 1 641 ? 20.089 4.005 0.237 1.00 89.88 641 TYR A CA 1
ATOM 5280 C C . TYR A 1 641 ? 21.596 4.287 0.180 1.00 89.88 641 TYR A C 1
ATOM 5282 O O . TYR A 1 641 ? 21.990 5.357 -0.282 1.00 89.88 641 TYR A O 1
ATOM 5290 N N . VAL A 1 642 ? 22.435 3.326 0.590 1.00 91.75 642 VAL A N 1
ATOM 5291 C CA . VAL A 1 642 ? 23.902 3.474 0.553 1.00 91.75 642 VAL A CA 1
ATOM 5292 C C . VAL A 1 642 ? 24.390 3.691 -0.880 1.00 91.75 642 VAL A C 1
ATOM 5294 O O . VAL A 1 642 ? 25.039 4.697 -1.151 1.00 91.75 642 VAL A O 1
ATOM 5297 N N . VAL A 1 643 ? 24.000 2.816 -1.814 1.00 90.94 643 VAL A N 1
ATOM 5298 C CA . VAL A 1 643 ? 24.447 2.905 -3.216 1.00 90.94 643 VAL A CA 1
ATOM 5299 C C . VAL A 1 643 ? 23.954 4.196 -3.881 1.00 90.94 643 VAL A C 1
ATOM 5301 O O . VAL A 1 643 ? 24.693 4.846 -4.617 1.00 90.94 643 VAL A O 1
ATOM 5304 N N . THR A 1 644 ? 22.714 4.604 -3.597 1.00 90.94 644 THR A N 1
ATOM 5305 C CA . THR A 1 644 ? 22.144 5.843 -4.146 1.00 90.94 644 THR A CA 1
ATOM 5306 C C . THR A 1 644 ? 22.918 7.070 -3.676 1.00 90.94 644 THR A C 1
ATOM 5308 O O . THR A 1 644 ? 23.199 7.953 -4.482 1.00 90.94 644 THR A O 1
ATOM 5311 N N . ARG A 1 645 ? 23.288 7.131 -2.391 1.00 90.44 645 ARG A N 1
ATOM 5312 C CA . ARG A 1 645 ? 24.053 8.253 -1.838 1.00 90.44 645 ARG A CA 1
ATOM 5313 C C . ARG A 1 645 ? 25.410 8.396 -2.529 1.00 90.44 645 ARG A C 1
ATOM 5315 O O . ARG A 1 645 ? 25.748 9.500 -2.941 1.00 90.44 645 ARG A O 1
ATOM 5322 N N . ASP A 1 646 ? 26.129 7.289 -2.698 1.00 89.19 646 ASP A N 1
ATOM 5323 C CA . ASP A 1 646 ? 27.464 7.293 -3.304 1.00 89.19 646 ASP A CA 1
ATOM 5324 C C . ASP A 1 646 ? 27.415 7.722 -4.790 1.00 89.19 646 ASP A C 1
ATOM 5326 O O . ASP A 1 646 ? 28.303 8.413 -5.284 1.00 89.19 646 ASP A O 1
ATOM 5330 N N . ILE A 1 647 ? 26.351 7.359 -5.515 1.00 89.06 647 ILE A N 1
ATOM 5331 C CA . ILE A 1 647 ? 26.121 7.793 -6.905 1.00 89.06 647 ILE A CA 1
ATOM 5332 C C . ILE A 1 647 ? 25.741 9.271 -6.982 1.00 89.06 647 ILE A C 1
ATOM 5334 O O . ILE A 1 647 ? 26.225 9.987 -7.857 1.00 89.06 647 ILE A O 1
ATOM 5338 N N . LEU A 1 648 ? 24.872 9.739 -6.086 1.00 89.56 648 LEU A N 1
ATOM 5339 C CA . LEU A 1 648 ? 24.463 11.140 -6.060 1.00 89.56 648 LEU A CA 1
ATOM 5340 C C . LEU A 1 648 ? 25.647 12.063 -5.777 1.00 89.56 648 LEU A C 1
ATOM 5342 O O . LEU A 1 648 ? 25.751 13.099 -6.425 1.00 89.56 648 LEU A O 1
ATOM 5346 N N . GLU A 1 649 ? 26.541 11.682 -4.864 1.00 90.06 649 GLU A N 1
ATOM 5347 C CA . GLU A 1 649 ? 27.763 12.435 -4.561 1.00 90.06 649 GLU A CA 1
ATOM 5348 C C . GLU A 1 649 ? 28.608 12.652 -5.828 1.00 90.06 649 GLU A C 1
ATOM 5350 O O . GLU A 1 649 ? 28.893 13.796 -6.180 1.00 90.06 649 GLU A O 1
ATOM 5355 N N . LYS A 1 650 ? 28.840 11.593 -6.617 1.00 87.94 650 LYS A N 1
ATOM 5356 C CA . LYS A 1 650 ? 29.532 11.682 -7.920 1.00 87.94 650 LYS A CA 1
ATOM 5357 C C . LYS A 1 650 ? 28.814 12.581 -8.932 1.00 87.94 650 LYS A C 1
ATOM 5359 O O . LYS A 1 650 ? 29.453 13.343 -9.661 1.00 87.94 650 LYS A O 1
ATOM 5364 N N . ILE A 1 651 ? 27.481 12.516 -9.000 1.00 89.19 651 ILE A N 1
ATOM 5365 C CA . ILE A 1 651 ? 26.689 13.378 -9.897 1.00 89.19 651 ILE A CA 1
ATOM 5366 C C . ILE A 1 651 ? 26.832 14.852 -9.491 1.00 89.19 651 ILE A C 1
ATOM 5368 O O . ILE A 1 651 ? 26.952 15.717 -10.361 1.00 89.19 651 ILE A O 1
ATOM 5372 N N . PHE A 1 652 ? 26.823 15.152 -8.189 1.00 87.88 652 PHE A N 1
ATOM 5373 C CA . PHE A 1 652 ? 26.947 16.522 -7.693 1.00 87.88 652 PHE A CA 1
ATOM 5374 C C . PHE A 1 652 ? 28.355 17.091 -7.889 1.00 87.88 652 PHE A C 1
ATOM 5376 O O . PHE A 1 652 ? 28.471 18.234 -8.328 1.00 87.88 652 PHE A O 1
ATOM 5383 N N . GLU A 1 653 ? 29.406 16.310 -7.634 1.00 90.38 653 GLU A N 1
ATOM 5384 C CA . GLU A 1 653 ? 30.801 16.736 -7.833 1.00 90.38 653 GLU A CA 1
ATOM 5385 C C . GLU A 1 653 ? 31.118 17.037 -9.305 1.00 90.38 653 GLU A C 1
ATOM 5387 O O . GLU A 1 653 ? 31.763 18.037 -9.622 1.00 90.38 653 GLU A O 1
ATOM 5392 N N . SER A 1 654 ? 30.609 16.211 -10.220 1.00 86.19 654 SER A N 1
ATOM 5393 C CA . SER A 1 654 ? 30.831 16.349 -11.666 1.00 86.19 654 SER A CA 1
ATOM 5394 C C . SER A 1 654 ? 29.870 17.322 -12.363 1.00 86.19 654 SER A C 1
ATOM 5396 O O . SER A 1 654 ? 29.912 17.463 -13.591 1.00 86.19 654 SER A O 1
ATOM 5398 N N . TYR A 1 655 ? 28.959 17.964 -11.619 1.00 83.69 655 TYR A N 1
ATOM 5399 C CA . TYR A 1 655 ? 27.829 18.741 -12.153 1.00 83.69 655 TYR A CA 1
ATOM 5400 C C . TYR A 1 655 ? 26.969 17.972 -13.180 1.00 83.69 655 TYR A C 1
ATOM 5402 O O . TYR A 1 655 ? 26.259 18.584 -13.987 1.00 83.69 655 TYR A O 1
ATOM 5410 N N . GLY A 1 656 ? 27.015 16.635 -13.146 1.00 80.38 656 GLY A N 1
ATOM 5411 C CA . GLY A 1 656 ? 26.319 15.736 -14.064 1.00 80.38 656 GLY A CA 1
ATOM 5412 C C . GLY A 1 656 ? 26.944 15.608 -15.457 1.00 80.38 656 GLY A C 1
ATOM 5413 O O . GLY A 1 656 ? 26.231 15.219 -16.376 1.00 80.38 656 GLY A O 1
ATOM 5414 N N . ASN A 1 657 ? 28.224 15.954 -15.641 1.00 84.19 657 ASN A N 1
ATOM 5415 C CA . ASN A 1 657 ? 28.923 15.835 -16.933 1.00 84.19 657 ASN A CA 1
ATOM 5416 C C . ASN A 1 657 ? 29.738 14.538 -17.079 1.00 84.19 657 ASN A C 1
ATOM 5418 O O . ASN A 1 657 ? 30.158 14.194 -18.186 1.00 84.19 657 ASN A O 1
ATOM 5422 N N . GLU A 1 658 ? 29.992 13.836 -15.977 1.00 86.31 658 GLU A N 1
ATOM 5423 C CA . GLU A 1 658 ? 30.661 12.536 -15.982 1.00 86.31 658 GLU A CA 1
ATOM 5424 C C . GLU A 1 658 ? 29.650 11.408 -16.223 1.00 86.31 658 GLU A C 1
ATOM 5426 O O . GLU A 1 658 ? 28.472 11.534 -15.883 1.00 86.31 658 GLU A O 1
ATOM 5431 N N . TYR A 1 659 ? 30.097 10.312 -16.838 1.00 85.44 659 TYR A N 1
ATOM 5432 C CA . TYR A 1 659 ? 29.254 9.139 -17.032 1.00 85.44 659 TYR A CA 1
ATOM 5433 C C . TYR A 1 659 ? 29.004 8.445 -15.697 1.00 85.44 659 TYR A C 1
ATOM 5435 O O . TYR A 1 659 ? 29.935 8.069 -14.987 1.00 85.44 659 TYR A O 1
ATOM 5443 N N . VAL A 1 660 ? 27.730 8.256 -15.366 1.00 85.69 660 VAL A N 1
ATOM 5444 C CA . VAL A 1 660 ? 27.316 7.615 -14.121 1.00 85.69 660 VAL A CA 1
ATOM 5445 C C . VAL A 1 660 ? 26.378 6.468 -14.441 1.00 85.69 660 VAL A C 1
ATOM 5447 O O . VAL A 1 660 ? 25.294 6.668 -14.980 1.00 85.69 660 VAL A O 1
ATOM 5450 N N . ASN A 1 661 ? 26.784 5.258 -14.072 1.00 88.25 661 ASN A N 1
ATOM 5451 C CA . ASN A 1 661 ? 25.993 4.063 -14.313 1.00 88.25 661 ASN A CA 1
ATOM 5452 C C . ASN A 1 661 ? 24.880 3.903 -13.262 1.00 88.25 661 ASN A C 1
ATOM 5454 O O . ASN A 1 661 ? 25.150 3.612 -12.095 1.00 88.25 661 ASN A O 1
ATOM 5458 N N . LEU A 1 662 ? 23.618 4.050 -13.681 1.00 90.75 662 LEU A N 1
ATOM 5459 C CA . LEU A 1 662 ? 22.444 3.876 -12.812 1.00 90.75 662 LEU A CA 1
ATOM 5460 C C . LEU A 1 662 ? 21.824 2.470 -12.874 1.00 90.75 662 LEU A C 1
ATOM 5462 O O . LEU A 1 662 ? 20.880 2.189 -12.132 1.00 90.75 662 LEU A O 1
ATOM 5466 N N . GLN A 1 663 ? 22.343 1.564 -13.712 1.00 89.31 663 GLN A N 1
ATOM 5467 C CA . GLN A 1 663 ? 21.779 0.222 -13.902 1.00 89.31 663 GLN A CA 1
ATOM 5468 C C . GLN A 1 663 ? 21.715 -0.570 -12.595 1.00 89.31 663 GLN A C 1
ATOM 5470 O O . GLN A 1 663 ? 20.718 -1.238 -12.319 1.00 89.31 663 GLN A O 1
ATOM 5475 N N . HIS A 1 664 ? 22.774 -0.504 -11.785 1.00 88.44 664 HIS A N 1
ATOM 5476 C CA . HIS A 1 664 ? 22.829 -1.260 -10.540 1.00 88.44 664 HIS A CA 1
ATOM 5477 C C . HIS A 1 664 ? 21.746 -0.799 -9.553 1.00 88.44 664 HIS A C 1
ATOM 5479 O O . HIS A 1 664 ? 21.068 -1.636 -8.953 1.00 88.44 664 HIS A O 1
ATOM 5485 N N . VAL A 1 665 ? 21.547 0.513 -9.398 1.00 90.69 665 VAL A N 1
ATOM 5486 C CA . VAL A 1 665 ? 20.511 1.042 -8.498 1.00 90.69 665 VAL A CA 1
ATOM 5487 C C . VAL A 1 665 ? 19.119 0.750 -9.027 1.00 90.69 665 VAL A C 1
ATOM 5489 O O . VAL A 1 665 ? 18.256 0.368 -8.241 1.00 90.69 665 VAL A O 1
ATOM 5492 N N . ALA A 1 666 ? 18.913 0.855 -10.342 1.00 90.50 666 ALA A N 1
ATOM 5493 C CA . ALA A 1 666 ? 17.642 0.505 -10.965 1.00 90.50 666 ALA A CA 1
ATOM 5494 C C . ALA A 1 666 ? 17.253 -0.953 -10.688 1.00 90.50 666 ALA A C 1
ATOM 5496 O O . ALA A 1 666 ? 16.112 -1.222 -10.323 1.00 90.50 666 ALA A O 1
ATOM 5497 N N . LEU A 1 667 ? 18.210 -1.885 -10.768 1.00 90.50 667 LEU A N 1
ATOM 5498 C CA . LEU A 1 667 ? 17.962 -3.291 -10.450 1.00 90.50 667 LEU A CA 1
ATOM 5499 C C . LEU A 1 667 ? 17.604 -3.496 -8.969 1.00 90.50 667 LEU A C 1
ATOM 5501 O O . LEU A 1 667 ? 16.674 -4.239 -8.659 1.00 90.50 667 LEU A O 1
ATOM 5505 N N . ILE A 1 668 ? 18.316 -2.846 -8.040 1.00 91.81 668 ILE A N 1
ATOM 5506 C CA . ILE A 1 668 ? 17.994 -2.940 -6.605 1.00 91.81 668 ILE A CA 1
ATOM 5507 C C . ILE A 1 668 ? 16.590 -2.380 -6.338 1.00 91.81 668 ILE A C 1
ATOM 5509 O O . ILE A 1 668 ? 15.826 -2.982 -5.582 1.00 91.81 668 ILE A O 1
ATOM 5513 N N . ASP A 1 669 ? 16.246 -1.243 -6.949 1.00 90.12 669 ASP A N 1
ATOM 5514 C CA . ASP A 1 669 ? 14.931 -0.611 -6.820 1.00 90.12 669 ASP A CA 1
ATOM 5515 C C . ASP A 1 669 ? 13.806 -1.499 -7.368 1.00 90.12 669 ASP A C 1
ATOM 5517 O O . ASP A 1 669 ? 12.762 -1.662 -6.733 1.00 90.12 669 ASP A O 1
ATOM 5521 N N . GLU A 1 670 ? 14.050 -2.151 -8.503 1.00 90.19 670 GLU A N 1
ATOM 5522 C CA . GLU A 1 670 ? 13.134 -3.111 -9.107 1.00 90.19 670 GLU A CA 1
ATOM 5523 C C . GLU A 1 670 ? 12.897 -4.318 -8.185 1.00 90.19 670 GLU A C 1
ATOM 5525 O O . GLU A 1 670 ? 11.745 -4.634 -7.871 1.00 90.19 670 GLU A O 1
ATOM 5530 N N . ILE A 1 671 ? 13.970 -4.945 -7.684 1.00 92.56 671 ILE A N 1
ATOM 5531 C CA . ILE A 1 671 ? 13.883 -6.082 -6.753 1.00 92.56 671 ILE A CA 1
ATOM 5532 C C . ILE A 1 671 ? 13.146 -5.665 -5.477 1.00 92.56 671 ILE A C 1
ATOM 5534 O O . ILE A 1 671 ? 12.249 -6.372 -5.017 1.00 92.56 671 ILE A O 1
ATOM 5538 N N . PHE A 1 672 ? 13.471 -4.502 -4.916 1.00 92.06 672 PHE A N 1
ATOM 5539 C CA . PHE A 1 672 ? 12.772 -3.954 -3.756 1.00 92.06 672 PHE A CA 1
ATOM 5540 C C . PHE A 1 672 ? 11.271 -3.764 -4.031 1.00 92.06 672 PHE A C 1
ATOM 5542 O O . PHE A 1 672 ? 10.430 -4.146 -3.211 1.00 92.06 672 PHE A O 1
ATOM 5549 N N . GLY A 1 673 ? 10.924 -3.258 -5.216 1.00 90.81 673 GLY A N 1
ATOM 5550 C CA . GLY A 1 673 ? 9.549 -3.156 -5.689 1.00 90.81 673 GLY A CA 1
ATOM 5551 C C . GLY A 1 673 ? 8.830 -4.508 -5.754 1.00 90.81 673 GLY A C 1
ATOM 5552 O O . GLY A 1 673 ? 7.682 -4.598 -5.312 1.00 90.81 673 GLY A O 1
ATOM 5553 N N . TYR A 1 674 ? 9.490 -5.563 -6.243 1.00 92.75 674 TYR A N 1
ATOM 5554 C CA . TYR A 1 674 ? 8.931 -6.921 -6.258 1.00 92.75 674 TYR A CA 1
ATOM 5555 C C . TYR A 1 674 ? 8.712 -7.478 -4.849 1.00 92.75 674 TYR A C 1
ATOM 5557 O O . TYR A 1 674 ? 7.661 -8.063 -4.576 1.00 92.75 674 TYR A O 1
ATOM 5565 N N . MET A 1 675 ? 9.644 -7.237 -3.924 1.00 93.12 675 MET A N 1
ATOM 5566 C CA . MET A 1 675 ? 9.513 -7.689 -2.536 1.00 93.12 675 MET A CA 1
ATOM 5567 C C . MET A 1 675 ? 8.342 -7.007 -1.817 1.00 93.12 675 MET A C 1
ATOM 5569 O O . MET A 1 675 ? 7.559 -7.689 -1.154 1.00 93.12 675 MET A O 1
ATOM 5573 N N . ILE A 1 676 ? 8.155 -5.689 -1.988 1.00 92.44 676 ILE A N 1
ATOM 5574 C CA . ILE A 1 676 ? 6.987 -4.978 -1.434 1.00 92.44 676 ILE A CA 1
ATOM 5575 C C . ILE A 1 676 ? 5.685 -5.474 -2.067 1.00 92.44 676 ILE A C 1
ATOM 5577 O O . ILE A 1 676 ? 4.694 -5.657 -1.356 1.00 92.44 676 ILE A O 1
ATOM 5581 N N . ALA A 1 677 ? 5.662 -5.706 -3.382 1.00 93.06 677 ALA A N 1
ATOM 5582 C CA . ALA A 1 677 ? 4.474 -6.212 -4.064 1.00 93.06 677 ALA A CA 1
ATOM 5583 C C . ALA A 1 677 ? 4.064 -7.589 -3.518 1.00 93.06 677 ALA A C 1
ATOM 5585 O O . ALA A 1 677 ? 2.893 -7.807 -3.200 1.00 93.06 677 ALA A O 1
ATOM 5586 N N . PHE A 1 678 ? 5.029 -8.491 -3.322 1.00 94.12 678 PHE A N 1
ATOM 5587 C CA . PHE A 1 678 ? 4.769 -9.816 -2.766 1.00 94.12 678 PHE A CA 1
ATOM 5588 C C . PHE A 1 678 ? 4.354 -9.762 -1.288 1.00 94.12 678 PHE A C 1
ATOM 5590 O O . PHE A 1 678 ? 3.414 -10.449 -0.884 1.00 94.12 678 PHE A O 1
ATOM 5597 N N . LEU A 1 679 ? 4.971 -8.884 -0.491 1.00 93.62 679 LEU A N 1
ATOM 5598 C CA . LEU A 1 679 ? 4.559 -8.632 0.891 1.00 93.62 679 LEU A CA 1
ATOM 5599 C C . LEU A 1 679 ? 3.121 -8.096 0.964 1.00 93.62 679 LEU A C 1
ATOM 5601 O O . LEU A 1 679 ? 2.330 -8.548 1.790 1.00 93.62 679 LEU A O 1
ATOM 5605 N N . THR A 1 680 ? 2.761 -7.174 0.070 1.00 93.25 680 THR A N 1
ATOM 5606 C CA . THR A 1 680 ? 1.404 -6.620 -0.034 1.00 93.25 680 THR A CA 1
ATOM 5607 C C . THR A 1 680 ? 0.408 -7.700 -0.440 1.00 93.25 680 THR A C 1
ATOM 5609 O O . THR A 1 680 ? -0.656 -7.808 0.165 1.00 93.25 680 THR A O 1
ATOM 5612 N N . PHE A 1 681 ? 0.762 -8.553 -1.404 1.00 93.81 681 PHE A N 1
ATOM 5613 C CA . PHE A 1 681 ? -0.058 -9.691 -1.809 1.00 93.81 681 PHE A CA 1
ATOM 5614 C C . PHE A 1 681 ? -0.310 -10.656 -0.644 1.00 93.81 681 PHE A C 1
ATOM 5616 O O . PHE A 1 681 ? -1.463 -10.979 -0.357 1.00 93.81 681 PHE A O 1
ATOM 5623 N N . ILE A 1 682 ? 0.733 -11.061 0.087 1.00 91.75 682 ILE A N 1
ATOM 5624 C CA . ILE A 1 682 ? 0.584 -11.926 1.266 1.00 91.75 682 ILE A CA 1
ATOM 5625 C C . ILE A 1 682 ? -0.215 -11.228 2.369 1.00 91.75 682 ILE A C 1
ATOM 5627 O O . ILE A 1 682 ? -1.046 -11.871 3.012 1.00 91.75 682 ILE A O 1
ATOM 5631 N N . GLY A 1 683 ? -0.029 -9.922 2.568 1.00 89.56 683 GLY A N 1
ATOM 5632 C CA . GLY A 1 683 ? -0.843 -9.118 3.479 1.00 89.56 683 GLY A CA 1
ATOM 5633 C C . GLY A 1 683 ? -2.329 -9.164 3.112 1.00 89.56 683 GLY A C 1
ATOM 5634 O O . GLY A 1 683 ? -3.175 -9.413 3.972 1.00 89.56 683 GLY A O 1
ATOM 5635 N N . MET A 1 684 ? -2.653 -9.028 1.824 1.00 88.38 684 MET A N 1
ATOM 5636 C CA . MET A 1 684 ? -4.024 -9.128 1.314 1.00 88.38 684 MET A CA 1
ATOM 5637 C C . MET A 1 684 ? -4.590 -10.549 1.430 1.00 88.38 684 MET A C 1
ATOM 5639 O O . MET A 1 684 ? -5.738 -10.715 1.829 1.00 88.38 684 MET A O 1
ATOM 5643 N N . VAL A 1 685 ? -3.800 -11.595 1.178 1.00 85.50 685 VAL A N 1
ATOM 5644 C CA . VAL A 1 685 ? -4.219 -12.985 1.439 1.00 85.50 685 VAL A CA 1
ATOM 5645 C C . VAL A 1 685 ? -4.443 -13.209 2.938 1.00 85.50 685 VAL A C 1
ATOM 5647 O O . VAL A 1 685 ? -5.407 -13.859 3.343 1.00 85.50 685 VAL A O 1
ATOM 5650 N N . SER A 1 686 ? -3.611 -12.611 3.789 1.00 84.50 686 SER A N 1
ATOM 5651 C CA . SER A 1 686 ? -3.742 -12.681 5.246 1.00 84.50 686 SER A CA 1
ATOM 5652 C C . SER A 1 686 ? -5.006 -11.987 5.755 1.00 84.50 686 SER A C 1
ATOM 5654 O O . SER A 1 686 ? -5.546 -12.403 6.780 1.00 84.50 686 SER A O 1
ATOM 5656 N N . PHE A 1 687 ? -5.568 -11.023 5.015 1.00 81.00 687 PHE A N 1
ATOM 5657 C CA . PHE A 1 687 ? -6.883 -10.448 5.314 1.00 81.00 687 PHE A CA 1
ATOM 5658 C C . PHE A 1 687 ? -7.998 -11.512 5.345 1.00 81.00 687 PHE A C 1
ATOM 5660 O O . PHE A 1 687 ? -8.935 -11.399 6.136 1.00 81.00 687 PHE A O 1
ATOM 5667 N N . ILE A 1 688 ? -7.874 -12.613 4.588 1.00 77.88 688 ILE A N 1
ATOM 5668 C CA . ILE A 1 688 ? -8.824 -13.743 4.632 1.00 77.88 688 ILE A CA 1
ATOM 5669 C C . ILE A 1 688 ? -8.885 -14.358 6.039 1.00 77.88 688 ILE A C 1
ATOM 5671 O O . ILE A 1 688 ? -9.953 -14.785 6.485 1.00 77.88 688 ILE A O 1
ATOM 5675 N N . ARG A 1 689 ? -7.778 -14.331 6.796 1.00 75.12 689 ARG A N 1
ATOM 5676 C CA . ARG A 1 689 ? -7.748 -14.764 8.202 1.00 75.12 689 ARG A CA 1
ATOM 5677 C C . ARG A 1 689 ? -8.701 -13.939 9.066 1.00 75.12 689 ARG A C 1
ATOM 5679 O O . ARG A 1 689 ? -9.296 -14.487 9.987 1.00 75.12 689 ARG A O 1
ATOM 5686 N N . LEU A 1 690 ? -8.888 -12.655 8.760 1.00 72.12 690 LEU A N 1
ATOM 5687 C CA . LEU A 1 690 ? -9.834 -11.775 9.456 1.00 72.12 690 LEU A CA 1
ATOM 5688 C C . LEU A 1 690 ? -11.286 -12.076 9.055 1.00 72.12 690 LEU A C 1
ATOM 5690 O O . LEU A 1 690 ? -12.203 -11.867 9.842 1.00 72.12 690 LEU A O 1
ATOM 5694 N N . LEU A 1 691 ? -11.515 -12.626 7.860 1.00 71.62 691 LEU A N 1
ATOM 5695 C CA . LEU A 1 691 ? -12.848 -13.020 7.399 1.00 71.62 691 LEU A CA 1
ATOM 5696 C C . LEU A 1 691 ? -13.333 -14.355 7.991 1.00 71.62 691 LEU A C 1
ATOM 5698 O O . LEU A 1 691 ? -14.523 -14.655 7.883 1.00 71.62 691 LEU A O 1
ATOM 5702 N N . ARG A 1 692 ? -12.469 -15.125 8.676 1.00 70.88 692 ARG A N 1
ATOM 5703 C CA . ARG A 1 692 ? -12.837 -16.409 9.315 1.00 70.88 692 ARG A CA 1
ATOM 5704 C C . ARG A 1 692 ? -13.942 -16.282 10.367 1.00 70.88 692 ARG A C 1
ATOM 5706 O O . ARG A 1 692 ? -14.645 -17.248 10.632 1.00 70.88 692 ARG A O 1
ATOM 5713 N N . PHE A 1 693 ? -14.127 -15.087 10.933 1.00 68.25 693 PHE A N 1
ATOM 5714 C CA . PHE A 1 693 ? -15.181 -14.810 11.915 1.00 68.25 693 PHE A CA 1
ATOM 5715 C C . PHE A 1 693 ? -16.583 -14.746 11.292 1.00 68.25 693 PHE A C 1
ATOM 5717 O O . PHE A 1 693 ? -17.579 -14.738 12.014 1.00 68.25 693 PHE A O 1
ATOM 5724 N N . ASN A 1 694 ? -16.693 -14.727 9.958 1.00 72.31 694 ASN A N 1
ATOM 5725 C CA . ASN A 1 694 ? -17.968 -14.883 9.271 1.00 72.31 694 ASN A CA 1
ATOM 5726 C C . ASN A 1 694 ? -18.272 -16.371 9.043 1.00 72.31 694 ASN A C 1
ATOM 5728 O O . ASN A 1 694 ? -17.548 -17.057 8.319 1.00 72.31 694 ASN A O 1
ATOM 5732 N N . ARG A 1 695 ? -19.414 -16.837 9.567 1.00 71.19 695 ARG A N 1
ATOM 5733 C CA . ARG A 1 695 ? -19.901 -18.217 9.394 1.00 71.19 695 ARG A CA 1
ATOM 5734 C C . ARG A 1 695 ? -19.923 -18.666 7.937 1.00 71.19 695 ARG A C 1
ATOM 5736 O O . ARG A 1 695 ? -19.576 -19.802 7.643 1.00 71.19 695 ARG A O 1
ATOM 5743 N N . ARG A 1 696 ? -20.295 -17.777 7.013 1.00 72.56 696 ARG A N 1
ATOM 5744 C CA . ARG A 1 696 ? -20.346 -18.100 5.577 1.00 72.56 696 ARG A CA 1
ATOM 5745 C C . ARG A 1 696 ? -18.955 -18.334 4.979 1.00 72.56 696 ARG A C 1
ATOM 5747 O O . ARG A 1 696 ? -18.797 -19.221 4.151 1.00 72.56 696 ARG A O 1
ATOM 5754 N N . MET A 1 697 ? -17.952 -17.578 5.422 1.00 76.75 697 MET A N 1
ATOM 5755 C CA . MET A 1 697 ? -16.568 -17.728 4.955 1.00 76.75 697 MET A CA 1
ATOM 5756 C C . MET A 1 697 ? -15.896 -18.960 5.559 1.00 76.75 697 MET A C 1
ATOM 5758 O O . MET A 1 697 ? -15.139 -19.636 4.868 1.00 76.75 697 MET A O 1
ATOM 5762 N N . GLY A 1 698 ? -16.220 -19.293 6.813 1.00 74.69 698 GLY A N 1
ATOM 5763 C CA . GLY A 1 698 ? -15.790 -20.540 7.446 1.00 74.69 698 GLY A CA 1
ATOM 5764 C C . GLY A 1 698 ? -16.241 -21.779 6.668 1.00 74.69 698 GLY A C 1
ATOM 5765 O O . GLY A 1 698 ? -15.441 -22.688 6.464 1.00 74.69 698 GLY A O 1
ATOM 5766 N N . VAL A 1 699 ? -17.475 -21.775 6.138 1.00 78.31 699 VAL A N 1
ATOM 5767 C CA . VAL A 1 699 ? -17.972 -22.837 5.241 1.00 78.31 699 VAL A CA 1
ATOM 5768 C C . VAL A 1 699 ? -17.096 -22.951 3.998 1.00 78.31 699 VAL A C 1
ATOM 5770 O O . VAL A 1 699 ? -16.604 -24.035 3.722 1.00 78.31 699 VAL A O 1
ATOM 5773 N N . LEU A 1 700 ? -16.844 -21.847 3.290 1.00 81.50 700 LEU A N 1
ATOM 5774 C CA . LEU A 1 700 ? -16.031 -21.853 2.065 1.00 81.50 700 LEU A CA 1
ATOM 5775 C C . LEU A 1 700 ? -14.593 -22.351 2.308 1.00 81.50 700 LEU A C 1
ATOM 5777 O O . LEU A 1 700 ? -14.040 -23.110 1.512 1.00 81.50 700 LEU A O 1
ATOM 5781 N N . ALA A 1 701 ? -13.984 -21.952 3.427 1.00 80.69 701 ALA A N 1
ATOM 5782 C CA . ALA A 1 701 ? -12.649 -22.409 3.802 1.00 80.69 701 ALA A CA 1
ATOM 5783 C C . ALA A 1 701 ? -12.635 -23.904 4.158 1.00 80.69 701 ALA A C 1
ATOM 5785 O O . ALA A 1 701 ? -11.730 -24.633 3.750 1.00 80.69 701 ALA A O 1
ATOM 5786 N N . ALA A 1 702 ? -13.650 -24.375 4.885 1.00 81.50 702 ALA A N 1
ATOM 5787 C CA . ALA A 1 702 ? -13.802 -25.787 5.196 1.00 81.50 702 ALA A CA 1
ATOM 5788 C C . ALA A 1 702 ? -14.016 -26.613 3.918 1.00 81.50 702 ALA A C 1
ATOM 5790 O O . ALA A 1 702 ? -13.419 -27.679 3.795 1.00 81.50 702 ALA A O 1
ATOM 5791 N N . THR A 1 703 ? -14.787 -26.113 2.942 1.00 88.44 703 THR A N 1
ATOM 5792 C CA . THR A 1 703 ? -15.065 -26.839 1.687 1.00 88.44 703 THR A CA 1
ATOM 5793 C C . THR A 1 703 ? -13.817 -27.009 0.853 1.00 88.44 703 THR A C 1
ATOM 5795 O O . THR A 1 703 ? -13.550 -28.118 0.400 1.00 88.44 703 THR A O 1
ATOM 5798 N N . MET A 1 704 ? -12.995 -25.959 0.760 1.00 86.75 704 MET A N 1
ATOM 5799 C CA . MET A 1 704 ? -11.685 -26.049 0.113 1.00 86.75 704 MET A CA 1
ATOM 5800 C C . MET A 1 704 ? -10.756 -27.019 0.843 1.00 86.75 704 MET A C 1
ATOM 5802 O O . MET A 1 704 ? -10.048 -27.788 0.202 1.00 86.75 704 MET A O 1
ATOM 5806 N N . ARG A 1 705 ? -10.778 -27.035 2.183 1.00 86.50 705 ARG A N 1
ATOM 5807 C CA . ARG A 1 705 ? -9.960 -27.968 2.968 1.00 86.50 705 ARG A CA 1
ATOM 5808 C C . ARG A 1 705 ? -10.396 -29.422 2.785 1.00 86.50 705 ARG A C 1
ATOM 5810 O O . ARG A 1 705 ? -9.540 -30.298 2.734 1.00 86.50 705 ARG A O 1
ATOM 5817 N N . GLN A 1 706 ? -11.698 -29.669 2.673 1.00 89.12 706 GLN A N 1
ATOM 5818 C CA . GLN A 1 706 ? -12.257 -31.003 2.473 1.00 89.12 706 GLN A CA 1
ATOM 5819 C C . GLN A 1 706 ? -11.943 -31.556 1.083 1.00 89.12 706 GLN A C 1
ATOM 5821 O O . GLN A 1 706 ? -11.563 -32.716 0.977 1.00 89.12 706 GLN A O 1
ATOM 5826 N N . CYS A 1 707 ? -12.072 -30.742 0.028 1.00 93.25 707 CYS A N 1
ATOM 5827 C CA . CYS A 1 707 ? -11.781 -31.191 -1.334 1.00 93.25 707 CYS A CA 1
ATOM 5828 C C . CYS A 1 707 ? -10.301 -31.110 -1.710 1.00 93.25 707 CYS A C 1
ATOM 5830 O O . CYS A 1 707 ? -9.962 -31.488 -2.823 1.00 93.25 707 CYS A O 1
ATOM 5832 N N . TRP A 1 708 ? -9.413 -30.606 -0.846 1.00 93.00 708 TRP A N 1
ATOM 5833 C CA . TRP A 1 708 ? -8.016 -30.347 -1.214 1.00 93.00 708 TRP A CA 1
ATOM 5834 C C . TRP A 1 708 ? -7.292 -31.594 -1.734 1.00 93.00 708 TRP A C 1
ATOM 5836 O O . TRP A 1 708 ? -6.604 -31.521 -2.746 1.00 93.00 708 TRP A O 1
ATOM 5846 N N . ASN A 1 709 ? -7.488 -32.750 -1.096 1.00 92.31 709 ASN A N 1
ATOM 5847 C CA . ASN A 1 709 ? -6.850 -33.994 -1.536 1.00 92.31 709 ASN A CA 1
ATOM 5848 C C . ASN A 1 709 ? -7.417 -34.486 -2.878 1.00 92.31 709 ASN A C 1
ATOM 5850 O O . ASN A 1 709 ? -6.650 -34.893 -3.749 1.00 92.31 709 ASN A O 1
ATOM 5854 N N . ASP A 1 710 ? -8.735 -34.385 -3.072 1.00 94.75 710 ASP A N 1
ATOM 5855 C CA . ASP A 1 710 ? -9.396 -34.750 -4.332 1.00 94.75 710 ASP A CA 1
ATOM 5856 C C . ASP A 1 710 ? -8.979 -33.802 -5.469 1.00 94.75 710 ASP A C 1
ATOM 5858 O O . ASP A 1 710 ? -8.713 -34.237 -6.588 1.00 94.75 710 ASP A O 1
ATOM 5862 N N . LEU A 1 711 ? -8.857 -32.504 -5.168 1.00 92.50 711 LEU A N 1
ATOM 5863 C CA . LEU A 1 711 ? -8.403 -31.468 -6.091 1.00 92.50 711 LEU A CA 1
ATOM 5864 C C . LEU A 1 711 ? -6.931 -31.651 -6.466 1.00 92.50 711 LEU A C 1
ATOM 5866 O O . LEU A 1 711 ? -6.586 -31.464 -7.627 1.00 92.50 711 LEU A O 1
ATOM 5870 N N . LEU A 1 712 ? -6.069 -32.031 -5.519 1.00 93.06 712 LEU A N 1
ATOM 5871 C CA . LEU A 1 712 ? -4.672 -32.361 -5.804 1.00 93.06 712 LEU A CA 1
ATOM 5872 C C . LEU A 1 712 ? -4.561 -33.589 -6.715 1.00 93.06 712 LEU A C 1
ATOM 5874 O O . LEU A 1 712 ? -3.807 -33.558 -7.687 1.00 93.06 712 LEU A O 1
ATOM 5878 N N . GLY A 1 713 ? -5.339 -34.642 -6.440 1.00 93.62 713 GLY A N 1
ATOM 5879 C CA . GLY A 1 713 ? -5.396 -35.831 -7.292 1.00 93.62 713 GLY A CA 1
ATOM 5880 C C . GLY A 1 713 ? -5.880 -35.508 -8.709 1.00 93.62 713 GLY A C 1
ATOM 5881 O O . GLY A 1 713 ? -5.236 -35.884 -9.687 1.00 93.62 713 GLY A O 1
ATOM 5882 N N . PHE A 1 714 ? -6.968 -34.741 -8.830 1.00 94.31 714 PHE A N 1
ATOM 5883 C CA . PHE A 1 714 ? -7.457 -34.240 -10.117 1.00 94.31 714 PHE A CA 1
ATOM 5884 C C . PHE A 1 714 ? -6.438 -33.328 -10.810 1.00 94.31 714 PHE A C 1
ATOM 5886 O O . PHE A 1 714 ? -6.233 -33.448 -12.014 1.00 94.31 714 PHE A O 1
ATOM 5893 N N . GLY A 1 715 ? -5.762 -32.454 -10.061 1.00 93.81 715 GLY A N 1
ATOM 5894 C CA . GLY A 1 715 ? -4.739 -31.547 -10.573 1.00 93.81 715 GLY A CA 1
ATOM 5895 C C . GLY A 1 715 ? -3.599 -32.291 -11.265 1.00 93.81 715 GLY A C 1
ATOM 5896 O O . GLY A 1 715 ? -3.169 -31.877 -12.337 1.00 93.81 715 GLY A O 1
ATOM 5897 N N . PHE A 1 716 ? -3.163 -33.430 -10.720 1.00 94.25 716 PHE A N 1
ATOM 5898 C CA . PHE A 1 716 ? -2.158 -34.276 -11.370 1.00 94.25 716 PHE A CA 1
ATOM 5899 C C . PHE A 1 716 ? -2.634 -34.805 -12.733 1.00 94.25 716 PHE A C 1
ATOM 5901 O O . PHE A 1 716 ? -1.902 -34.723 -13.722 1.00 94.25 716 PHE A O 1
ATOM 5908 N N . VAL A 1 717 ? -3.878 -35.291 -12.813 1.00 92.25 717 VAL A N 1
ATOM 5909 C CA . VAL A 1 717 ? -4.483 -35.767 -14.072 1.00 92.25 717 VAL A CA 1
ATOM 5910 C C . VAL A 1 717 ? -4.633 -34.618 -15.073 1.00 92.25 717 VAL A C 1
ATOM 5912 O O . VAL A 1 717 ? -4.246 -34.755 -16.234 1.00 92.25 717 VAL A O 1
ATOM 5915 N N . PHE A 1 718 ? -5.130 -33.468 -14.611 1.00 92.69 718 PHE A N 1
ATOM 5916 C CA . PHE A 1 718 ? -5.305 -32.258 -15.409 1.00 92.69 718 PHE A CA 1
ATOM 5917 C C . PHE A 1 718 ? -3.985 -31.787 -16.018 1.00 92.69 718 PHE A C 1
ATOM 5919 O O . PHE A 1 718 ? -3.902 -31.634 -17.233 1.00 92.69 718 PHE A O 1
ATOM 5926 N N . PHE A 1 719 ? -2.940 -31.594 -15.206 1.00 93.19 719 PHE A N 1
ATOM 5927 C CA . PHE A 1 719 ? -1.656 -31.104 -15.705 1.00 93.19 719 PHE A CA 1
ATOM 5928 C C . PHE A 1 719 ? -0.963 -32.117 -16.613 1.00 93.19 719 PHE A C 1
ATOM 5930 O O . PHE A 1 719 ? -0.351 -31.705 -17.590 1.00 93.19 719 PHE A O 1
ATOM 5937 N N . THR A 1 720 ? -1.103 -33.421 -16.363 1.00 93.56 720 THR A N 1
ATOM 5938 C CA . THR A 1 720 ? -0.553 -34.450 -17.262 1.00 93.56 720 THR A CA 1
ATOM 5939 C C . THR A 1 720 ? -1.174 -34.350 -18.657 1.00 93.56 720 THR A C 1
ATOM 5941 O O . THR A 1 720 ? -0.458 -34.309 -19.656 1.00 93.56 720 THR A O 1
ATOM 5944 N N . PHE A 1 721 ? -2.504 -34.247 -18.731 1.00 91.88 721 PHE A N 1
ATOM 5945 C CA . PHE A 1 721 ? -3.212 -34.086 -20.001 1.00 91.88 721 PHE A CA 1
ATOM 5946 C C . PHE A 1 721 ? -2.896 -32.734 -20.652 1.00 91.88 721 PHE A C 1
ATOM 5948 O O . PHE A 1 721 ? -2.574 -32.670 -21.834 1.00 91.88 721 PHE A O 1
ATOM 5955 N N . PHE A 1 722 ? -2.919 -31.653 -19.874 1.00 93.19 722 PHE A N 1
ATOM 5956 C CA . PHE A 1 722 ? -2.652 -30.301 -20.353 1.00 93.19 722 PHE A CA 1
ATOM 5957 C C . PHE A 1 722 ? -1.239 -30.159 -20.932 1.00 93.19 722 PHE A C 1
ATOM 5959 O O . PHE A 1 722 ? -1.081 -29.664 -22.044 1.00 93.19 722 PHE A O 1
ATOM 5966 N N . ILE A 1 723 ? -0.219 -30.661 -20.229 1.00 94.38 723 ILE A N 1
ATOM 5967 C CA . ILE A 1 723 ? 1.175 -30.634 -20.690 1.00 94.38 723 ILE A CA 1
ATOM 5968 C C . ILE A 1 723 ? 1.340 -31.445 -21.979 1.00 94.38 723 ILE A C 1
ATOM 5970 O O . ILE A 1 723 ? 2.074 -31.006 -22.862 1.00 94.38 723 ILE A O 1
ATOM 5974 N N . ALA A 1 724 ? 0.637 -32.572 -22.138 1.00 94.75 724 ALA A N 1
ATOM 5975 C CA . ALA A 1 724 ? 0.675 -33.344 -23.381 1.00 94.75 724 ALA A CA 1
ATOM 5976 C C . ALA A 1 724 ? 0.185 -32.520 -24.589 1.00 94.75 724 ALA A C 1
ATOM 5978 O O . ALA A 1 724 ? 0.837 -32.525 -25.633 1.00 94.75 724 ALA A O 1
ATOM 5979 N N . PHE A 1 725 ? -0.900 -31.749 -24.437 1.00 93.62 725 PHE A N 1
ATOM 5980 C CA . PHE A 1 725 ? -1.359 -30.822 -25.480 1.00 93.62 725 PHE A CA 1
ATOM 5981 C C . PHE A 1 725 ? -0.389 -29.662 -25.705 1.00 93.62 725 PHE A C 1
ATOM 5983 O O . PHE A 1 725 ? -0.107 -29.338 -26.856 1.00 93.62 725 PHE A O 1
ATOM 5990 N N . CYS A 1 726 ? 0.162 -29.068 -24.641 1.00 94.38 726 CYS A N 1
ATOM 5991 C CA . CYS A 1 726 ? 1.156 -27.998 -24.764 1.00 94.38 726 CYS A CA 1
ATOM 5992 C C . CYS A 1 726 ? 2.386 -28.456 -25.559 1.00 94.38 726 CYS A C 1
ATOM 5994 O O . CYS A 1 726 ? 2.836 -27.745 -26.453 1.00 94.38 726 CYS A O 1
ATOM 5996 N N . LEU A 1 727 ? 2.907 -29.652 -25.260 1.00 94.12 727 LEU A N 1
ATOM 5997 C CA . LEU A 1 727 ? 4.039 -30.240 -25.980 1.00 94.12 727 LEU A CA 1
ATOM 5998 C C . LEU A 1 727 ? 3.683 -30.528 -27.438 1.00 94.12 727 LEU A C 1
ATOM 6000 O O . LEU A 1 727 ? 4.456 -30.201 -28.331 1.00 94.12 727 LEU A O 1
ATOM 6004 N N . MET A 1 728 ? 2.502 -31.090 -27.692 1.00 93.00 728 MET A N 1
ATOM 6005 C CA . MET A 1 728 ? 2.038 -31.357 -29.051 1.00 93.00 728 MET A CA 1
ATOM 6006 C C . MET A 1 728 ? 1.924 -30.069 -29.884 1.00 93.00 728 MET A C 1
ATOM 6008 O O . MET A 1 728 ? 2.423 -30.027 -31.006 1.00 93.00 728 MET A O 1
ATOM 6012 N N . PHE A 1 729 ? 1.308 -29.009 -29.353 1.00 93.12 729 PHE A N 1
ATOM 6013 C CA . PHE A 1 729 ? 1.190 -27.737 -30.072 1.00 93.12 729 PHE A CA 1
ATOM 6014 C C . PHE A 1 729 ? 2.535 -27.035 -30.254 1.00 93.12 729 PHE A C 1
ATOM 6016 O O . PHE A 1 729 ? 2.785 -26.491 -31.326 1.00 93.12 729 PHE A O 1
ATOM 6023 N N . ASN A 1 730 ? 3.420 -27.097 -29.254 1.00 93.06 730 ASN A N 1
ATOM 6024 C CA . ASN A 1 730 ? 4.794 -26.630 -29.402 1.00 93.06 730 ASN A CA 1
ATOM 6025 C C . ASN A 1 730 ? 5.466 -27.348 -30.582 1.00 93.06 730 ASN A C 1
ATOM 6027 O O . ASN A 1 730 ? 5.924 -26.677 -31.491 1.00 93.06 730 ASN A O 1
ATOM 6031 N N . LEU A 1 731 ? 5.413 -28.681 -30.659 1.00 92.12 731 LEU A N 1
ATOM 6032 C CA . LEU A 1 731 ? 6.005 -29.429 -31.776 1.00 92.12 731 LEU A CA 1
ATOM 6033 C C . LEU A 1 731 ? 5.382 -29.106 -33.145 1.00 92.12 731 LEU A C 1
ATOM 6035 O O . LEU A 1 731 ? 6.100 -29.105 -34.141 1.00 92.12 731 LEU A O 1
ATOM 6039 N N . PHE A 1 732 ? 4.076 -28.830 -33.221 1.00 91.94 732 PHE A N 1
ATOM 6040 C CA . PHE A 1 732 ? 3.422 -28.492 -34.492 1.00 91.94 732 PHE A CA 1
ATOM 6041 C C . PHE A 1 732 ? 3.721 -27.081 -35.002 1.00 91.94 732 PHE A C 1
ATOM 6043 O O . PHE A 1 732 ? 3.688 -26.883 -36.214 1.00 91.94 732 PHE A O 1
ATOM 6050 N N . PHE A 1 733 ? 3.955 -26.119 -34.107 1.00 92.06 733 PHE A N 1
ATOM 6051 C CA . PHE A 1 733 ? 4.008 -24.693 -34.447 1.00 92.06 733 PHE A CA 1
ATOM 6052 C C . PHE A 1 733 ? 5.337 -24.003 -34.089 1.00 92.06 733 PHE A C 1
ATOM 6054 O O . PHE A 1 733 ? 5.476 -22.809 -34.348 1.00 92.06 733 PHE A O 1
ATOM 6061 N N . TYR A 1 734 ? 6.309 -24.728 -33.518 1.00 90.69 734 TYR A N 1
ATOM 6062 C CA . TYR A 1 734 ? 7.593 -24.200 -33.026 1.00 90.69 734 TYR A CA 1
ATOM 6063 C C . TYR A 1 734 ? 8.345 -23.331 -34.044 1.00 90.69 734 TYR A C 1
ATOM 6065 O O . TYR A 1 734 ? 8.979 -22.352 -33.659 1.00 90.69 734 TYR A O 1
ATOM 6073 N N . THR A 1 735 ? 8.300 -23.694 -35.329 1.00 87.81 735 THR A N 1
ATOM 6074 C CA . THR A 1 735 ? 9.072 -23.039 -36.395 1.00 87.81 735 THR A CA 1
ATOM 6075 C C . THR A 1 735 ? 8.447 -21.753 -36.913 1.00 87.81 735 THR A C 1
ATOM 6077 O O . THR A 1 735 ? 9.174 -20.837 -37.284 1.00 87.81 735 THR A O 1
ATOM 6080 N N . ASP A 1 736 ? 7.118 -21.682 -36.950 1.00 88.25 736 ASP A N 1
ATOM 6081 C CA . ASP A 1 736 ? 6.407 -20.669 -37.739 1.00 88.25 736 ASP A CA 1
ATOM 6082 C C . ASP A 1 736 ? 5.728 -19.599 -36.881 1.00 88.25 736 ASP A C 1
ATOM 6084 O O . ASP A 1 736 ? 5.441 -18.506 -37.365 1.00 88.25 736 ASP A O 1
ATOM 6088 N N . LEU A 1 737 ? 5.450 -19.895 -35.608 1.00 90.00 737 LEU A N 1
ATOM 6089 C CA . LEU A 1 737 ? 4.713 -19.001 -34.720 1.00 90.00 737 LEU A CA 1
ATOM 6090 C C . LEU A 1 737 ? 5.497 -18.728 -33.429 1.00 90.00 737 LEU A C 1
ATOM 6092 O O . LEU A 1 737 ? 5.786 -19.634 -32.651 1.00 90.00 737 LEU A O 1
ATOM 6096 N N . GLU A 1 738 ? 5.759 -17.448 -33.150 1.00 85.38 738 GLU A N 1
ATOM 6097 C CA . GLU A 1 738 ? 6.553 -17.010 -31.989 1.00 85.38 738 GLU A CA 1
ATOM 6098 C C . GLU A 1 738 ? 5.940 -17.426 -30.640 1.00 85.38 738 GLU A C 1
ATOM 6100 O O . GLU A 1 738 ? 6.657 -17.817 -29.718 1.00 85.38 738 GLU A O 1
ATOM 6105 N N . GLU A 1 739 ? 4.608 -17.427 -30.545 1.00 88.75 739 GLU A N 1
ATOM 6106 C CA . GLU A 1 739 ? 3.848 -17.861 -29.359 1.00 88.75 739 GLU A CA 1
ATOM 6107 C C . GLU A 1 739 ? 4.201 -19.305 -28.944 1.00 88.75 739 GLU A C 1
ATOM 6109 O O . GLU A 1 739 ? 4.172 -19.663 -27.764 1.00 88.75 739 GLU A O 1
ATOM 6114 N N . TRP A 1 740 ? 4.637 -20.118 -29.908 1.00 91.00 740 TRP A N 1
ATOM 6115 C CA . TRP A 1 740 ? 4.951 -21.531 -29.745 1.00 91.00 740 TRP A CA 1
ATOM 6116 C C . TRP A 1 740 ? 6.450 -21.820 -29.709 1.00 91.00 740 TRP A C 1
ATOM 6118 O O . TRP A 1 740 ? 6.822 -22.989 -29.667 1.00 91.00 740 TRP A O 1
ATOM 6128 N N . ARG A 1 741 ? 7.311 -20.792 -29.674 1.00 87.94 741 ARG A N 1
ATOM 6129 C CA . ARG A 1 741 ? 8.772 -20.952 -29.714 1.00 87.94 741 ARG A CA 1
ATOM 6130 C C . ARG A 1 741 ? 9.310 -21.760 -28.537 1.00 87.94 741 ARG A C 1
ATOM 6132 O O . ARG A 1 741 ? 10.117 -22.650 -28.730 1.00 87.94 741 ARG A O 1
ATOM 6139 N N . ASN A 1 742 ? 8.883 -21.489 -27.306 1.00 88.75 742 ASN A N 1
ATOM 6140 C CA . ASN A 1 742 ? 9.384 -22.203 -26.129 1.00 88.75 742 ASN A CA 1
ATOM 6141 C C . ASN A 1 742 ? 8.243 -22.910 -25.402 1.00 88.75 742 ASN A C 1
ATOM 6143 O O . ASN A 1 742 ? 7.092 -22.490 -25.474 1.00 88.75 742 ASN A O 1
ATOM 6147 N N . PHE A 1 743 ? 8.561 -23.946 -24.624 1.00 90.50 743 PHE A N 1
ATOM 6148 C CA . PHE A 1 743 ? 7.549 -24.641 -23.822 1.00 90.50 743 PHE A CA 1
ATOM 6149 C C . PHE A 1 743 ? 6.793 -23.691 -22.876 1.00 90.50 743 PHE A C 1
ATOM 6151 O O . PHE A 1 743 ? 5.587 -23.830 -22.703 1.00 90.50 743 PHE A O 1
ATOM 6158 N N . VAL A 1 744 ? 7.480 -22.694 -22.303 1.00 91.56 744 VAL A N 1
ATOM 6159 C CA . VAL A 1 744 ? 6.867 -21.701 -21.404 1.00 91.56 744 VAL A CA 1
ATOM 6160 C C . VAL A 1 744 ? 5.848 -20.831 -22.145 1.00 91.56 744 VAL A C 1
ATOM 6162 O O . VAL A 1 744 ? 4.706 -20.735 -21.705 1.00 91.56 744 VAL A O 1
ATOM 6165 N N . THR A 1 745 ? 6.210 -20.269 -23.303 1.00 90.62 745 THR A N 1
ATOM 6166 C CA . THR A 1 745 ? 5.286 -19.444 -24.100 1.00 90.62 745 THR A CA 1
ATOM 6167 C C . THR A 1 745 ? 4.147 -20.284 -24.676 1.00 90.62 745 THR A C 1
ATOM 6169 O O . THR A 1 745 ? 3.002 -19.840 -24.697 1.00 90.62 745 THR A O 1
ATOM 6172 N N . ALA A 1 746 ? 4.414 -21.540 -25.050 1.00 93.06 746 ALA A N 1
ATOM 6173 C CA . ALA A 1 746 ? 3.390 -22.489 -25.479 1.00 93.06 746 ALA A CA 1
ATOM 6174 C C . ALA A 1 746 ? 2.397 -22.803 -24.346 1.00 93.06 746 ALA A C 1
ATOM 6176 O O . ALA A 1 746 ? 1.187 -22.849 -24.571 1.00 93.06 746 ALA A O 1
ATOM 6177 N N . PHE A 1 747 ? 2.886 -22.980 -23.116 1.00 93.38 747 PHE A N 1
ATOM 6178 C CA . PHE A 1 747 ? 2.061 -23.209 -21.930 1.00 93.38 747 PHE A CA 1
ATOM 6179 C C . PHE A 1 747 ? 1.182 -21.990 -21.600 1.00 93.38 747 PHE A C 1
ATOM 6181 O O . PHE A 1 747 ? -0.016 -22.146 -21.354 1.00 93.38 747 PHE A O 1
ATOM 6188 N N . GLU A 1 748 ? 1.743 -20.777 -21.654 1.00 93.62 748 GLU A N 1
ATOM 6189 C CA . GLU A 1 748 ? 1.006 -19.512 -21.496 1.00 93.62 748 GLU A CA 1
ATOM 6190 C C . GLU A 1 748 ? -0.056 -19.322 -22.585 1.00 93.62 748 GLU A C 1
ATOM 6192 O O . GLU A 1 748 ? -1.191 -18.925 -22.298 1.00 93.62 748 GLU A O 1
ATOM 6197 N N . THR A 1 749 ? 0.287 -19.663 -23.828 1.00 92.62 749 THR A N 1
ATOM 6198 C CA . THR A 1 749 ? -0.630 -19.619 -24.969 1.00 92.62 749 THR A CA 1
ATOM 6199 C C . THR A 1 749 ? -1.774 -20.607 -24.761 1.00 92.62 749 THR A C 1
ATOM 6201 O O . THR A 1 749 ? -2.935 -20.221 -24.866 1.00 92.62 749 THR A O 1
ATOM 6204 N N . CYS A 1 750 ? -1.495 -21.842 -24.332 1.00 92.19 750 CYS A N 1
ATOM 6205 C CA . CYS A 1 750 ? -2.530 -22.829 -24.011 1.00 92.19 750 CYS A CA 1
ATOM 6206 C C . CYS A 1 750 ? -3.477 -22.366 -22.899 1.00 92.19 750 CYS A C 1
ATOM 6208 O O . CYS A 1 750 ? -4.691 -22.540 -23.021 1.00 92.19 750 CYS A O 1
ATOM 6210 N N . PHE A 1 751 ? -2.964 -21.728 -21.844 1.00 91.19 751 PHE A N 1
ATOM 6211 C CA . PHE A 1 751 ? -3.811 -21.133 -20.805 1.00 91.19 751 PHE A CA 1
ATOM 6212 C C . PHE A 1 751 ? -4.639 -19.951 -21.327 1.00 91.19 751 PHE A C 1
ATOM 6214 O O . PHE A 1 751 ? -5.816 -19.820 -20.990 1.00 91.19 751 PHE A O 1
ATOM 6221 N N . SER A 1 752 ? -4.057 -19.115 -22.186 1.00 91.50 752 SER A N 1
ATOM 6222 C CA . SER A 1 752 ? -4.761 -18.006 -22.840 1.00 91.50 752 SER A CA 1
ATOM 6223 C C . SER A 1 752 ? -5.895 -18.504 -23.741 1.00 91.50 752 SER A C 1
ATOM 6225 O O . SER A 1 752 ? -6.981 -17.917 -23.741 1.00 91.50 752 SER A O 1
ATOM 6227 N N . MET A 1 753 ? -5.697 -19.641 -24.415 1.00 89.88 753 MET A N 1
ATOM 6228 C CA . MET A 1 753 ? -6.740 -20.306 -25.196 1.00 89.88 753 MET A CA 1
ATOM 6229 C C . MET A 1 753 ? -7.905 -20.790 -24.320 1.00 89.88 753 MET A C 1
ATOM 6231 O O . MET A 1 753 ? -9.054 -20.645 -24.732 1.00 89.88 753 MET A O 1
ATOM 6235 N N . LEU A 1 754 ? -7.653 -21.280 -23.095 1.00 87.31 754 LEU A N 1
ATOM 6236 C CA . LEU A 1 754 ? -8.722 -21.644 -22.143 1.00 87.31 754 LEU A CA 1
ATOM 6237 C C . LEU A 1 754 ? -9.581 -20.445 -21.721 1.00 87.31 754 LEU A C 1
ATOM 6239 O O . LEU A 1 754 ? -10.766 -20.606 -21.442 1.00 87.31 754 LEU A O 1
ATOM 6243 N N . LEU A 1 755 ? -8.995 -19.245 -21.693 1.00 88.56 755 LEU A N 1
ATOM 6244 C CA . LEU A 1 755 ? -9.699 -17.984 -21.434 1.00 88.56 755 LEU A CA 1
ATOM 6245 C C . LEU A 1 755 ? -10.412 -17.428 -22.683 1.00 88.56 755 LEU A C 1
ATOM 6247 O O . LEU A 1 755 ? -11.035 -16.370 -22.606 1.00 88.56 755 LEU A O 1
ATOM 6251 N N . GLY A 1 756 ? -10.313 -18.111 -23.829 1.00 87.00 756 GLY A N 1
ATOM 6252 C CA . GLY A 1 756 ? -10.933 -17.716 -25.095 1.00 87.00 756 GLY A CA 1
ATOM 6253 C C . GLY A 1 756 ? -10.089 -16.782 -25.967 1.00 87.00 756 GLY A C 1
ATOM 6254 O O . GLY A 1 756 ? -10.590 -16.286 -26.973 1.00 87.00 756 GLY A O 1
ATOM 6255 N N . LYS A 1 757 ? -8.817 -16.535 -25.627 1.00 89.50 757 LYS A N 1
ATOM 6256 C CA . LYS A 1 757 ? -7.891 -15.759 -26.467 1.00 89.50 757 LYS A CA 1
ATOM 6257 C C . LYS A 1 757 ? -7.101 -16.707 -27.367 1.00 89.50 757 LYS A C 1
ATOM 6259 O O . LYS A 1 757 ? -6.153 -17.336 -26.906 1.00 89.50 757 LYS A O 1
ATOM 6264 N N . PHE A 1 758 ? -7.481 -16.816 -28.637 1.00 86.81 758 PHE A N 1
ATOM 6265 C CA . PHE A 1 758 ? -6.789 -17.673 -29.603 1.00 86.81 758 PHE A CA 1
ATOM 6266 C C . PHE A 1 758 ? -6.738 -17.036 -30.998 1.00 86.81 758 PHE A C 1
ATOM 6268 O O . PHE A 1 758 ? -7.711 -16.442 -31.457 1.00 86.81 758 PHE A O 1
ATOM 6275 N N . LYS A 1 759 ? -5.603 -17.182 -31.693 1.00 87.44 759 LYS A N 1
ATOM 6276 C CA . LYS A 1 759 ? -5.416 -16.758 -33.091 1.00 87.44 759 LYS A CA 1
ATOM 6277 C C . LYS A 1 759 ? -5.576 -17.957 -34.026 1.00 87.44 759 LYS A C 1
ATOM 6279 O O . LYS A 1 759 ? -4.598 -18.528 -34.506 1.00 87.44 759 LYS A O 1
ATOM 6284 N N . PHE A 1 760 ? -6.822 -18.378 -34.241 1.00 89.19 760 PHE A N 1
ATOM 6285 C CA . PHE A 1 760 ? -7.114 -19.592 -35.013 1.00 89.19 760 PHE A CA 1
ATOM 6286 C C . PHE A 1 760 ? -6.624 -19.514 -36.463 1.00 89.19 760 PHE A C 1
ATOM 6288 O O . PHE A 1 760 ? -6.101 -20.498 -36.982 1.00 89.19 760 PHE A O 1
ATOM 6295 N N . ASP A 1 761 ? -6.739 -18.346 -37.097 1.00 89.62 761 ASP A N 1
ATOM 6296 C CA . ASP A 1 761 ? -6.361 -18.179 -38.502 1.00 89.62 761 ASP A CA 1
ATOM 6297 C C . ASP A 1 761 ? -4.870 -18.435 -38.733 1.00 89.62 761 ASP A C 1
ATOM 6299 O O . ASP A 1 761 ? -4.513 -19.167 -39.655 1.00 89.62 761 ASP A O 1
ATOM 6303 N N . SER A 1 762 ? -4.009 -17.924 -37.848 1.00 89.81 762 SER A N 1
ATOM 6304 C CA . SER A 1 762 ? -2.564 -18.163 -37.900 1.00 89.81 762 SER A CA 1
ATOM 6305 C C . SER A 1 762 ? -2.233 -19.649 -37.725 1.00 89.81 762 SER A C 1
ATOM 6307 O O . SER A 1 762 ? -1.458 -20.198 -38.498 1.00 89.81 762 SER A O 1
ATOM 6309 N N . MET A 1 763 ? -2.887 -20.338 -36.780 1.00 89.81 763 MET A N 1
ATOM 6310 C CA . MET A 1 763 ? -2.684 -21.779 -36.569 1.00 89.81 763 MET A CA 1
ATOM 6311 C C . MET A 1 763 ? -3.127 -22.616 -37.777 1.00 89.81 763 MET A C 1
ATOM 6313 O O . MET A 1 763 ? -2.436 -23.553 -38.176 1.00 89.81 763 MET A O 1
ATOM 6317 N N . ARG A 1 764 ? -4.269 -22.273 -38.387 1.00 91.69 764 ARG A N 1
ATOM 6318 C CA . ARG A 1 764 ? -4.805 -22.982 -39.557 1.00 91.69 764 ARG A CA 1
ATOM 6319 C C . ARG A 1 764 ? -3.924 -22.817 -40.792 1.00 91.69 764 ARG A C 1
ATOM 6321 O O . ARG A 1 764 ? -3.802 -23.769 -41.558 1.00 91.69 764 ARG A O 1
ATOM 6328 N N . GLN A 1 765 ? -3.358 -21.629 -40.995 1.00 91.62 765 GLN A N 1
ATOM 6329 C CA . GLN A 1 765 ? -2.481 -21.346 -42.133 1.00 91.62 765 GLN A CA 1
ATOM 6330 C C . GLN A 1 765 ? -1.162 -22.118 -42.043 1.00 91.62 765 GLN A C 1
ATOM 6332 O O . GLN A 1 765 ? -0.673 -22.584 -43.068 1.00 91.62 765 GLN A O 1
ATOM 6337 N N . THR A 1 766 ? -0.628 -22.306 -40.834 1.00 90.75 766 THR A N 1
ATOM 6338 C CA . THR A 1 766 ? 0.602 -23.074 -40.615 1.00 90.75 766 THR A CA 1
ATOM 6339 C C . THR A 1 766 ? 0.375 -24.581 -40.721 1.00 90.75 766 THR A C 1
ATOM 6341 O O . THR A 1 766 ? 1.045 -25.259 -41.495 1.00 90.75 766 THR A O 1
ATOM 6344 N N . ASN A 1 767 ? -0.560 -25.135 -39.939 1.00 90.19 767 ASN A N 1
ATOM 6345 C CA . ASN A 1 767 ? -0.769 -26.580 -39.883 1.00 90.19 767 ASN A CA 1
ATOM 6346 C C . ASN A 1 767 ? -2.234 -26.936 -39.602 1.00 90.19 767 ASN A C 1
ATOM 6348 O O . ASN A 1 767 ? -2.754 -26.756 -38.497 1.00 90.19 767 ASN A O 1
ATOM 6352 N N . ILE A 1 768 ? -2.888 -27.534 -40.599 1.00 89.31 768 ILE A N 1
ATOM 6353 C CA . ILE A 1 768 ? -4.295 -27.930 -40.506 1.00 89.31 768 ILE A CA 1
ATOM 6354 C C . ILE A 1 768 ? -4.544 -29.011 -39.445 1.00 89.31 768 ILE A C 1
ATOM 6356 O O . ILE A 1 768 ? -5.589 -28.999 -38.801 1.00 89.31 768 ILE A O 1
ATOM 6360 N N . VAL A 1 769 ? -3.583 -29.914 -39.215 1.00 90.62 769 VAL A N 1
ATOM 6361 C CA . VAL A 1 769 ? -3.692 -30.971 -38.198 1.00 90.62 769 VAL A CA 1
ATOM 6362 C C . VAL A 1 769 ? -3.675 -30.347 -36.806 1.00 90.62 769 VAL A C 1
ATOM 6364 O O . VAL A 1 769 ? -4.542 -30.651 -35.986 1.00 90.62 769 VAL A O 1
ATOM 6367 N N . GLY A 1 770 ? -2.762 -29.403 -36.566 1.00 88.38 770 GLY A N 1
ATOM 6368 C CA . GLY A 1 770 ? -2.729 -28.626 -35.326 1.00 88.38 770 GLY A CA 1
ATOM 6369 C C . GLY A 1 770 ? -4.039 -27.866 -35.084 1.00 88.38 770 GLY A C 1
ATOM 6370 O O . GLY A 1 770 ? -4.576 -27.896 -33.977 1.00 88.38 770 GLY A O 1
ATOM 6371 N N . ALA A 1 771 ? -4.620 -27.276 -36.134 1.00 88.00 771 ALA A N 1
ATOM 6372 C CA . ALA A 1 771 ? -5.916 -26.598 -36.058 1.00 88.00 771 ALA A CA 1
ATOM 6373 C C . ALA A 1 771 ? -7.097 -27.547 -35.767 1.00 88.00 771 ALA A C 1
ATOM 6375 O O . ALA A 1 771 ? -8.046 -27.154 -35.092 1.00 88.00 771 ALA A O 1
ATOM 6376 N N . VAL A 1 772 ? -7.050 -28.807 -36.210 1.00 91.31 772 VAL A N 1
ATOM 6377 C CA . VAL A 1 772 ? -8.042 -29.827 -35.819 1.00 91.31 772 VAL A CA 1
ATOM 6378 C C . VAL A 1 772 ? -7.882 -30.201 -34.343 1.00 91.31 772 VAL A C 1
ATOM 6380 O O . VAL A 1 772 ? -8.867 -30.251 -33.603 1.00 91.31 772 VAL A O 1
ATOM 6383 N N . PHE A 1 773 ? -6.648 -30.403 -33.877 1.00 92.50 773 PHE A N 1
ATOM 6384 C CA . PHE A 1 773 ? -6.369 -30.708 -32.471 1.00 92.50 773 PHE A CA 1
ATOM 6385 C C . PHE A 1 773 ? -6.718 -29.569 -31.511 1.00 92.50 773 PHE A C 1
ATOM 6387 O O . PHE A 1 773 ? -7.047 -29.839 -30.356 1.00 92.50 773 PHE A O 1
ATOM 6394 N N . PHE A 1 774 ? -6.733 -28.321 -31.978 1.00 91.50 774 PHE A N 1
ATOM 6395 C CA . PHE A 1 774 ? -7.275 -27.198 -31.218 1.00 91.50 774 PHE A CA 1
ATOM 6396 C C . PHE A 1 774 ? -8.740 -27.431 -30.806 1.00 91.50 774 PHE A C 1
ATOM 6398 O O . PHE A 1 774 ? -9.087 -27.198 -29.648 1.00 91.50 774 PHE A O 1
ATOM 6405 N N . PHE A 1 775 ? -9.590 -27.967 -31.692 1.00 90.62 775 PHE A N 1
ATOM 6406 C CA . PHE A 1 775 ? -10.981 -28.282 -31.340 1.00 90.62 775 PHE A CA 1
ATOM 6407 C C . PHE A 1 775 ? -11.075 -29.402 -30.301 1.00 90.62 775 PHE A C 1
ATOM 6409 O O . PHE A 1 775 ? -11.865 -29.302 -29.363 1.00 90.62 775 PHE A O 1
ATOM 6416 N N . PHE A 1 776 ? -10.247 -30.443 -30.426 1.00 92.00 776 PHE A N 1
ATOM 6417 C CA . PHE A 1 776 ? -10.186 -31.522 -29.435 1.00 92.00 776 PHE A CA 1
ATOM 6418 C C . PHE A 1 776 ? -9.723 -31.023 -28.066 1.00 92.00 776 PHE A C 1
ATOM 6420 O O . PHE A 1 776 ? -10.312 -31.383 -27.046 1.00 92.00 776 PHE A O 1
ATOM 6427 N N . PHE A 1 777 ? -8.707 -30.161 -28.045 1.00 92.88 777 PHE A N 1
ATOM 6428 C CA . PHE A 1 777 ? -8.246 -29.493 -26.836 1.00 92.88 777 PHE A CA 1
ATOM 6429 C C . PHE A 1 777 ? -9.367 -28.657 -26.208 1.00 92.88 777 PHE A C 1
ATOM 6431 O O . PHE A 1 777 ? -9.695 -28.855 -25.039 1.00 92.88 777 PHE A O 1
ATOM 6438 N N . ALA A 1 778 ? -10.006 -27.780 -26.987 1.00 90.19 778 ALA A N 1
ATOM 6439 C CA . ALA A 1 778 ? -11.073 -26.911 -26.503 1.00 90.19 778 ALA A CA 1
ATOM 6440 C C . ALA A 1 778 ? -12.256 -27.714 -25.939 1.00 90.19 778 ALA A C 1
ATOM 6442 O O . ALA A 1 778 ? -12.757 -27.400 -24.858 1.00 90.19 778 ALA A O 1
ATOM 6443 N N . LEU A 1 779 ? -12.674 -28.781 -26.626 1.00 90.44 779 LEU A N 1
ATOM 6444 C CA . LEU A 1 779 ? -13.778 -29.640 -26.198 1.00 90.44 779 LEU A CA 1
ATOM 6445 C C . LEU A 1 779 ? -13.428 -30.431 -24.934 1.00 90.44 779 LEU A C 1
ATOM 6447 O O . LEU A 1 779 ? -14.208 -30.434 -23.983 1.00 90.44 779 LEU A O 1
ATOM 6451 N N . SER A 1 780 ? -12.249 -31.056 -24.887 1.00 90.56 780 SER A N 1
ATOM 6452 C CA . SER A 1 780 ? -11.801 -31.807 -23.709 1.00 90.56 780 SER A CA 1
ATOM 6453 C C . SER A 1 780 ? -11.680 -30.905 -22.477 1.00 90.56 780 SER A C 1
ATOM 6455 O O . SER A 1 780 ? -12.197 -31.217 -21.400 1.00 90.56 780 SER A O 1
ATOM 6457 N N . MET A 1 781 ? -11.059 -29.736 -22.635 1.00 89.00 781 MET A N 1
ATOM 6458 C CA . MET A 1 781 ? -10.817 -28.829 -21.519 1.00 89.00 781 MET A CA 1
ATOM 6459 C C . MET A 1 781 ? -12.101 -28.164 -21.017 1.00 89.00 781 MET A C 1
ATOM 6461 O O . MET A 1 781 ? -12.303 -28.081 -19.806 1.00 89.00 781 MET A O 1
ATOM 6465 N N . SER A 1 782 ? -12.994 -27.736 -21.915 1.00 84.56 782 SER A N 1
ATOM 6466 C CA . SER A 1 782 ? -14.240 -27.062 -21.524 1.00 84.56 782 SER A CA 1
ATOM 6467 C C . SER A 1 782 ? -15.324 -28.021 -21.028 1.00 84.56 782 SER A C 1
ATOM 6469 O O . SER A 1 782 ? -15.942 -27.753 -19.999 1.00 84.56 782 SER A O 1
ATOM 6471 N N . LEU A 1 783 ? -15.553 -29.146 -21.716 1.00 86.81 783 LEU A N 1
ATOM 6472 C CA . LEU A 1 783 ? -16.652 -30.057 -21.384 1.00 86.81 783 LEU A CA 1
ATOM 6473 C C . LEU A 1 783 ? -16.277 -31.093 -20.332 1.00 86.81 783 LEU A C 1
ATOM 6475 O O . LEU A 1 783 ? -17.132 -31.481 -19.542 1.00 86.81 783 LEU A O 1
ATOM 6479 N N . VAL A 1 784 ? -15.038 -31.584 -20.319 1.00 88.06 784 VAL A N 1
ATOM 6480 C CA . VAL A 1 784 ? -14.659 -32.670 -19.405 1.00 88.06 784 VAL A CA 1
ATOM 6481 C C . VAL A 1 784 ? -13.996 -32.091 -18.164 1.00 88.06 784 VAL A C 1
ATOM 6483 O O . VAL A 1 784 ? -14.506 -32.256 -17.056 1.00 88.06 784 VAL A O 1
ATOM 6486 N N . MET A 1 785 ? -12.894 -31.359 -18.331 1.00 87.88 785 MET A N 1
ATOM 6487 C CA . MET A 1 785 ? -12.058 -30.964 -17.192 1.00 87.88 785 MET A CA 1
ATOM 6488 C C . MET A 1 785 ? -12.745 -29.962 -16.257 1.00 87.88 785 MET A C 1
ATOM 6490 O O . MET A 1 785 ? -12.753 -30.172 -15.043 1.00 87.88 785 MET A O 1
ATOM 6494 N N . ILE A 1 786 ? -13.378 -28.912 -16.793 1.00 86.94 786 ILE A N 1
ATOM 6495 C CA . ILE A 1 786 ? -14.095 -27.925 -15.963 1.00 86.94 786 ILE A CA 1
ATOM 6496 C C . ILE A 1 786 ? -15.279 -28.571 -15.228 1.00 86.94 786 ILE A C 1
ATOM 6498 O O . ILE A 1 786 ? -15.498 -28.293 -14.047 1.00 86.94 786 ILE A O 1
ATOM 6502 N N . ASN A 1 787 ? -16.016 -29.472 -15.882 1.00 89.62 787 ASN A N 1
ATOM 6503 C CA . ASN A 1 787 ? -17.161 -30.141 -15.263 1.00 89.62 787 ASN A CA 1
ATOM 6504 C C . ASN A 1 787 ? -16.739 -31.113 -14.151 1.00 89.62 787 ASN A C 1
ATOM 6506 O O . ASN A 1 787 ? -17.405 -31.174 -13.114 1.00 89.62 787 ASN A O 1
ATOM 6510 N N . ILE A 1 788 ? -15.613 -31.820 -14.305 1.00 92.19 788 ILE A N 1
ATOM 6511 C CA . ILE A 1 788 ? -15.046 -32.653 -13.230 1.00 92.19 788 ILE A CA 1
ATOM 6512 C C . ILE A 1 788 ? -14.636 -31.779 -12.039 1.00 92.19 788 ILE A C 1
ATOM 6514 O O . ILE A 1 788 ? -15.022 -32.078 -10.906 1.00 92.19 788 ILE A O 1
ATOM 6518 N N . LEU A 1 789 ? -13.927 -30.672 -12.286 1.00 90.75 789 LEU A N 1
ATOM 6519 C CA . LEU A 1 789 ? -13.526 -29.724 -11.242 1.00 90.75 789 LEU A CA 1
ATOM 6520 C C . LEU A 1 789 ? -14.740 -29.203 -10.455 1.00 90.75 789 LEU A C 1
ATOM 6522 O O . LEU A 1 789 ? -14.748 -29.242 -9.223 1.00 90.75 789 LEU A O 1
ATOM 6526 N N . MET A 1 790 ? -15.788 -28.766 -11.160 1.00 90.94 790 MET A N 1
ATOM 6527 C CA . MET A 1 790 ? -17.021 -28.285 -10.533 1.00 90.94 790 MET A CA 1
ATOM 6528 C C . MET A 1 790 ? -17.719 -29.377 -9.726 1.00 90.94 790 MET A C 1
ATOM 6530 O O . MET A 1 790 ? -18.173 -29.120 -8.613 1.00 90.94 790 MET A O 1
ATOM 6534 N N . THR A 1 791 ? -17.759 -30.608 -10.238 1.00 93.12 791 THR A N 1
ATOM 6535 C CA . THR A 1 791 ? -18.387 -31.741 -9.545 1.00 93.12 791 THR A CA 1
ATOM 6536 C C . THR A 1 791 ? -17.694 -32.042 -8.213 1.00 93.12 791 THR A C 1
ATOM 6538 O O . THR A 1 791 ? -18.372 -32.237 -7.201 1.00 93.12 791 THR A O 1
ATOM 6541 N N . ILE A 1 792 ? -16.355 -32.024 -8.180 1.00 94.00 792 ILE A N 1
ATOM 6542 C CA . ILE A 1 792 ? -15.570 -32.232 -6.949 1.00 94.00 792 ILE A CA 1
ATOM 6543 C C . ILE A 1 792 ? -15.901 -31.147 -5.913 1.00 94.00 792 ILE A C 1
ATOM 6545 O O . ILE A 1 792 ? -16.186 -31.456 -4.753 1.00 94.00 792 ILE A O 1
ATOM 6549 N N . ILE A 1 793 ? -15.920 -29.878 -6.335 1.00 92.69 793 ILE A N 1
ATOM 6550 C CA . ILE A 1 793 ? -16.189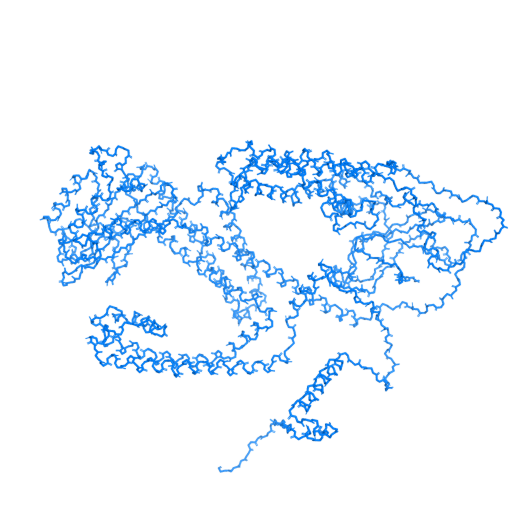 -28.742 -5.444 1.00 92.69 793 ILE A CA 1
ATOM 6551 C C . ILE A 1 793 ? -17.633 -28.776 -4.921 1.00 92.69 793 ILE A C 1
ATOM 6553 O O . ILE A 1 793 ? -17.851 -28.616 -3.718 1.00 92.69 793 ILE A O 1
ATOM 6557 N N . ILE A 1 794 ? -18.622 -29.018 -5.790 1.00 91.44 794 ILE A N 1
ATOM 6558 C CA . ILE A 1 794 ? -20.045 -29.069 -5.416 1.00 91.44 794 ILE A CA 1
ATOM 6559 C C . ILE A 1 794 ? -20.298 -30.195 -4.409 1.00 91.44 794 ILE A C 1
ATOM 6561 O O . ILE A 1 794 ? -20.958 -29.970 -3.392 1.00 91.44 794 ILE A O 1
ATOM 6565 N N . ARG A 1 795 ? -19.719 -31.380 -4.636 1.00 93.00 795 ARG A N 1
ATOM 6566 C CA . ARG A 1 795 ? -19.851 -32.519 -3.720 1.00 93.00 795 ARG A CA 1
ATOM 6567 C C . ARG A 1 795 ? -19.273 -32.209 -2.340 1.00 93.00 795 ARG A C 1
ATOM 6569 O O . ARG A 1 795 ? -19.906 -32.496 -1.326 1.00 93.00 795 ARG A O 1
ATOM 6576 N N . ALA A 1 796 ? -18.090 -31.600 -2.280 1.00 90.56 796 ALA A N 1
ATOM 6577 C CA . ALA A 1 796 ? -17.482 -31.211 -1.010 1.00 90.56 796 ALA A CA 1
ATOM 6578 C C . ALA A 1 796 ? -18.287 -30.119 -0.288 1.00 90.56 796 ALA A C 1
ATOM 6580 O O . ALA A 1 796 ? -18.425 -30.155 0.938 1.00 90.56 796 ALA A O 1
ATOM 6581 N N . PHE A 1 797 ? -18.862 -29.176 -1.040 1.00 89.50 797 PHE A N 1
ATOM 6582 C CA . PHE A 1 797 ? -19.760 -28.162 -0.495 1.00 89.50 797 PHE A CA 1
ATOM 6583 C C . PHE A 1 797 ? -21.007 -28.772 0.150 1.00 89.50 797 PHE A C 1
ATOM 6585 O O . PHE A 1 797 ? -21.386 -28.376 1.255 1.00 89.50 797 PHE A O 1
ATOM 6592 N N . GLU A 1 798 ? -21.613 -29.765 -0.497 1.00 88.75 798 GLU A N 1
ATOM 6593 C CA . GLU A 1 798 ? -22.790 -30.459 0.021 1.00 88.75 798 GLU A CA 1
ATOM 6594 C C . GLU A 1 798 ? -22.505 -31.178 1.348 1.00 88.75 798 GLU A C 1
ATOM 6596 O O . GLU A 1 798 ? -23.259 -31.005 2.308 1.00 88.75 798 GLU A O 1
ATOM 6601 N N . VAL A 1 799 ? -21.378 -31.894 1.449 1.00 88.31 799 VAL A N 1
ATOM 6602 C CA . VAL A 1 799 ? -20.968 -32.598 2.679 1.00 88.31 799 VAL A CA 1
ATOM 6603 C C . VAL A 1 799 ? -20.862 -31.625 3.857 1.00 88.31 799 VAL A C 1
ATOM 6605 O O . VAL A 1 799 ? -21.500 -31.819 4.893 1.00 88.31 799 VAL A O 1
ATOM 6608 N N . ILE A 1 800 ? -20.137 -30.519 3.693 1.00 85.75 800 ILE A N 1
ATOM 6609 C CA . ILE A 1 800 ? -19.898 -29.579 4.799 1.00 85.75 800 ILE A CA 1
ATOM 6610 C C . ILE A 1 800 ? -21.147 -28.800 5.176 1.00 85.75 800 ILE A C 1
ATOM 6612 O O . ILE A 1 800 ? -21.350 -28.484 6.350 1.00 85.75 800 ILE A O 1
ATOM 6616 N N . LYS A 1 801 ? -22.021 -28.514 4.208 1.00 81.94 801 LYS A N 1
ATOM 6617 C CA . LYS A 1 801 ? -23.311 -27.883 4.490 1.00 81.94 801 LYS A CA 1
ATOM 6618 C C . LYS A 1 801 ? -24.121 -28.700 5.504 1.00 81.94 801 LYS A C 1
ATOM 6620 O O . LYS A 1 801 ? -24.793 -28.102 6.343 1.00 81.94 801 LYS A O 1
ATOM 6625 N N . THR A 1 802 ? -24.038 -30.033 5.468 1.00 78.25 802 THR A N 1
ATOM 6626 C CA . THR A 1 802 ? -24.728 -30.900 6.440 1.00 78.25 802 THR A CA 1
ATOM 6627 C C . THR A 1 802 ? -24.064 -30.905 7.822 1.00 78.25 802 THR A C 1
ATOM 6629 O O . THR A 1 802 ? -24.764 -30.888 8.837 1.00 78.25 802 THR A O 1
ATOM 6632 N N . ASP A 1 803 ? -22.733 -30.823 7.883 1.00 74.75 803 ASP A N 1
ATOM 6633 C CA . ASP A 1 803 ? -21.974 -30.781 9.141 1.00 74.75 803 ASP A CA 1
ATOM 6634 C C . ASP A 1 803 ? -22.019 -29.414 9.844 1.00 74.75 803 ASP A C 1
ATOM 6636 O O . ASP A 1 803 ? -21.884 -29.331 11.066 1.00 74.75 803 ASP A O 1
ATOM 6640 N N . LEU A 1 804 ? -22.300 -28.331 9.114 1.00 63.34 804 LEU A N 1
ATOM 6641 C CA . LEU A 1 804 ? -22.422 -26.974 9.663 1.00 63.34 804 LEU A CA 1
ATOM 6642 C C . LEU A 1 804 ? -23.560 -26.821 10.689 1.00 63.34 804 LEU A C 1
ATOM 6644 O O . LEU A 1 804 ? -23.534 -25.904 11.513 1.00 63.34 804 LEU A O 1
ATOM 6648 N N . PHE A 1 805 ? -24.574 -27.688 10.642 1.00 58.75 805 PHE A N 1
ATOM 6649 C CA . PHE A 1 805 ? -25.627 -27.726 11.660 1.00 58.75 805 PHE A CA 1
ATOM 6650 C C . PHE A 1 805 ? -25.147 -28.330 12.989 1.00 58.75 805 PHE A C 1
ATOM 6652 O O . PHE A 1 805 ? -25.814 -28.147 14.003 1.00 58.75 805 PHE A O 1
ATOM 6659 N N . LYS A 1 806 ? -23.997 -29.020 12.996 1.00 59.69 806 LYS A N 1
ATOM 6660 C CA . LYS A 1 806 ? -23.466 -29.763 14.148 1.00 59.69 806 LYS A CA 1
ATOM 6661 C C . LYS A 1 806 ? -22.277 -29.083 14.843 1.00 59.69 806 LYS A C 1
ATOM 6663 O O . LYS A 1 806 ? -21.953 -29.466 15.963 1.00 59.69 806 LYS A O 1
ATOM 6668 N N . GLN A 1 807 ? -21.616 -28.101 14.219 1.00 56.78 807 GLN A N 1
ATOM 6669 C CA . GLN A 1 807 ? -20.439 -27.436 14.804 1.00 56.78 807 GLN A CA 1
ATOM 6670 C C . GLN A 1 807 ? -20.808 -26.299 15.788 1.00 56.78 807 GLN A C 1
ATOM 6672 O O . GLN A 1 807 ? -21.683 -25.489 15.472 1.00 56.78 807 GLN A O 1
ATOM 6677 N N . PRO A 1 808 ? -20.136 -26.194 16.957 1.00 52.78 808 PRO A N 1
ATOM 6678 C CA . PRO A 1 808 ? -20.353 -25.123 17.935 1.00 52.78 808 PRO A CA 1
ATOM 6679 C C . PRO A 1 808 ? -19.708 -23.772 17.543 1.00 52.78 808 PRO A C 1
ATOM 6681 O O . PRO A 1 808 ? -18.836 -23.687 16.680 1.00 52.78 808 PRO A O 1
ATOM 6684 N N . ASN A 1 809 ? -20.185 -22.700 18.188 1.00 53.47 809 ASN A N 1
ATOM 6685 C CA . ASN A 1 809 ? -20.091 -21.290 17.780 1.00 53.47 809 ASN A CA 1
ATOM 6686 C C . ASN A 1 809 ? -18.731 -20.587 18.027 1.00 53.47 809 ASN A C 1
ATOM 6688 O O . ASN A 1 809 ? -18.591 -19.809 18.967 1.00 53.47 809 ASN A O 1
ATOM 6692 N N . GLU A 1 810 ? -17.767 -20.702 17.108 1.00 53.91 810 GLU A N 1
ATOM 6693 C CA . GLU A 1 810 ? -16.704 -19.673 16.967 1.00 53.91 810 GLU A CA 1
ATOM 6694 C C . GLU A 1 810 ? -17.222 -18.383 16.286 1.00 53.91 810 GLU A C 1
ATOM 6696 O O . GLU A 1 810 ? -16.583 -17.332 16.313 1.00 53.91 810 GLU A O 1
ATOM 6701 N N . TYR A 1 811 ? -18.420 -18.442 15.697 1.00 57.56 811 TYR A N 1
ATOM 6702 C CA . TYR A 1 811 ? -19.016 -17.395 14.858 1.00 57.56 811 TYR A CA 1
ATOM 6703 C C . TYR A 1 811 ? -19.867 -16.361 15.620 1.00 57.56 811 TYR A C 1
ATOM 6705 O O . TYR A 1 811 ? -20.383 -15.418 15.017 1.00 57.56 811 TYR A O 1
ATOM 6713 N N . GLU A 1 812 ? -19.990 -16.494 16.944 1.00 62.34 812 GLU A N 1
ATOM 6714 C CA . GLU A 1 812 ? -20.706 -15.539 17.806 1.00 62.34 812 GLU A CA 1
ATOM 6715 C C . GLU A 1 812 ? -20.001 -14.176 17.915 1.00 62.34 812 GLU A C 1
ATOM 6717 O O . GLU A 1 812 ? -20.628 -13.204 18.325 1.00 62.34 812 GLU A O 1
ATOM 6722 N N . VAL A 1 813 ? -18.735 -14.051 17.491 1.00 62.47 813 VAL A N 1
ATOM 6723 C CA . VAL A 1 813 ? -17.967 -12.792 17.573 1.00 62.47 813 VAL A CA 1
ATOM 6724 C C . VAL A 1 813 ? -18.630 -11.661 16.780 1.00 62.47 813 VAL A C 1
ATOM 6726 O O . VAL A 1 813 ? -18.689 -10.526 17.252 1.00 62.47 813 VAL A O 1
ATOM 6729 N N . MET A 1 814 ? -19.172 -11.947 15.591 1.00 61.00 814 MET A N 1
ATOM 6730 C CA . MET A 1 814 ? -19.832 -10.926 14.768 1.00 61.00 814 MET A CA 1
ATOM 6731 C C . MET A 1 814 ? -21.198 -10.525 15.342 1.00 61.00 814 MET A C 1
ATOM 6733 O O . MET A 1 814 ? -21.547 -9.344 15.357 1.00 61.00 814 MET A O 1
ATOM 6737 N N . GLU A 1 815 ? -21.954 -11.487 15.879 1.00 65.06 815 GLU A N 1
ATOM 6738 C CA . GLU A 1 815 ? -23.199 -11.201 16.601 1.00 65.06 815 GLU A CA 1
ATOM 6739 C C . GLU A 1 815 ? -22.931 -10.410 17.885 1.00 65.06 815 GLU A C 1
ATOM 6741 O O . GLU A 1 815 ? -23.657 -9.462 18.181 1.00 65.06 815 GLU A O 1
ATOM 6746 N N . PHE A 1 816 ? -21.852 -10.730 18.600 1.00 66.94 816 PHE A N 1
ATOM 6747 C CA . PHE A 1 816 ? -21.376 -9.998 19.767 1.00 66.94 816 PHE A CA 1
ATOM 6748 C C . PHE A 1 816 ? -20.991 -8.556 19.409 1.00 66.94 816 PHE A C 1
ATOM 6750 O O . PHE A 1 816 ? -21.463 -7.616 20.056 1.00 66.94 816 PHE A O 1
ATOM 6757 N N . LEU A 1 817 ? -20.208 -8.356 18.342 1.00 65.44 817 LEU A N 1
ATOM 6758 C CA . LEU A 1 817 ? -19.846 -7.035 17.816 1.00 65.44 817 LEU A CA 1
ATOM 6759 C C . LEU A 1 817 ? -21.085 -6.221 17.442 1.00 65.44 817 LEU A C 1
ATOM 6761 O O . LEU A 1 817 ? -21.204 -5.061 17.836 1.00 65.44 817 LEU A O 1
ATOM 6765 N N . TRP A 1 818 ? -22.041 -6.829 16.739 1.00 63.03 818 TRP A N 1
ATOM 6766 C CA . TRP A 1 818 ? -23.268 -6.164 16.310 1.00 63.03 818 TRP A CA 1
ATOM 6767 C C . TRP A 1 818 ? -24.204 -5.842 17.479 1.00 63.03 818 TRP A C 1
ATOM 6769 O O . TRP A 1 818 ? -24.744 -4.736 17.568 1.00 63.03 818 TRP A O 1
ATOM 6779 N N . ALA A 1 819 ? -24.363 -6.769 18.426 1.00 65.81 819 ALA A N 1
ATOM 6780 C CA . ALA A 1 819 ? -25.117 -6.554 19.656 1.00 65.81 819 ALA A CA 1
ATOM 6781 C C . ALA A 1 819 ? -24.501 -5.419 20.484 1.00 65.81 819 ALA A C 1
ATOM 6783 O O . ALA A 1 819 ? -25.216 -4.560 21.015 1.00 65.81 819 ALA A O 1
ATOM 6784 N N . ARG A 1 820 ? -23.166 -5.353 20.545 1.00 66.69 820 ARG A N 1
ATOM 6785 C CA . ARG A 1 820 ? -22.461 -4.299 21.265 1.00 66.69 820 ARG A CA 1
ATOM 6786 C C . ARG A 1 820 ? -22.533 -2.964 20.532 1.00 66.69 820 ARG A C 1
ATOM 6788 O O . ARG A 1 820 ? -22.850 -1.971 21.186 1.00 66.69 820 ARG A O 1
ATOM 6795 N N . ALA A 1 821 ? -22.353 -2.926 19.215 1.00 63.25 821 ALA A N 1
ATOM 6796 C CA . ALA A 1 821 ? -22.541 -1.728 18.399 1.00 63.25 821 ALA A CA 1
ATOM 6797 C C . ALA A 1 821 ? -23.953 -1.153 18.598 1.00 63.25 821 ALA A C 1
ATOM 6799 O O . ALA A 1 821 ? -24.098 0.004 18.987 1.00 63.25 821 ALA A O 1
ATOM 6800 N N . LYS A 1 822 ? -24.998 -1.986 18.504 1.00 63.91 822 LYS A N 1
ATOM 6801 C CA . LYS A 1 822 ? -26.385 -1.591 18.812 1.00 63.91 822 LYS A CA 1
ATOM 6802 C C . LYS A 1 822 ? -26.556 -1.053 20.232 1.00 63.91 822 LYS A C 1
ATOM 6804 O O . LYS A 1 822 ? -27.315 -0.110 20.448 1.00 63.91 822 LYS A O 1
ATOM 6809 N N . SER A 1 823 ? -25.847 -1.625 21.207 1.00 61.84 823 SER A N 1
ATOM 6810 C CA . SER A 1 823 ? -25.863 -1.133 22.589 1.00 61.84 823 SER A CA 1
ATOM 6811 C C . SER A 1 823 ? -25.155 0.221 22.767 1.00 61.84 823 SER A C 1
ATOM 6813 O O . SER A 1 823 ? -25.558 0.990 23.639 1.00 61.84 823 SER A O 1
ATOM 6815 N N . TYR A 1 824 ? -24.133 0.523 21.955 1.00 54.16 824 TYR A N 1
ATOM 6816 C CA . TYR A 1 824 ? -23.436 1.816 21.937 1.00 54.16 824 TYR A CA 1
ATOM 6817 C C . TYR A 1 824 ? -24.265 2.894 21.234 1.00 54.16 824 TYR A C 1
ATOM 6819 O O . TYR A 1 824 ? -24.357 4.007 21.744 1.00 54.16 824 TYR A O 1
ATOM 6827 N N . PHE A 1 825 ? -24.946 2.544 20.140 1.00 53.69 825 PHE A N 1
ATOM 6828 C CA . PHE A 1 825 ? -25.848 3.440 19.407 1.00 53.69 825 PHE A CA 1
ATOM 6829 C C . PHE A 1 825 ? -27.246 3.579 20.042 1.00 53.69 825 PHE A C 1
ATOM 6831 O O . PHE A 1 825 ? -28.103 4.269 19.505 1.00 53.69 825 PHE A O 1
ATOM 6838 N N . GLY A 1 826 ? -27.502 2.943 21.194 1.00 47.78 826 GLY A N 1
ATOM 6839 C CA . GLY A 1 826 ? -28.762 3.093 21.936 1.00 47.78 826 GLY A CA 1
ATOM 6840 C C . GLY A 1 826 ? -29.982 2.397 21.313 1.00 47.78 826 GLY A C 1
ATOM 6841 O O . GLY A 1 826 ? -31.084 2.547 21.828 1.00 47.78 826 GLY A O 1
ATOM 6842 N N . LEU A 1 827 ? -29.789 1.592 20.264 1.00 51.88 827 LEU A N 1
ATOM 6843 C CA . LEU A 1 827 ? -30.831 0.838 19.545 1.00 51.88 827 LEU A CA 1
ATOM 6844 C C . LEU A 1 827 ? -31.225 -0.479 20.243 1.00 51.88 827 LEU A C 1
ATOM 6846 O O . LEU A 1 827 ? -32.092 -1.213 19.773 1.00 51.88 827 LEU A O 1
ATOM 6850 N N . SER A 1 828 ? -30.587 -0.808 21.369 1.00 45.53 828 SER A N 1
ATOM 6851 C CA . SER A 1 828 ? -30.934 -1.979 22.177 1.00 45.53 828 SER A CA 1
ATOM 6852 C C . SER A 1 828 ? -32.200 -1.709 22.993 1.00 45.53 828 SER A C 1
ATOM 6854 O O . SER A 1 828 ? -32.151 -1.017 24.012 1.00 45.53 828 SER A O 1
ATOM 6856 N N . GLY A 1 829 ? -33.322 -2.310 22.591 1.00 38.28 829 GLY A N 1
ATOM 6857 C CA . GLY A 1 829 ? -34.561 -2.312 23.369 1.00 38.28 829 GLY A CA 1
ATOM 6858 C C . GLY A 1 829 ? -34.345 -2.793 24.811 1.00 38.28 829 GLY A C 1
ATOM 6859 O O . GLY A 1 829 ? -33.558 -3.707 25.072 1.00 38.28 829 GLY A O 1
ATOM 6860 N N . ARG A 1 830 ? -35.043 -2.156 25.760 1.00 34.53 830 ARG A N 1
ATOM 6861 C CA . ARG A 1 830 ? -35.122 -2.563 27.172 1.00 34.53 830 ARG A CA 1
ATOM 6862 C C . ARG A 1 830 ? -35.676 -3.992 27.262 1.00 34.53 830 ARG A C 1
ATOM 6864 O O . ARG A 1 830 ? -36.888 -4.165 27.318 1.00 34.53 830 ARG A O 1
ATOM 6871 N N . ARG A 1 831 ? -34.826 -5.020 27.318 1.00 33.28 831 ARG A N 1
ATOM 6872 C CA . ARG A 1 831 ? -35.253 -6.325 27.847 1.00 33.28 831 ARG A CA 1
ATOM 6873 C C . ARG A 1 831 ? -35.226 -6.264 29.373 1.00 33.28 831 ARG A C 1
ATOM 6875 O O . ARG A 1 831 ? -34.255 -5.793 29.963 1.00 33.28 831 ARG A O 1
ATOM 6882 N N . GLY A 1 832 ? -36.357 -6.632 29.973 1.00 29.23 832 GLY A N 1
ATOM 6883 C CA . GLY A 1 832 ? -36.629 -6.530 31.403 1.00 29.23 832 GLY A CA 1
ATOM 6884 C C . GLY A 1 832 ? -35.634 -7.307 32.263 1.00 29.23 832 GLY A C 1
ATOM 6885 O O . GLY A 1 832 ? -35.058 -8.303 31.834 1.00 29.23 832 GLY A O 1
ATOM 6886 N N . ARG A 1 833 ? -35.451 -6.811 33.491 1.00 26.77 833 ARG A N 1
ATOM 6887 C CA . ARG A 1 833 ? -34.769 -7.496 34.595 1.00 26.77 833 ARG A CA 1
ATOM 6888 C C . ARG A 1 833 ? -35.323 -8.918 34.729 1.00 26.77 833 ARG A C 1
ATOM 6890 O O . ARG A 1 833 ? -36.463 -9.072 35.151 1.00 26.77 833 ARG A O 1
ATOM 6897 N N . VAL A 1 834 ? -34.508 -9.925 34.441 1.00 27.25 834 VAL A N 1
ATOM 6898 C CA . VAL A 1 834 ? -34.706 -11.271 34.985 1.00 27.25 834 VAL A CA 1
ATOM 6899 C C . VAL A 1 834 ? -33.791 -11.360 36.199 1.00 27.25 834 VAL A C 1
ATOM 6901 O O . VAL A 1 834 ? -32.570 -11.299 36.063 1.00 27.25 834 VAL A O 1
ATOM 6904 N N . ALA A 1 835 ? -34.387 -11.380 37.389 1.00 25.20 835 ALA A N 1
ATOM 6905 C CA . 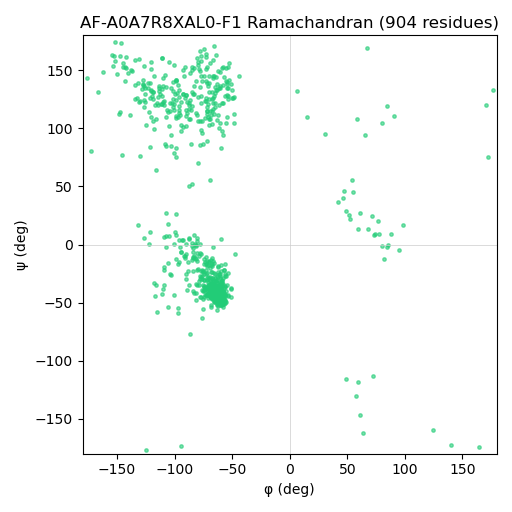ALA A 1 835 ? -33.671 -11.707 38.614 1.00 25.20 835 ALA A CA 1
ATOM 6906 C C . ALA A 1 835 ? -33.354 -13.214 38.601 1.00 25.20 835 ALA A C 1
ATOM 6908 O O . ALA A 1 835 ? -34.212 -13.990 38.177 1.00 25.20 835 ALA A O 1
ATOM 6909 N N . PRO A 1 836 ? -32.161 -13.651 39.033 1.00 28.16 836 PRO A N 1
ATOM 6910 C CA . PRO A 1 836 ? -31.876 -15.069 39.173 1.00 28.16 836 PRO A CA 1
ATOM 6911 C C . PRO A 1 836 ? -32.666 -15.610 40.369 1.00 28.16 836 PRO A C 1
ATOM 6913 O O . PRO A 1 836 ? -32.399 -15.267 41.519 1.00 28.16 836 PRO A O 1
ATOM 6916 N N . THR A 1 837 ? -33.676 -16.428 40.089 1.00 26.12 837 THR A N 1
ATOM 6917 C CA . THR A 1 837 ? -34.420 -17.179 41.099 1.00 26.12 837 THR A CA 1
ATOM 6918 C C . THR A 1 837 ? -33.483 -18.212 41.723 1.00 26.12 837 THR A C 1
ATOM 6920 O O . THR A 1 837 ? -32.922 -19.053 41.023 1.00 26.12 837 THR A O 1
ATOM 6923 N N . SER A 1 838 ? -33.291 -18.147 43.037 1.00 29.66 838 SER A N 1
ATOM 6924 C CA . SER A 1 838 ? -32.599 -19.177 43.809 1.00 29.66 838 SER A CA 1
ATOM 6925 C C . SER A 1 838 ? -33.415 -20.473 43.788 1.00 29.66 838 SER A C 1
ATOM 6927 O O . SER A 1 838 ? -34.496 -20.513 44.372 1.00 29.66 838 SER A O 1
ATOM 6929 N N . GLN A 1 839 ? -32.914 -21.520 43.133 1.00 28.23 839 GLN A N 1
ATOM 6930 C CA . GLN A 1 839 ? -33.410 -22.887 43.308 1.00 28.23 839 GLN A CA 1
ATOM 6931 C C . GLN A 1 839 ? -32.516 -23.606 44.326 1.00 28.23 839 GLN A C 1
ATOM 6933 O O . GLN A 1 839 ? -31.305 -23.715 44.132 1.00 28.23 839 GLN A O 1
ATOM 6938 N N . ASP A 1 840 ? -33.120 -24.040 45.434 1.00 26.72 840 ASP A N 1
ATOM 6939 C CA . ASP A 1 840 ? -32.513 -24.945 46.412 1.00 26.72 840 ASP A CA 1
ATOM 6940 C C . ASP A 1 840 ? -32.377 -26.362 45.805 1.00 26.72 840 ASP A C 1
ATOM 6942 O O . ASP A 1 840 ? -33.304 -26.831 45.142 1.00 26.72 840 ASP A O 1
ATOM 6946 N N . PRO A 1 841 ? -31.259 -27.082 46.023 1.00 27.84 841 PRO A N 1
ATOM 6947 C CA . PRO A 1 841 ? -31.010 -28.398 45.433 1.00 27.84 841 PRO A CA 1
ATOM 6948 C C . PRO A 1 841 ? -31.584 -29.549 46.278 1.00 27.84 841 PRO A C 1
ATOM 6950 O O . PRO A 1 841 ? -30.878 -30.507 46.579 1.00 27.84 841 PRO A O 1
ATOM 6953 N N . GLN A 1 842 ? -32.855 -29.469 46.676 1.00 28.88 842 GLN A N 1
ATOM 6954 C CA . GLN A 1 842 ? -33.575 -30.586 47.301 1.00 28.88 842 GLN A CA 1
ATOM 6955 C C . GLN A 1 842 ? -35.051 -30.566 46.893 1.00 28.88 842 GLN A C 1
ATOM 6957 O O . GLN A 1 842 ? -35.907 -30.108 47.638 1.00 28.88 842 GLN A O 1
ATOM 6962 N N . ASN A 1 843 ? -35.329 -31.012 45.667 1.00 26.03 843 ASN A N 1
ATOM 6963 C CA . ASN A 1 843 ? -36.586 -31.667 45.294 1.00 26.03 843 ASN A CA 1
ATOM 6964 C C . ASN A 1 843 ? -36.462 -32.202 43.863 1.00 26.03 843 ASN A C 1
ATOM 6966 O O . ASN A 1 843 ? -36.910 -31.596 42.892 1.00 26.03 843 ASN A O 1
ATOM 6970 N N . HIS A 1 844 ? -35.825 -33.364 43.742 1.00 30.31 844 HIS A N 1
ATOM 6971 C CA . HIS A 1 844 ? -36.125 -34.276 42.648 1.00 30.31 844 HIS A CA 1
ATOM 6972 C C . HIS A 1 844 ? -37.436 -34.984 43.006 1.00 30.31 844 HIS A C 1
ATOM 6974 O O . HIS A 1 844 ? -37.429 -35.876 43.844 1.00 30.31 844 HIS A O 1
ATOM 6980 N N . ASP A 1 845 ? -38.565 -34.527 42.459 1.00 31.11 845 ASP A N 1
ATOM 6981 C CA . ASP A 1 845 ? -39.292 -35.325 41.466 1.00 31.11 845 ASP A CA 1
ATOM 6982 C C . ASP A 1 845 ? -40.613 -34.688 40.997 1.00 31.11 845 ASP A C 1
ATOM 6984 O O . ASP A 1 845 ? -41.471 -34.286 41.777 1.00 31.11 845 ASP A O 1
ATOM 6988 N N . LYS A 1 846 ? -40.749 -34.704 39.662 1.00 32.34 846 LYS A N 1
ATOM 6989 C CA . LYS A 1 846 ? -41.951 -34.577 38.816 1.00 32.34 846 LYS A CA 1
ATOM 6990 C C . LYS A 1 846 ? -42.715 -33.243 38.841 1.00 32.34 846 LYS A C 1
ATOM 6992 O O . LYS A 1 846 ? -43.679 -33.060 39.573 1.00 32.34 846 LYS A O 1
ATOM 6997 N N . GLY A 1 847 ? -42.381 -32.370 37.881 1.00 27.09 847 GLY A N 1
ATOM 6998 C CA . GLY A 1 847 ? -43.230 -31.225 37.523 1.00 27.09 847 GLY A CA 1
ATOM 6999 C C . GLY A 1 847 ? -42.628 -30.217 36.536 1.00 27.09 847 GLY A C 1
ATOM 7000 O O . GLY A 1 847 ? -42.229 -29.137 36.940 1.00 27.09 847 GLY A O 1
ATOM 7001 N N . ASN A 1 848 ? -42.582 -30.587 35.252 1.00 33.53 848 ASN A N 1
ATOM 7002 C CA . ASN A 1 848 ? -42.644 -29.749 34.040 1.00 33.53 848 ASN A CA 1
ATOM 7003 C C . ASN A 1 848 ? -42.070 -28.303 34.085 1.00 33.53 848 ASN A C 1
ATOM 7005 O O . ASN A 1 848 ? -42.779 -27.343 34.385 1.00 33.53 848 ASN A O 1
ATOM 7009 N N . GLY A 1 849 ? -40.813 -28.138 33.658 1.00 30.33 849 GLY A N 1
ATOM 7010 C CA . GLY A 1 849 ? -40.207 -26.846 33.318 1.00 30.33 849 GLY A CA 1
ATOM 7011 C C . GLY A 1 849 ? -39.742 -26.848 31.862 1.00 30.33 849 GLY A C 1
ATOM 7012 O O . GLY A 1 849 ? -38.793 -27.548 31.523 1.00 30.33 849 GLY A O 1
ATOM 7013 N N . LYS A 1 850 ? -40.432 -26.085 31.006 1.00 33.41 850 LYS A N 1
ATOM 7014 C CA . LYS A 1 850 ? -40.100 -25.887 29.587 1.00 33.41 850 LYS A CA 1
ATOM 7015 C C . LYS A 1 850 ? -38.693 -25.305 29.442 1.00 33.41 850 LYS A C 1
ATOM 7017 O O . LYS A 1 850 ? -38.416 -24.217 29.949 1.00 33.41 850 LYS A O 1
ATOM 7022 N N . ASN A 1 851 ? -37.829 -26.019 28.727 1.00 34.44 851 ASN A N 1
ATOM 7023 C CA . ASN A 1 851 ? -36.504 -25.548 28.358 1.00 34.44 851 ASN A CA 1
ATOM 7024 C C . ASN A 1 851 ? -36.605 -24.643 27.128 1.00 34.44 851 ASN A C 1
ATOM 7026 O O . ASN A 1 851 ? -37.307 -24.935 26.172 1.00 34.44 851 ASN A O 1
ATOM 7030 N N . GLN A 1 852 ? -35.830 -23.563 27.103 1.00 38.59 852 GLN A N 1
ATOM 7031 C CA . GLN A 1 852 ? -35.823 -22.554 26.033 1.00 38.59 852 GLN A CA 1
ATOM 7032 C C . GLN A 1 852 ? -35.293 -23.071 24.669 1.00 38.59 852 GLN A C 1
ATOM 7034 O O . GLN A 1 852 ? -35.280 -22.338 23.680 1.00 38.59 852 GLN A O 1
ATOM 7039 N N . GLY A 1 853 ? -34.859 -24.337 24.604 1.00 35.53 853 GLY A N 1
ATOM 7040 C CA . GLY A 1 853 ? -34.648 -25.085 23.358 1.00 35.53 853 GLY A CA 1
ATOM 7041 C C . GLY A 1 853 ? -35.952 -25.628 22.757 1.00 35.53 853 GLY A C 1
ATOM 7042 O O . GLY A 1 853 ? -36.092 -25.644 21.534 1.00 35.53 853 GLY A O 1
ATOM 7043 N N . ASP A 1 854 ? -36.933 -25.960 23.600 1.00 37.34 854 ASP A N 1
ATOM 7044 C CA . ASP A 1 854 ? -38.262 -26.413 23.184 1.00 37.34 854 ASP A CA 1
ATOM 7045 C C . ASP A 1 854 ? -39.086 -25.268 22.601 1.00 37.34 854 ASP A C 1
ATOM 7047 O O . ASP A 1 854 ? -39.876 -25.506 21.700 1.00 37.34 854 ASP A O 1
ATOM 7051 N N . ASP A 1 855 ? -38.861 -24.018 23.019 1.00 41.41 855 ASP A N 1
ATOM 7052 C CA . ASP A 1 855 ? -39.568 -22.864 22.447 1.00 41.41 855 ASP A CA 1
ATOM 7053 C C . ASP A 1 855 ? -39.187 -22.631 20.975 1.00 41.41 855 ASP A C 1
ATOM 7055 O O . ASP A 1 855 ? -40.054 -22.338 20.158 1.00 41.41 855 ASP A O 1
ATOM 7059 N N . LYS A 1 856 ? -37.914 -22.835 20.595 1.00 43.09 856 LYS A N 1
ATOM 7060 C CA . LYS A 1 856 ? -37.486 -22.770 19.184 1.00 43.09 856 LYS A CA 1
ATOM 7061 C C . LYS A 1 856 ? -37.935 -23.994 18.386 1.00 43.09 856 LYS A C 1
ATOM 7063 O O . LYS A 1 856 ? -38.287 -23.845 17.220 1.00 43.09 856 LYS A O 1
ATOM 7068 N N . ALA A 1 857 ? -37.937 -25.184 18.989 1.00 40.25 857 ALA A N 1
ATOM 7069 C CA . ALA A 1 857 ? -38.452 -26.395 18.345 1.00 40.25 857 ALA A CA 1
ATOM 7070 C C . ALA A 1 857 ? -39.979 -26.330 18.143 1.00 40.25 857 ALA A C 1
ATOM 7072 O O . ALA A 1 857 ? -40.478 -26.706 17.087 1.00 40.25 857 ALA A O 1
ATOM 7073 N N . TRP A 1 858 ? -40.711 -25.770 19.107 1.00 45.03 858 TRP A N 1
ATOM 7074 C CA . TRP A 1 858 ? -42.142 -25.476 19.032 1.00 45.03 858 TRP A CA 1
ATOM 7075 C C . TRP A 1 858 ? -42.454 -24.427 17.961 1.00 45.03 858 TRP A C 1
ATOM 7077 O O . TRP A 1 858 ? -43.375 -24.613 17.170 1.00 45.03 858 TRP A O 1
ATOM 7087 N N . GLU A 1 859 ? -41.656 -23.360 17.874 1.00 53.31 859 GLU A N 1
ATOM 7088 C CA . GLU A 1 859 ? -41.823 -22.306 16.866 1.00 53.31 859 GLU A CA 1
ATOM 7089 C C . GLU A 1 859 ? -41.512 -22.807 15.441 1.00 53.31 859 GLU A C 1
ATOM 7091 O O . GLU A 1 859 ? -42.164 -22.402 14.478 1.00 53.31 859 GLU A O 1
ATOM 7096 N N . VAL A 1 860 ? -40.546 -23.724 15.292 1.00 57.22 860 VAL A N 1
ATOM 7097 C CA . VAL A 1 860 ? -40.267 -24.407 14.017 1.00 57.22 860 VAL A CA 1
ATOM 7098 C C . VAL A 1 860 ? -41.389 -25.384 13.668 1.00 57.22 860 VAL A C 1
ATOM 7100 O O . VAL A 1 860 ? -41.863 -25.351 12.536 1.00 57.22 860 VAL A O 1
ATOM 7103 N N . ASN A 1 861 ? -41.878 -26.178 14.624 1.00 55.44 861 ASN A N 1
ATOM 7104 C CA . ASN A 1 861 ? -43.000 -27.093 14.401 1.00 55.44 861 ASN A CA 1
ATOM 7105 C C . ASN A 1 861 ? -44.278 -26.340 14.007 1.00 55.44 861 ASN A C 1
ATOM 7107 O O . ASN A 1 861 ? -44.937 -26.742 13.059 1.00 55.44 861 ASN A O 1
ATOM 7111 N N . GLN A 1 862 ? -44.571 -25.184 14.615 1.00 66.38 862 GLN A N 1
ATOM 7112 C CA . GLN A 1 862 ? -45.694 -24.334 14.197 1.00 66.38 862 GLN A CA 1
ATOM 7113 C C . GLN A 1 862 ? -45.544 -23.790 12.773 1.00 66.38 862 GLN A C 1
ATOM 7115 O O . GLN A 1 862 ? -46.530 -23.680 12.045 1.00 66.38 862 GLN A O 1
ATOM 7120 N N . LYS A 1 863 ? -44.326 -23.421 12.359 1.00 65.62 863 LYS A N 1
ATOM 7121 C CA . LYS A 1 863 ? -44.070 -22.950 10.989 1.00 65.62 863 LYS A CA 1
ATOM 7122 C C . LYS A 1 863 ? -44.170 -24.081 9.973 1.00 65.62 863 LYS A C 1
ATOM 7124 O O . LYS A 1 863 ? -44.646 -23.843 8.869 1.00 65.62 863 LYS A O 1
ATOM 7129 N N . VAL A 1 864 ? -43.758 -25.290 10.351 1.00 63.31 864 VAL A N 1
ATOM 7130 C CA . VAL A 1 864 ? -43.928 -26.501 9.541 1.00 63.31 864 VAL A CA 1
ATOM 7131 C C . VAL A 1 864 ? -45.409 -26.868 9.433 1.00 63.31 864 VAL A C 1
ATOM 7133 O O . VAL A 1 864 ? -45.877 -27.079 8.321 1.00 63.31 864 VAL A O 1
ATOM 7136 N N . ASP A 1 865 ? -46.175 -26.828 10.524 1.00 65.56 865 ASP A N 1
ATOM 7137 C CA . ASP A 1 865 ? -47.623 -27.078 10.507 1.00 65.56 865 ASP A CA 1
ATOM 7138 C C . ASP A 1 865 ? -48.372 -26.025 9.670 1.00 65.56 865 ASP A C 1
ATOM 7140 O O . ASP A 1 865 ? -49.243 -26.375 8.875 1.00 65.56 865 ASP A O 1
ATOM 7144 N N . MET A 1 866 ? -47.989 -24.743 9.758 1.00 70.94 866 MET A N 1
ATOM 7145 C CA . MET A 1 866 ? -48.524 -23.694 8.878 1.00 70.94 866 MET A CA 1
ATOM 7146 C C . MET A 1 866 ? -48.159 -23.922 7.410 1.00 70.94 866 MET A C 1
ATOM 7148 O O . MET A 1 866 ? -49.002 -23.711 6.542 1.00 70.94 866 MET A O 1
ATOM 7152 N N . LEU A 1 867 ? -46.932 -24.359 7.115 1.00 65.50 867 LEU A N 1
ATOM 7153 C CA . LEU A 1 867 ? -46.504 -24.667 5.752 1.00 65.50 867 LEU A CA 1
ATOM 7154 C C . LEU A 1 867 ? -47.270 -25.872 5.190 1.00 65.50 867 LEU A C 1
ATOM 7156 O O . LEU A 1 867 ? -47.740 -25.810 4.061 1.00 65.50 867 LEU A O 1
ATOM 7160 N N . ILE A 1 868 ? -47.442 -26.940 5.972 1.00 66.38 868 ILE A N 1
ATOM 7161 C CA . ILE A 1 868 ? -48.192 -28.141 5.580 1.00 66.38 868 ILE A CA 1
ATOM 7162 C C . ILE A 1 868 ? -49.667 -27.798 5.363 1.00 66.38 868 ILE A C 1
ATOM 7164 O O . ILE A 1 868 ? -50.253 -28.221 4.369 1.00 66.38 868 ILE A O 1
ATOM 7168 N N . HIS A 1 869 ? -50.254 -26.976 6.233 1.00 71.50 869 HIS A N 1
ATOM 7169 C CA . HIS A 1 869 ? -51.618 -26.496 6.048 1.00 71.50 869 HIS A CA 1
ATOM 7170 C C . HIS A 1 869 ? -51.741 -25.636 4.785 1.00 71.50 869 HIS A C 1
ATOM 7172 O O . HIS A 1 869 ? -52.713 -25.789 4.048 1.00 71.50 869 HIS A O 1
ATOM 7178 N N . HIS A 1 870 ? -50.758 -24.775 4.506 1.00 69.56 870 HIS A N 1
ATOM 7179 C CA . HIS A 1 870 ? -50.732 -23.939 3.306 1.00 69.56 870 HIS A CA 1
ATOM 7180 C C . HIS A 1 870 ? -50.545 -24.766 2.028 1.00 69.56 870 HIS A C 1
ATOM 7182 O O . HIS A 1 870 ? -51.183 -24.503 1.018 1.00 69.56 870 HIS A O 1
ATOM 7188 N N . ILE A 1 871 ? -49.717 -25.810 2.067 1.00 65.38 871 ILE A N 1
ATOM 7189 C CA . ILE A 1 871 ? -49.544 -26.739 0.948 1.00 65.38 871 ILE A CA 1
ATOM 7190 C C . ILE A 1 871 ? -50.830 -27.544 0.722 1.00 65.38 871 ILE A C 1
ATOM 7192 O O . ILE A 1 871 ? -51.261 -27.683 -0.419 1.00 65.38 871 ILE A O 1
ATOM 7196 N N . ASN A 1 872 ? -51.481 -28.021 1.786 1.00 67.44 872 ASN A N 1
ATOM 7197 C CA . ASN A 1 872 ? -52.751 -28.741 1.691 1.00 67.44 872 ASN A CA 1
ATOM 7198 C C . ASN A 1 872 ? -53.862 -27.861 1.095 1.00 67.44 872 ASN A C 1
ATOM 7200 O O . ASN A 1 872 ? -54.593 -28.300 0.213 1.00 67.44 872 ASN A O 1
ATOM 7204 N N . THR A 1 873 ? -53.964 -26.596 1.506 1.00 69.44 873 THR A N 1
ATOM 7205 C CA . THR A 1 873 ? -54.979 -25.683 0.960 1.00 69.44 873 THR A CA 1
ATOM 7206 C C . THR A 1 873 ? -54.672 -25.223 -0.462 1.00 69.44 873 THR A C 1
ATOM 7208 O O . THR A 1 873 ? -55.601 -25.107 -1.258 1.00 69.44 873 THR A O 1
ATOM 7211 N N . VAL A 1 874 ? -53.402 -24.980 -0.803 1.00 68.81 874 VAL A N 1
ATOM 7212 C CA . VAL A 1 874 ? -53.011 -24.448 -2.121 1.00 68.81 874 VAL A CA 1
ATOM 7213 C C . VAL A 1 874 ? -52.907 -25.538 -3.188 1.00 68.81 874 VAL A C 1
ATOM 7215 O O . VAL A 1 874 ? -53.356 -25.321 -4.308 1.00 68.81 874 VAL A O 1
ATOM 7218 N N . TYR A 1 875 ? -52.339 -26.701 -2.862 1.00 58.97 875 TYR A N 1
ATOM 7219 C CA . TYR A 1 875 ? -52.064 -27.760 -3.842 1.00 58.97 875 TYR A CA 1
ATOM 7220 C C . TYR A 1 875 ? -53.038 -28.939 -3.771 1.00 58.97 875 TYR A C 1
ATOM 7222 O O . TYR A 1 875 ? -53.222 -29.625 -4.771 1.00 58.97 875 TYR A O 1
ATOM 7230 N N . PHE A 1 876 ? -53.666 -29.180 -2.617 1.00 64.00 876 PHE A N 1
ATOM 7231 C CA . PHE A 1 876 ? -54.522 -30.354 -2.391 1.00 64.00 876 PHE A CA 1
ATOM 7232 C C . PHE A 1 876 ? -55.968 -29.994 -2.006 1.00 64.00 876 PHE A C 1
ATOM 7234 O O . PHE A 1 876 ? -56.734 -30.866 -1.597 1.00 64.00 876 PHE A O 1
ATOM 7241 N N . HIS A 1 877 ? -56.345 -28.714 -2.142 1.00 65.62 877 HIS A N 1
ATOM 7242 C CA . HIS A 1 877 ? -57.682 -28.169 -1.874 1.00 65.62 877 HIS A CA 1
ATOM 7243 C C . HIS A 1 877 ? -58.299 -28.579 -0.522 1.00 65.62 877 HIS A C 1
ATOM 7245 O O . HIS A 1 877 ? -59.516 -28.644 -0.389 1.00 65.62 877 HIS A O 1
ATOM 7251 N N . GLY A 1 878 ? -57.473 -28.842 0.496 1.00 65.00 878 GLY A N 1
ATOM 7252 C CA . GLY A 1 878 ? -57.938 -29.214 1.836 1.00 65.00 878 GLY A CA 1
ATOM 7253 C C . GLY A 1 878 ? -58.411 -30.664 1.988 1.00 65.00 878 GLY A C 1
ATOM 7254 O O . GLY A 1 878 ? -58.934 -31.005 3.044 1.00 65.00 878 GLY A O 1
ATOM 7255 N N . ASN A 1 879 ? -58.208 -31.525 0.985 1.00 64.44 879 ASN A N 1
ATOM 7256 C CA . ASN A 1 879 ? -58.646 -32.928 1.025 1.00 64.44 879 ASN A CA 1
ATOM 7257 C C . ASN A 1 879 ? -57.697 -33.857 1.804 1.00 64.44 879 ASN A C 1
ATOM 7259 O O . ASN A 1 879 ? -58.011 -35.030 1.999 1.00 64.44 879 ASN A O 1
ATOM 7263 N N . LEU A 1 880 ? -56.526 -33.372 2.224 1.00 61.75 880 LEU A N 1
ATOM 7264 C CA . LEU A 1 880 ? -55.538 -34.168 2.954 1.00 61.75 880 LEU A CA 1
ATOM 7265 C C . LEU A 1 880 ? -55.838 -34.117 4.462 1.00 61.75 880 LEU A C 1
ATOM 7267 O O . LEU A 1 880 ? -55.776 -33.049 5.072 1.00 61.75 880 LEU A O 1
ATOM 7271 N N . ASP A 1 881 ? -56.162 -35.262 5.069 1.00 60.56 881 ASP A N 1
ATOM 7272 C CA . ASP A 1 881 ? -56.398 -35.369 6.514 1.00 60.56 881 ASP A CA 1
ATOM 7273 C C . ASP A 1 881 ? -55.062 -35.394 7.273 1.00 60.56 881 ASP A C 1
ATOM 7275 O O . ASP A 1 881 ? -54.308 -36.368 7.251 1.00 60.56 881 ASP A O 1
ATOM 7279 N N . LEU A 1 882 ? -54.751 -34.276 7.929 1.00 60.88 882 LEU A N 1
ATOM 7280 C CA . LEU A 1 882 ? -53.488 -34.046 8.635 1.00 60.88 882 LEU A CA 1
ATOM 7281 C C . LEU A 1 882 ? -53.483 -34.608 10.068 1.00 60.88 882 LEU A C 1
ATOM 7283 O O . LEU A 1 882 ? -52.473 -34.494 10.767 1.00 60.88 882 LEU A O 1
ATOM 7287 N N . SER A 1 883 ? -54.591 -35.199 10.528 1.00 52.50 883 SER A N 1
ATOM 7288 C CA . SER A 1 883 ? -54.714 -35.730 11.891 1.00 52.50 883 SER A CA 1
ATOM 7289 C C . SER A 1 883 ? -53.973 -37.058 12.097 1.00 52.50 883 SER A C 1
ATOM 7291 O O . SER A 1 883 ? -53.563 -37.373 13.218 1.00 52.50 883 SER A O 1
ATOM 7293 N N . ASN A 1 884 ? -53.722 -37.808 11.019 1.00 51.34 884 ASN A N 1
ATOM 7294 C CA . ASN A 1 884 ? -53.081 -39.114 11.076 1.00 51.34 884 ASN A CA 1
ATOM 7295 C C . ASN A 1 884 ? -51.558 -39.003 10.846 1.00 51.34 884 ASN A C 1
ATOM 7297 O O . ASN A 1 884 ? -51.082 -38.909 9.717 1.00 51.34 884 ASN A O 1
ATOM 7301 N N . LYS A 1 885 ? -50.770 -38.981 11.932 1.00 47.78 885 LYS A N 1
ATOM 7302 C CA . LYS A 1 885 ? -49.294 -38.832 11.911 1.00 47.78 885 LYS A CA 1
ATOM 7303 C C . LYS A 1 885 ? -48.526 -40.128 11.607 1.00 47.78 885 LYS A C 1
ATOM 7305 O O . LYS A 1 885 ? -47.296 -40.131 11.679 1.00 47.78 885 LYS A O 1
ATOM 7310 N N . ASP A 1 886 ? -49.206 -41.224 11.281 1.00 48.03 886 ASP A N 1
ATOM 7311 C CA . ASP A 1 886 ? -48.552 -42.531 11.150 1.00 48.03 886 ASP A CA 1
ATOM 7312 C C . ASP A 1 886 ? -47.682 -42.673 9.888 1.00 48.03 886 ASP A C 1
ATOM 7314 O O . ASP A 1 886 ? -46.693 -43.401 9.919 1.00 48.03 886 ASP A O 1
ATOM 7318 N N . TRP A 1 887 ? -47.907 -41.870 8.842 1.00 47.62 887 TRP A N 1
ATOM 7319 C CA . TRP A 1 887 ? -47.049 -41.854 7.644 1.00 47.62 887 TRP A CA 1
ATOM 7320 C C . TRP A 1 887 ? -45.636 -41.282 7.887 1.00 47.62 887 TRP A C 1
ATOM 7322 O O . TRP A 1 887 ? -44.723 -41.532 7.105 1.00 47.62 887 TRP A O 1
ATOM 7332 N N . MET A 1 888 ? -45.418 -40.540 8.982 1.00 42.44 888 MET A N 1
ATOM 7333 C CA . MET A 1 888 ? -44.092 -40.024 9.365 1.00 42.44 888 MET A CA 1
ATOM 7334 C C . MET A 1 888 ? -43.244 -41.038 10.152 1.00 42.44 888 MET A C 1
ATOM 7336 O O . MET A 1 888 ? -42.046 -40.815 10.338 1.00 42.44 888 MET A O 1
ATOM 7340 N N . LYS A 1 889 ? -43.830 -42.149 10.620 1.00 44.00 889 LYS A N 1
ATOM 7341 C CA . LYS A 1 889 ? -43.109 -43.181 11.388 1.00 44.00 889 LYS A CA 1
ATOM 7342 C C . LYS A 1 889 ? -42.361 -44.191 10.510 1.00 44.00 889 LYS A C 1
ATOM 7344 O O . LYS A 1 889 ? -41.540 -44.936 11.036 1.00 44.00 889 LYS A O 1
ATOM 7349 N N . GLU A 1 890 ? -42.574 -44.185 9.195 1.00 35.53 890 GLU A N 1
ATOM 7350 C CA . GLU A 1 890 ? -41.953 -45.130 8.251 1.00 35.53 890 GLU A CA 1
ATOM 7351 C C . GLU A 1 890 ? -40.723 -44.578 7.506 1.00 35.53 890 GLU A C 1
ATOM 7353 O O . GLU A 1 890 ? -40.377 -45.046 6.424 1.00 35.53 890 GLU A O 1
ATOM 7358 N N . ILE A 1 891 ? -39.995 -43.614 8.080 1.00 33.06 891 ILE A N 1
ATOM 7359 C CA . ILE A 1 891 ? -38.664 -43.251 7.567 1.00 33.06 891 ILE A CA 1
ATOM 7360 C C . ILE A 1 891 ? -37.624 -44.141 8.274 1.00 33.06 891 ILE A C 1
ATOM 7362 O O . ILE A 1 891 ? -37.437 -44.007 9.487 1.00 33.06 891 ILE A O 1
ATOM 7366 N N . PRO A 1 892 ? -36.931 -45.061 7.574 1.00 34.81 892 PRO A N 1
ATOM 7367 C CA . PRO A 1 892 ? -36.087 -46.046 8.233 1.00 34.81 892 PRO A CA 1
ATOM 7368 C C . PRO A 1 892 ? -34.849 -45.390 8.854 1.00 34.81 892 PRO A C 1
ATOM 7370 O O . PRO A 1 892 ? -33.954 -44.909 8.157 1.00 34.81 892 PRO A O 1
ATOM 7373 N N . GLN A 1 893 ? -34.763 -45.429 10.186 1.00 34.75 893 GLN A N 1
ATOM 7374 C CA . GLN A 1 893 ? -33.524 -45.180 10.920 1.00 34.75 893 GLN A CA 1
ATOM 7375 C C . GLN A 1 893 ? -32.504 -46.268 10.554 1.00 34.75 893 GLN A C 1
ATOM 7377 O O . GLN A 1 893 ? -32.632 -47.427 10.957 1.00 34.75 893 GLN A O 1
ATOM 7382 N N . ARG A 1 894 ? -31.475 -45.917 9.772 1.00 30.95 894 ARG A N 1
ATOM 7383 C CA . ARG A 1 894 ? -30.351 -46.825 9.504 1.00 30.95 894 ARG A CA 1
ATOM 7384 C C . ARG A 1 894 ? -29.581 -47.096 10.801 1.00 30.95 894 ARG A C 1
ATOM 7386 O O . ARG A 1 894 ? -29.016 -46.192 11.409 1.00 30.95 894 ARG A O 1
ATOM 7393 N N . ARG A 1 895 ? -29.583 -48.379 11.176 1.00 31.02 895 ARG A N 1
ATOM 7394 C CA . ARG A 1 895 ? -28.847 -49.016 12.274 1.00 31.02 895 ARG A CA 1
ATOM 7395 C C . ARG A 1 895 ? -27.351 -48.684 12.258 1.00 31.02 895 ARG A C 1
ATOM 7397 O O . ARG A 1 895 ? -26.695 -48.785 11.225 1.00 31.02 895 ARG A O 1
ATOM 7404 N N . ASN A 1 896 ? -26.825 -48.426 13.454 1.00 32.69 896 ASN A N 1
ATOM 7405 C CA . ASN A 1 896 ? -25.413 -48.566 13.795 1.00 32.69 896 ASN A CA 1
ATOM 7406 C C . ASN A 1 896 ? -24.922 -49.983 13.460 1.00 32.69 896 ASN A C 1
ATOM 7408 O O . ASN A 1 896 ? -25.514 -50.960 13.918 1.00 32.69 896 ASN A O 1
ATOM 7412 N N . ILE A 1 897 ? -23.814 -50.091 12.727 1.00 32.03 897 ILE A N 1
ATOM 7413 C CA . ILE A 1 897 ? -23.017 -51.318 12.648 1.00 32.03 897 ILE A CA 1
ATOM 7414 C C . ILE A 1 897 ? -21.586 -50.951 13.030 1.00 32.03 897 ILE A C 1
ATOM 7416 O O . ILE A 1 897 ? -20.837 -50.386 12.237 1.00 32.03 897 ILE A O 1
ATOM 7420 N N . THR A 1 898 ? -21.210 -51.297 14.256 1.00 32.41 898 THR A N 1
ATOM 7421 C CA . THR A 1 898 ? -19.820 -51.503 14.652 1.00 32.41 898 THR A CA 1
ATOM 7422 C C . THR A 1 898 ? -19.637 -52.976 15.012 1.00 32.41 898 THR A C 1
ATOM 7424 O O . THR A 1 898 ? -20.274 -53.490 15.922 1.00 32.41 898 THR A O 1
ATOM 7427 N N . GLY A 1 899 ? -18.736 -53.633 14.277 1.00 29.92 899 GLY A N 1
ATOM 7428 C CA . GLY A 1 899 ? -17.920 -54.755 14.745 1.00 29.92 899 GLY A CA 1
ATOM 7429 C C . GLY A 1 899 ? -18.547 -56.152 14.796 1.00 29.92 899 GLY A C 1
ATOM 7430 O O . GLY A 1 899 ? -19.154 -56.521 15.795 1.00 29.92 899 GLY A O 1
ATOM 7431 N N . ARG A 1 900 ? -18.187 -57.010 13.827 1.00 29.20 900 ARG A N 1
ATOM 7432 C CA . ARG A 1 900 ? -17.532 -58.297 14.138 1.00 29.20 900 ARG A CA 1
ATOM 7433 C C . ARG A 1 900 ? -16.912 -58.981 12.914 1.00 29.20 900 ARG A C 1
ATOM 7435 O O . ARG A 1 900 ? -17.541 -59.120 11.877 1.00 29.20 900 ARG A O 1
ATOM 7442 N N . ASN A 1 901 ? -15.660 -59.382 13.129 1.00 30.25 901 ASN A N 1
ATOM 7443 C CA . ASN A 1 901 ? -14.866 -60.469 12.556 1.00 30.25 901 ASN A CA 1
ATOM 7444 C C . ASN A 1 901 ? -15.420 -61.312 11.396 1.00 30.25 901 ASN A C 1
ATOM 7446 O O . ASN A 1 901 ? -16.467 -61.940 11.507 1.00 30.25 901 ASN A O 1
ATOM 7450 N N . ARG A 1 902 ? -14.537 -61.467 10.393 1.00 35.53 902 ARG A N 1
ATOM 7451 C CA . ARG A 1 902 ? -14.024 -62.747 9.858 1.00 35.53 902 ARG A CA 1
ATOM 7452 C C . ARG A 1 902 ? -14.822 -63.989 10.275 1.00 35.53 902 ARG A C 1
ATOM 7454 O O . ARG A 1 902 ? -14.672 -64.459 11.400 1.00 35.53 902 ARG A O 1
ATOM 7461 N N . ASN A 1 903 ? -15.529 -64.581 9.318 1.00 31.98 903 ASN A N 1
ATOM 7462 C CA . ASN A 1 903 ? -15.210 -65.910 8.797 1.00 31.98 903 ASN A CA 1
ATOM 7463 C C . ASN A 1 903 ? -16.145 -66.274 7.633 1.00 31.98 903 ASN A C 1
ATOM 7465 O O . ASN A 1 903 ? -17.344 -66.040 7.703 1.00 31.98 903 ASN A O 1
ATOM 7469 N N . GLN A 1 904 ? -15.542 -66.959 6.659 1.00 30.91 904 GLN A N 1
ATOM 7470 C CA . GLN A 1 904 ? -16.116 -68.057 5.883 1.00 30.91 904 GLN A CA 1
ATOM 7471 C C . GLN A 1 904 ? -16.999 -67.794 4.639 1.00 30.91 904 GLN A C 1
ATOM 7473 O O . GLN A 1 904 ? -18.123 -67.317 4.715 1.00 30.91 904 GLN A O 1
ATOM 7478 N N . PHE A 1 905 ? -16.450 -68.336 3.542 1.00 32.50 905 PHE A N 1
ATOM 7479 C CA . PHE A 1 905 ? -17.052 -68.966 2.361 1.00 32.50 905 PHE A CA 1
ATOM 7480 C C . PHE A 1 905 ? -17.405 -68.137 1.111 1.00 32.50 905 PHE A C 1
ATOM 7482 O O . PHE A 1 905 ? -18.400 -67.424 1.071 1.00 32.50 905 PHE A O 1
ATOM 7489 N N . HIS A 1 906 ? -16.587 -68.456 0.092 1.00 34.94 906 HIS A N 1
ATOM 7490 C CA . HIS A 1 906 ? -16.708 -68.372 -1.369 1.00 34.94 906 HIS A CA 1
ATOM 7491 C C . HIS A 1 906 ? -16.578 -67.023 -2.074 1.00 34.94 906 HIS A C 1
ATOM 7493 O O . HIS A 1 906 ? -17.424 -66.129 -1.876 1.00 34.94 906 HIS A O 1
#

InterPro domains:
  IPR000434 Polycystic kidney disease type 1 protein [PR00500] (132-154)
  IPR000434 Polycystic kidney disease type 1 protein [PR00500] (174-198)
  IPR001024 PLAT/LH2 domain [PF01477] (8-85)
  IPR001024 PLAT/LH2 domain [PS50095] (1-87)
  IPR013122 Polycystin cation channel, PKD1/PKD2 [PF08016] (577-799)
  IPR036392 PLAT/LH2 domain superfamily [SSF49723] (10-81)
  IPR046791 Polycystin domain [PF20519] (480-574)
  IPR051223 Polycystin [PTHR10877] (7-855)

Foldseek 3Di:
DDDDDDPVDDPDDVLEDDDADDDDLDDPPDDFKDKDFDPLDDDDPSSKDQQQKDWDADPQVRDIWIWGDRAILACADDPNHRMDMTTTDDPVNLLPLVSLLVVLLVCCQCQVQLVNVLVRPYPLALQDNVLSVLLVLLLLLLLLQLLLVCLVVADPDHDQQWFDDDLATRHPVLLVSLVVSCVVSCVLSVVLSQLSRQEADPAFAADPVVVSVVVVPDDDPDDPDDDDDDDDDDDDDDHGDYNCSNVVSVVSSVVSNVVSVVSSVVSCVVQPDSSNSSSVSSSVVSVCCCNPPVSSVVSSVVSCCCSPPVSDRPDDRPSVVSYDGDDDDNDDSPDDDDPPPPPDDDDPDVVVSVVVSVVVVVVVVLVVVVVVLVVLVVLLVLLVCLLVLQDDPCFVVVVVVCCCQQANVPDPQQHLQPAWAPVSVLVNCLPRVLQFCAADADPVRHDPPPGRQDGVVSFKGWQAFKKKFWDFPDPDPADKAALVNVVAQWDDDPPGIHGSIGDMDTCDDDSVVSSVVSVVCVVVPVPDLRIAKIKIWTWIAGPVRQWIKTWIWMWGADNVRTIHTDIDIGIHRLPSCSHSNSVVSVVSVVVLVVVLVVLVVVLVVVCVVCPPVLVVDPVNVLSVVLSVLSVVLVVLVVVLNVVSVVQVVVCVVVVSNHDGDCVVSRVSSVVSSVSSVVSSVSSVVCVLVVVCLALVSVLVVQLCVQLVVVVVVLVVVVVVVLLVLLVVLLVQCCPPDPCSVDSVSSSVQSVCVQVVDDDLVSQCVRDVVNSVVSVVSNCCCVPPSVVVVVVSSVVSSVVSVVCSVVDDDPNCSVVVVVQVVCVVVVVDDDDDDDDDDDDDPPDDDDDDDDDPVVVVVVVVVVVVVVVVVVCCCPPVVVPDDPPDPVVVVPPDDDDDDDDDDDDDDD

Nearest PDB structures (foldseek):
  6a70-assembly1_G  TM=8.640E-01  e=7.401E-25  Homo sapiens
  5z1w-assembly1_B  TM=8.491E-01  e=4.636E-22  Mus musculus
  6du8-assembly1_A  TM=8.259E-01  e=1.857E-19  Homo sapiens
  7d7f-assembly1_A  TM=8.394E-01  e=5.680E-19  Mus musculus
  5mke-assembly1_A  TM=8.731E-01  e=3.250E-18  Homo sapiens

Organism: NCBI:txid69355